Protein AF-0000000085002829 (afdb_homodimer)

pLDDT: mean 90.62, std 10.14, range [24.73, 98.88]

Solvent-accessible surface area (backbone atoms only — not comparable to full-atom values): 52573 Å² total; per-residue (Å²): 128,82,80,69,83,65,81,52,52,55,86,84,34,43,68,59,25,51,50,52,50,50,42,50,51,40,23,69,71,35,40,54,58,55,51,56,93,82,54,83,58,36,81,61,29,31,36,26,39,20,43,16,58,57,20,46,37,35,47,40,54,38,34,26,72,46,21,32,58,39,32,34,17,54,48,54,74,80,39,51,32,34,61,61,51,61,42,27,72,79,37,52,49,56,57,47,36,90,53,46,37,44,42,47,69,53,78,78,92,46,58,51,42,34,27,64,56,52,44,47,46,47,50,48,50,37,55,61,42,60,39,68,91,31,46,42,54,64,33,72,76,66,34,42,50,65,52,97,73,51,26,38,24,53,69,42,70,89,73,40,75,15,56,30,37,35,39,16,65,36,52,57,47,55,76,42,76,80,79,55,52,46,51,87,57,37,71,52,52,78,35,48,40,46,61,50,66,91,64,85,40,60,66,30,30,29,33,29,40,26,62,44,66,42,28,49,47,43,50,53,48,35,59,76,40,46,31,55,28,38,34,36,35,15,63,63,82,45,44,73,39,60,62,36,65,68,61,51,50,58,64,24,56,39,56,79,31,45,54,51,89,67,48,56,54,62,52,49,48,41,33,60,72,67,42,42,97,48,39,74,69,46,47,37,56,69,55,51,75,54,69,48,53,56,28,52,48,58,61,59,61,57,34,42,73,70,58,42,28,46,82,42,45,27,41,84,66,31,33,39,51,57,26,39,31,28,34,38,34,45,70,33,46,58,80,84,40,37,43,42,68,45,71,48,65,23,46,31,39,32,39,18,57,57,45,39,56,51,79,62,62,28,48,54,70,72,47,52,38,84,94,37,24,41,26,49,21,36,96,39,27,20,31,46,78,37,56,36,32,37,27,55,60,38,34,52,78,51,36,56,77,55,87,42,17,56,62,50,47,32,54,43,35,48,46,48,44,30,66,75,30,40,65,45,12,44,12,44,68,43,30,49,49,50,42,52,50,52,48,60,76,46,56,77,30,56,56,37,42,67,67,65,24,11,59,44,25,44,49,50,51,52,50,46,64,36,66,74,26,73,69,29,54,66,40,45,56,26,32,78,49,53,42,66,62,63,59,37,50,52,52,49,54,50,49,50,62,68,53,70,75,56,67,58,72,64,40,60,50,50,28,80,18,103,127,80,81,66,84,66,82,53,52,56,84,85,34,43,67,59,25,52,50,51,50,49,41,50,50,40,23,70,71,35,39,53,58,56,49,57,92,82,55,83,58,35,82,60,29,31,36,24,40,19,42,15,58,55,19,45,38,34,45,42,55,37,35,26,71,44,20,33,60,40,31,34,17,55,49,53,73,79,39,49,32,34,60,62,51,62,42,27,72,78,37,51,49,54,55,47,36,88,52,48,38,42,43,48,69,54,79,78,92,47,61,50,43,33,28,65,55,51,44,48,45,47,52,47,50,38,56,61,40,59,37,68,90,33,48,43,54,64,33,74,78,68,34,40,48,62,51,96,71,52,28,37,25,54,70,42,69,91,73,39,74,14,56,30,38,36,40,16,63,36,54,57,46,54,75,41,77,81,80,54,52,44,51,87,57,36,71,50,52,77,35,48,39,44,61,50,66,92,62,86,39,62,68,30,29,30,33,29,41,26,63,42,65,42,28,50,48,44,50,53,50,36,60,76,39,47,31,56,30,39,34,35,36,14,63,61,81,46,44,72,38,60,61,38,66,66,60,50,50,58,64,25,56,40,56,78,32,46,55,50,90,67,48,55,53,64,52,49,48,42,34,59,71,67,42,41,95,48,39,75,67,48,45,34,56,71,54,50,78,54,69,47,52,56,27,54,49,59,61,59,60,56,33,41,73,71,58,41,28,46,82,42,44,28,42,84,66,30,32,40,52,57,25,37,31,28,35,40,34,45,71,34,46,58,82,83,41,36,44,41,69,44,72,47,66,24,44,29,38,33,39,18,58,57,46,39,57,50,78,62,61,27,48,54,72,72,44,51,37,83,93,37,25,42,26,48,20,37,94,40,29,21,31,44,77,38,54,36,32,37,27,55,62,38,36,52,77,52,36,58,77,57,90,42,18,58,62,48,47,33,56,43,35,46,45,48,45,28,66,74,31,40,64,45,12,44,12,44,68,44,30,48,50,51,42,53,50,51,50,59,74,44,57,77,29,57,56,37,43,64,68,64,25,11,58,43,26,43,49,51,52,53,50,47,65,36,65,75,24,74,69,28,53,65,39,46,57,23,32,77,48,55,41,66,62,63,57,35,51,52,50,49,54,50,50,54,63,67,53,60,85,59,68,59,74,63,42,61,51,50,26,80,19,104

Radius of gyration: 32.5 Å; Cα contacts (8 Å, |Δi|>4): 2209; chains: 2; bounding box: 74×106×65 Å

Structure (mmCIF, N/CA/C/O backbone):
data_AF-0000000085002829-model_v1
#
loop_
_entity.id
_entity.type
_entity.pdbx_description
1 polymer Monooxygenase
#
loop_
_atom_site.group_PDB
_atom_site.id
_atom_site.type_symbol
_atom_site.label_atom_id
_atom_site.label_alt_id
_atom_site.label_comp_id
_atom_site.label_asym_id
_atom_site.label_entity_id
_atom_site.label_seq_id
_atom_site.pdbx_PDB_ins_code
_atom_site.Cartn_x
_atom_site.Cartn_y
_atom_site.Cartn_z
_atom_site.occupancy
_atom_site.B_iso_or_equiv
_atom_site.auth_seq_id
_atom_site.auth_comp_id
_atom_site.auth_asym_id
_atom_site.auth_atom_id
_atom_site.pdbx_PDB_model_num
ATOM 1 N N . MET A 1 1 ? -30.328 35.312 6.496 1 25.39 1 MET A N 1
ATOM 2 C CA . MET A 1 1 ? -30.781 35.188 7.883 1 25.39 1 MET A CA 1
ATOM 3 C C . MET A 1 1 ? -29.609 34.844 8.797 1 25.39 1 MET A C 1
ATOM 5 O O . MET A 1 1 ? -28.906 33.875 8.562 1 25.39 1 MET A O 1
ATOM 9 N N . ALA A 1 2 ? -29 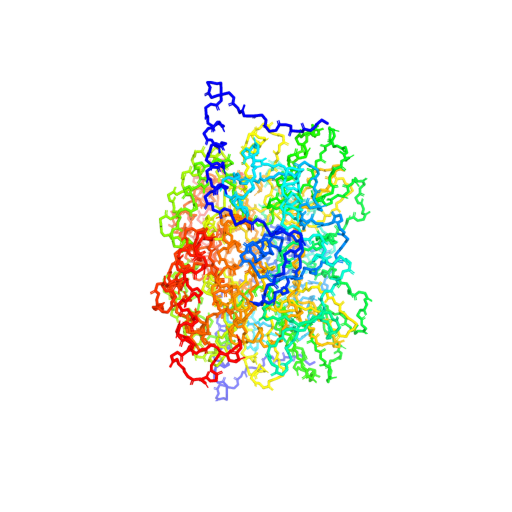35.812 9.32 1 33.31 2 ALA A N 1
ATOM 10 C CA . ALA A 1 2 ? -27.938 35.75 10.312 1 33.31 2 ALA A CA 1
ATOM 11 C C . ALA A 1 2 ? -28.156 34.625 11.297 1 33.31 2 ALA A C 1
ATOM 13 O O . ALA A 1 2 ? -29.203 34.531 11.953 1 33.31 2 ALA A O 1
ATOM 14 N N . SER A 1 3 ? -27.797 33.438 11.031 1 38.5 3 SER A N 1
ATOM 15 C CA . SER A 1 3 ? -27.844 32.25 11.875 1 38.5 3 SER A CA 1
ATOM 16 C C . SER A 1 3 ? -27.578 32.594 13.336 1 38.5 3 SER A C 1
ATOM 18 O O . SER A 1 3 ? -26.453 32.969 13.695 1 38.5 3 SER A O 1
ATOM 20 N N . ARG A 1 4 ? -28.406 33.312 13.914 1 41.19 4 ARG A N 1
ATOM 21 C CA . ARG A 1 4 ? -28.359 33.75 15.312 1 41.19 4 ARG A CA 1
ATOM 22 C C . ARG A 1 4 ? -28.172 32.531 16.234 1 41.19 4 ARG A C 1
ATOM 24 O O . ARG A 1 4 ? -29 31.625 16.266 1 41.19 4 ARG A O 1
ATOM 31 N N . SER A 1 5 ? -26.953 31.984 16.484 1 51.97 5 SER A N 1
ATOM 32 C CA . SER A 1 5 ? -26.547 31.078 17.547 1 51.97 5 SER A CA 1
ATOM 33 C C . SER A 1 5 ? -27.406 31.266 18.797 1 51.97 5 SER A C 1
ATOM 35 O O . SER A 1 5 ? -27.188 32.188 19.578 1 51.97 5 SER A O 1
ATOM 37 N N . GLN A 1 6 ? -28.656 30.984 18.719 1 60.88 6 GLN A N 1
ATOM 38 C CA . GLN A 1 6 ? -29.5 31.125 19.906 1 60.88 6 GLN A CA 1
ATOM 39 C C . GLN A 1 6 ? -29.094 30.109 20.984 1 60.88 6 GLN A C 1
ATOM 41 O O . GLN A 1 6 ? -28.703 28.984 20.656 1 60.88 6 GLN A O 1
ATOM 46 N N . LEU A 1 7 ? -28.875 30.656 22.141 1 69.81 7 LEU A N 1
ATOM 47 C CA . LEU A 1 7 ? -28.641 29.812 23.312 1 69.81 7 LEU A CA 1
ATOM 48 C C . LEU A 1 7 ? -29.719 28.734 23.438 1 69.81 7 LEU A C 1
ATOM 50 O O . LEU A 1 7 ? -30.906 29.016 23.328 1 69.81 7 LEU A O 1
ATOM 54 N N . ALA A 1 8 ? -29.297 27.453 23.406 1 72.06 8 ALA A N 1
ATOM 55 C CA . ALA A 1 8 ? -30.203 26.328 23.516 1 72.06 8 ALA A CA 1
ATOM 56 C C . ALA A 1 8 ? -30.953 26.375 24.844 1 72.06 8 ALA A C 1
ATOM 58 O O . ALA A 1 8 ? -30.422 26.828 25.859 1 72.06 8 ALA A O 1
ATOM 59 N N . ASN A 1 9 ? -32.188 26 24.734 1 69.75 9 ASN A N 1
ATOM 60 C CA . ASN A 1 9 ? -32.969 25.859 25.953 1 69.75 9 ASN A CA 1
ATOM 61 C C . ASN A 1 9 ? -32.438 24.781 26.875 1 69.75 9 ASN A C 1
ATOM 63 O O . ASN A 1 9 ? -32.344 23.609 26.484 1 69.75 9 ASN A O 1
ATOM 67 N N . PRO A 1 10 ? -31.953 25.125 28.047 1 75.94 10 PRO A N 1
ATOM 68 C CA . PRO A 1 10 ? -31.312 24.156 28.938 1 75.94 10 PRO A CA 1
ATOM 69 C C . PRO A 1 10 ? -32.219 22.984 29.281 1 75.94 10 PRO A C 1
ATOM 71 O O . PRO A 1 10 ? -31.75 21.891 29.594 1 75.94 10 PRO A O 1
ATOM 74 N N . LEU A 1 11 ? -33.438 23.188 29.281 1 76.56 11 LEU A N 1
ATOM 75 C CA . LEU A 1 11 ? -34.375 22.141 29.672 1 76.56 11 LEU A CA 1
ATOM 76 C C . LEU A 1 11 ? -34.656 21.203 28.5 1 76.56 11 LEU A C 1
ATOM 78 O O . LEU A 1 11 ? -34.812 20 28.688 1 76.56 11 LEU A O 1
ATOM 82 N N . LEU A 1 12 ? -34.625 21.734 27.328 1 74.88 12 LEU A N 1
ATOM 83 C CA . LEU A 1 12 ? -35 20.938 26.156 1 74.88 12 LEU A CA 1
ATOM 84 C C . LEU A 1 12 ? -33.781 20.266 25.547 1 74.88 12 LEU A C 1
ATOM 86 O O . LEU A 1 12 ? -33.875 19.156 25.031 1 74.88 12 LEU A O 1
ATOM 90 N N . ASN A 1 13 ? -32.688 21.016 25.688 1 82.62 13 ASN A N 1
ATOM 91 C CA . ASN A 1 13 ? -31.453 20.484 25.109 1 82.62 13 ASN A CA 1
ATOM 92 C C . ASN A 1 13 ? -30.281 20.672 26.062 1 82.62 13 ASN A C 1
ATOM 94 O O . ASN A 1 13 ? -29.344 21.406 25.75 1 82.62 13 ASN A O 1
ATOM 98 N N . PRO A 1 14 ? -30.266 19.953 27.125 1 82.38 14 PRO A N 1
ATOM 99 C CA . PRO A 1 14 ? -29.281 20.172 28.172 1 82.38 14 PRO A CA 1
ATOM 100 C C . PRO A 1 14 ? -27.844 19.938 27.688 1 82.38 14 PRO A C 1
ATOM 102 O O . PRO A 1 14 ? -26.938 20.688 28.047 1 82.38 14 PRO A O 1
ATOM 105 N N . LEU A 1 15 ? -27.625 18.984 26.906 1 82.38 15 LEU A N 1
ATOM 106 C CA . LEU A 1 15 ? -26.281 18.688 26.438 1 82.38 15 LEU A CA 1
ATOM 107 C C . LEU A 1 15 ? -25.75 19.797 25.531 1 82.38 15 LEU A C 1
ATOM 109 O O . LEU A 1 15 ? -24.594 20.188 25.641 1 82.38 15 LEU A O 1
ATOM 113 N N . LEU A 1 16 ? -26.609 20.219 24.734 1 83.38 16 LEU A N 1
ATOM 114 C CA . LEU A 1 16 ? -26.234 21.328 23.859 1 83.38 16 LEU A CA 1
ATOM 115 C C . LEU A 1 16 ? -25.969 22.594 24.656 1 83.38 16 LEU A C 1
ATOM 117 O O . LEU A 1 16 ? -25.031 23.344 24.344 1 83.38 16 LEU A O 1
ATOM 121 N N . PHE A 1 17 ? -26.766 22.781 25.625 1 86.5 17 PHE A N 1
ATOM 122 C CA . PHE A 1 17 ? -26.594 23.953 26.484 1 86.5 17 PHE A CA 1
ATOM 123 C C . PHE A 1 17 ? -25.266 23.906 27.219 1 86.5 17 PHE A C 1
ATOM 125 O O . PHE A 1 17 ? -24.516 24.891 27.234 1 86.5 17 PHE A O 1
ATOM 132 N N . VAL A 1 18 ? -24.969 22.844 27.781 1 89.12 18 VAL A N 1
ATOM 133 C CA . VAL A 1 18 ? -23.703 22.672 28.5 1 89.12 18 VAL A CA 1
ATOM 134 C C . VAL A 1 18 ? -22.547 22.875 27.531 1 89.12 18 VAL A C 1
ATOM 136 O O . VAL A 1 18 ? -21.547 23.516 27.875 1 89.12 18 VAL A O 1
ATOM 139 N N . TYR A 1 19 ? -22.734 22.391 26.391 1 89.31 19 TYR A N 1
ATOM 140 C CA . TYR A 1 19 ? -21.688 22.531 25.375 1 89.31 19 TYR A CA 1
ATOM 141 C C . TYR A 1 19 ? -21.469 24 25.031 1 89.31 19 TYR A C 1
ATOM 143 O O . TYR A 1 19 ? -20.328 24.453 24.891 1 89.31 19 TYR A O 1
ATOM 151 N N . GLN A 1 20 ? -22.516 24.75 24.969 1 90.31 20 GLN A N 1
ATOM 152 C CA . GLN A 1 20 ? -22.422 26.172 24.672 1 90.31 20 GLN A CA 1
ATOM 153 C C . GLN A 1 20 ? -21.734 26.938 25.812 1 90.31 20 GLN A C 1
ATOM 155 O O . GLN A 1 20 ? -20.938 27.828 25.562 1 90.31 20 GLN A O 1
ATOM 160 N N . ILE A 1 21 ? -22.016 26.5 26.984 1 91.5 21 ILE A N 1
ATOM 161 C CA . ILE A 1 21 ? -21.406 27.141 28.156 1 91.5 21 ILE A CA 1
ATOM 162 C C . ILE A 1 21 ? -19.906 26.859 28.188 1 91.5 21 ILE A C 1
ATOM 164 O O . ILE A 1 21 ? -19.109 27.75 28.453 1 91.5 21 ILE A O 1
ATOM 168 N N . ILE A 1 22 ? -19.641 25.672 27.906 1 92.69 22 ILE A N 1
ATOM 169 C CA . ILE A 1 22 ? -18.234 25.281 27.906 1 92.69 22 ILE A CA 1
ATOM 170 C C . ILE A 1 22 ? -17.484 26.078 26.844 1 92.69 22 ILE A C 1
ATOM 172 O O . ILE A 1 22 ? -16.375 26.547 27.094 1 92.69 22 ILE A O 1
ATOM 176 N N . GLN A 1 23 ? -18.078 26.219 25.734 1 93.62 23 GLN A N 1
ATOM 177 C CA . GLN A 1 23 ? -17.438 26.969 24.656 1 93.62 23 GLN A CA 1
ATOM 178 C C . GLN A 1 23 ? -17.25 28.438 25.047 1 93.62 23 GLN A C 1
ATOM 180 O O . GLN A 1 23 ? -16.219 29.031 24.75 1 93.62 23 GLN A O 1
ATOM 185 N N . TRP A 1 24 ? -18.25 28.938 25.703 1 93.19 24 TRP A N 1
ATOM 186 C CA . TRP A 1 24 ? -18.156 30.328 26.172 1 93.19 24 TRP A CA 1
ATOM 187 C C . TRP A 1 24 ? -17.031 30.484 27.188 1 93.19 24 TRP A C 1
ATOM 189 O O . TRP A 1 24 ? -16.281 31.453 27.141 1 93.19 24 TRP A O 1
ATOM 199 N N . LEU A 1 25 ? -16.922 29.562 28.094 1 94.44 25 LEU A N 1
ATOM 200 C CA . LEU A 1 25 ? -15.883 29.594 29.125 1 94.44 25 LEU A CA 1
ATOM 201 C C . LEU A 1 25 ? -14.5 29.484 28.5 1 94.44 25 LEU A C 1
ATOM 203 O O . LEU A 1 25 ? -13.57 30.188 28.922 1 94.44 25 LEU A O 1
ATOM 207 N N . ILE A 1 26 ? -14.367 28.641 27.547 1 94.44 26 ILE A N 1
ATOM 208 C CA . ILE A 1 26 ? -13.094 28.438 26.859 1 94.44 26 ILE A CA 1
ATOM 209 C C . ILE A 1 26 ? -12.695 29.734 26.141 1 94.44 26 ILE A C 1
ATOM 211 O O . ILE A 1 26 ? -11.555 30.188 26.234 1 94.44 26 ILE A O 1
ATOM 215 N N . ASN A 1 27 ? -13.641 30.297 25.453 1 94 27 ASN A N 1
ATOM 216 C CA . ASN A 1 27 ? -13.391 31.547 24.734 1 94 27 ASN A CA 1
ATOM 217 C C . ASN A 1 27 ? -12.984 32.656 25.703 1 94 27 ASN A C 1
ATOM 219 O O . ASN A 1 27 ? -12.008 33.375 25.469 1 94 27 ASN A O 1
ATOM 223 N N . TYR A 1 28 ? -13.68 32.75 26.766 1 93.56 28 TYR A N 1
ATOM 224 C CA . TYR A 1 28 ? -13.461 33.812 27.75 1 93.56 28 TYR A CA 1
ATOM 225 C C . TYR A 1 28 ? -12.109 33.656 28.422 1 93.56 28 TYR A C 1
ATOM 227 O O . TYR A 1 28 ? -11.383 34.625 28.625 1 93.56 28 TYR A O 1
ATOM 235 N N . ALA A 1 29 ? -11.758 32.469 28.672 1 93.69 29 ALA A N 1
ATOM 236 C CA . ALA A 1 29 ? -10.594 32.188 29.516 1 93.69 29 ALA A CA 1
ATOM 237 C C . ALA A 1 29 ? -9.328 32.094 28.688 1 93.69 29 ALA A C 1
ATOM 239 O O . ALA A 1 29 ? -8.234 32.438 29.141 1 93.69 29 ALA A O 1
ATOM 240 N N . LEU A 1 30 ? -9.492 31.656 27.438 1 94.31 30 LEU A N 1
ATOM 241 C CA . LEU A 1 30 ? -8.273 31.188 26.781 1 94.31 30 LEU A CA 1
ATOM 242 C C . LEU A 1 30 ? -8.023 31.953 25.5 1 94.31 30 LEU A C 1
ATOM 244 O O . LEU A 1 30 ? -6.914 31.922 24.953 1 94.31 30 LEU A O 1
ATOM 248 N N . SER A 1 31 ? -8.969 32.688 25 1 94.75 31 SER A N 1
ATOM 249 C CA . SER A 1 31 ? -8.758 33.438 23.766 1 94.75 31 SER A CA 1
ATOM 250 C C . SER A 1 31 ? -7.906 34.656 23.984 1 94.75 31 SER A C 1
ATOM 252 O O . SER A 1 31 ? -8.203 35.469 24.875 1 94.75 31 SER A O 1
ATOM 254 N N . PRO A 1 32 ? -6.832 34.812 23.219 1 93.25 32 PRO A N 1
ATOM 255 C CA . PRO A 1 32 ? -6.125 36.094 23.297 1 93.25 32 PRO A CA 1
ATOM 256 C C . PRO A 1 32 ? -6.973 37.281 22.828 1 93.25 32 PRO A C 1
ATOM 258 O O . PRO A 1 32 ? -7.844 37.094 21.969 1 93.25 32 PRO A O 1
ATOM 261 N N . SER A 1 33 ? -6.707 38.406 23.344 1 90.75 33 SER A N 1
ATOM 262 C CA . SER A 1 33 ? -7.465 39.594 22.953 1 90.75 33 SER A CA 1
ATOM 263 C C . SER A 1 33 ? -7.074 40.062 21.562 1 90.75 33 SER A C 1
ATOM 265 O O . SER A 1 33 ? -5.891 40.219 21.266 1 90.75 33 SER A O 1
ATOM 267 N N . PRO A 1 34 ? -8.07 40.219 20.734 1 92 34 PRO A N 1
ATOM 268 C CA . PRO A 1 34 ? -7.754 40.75 19.406 1 92 34 PRO A CA 1
ATOM 269 C C . PRO A 1 34 ? -7.082 42.125 19.469 1 92 34 PRO A C 1
ATOM 271 O O . PRO A 1 34 ? -7.438 42.938 20.328 1 92 34 PRO A O 1
ATOM 274 N N . PRO A 1 35 ? -6.094 42.281 18.609 1 89.25 35 PRO A N 1
ATOM 275 C CA . PRO A 1 35 ? -5.453 43.594 18.609 1 89.25 35 PRO A CA 1
ATOM 276 C C . PRO A 1 35 ? -6.363 44.688 18.062 1 89.25 35 PRO A C 1
ATOM 278 O O . PRO A 1 35 ? -7.223 44.438 17.219 1 89.25 35 PRO A O 1
ATOM 281 N N . ARG A 1 36 ? -6.074 45.938 18.547 1 84.38 36 ARG A N 1
ATOM 282 C CA . ARG A 1 36 ? -6.777 47.094 17.969 1 84.38 36 ARG A CA 1
ATOM 283 C C . ARG A 1 36 ? -6.328 47.375 16.547 1 84.38 36 ARG A C 1
ATOM 285 O O . ARG A 1 36 ? -5.191 47.062 16.172 1 84.38 36 ARG A O 1
ATOM 292 N N . ALA A 1 37 ? -7.23 47.781 15.805 1 81.25 37 ALA A N 1
ATOM 293 C CA . ALA A 1 37 ? -6.945 48.031 14.398 1 81.25 37 ALA A CA 1
ATOM 294 C C . ALA A 1 37 ? -5.715 48.906 14.234 1 81.25 37 ALA A C 1
ATOM 296 O O . ALA A 1 37 ? -4.949 48.75 13.281 1 81.25 37 ALA A O 1
ATOM 297 N N . ASP A 1 38 ? -5.473 49.781 15.18 1 78.5 38 ASP A N 1
ATOM 298 C CA . ASP A 1 38 ? -4.379 50.719 15.078 1 78.5 38 ASP A CA 1
ATOM 299 C C . ASP A 1 38 ? -3.215 50.312 15.984 1 78.5 38 ASP A C 1
ATOM 301 O O . ASP A 1 38 ? -2.244 51.062 16.125 1 78.5 38 ASP A O 1
ATOM 305 N N . ALA A 1 39 ? -3.326 49.094 16.422 1 81.44 39 ALA A N 1
ATOM 306 C CA . ALA A 1 39 ? -2.279 48.688 17.344 1 81.44 39 ALA A CA 1
ATOM 307 C C . ALA A 1 39 ? -0.962 48.438 16.609 1 81.44 39 ALA A C 1
ATOM 309 O O . ALA A 1 39 ? -0.952 47.938 15.484 1 81.44 39 ALA A O 1
ATOM 310 N N . GLU A 1 40 ? 0.084 48.938 17.219 1 84.31 40 GLU A N 1
ATOM 311 C CA . GLU A 1 40 ? 1.411 48.656 16.672 1 84.31 40 GLU A CA 1
ATOM 312 C C . GLU A 1 40 ? 1.928 47.312 17.188 1 84.31 40 GLU A C 1
ATOM 314 O O . GLU A 1 40 ? 2.238 47.188 18.375 1 84.31 40 GLU A O 1
ATOM 319 N N . LEU A 1 41 ? 1.929 46.344 16.344 1 85.31 41 LEU A N 1
ATOM 320 C CA . LEU A 1 41 ? 2.42 45.031 16.688 1 85.31 41 LEU A CA 1
ATOM 321 C C . LEU A 1 41 ? 3.943 45 16.688 1 85.31 41 LEU A C 1
ATOM 323 O O . LEU A 1 41 ? 4.59 45.781 16 1 85.31 41 LEU A O 1
ATOM 327 N N . SER A 1 42 ? 4.434 44.156 17.516 1 86 42 SER A N 1
ATOM 328 C CA . SER A 1 42 ? 5.871 44.156 17.766 1 86 42 SER A CA 1
ATOM 329 C C . SER A 1 42 ? 6.543 42.906 17.156 1 86 42 SER A C 1
ATOM 331 O O . SER A 1 42 ? 5.867 42.062 16.594 1 86 42 SER A O 1
ATOM 333 N N . ARG A 1 43 ? 7.844 43 17.203 1 85.81 43 ARG A N 1
ATOM 334 C CA . ARG A 1 43 ? 8.656 41.844 16.844 1 85.81 43 ARG A CA 1
ATOM 335 C C . ARG A 1 43 ? 8.648 40.781 17.953 1 85.81 43 ARG A C 1
ATOM 337 O O . ARG A 1 43 ? 8.438 41.125 19.125 1 85.81 43 ARG A O 1
ATOM 344 N N . PRO A 1 44 ? 8.734 39.594 17.547 1 92.19 44 PRO A N 1
ATOM 345 C CA . PRO A 1 44 ? 9.086 39 16.25 1 92.19 44 PRO A CA 1
ATOM 346 C C . PRO A 1 44 ? 7.93 39.062 15.25 1 92.19 44 PRO A C 1
ATOM 348 O O . PRO A 1 44 ? 6.766 38.969 15.641 1 92.19 44 PRO A O 1
ATOM 351 N N . LYS A 1 45 ? 8.328 39.281 14.047 1 96.75 45 LYS A N 1
ATOM 352 C CA . LYS A 1 45 ? 7.395 39.219 12.922 1 96.75 45 LYS A CA 1
ATOM 353 C C . LYS A 1 45 ? 7.434 37.844 12.266 1 96.75 45 LYS A C 1
ATOM 355 O O . LYS A 1 45 ? 8.508 37.312 11.938 1 96.75 45 LYS A O 1
ATOM 360 N N . ILE A 1 46 ? 6.266 37.25 12.094 1 98.38 46 ILE A N 1
ATOM 361 C CA . ILE A 1 46 ? 6.203 35.875 11.633 1 98.38 46 ILE A CA 1
ATOM 362 C C . ILE A 1 46 ? 5.594 35.812 10.234 1 98.38 46 ILE A C 1
ATOM 364 O O . ILE A 1 46 ? 4.562 36.438 9.977 1 98.38 46 ILE A O 1
ATOM 368 N N . ALA A 1 47 ? 6.234 35.125 9.297 1 98.81 47 ALA A N 1
ATOM 369 C CA . ALA A 1 47 ? 5.633 34.781 8.008 1 98.81 47 ALA A CA 1
ATOM 370 C C . ALA A 1 47 ? 4.82 33.5 8.094 1 98.81 47 ALA A C 1
ATOM 372 O O . ALA A 1 47 ? 5.289 32.5 8.633 1 98.81 47 ALA A O 1
ATOM 373 N N . VAL A 1 48 ? 3.6 33.531 7.703 1 98.88 48 VAL A N 1
ATOM 374 C CA . VAL A 1 48 ? 2.729 32.344 7.672 1 98.88 48 VAL A CA 1
ATOM 375 C C . VAL A 1 48 ? 2.412 31.969 6.227 1 98.88 48 VAL A C 1
ATOM 377 O O . VAL A 1 48 ? 1.829 32.781 5.484 1 98.88 48 VAL A O 1
ATOM 380 N N . VAL A 1 49 ? 2.809 30.781 5.805 1 98.81 49 VAL A N 1
ATOM 381 C CA . VAL A 1 49 ? 2.572 30.344 4.434 1 98.81 49 VAL A CA 1
ATOM 382 C C . VAL A 1 49 ? 1.336 29.453 4.383 1 98.81 49 VAL A C 1
ATOM 384 O O . VAL A 1 49 ? 1.395 28.281 4.762 1 98.81 49 VAL A O 1
ATOM 387 N N . GLY A 1 50 ? 0.252 29.984 3.842 1 98.56 50 GLY A N 1
ATOM 388 C CA . GLY A 1 50 ? -1.023 29.281 3.777 1 98.56 50 GLY A CA 1
ATOM 389 C C . GLY A 1 50 ? -2.096 29.922 4.641 1 98.56 50 GLY A C 1
ATOM 390 O O . GLY A 1 50 ? -1.854 30.234 5.809 1 98.56 50 GLY A O 1
ATOM 391 N N . ALA A 1 51 ? -3.219 30.109 4.086 1 98.5 51 ALA A N 1
ATOM 392 C CA . ALA A 1 51 ? -4.336 30.719 4.805 1 98.5 51 ALA A CA 1
ATOM 393 C C . ALA A 1 51 ? -5.453 29.703 5.039 1 98.5 51 ALA A C 1
ATOM 395 O O . ALA A 1 51 ? -6.633 30.062 4.996 1 98.5 51 ALA A O 1
ATOM 396 N N . GLY A 1 52 ? -5.074 28.453 5.176 1 97.5 52 GLY A N 1
ATOM 397 C CA . GLY A 1 52 ? -6.023 27.484 5.691 1 97.5 52 GLY A CA 1
ATOM 398 C C . GLY A 1 52 ? -6.32 27.656 7.168 1 97.5 52 GLY A C 1
ATOM 399 O O . GLY A 1 52 ? -5.898 28.641 7.777 1 97.5 52 GLY A O 1
ATOM 400 N N . ILE A 1 53 ? -6.98 26.688 7.742 1 96.5 53 ILE A N 1
ATOM 401 C CA . ILE A 1 53 ? -7.355 26.766 9.148 1 96.5 53 ILE A CA 1
ATOM 402 C C . ILE A 1 53 ? -6.098 26.891 10.016 1 96.5 53 ILE A C 1
ATOM 404 O O . ILE A 1 53 ? -6.055 27.703 10.945 1 96.5 53 ILE A O 1
ATOM 408 N N . THR A 1 54 ? -5.105 26.141 9.672 1 97.88 54 THR A N 1
ATOM 409 C CA . THR A 1 54 ? -3.867 26.141 10.445 1 97.88 54 THR A CA 1
ATOM 410 C C . THR A 1 54 ? -3.189 27.516 10.383 1 97.88 54 THR A C 1
ATOM 412 O O . THR A 1 54 ? -2.771 28.062 11.406 1 97.88 54 THR A O 1
ATOM 415 N N . GLY A 1 55 ? -3.08 28.109 9.227 1 98.56 55 GLY A N 1
ATOM 416 C CA . GLY A 1 55 ? -2.41 29.391 9.047 1 98.56 55 GLY A CA 1
ATOM 417 C C . GLY A 1 55 ? -3.139 30.531 9.719 1 98.56 55 GLY A C 1
ATOM 418 O O . GLY A 1 55 ? -2.523 31.344 10.406 1 98.56 55 GLY A O 1
ATOM 419 N N . ILE A 1 56 ? -4.41 30.578 9.57 1 98.25 56 ILE A N 1
ATOM 420 C CA . ILE A 1 56 ? -5.219 31.641 10.148 1 98.25 56 ILE A CA 1
ATOM 421 C C . ILE A 1 56 ? -5.16 31.562 11.672 1 98.25 56 ILE A C 1
ATOM 423 O O . ILE A 1 56 ? -5.043 32.594 12.344 1 98.25 56 ILE A O 1
ATOM 427 N N . THR A 1 57 ? -5.25 30.359 12.133 1 98.06 57 THR A N 1
ATOM 428 C CA . THR A 1 57 ? -5.215 30.141 13.57 1 98.06 57 THR A CA 1
ATOM 429 C C . THR A 1 57 ? -3.854 30.531 14.141 1 98.06 57 THR A C 1
ATOM 431 O O . THR A 1 57 ? -3.775 31.219 15.164 1 98.06 57 THR A O 1
ATOM 434 N N . ALA A 1 58 ? -2.805 30.094 13.492 1 98.56 58 ALA A N 1
ATOM 435 C CA . ALA A 1 58 ? -1.46 30.469 13.93 1 98.56 58 ALA A CA 1
ATOM 436 C C . ALA A 1 58 ? -1.278 31.984 13.953 1 98.56 58 ALA A C 1
ATOM 438 O O . ALA A 1 58 ? -0.758 32.531 14.922 1 98.56 58 ALA A O 1
ATOM 439 N N . ALA A 1 59 ? -1.722 32.625 12.922 1 98.62 59 ALA A N 1
ATOM 440 C CA . ALA A 1 59 ? -1.623 34.094 12.82 1 98.62 59 ALA A CA 1
ATOM 441 C C . ALA A 1 59 ? -2.42 34.781 13.93 1 98.62 59 ALA A C 1
ATOM 443 O O . ALA A 1 59 ? -1.959 35.75 14.523 1 98.62 59 ALA A O 1
ATOM 444 N N . ALA A 1 60 ? -3.605 34.281 14.18 1 98 60 ALA A N 1
ATOM 445 C CA . ALA A 1 60 ? -4.445 34.844 15.234 1 98 60 ALA A CA 1
ATOM 446 C C . ALA A 1 60 ? -3.756 34.75 16.594 1 98 60 ALA A C 1
ATOM 448 O O . ALA A 1 60 ? -3.82 35.688 17.391 1 98 60 ALA A O 1
ATOM 449 N N . HIS A 1 61 ? -3.176 33.625 16.844 1 97.62 61 HIS A N 1
ATOM 450 C CA . HIS A 1 61 ? -2.432 33.469 18.094 1 97.62 61 HIS A CA 1
ATOM 451 C C . HIS A 1 61 ? -1.271 34.469 18.156 1 97.62 61 HIS A C 1
ATOM 453 O O . HIS A 1 61 ? -0.987 35.031 19.219 1 97.62 61 HIS A O 1
ATOM 459 N N . CYS A 1 62 ? -0.554 34.688 17.078 1 97.62 62 CYS A N 1
ATOM 460 C CA . CYS A 1 62 ? 0.575 35.625 17.062 1 97.62 62 CYS A CA 1
ATOM 461 C C . CYS A 1 62 ? 0.119 37.031 17.344 1 97.62 62 CYS A C 1
ATOM 463 O O . CYS A 1 62 ? 0.6 37.688 18.297 1 97.62 62 CYS A O 1
ATOM 465 N N . VAL A 1 63 ? -0.875 37.531 16.594 1 97.06 63 VAL A N 1
ATOM 466 C CA . VAL A 1 63 ? -1.286 38.938 16.734 1 97.06 63 VAL A CA 1
ATOM 467 C C . VAL A 1 63 ? -1.999 39.125 18.062 1 97.06 63 VAL A C 1
ATOM 469 O O . VAL A 1 63 ? -1.912 40.219 18.672 1 97.06 63 VAL A O 1
ATOM 472 N N . GLY A 1 64 ? -2.705 38.094 18.484 1 95.31 64 GLY A N 1
ATOM 473 C CA . GLY A 1 64 ? -3.367 38.156 19.781 1 95.31 64 GLY A CA 1
ATOM 474 C C . GLY A 1 64 ? -2.402 38.344 20.938 1 95.31 64 GLY A C 1
ATOM 475 O O . GLY A 1 64 ? -2.783 38.875 21.984 1 95.31 64 GLY A O 1
ATOM 476 N N . HIS A 1 65 ? -1.199 37.969 20.719 1 94.88 65 HIS A N 1
ATOM 477 C CA . HIS A 1 65 ? -0.201 38.094 21.781 1 94.88 65 HIS A CA 1
ATOM 478 C C . HIS A 1 65 ? 0.769 39.219 21.469 1 94.88 65 HIS A C 1
ATOM 480 O O . HIS A 1 65 ? 1.841 39.312 22.078 1 94.88 65 HIS A O 1
ATOM 486 N N . GLY A 1 66 ? 0.428 40 20.484 1 93.94 66 GLY A N 1
ATOM 487 C CA . GLY A 1 66 ? 1.108 41.281 20.266 1 93.94 66 GLY A CA 1
ATOM 488 C C . GLY A 1 66 ? 2.207 41.188 19.219 1 93.94 66 GLY A C 1
ATOM 489 O O . GLY A 1 66 ? 2.963 42.156 19.031 1 93.94 66 GLY A O 1
ATOM 490 N N . PHE A 1 67 ? 2.33 40.125 18.562 1 96.31 67 PHE A N 1
ATOM 491 C CA . PHE A 1 67 ? 3.377 39.969 17.562 1 96.31 67 PHE A CA 1
ATOM 492 C C . PHE A 1 67 ? 2.824 40.156 16.156 1 96.31 67 PHE A C 1
ATOM 494 O O . PHE A 1 67 ? 1.639 39.938 15.906 1 96.31 67 PHE A O 1
ATOM 501 N N . ASP A 1 68 ? 3.605 40.594 15.258 1 96.69 68 ASP A N 1
ATOM 502 C CA . ASP A 1 68 ? 3.186 40.875 13.891 1 96.69 68 ASP A CA 1
ATOM 503 C C . ASP A 1 68 ? 3.283 39.625 13.008 1 96.69 68 ASP A C 1
ATOM 505 O O . ASP A 1 68 ? 4.035 38.719 13.312 1 96.69 68 ASP A O 1
ATOM 509 N N . VAL A 1 69 ? 2.457 39.656 11.93 1 97.88 69 VAL A N 1
ATOM 510 C CA . VAL A 1 69 ? 2.445 38.531 11.031 1 97.88 69 VAL A CA 1
ATOM 511 C C . VAL A 1 69 ? 2.148 38.969 9.602 1 97.88 69 VAL A C 1
ATOM 513 O O . VAL A 1 69 ? 1.646 40.094 9.398 1 97.88 69 VAL A O 1
ATOM 516 N N . THR A 1 70 ? 2.547 38.25 8.664 1 98.62 70 THR A N 1
ATOM 517 C CA . THR A 1 70 ? 2.08 38.312 7.281 1 98.62 70 THR A CA 1
ATOM 518 C C . THR A 1 70 ? 1.714 36.938 6.762 1 98.62 70 THR A C 1
ATOM 520 O O . THR A 1 70 ? 2.525 36 6.824 1 98.62 70 THR A O 1
ATOM 523 N N . ILE A 1 71 ? 0.475 36.812 6.301 1 98.81 71 ILE A N 1
ATOM 524 C CA . ILE A 1 71 ? 0.012 35.562 5.734 1 98.81 71 ILE A CA 1
ATOM 525 C C . ILE A 1 71 ? 0.148 35.594 4.215 1 98.81 71 ILE A C 1
ATOM 527 O O . ILE A 1 71 ? -0.274 36.562 3.57 1 98.81 71 ILE A O 1
ATOM 531 N N . PHE A 1 72 ? 0.79 34.594 3.664 1 98.81 72 PHE A N 1
ATOM 532 C CA . PHE A 1 72 ? 0.89 34.438 2.219 1 98.81 72 PHE A CA 1
ATOM 533 C C . PHE A 1 72 ? 0.014 33.281 1.748 1 98.81 72 PHE A C 1
ATOM 535 O O . PHE A 1 72 ? 0.178 32.156 2.201 1 98.81 72 PHE A O 1
ATOM 542 N N . GLU A 1 73 ? -0.951 33.531 0.889 1 98.56 73 GLU A N 1
ATOM 543 C CA . GLU A 1 73 ? -1.855 32.5 0.355 1 98.56 73 GLU A CA 1
ATOM 544 C C . GLU A 1 73 ? -1.779 32.438 -1.168 1 98.56 73 GLU A C 1
ATOM 546 O O . GLU A 1 73 ? -1.848 33.469 -1.841 1 98.56 73 GLU A O 1
ATOM 551 N N . ALA A 1 74 ? -1.588 31.281 -1.667 1 97.75 74 ALA A N 1
ATOM 552 C CA . ALA A 1 74 ? -1.392 31.078 -3.102 1 97.75 74 ALA A CA 1
ATOM 553 C C . ALA A 1 74 ? -2.672 31.375 -3.877 1 97.75 74 ALA A C 1
ATOM 555 O O . ALA A 1 74 ? -2.623 31.844 -5.012 1 97.75 74 ALA A O 1
ATOM 556 N N . GLY A 1 75 ? -3.785 31.094 -3.328 1 97 75 GLY A N 1
ATOM 557 C CA . GLY A 1 75 ? -5.059 31.281 -4.008 1 97 75 GLY A CA 1
ATOM 558 C C . GLY A 1 75 ? -5.715 32.594 -3.689 1 97 75 GLY A C 1
ATOM 559 O O . GLY A 1 75 ? -5.156 33.438 -2.955 1 97 75 GLY A O 1
ATOM 560 N N . PRO A 1 76 ? -6.906 32.812 -4.227 1 97.81 76 PRO A N 1
ATOM 561 C CA . PRO A 1 76 ? -7.668 34.031 -3.965 1 97.81 76 PRO A CA 1
ATOM 562 C C . PRO A 1 76 ? -8.352 34.031 -2.6 1 97.81 76 PRO A C 1
ATOM 564 O O . PRO A 1 76 ? -8.305 33 -1.89 1 97.81 76 PRO A O 1
ATOM 567 N N . GLU A 1 77 ? -8.898 35.125 -2.211 1 97.62 77 GLU A N 1
ATOM 568 C CA . GLU A 1 77 ? -9.523 35.281 -0.902 1 97.62 77 GLU A CA 1
ATOM 569 C C . GLU A 1 77 ? -10.633 34.25 -0.689 1 97.62 77 GLU A C 1
ATOM 571 O O . GLU A 1 77 ? -10.859 33.781 0.434 1 97.62 77 GLU A O 1
ATOM 576 N N . GLU A 1 78 ? -11.281 33.812 -1.781 1 95.81 78 GLU A N 1
ATOM 577 C CA . GLU A 1 78 ? -12.367 32.844 -1.706 1 95.81 78 GLU A CA 1
ATOM 578 C C . GLU A 1 78 ? -11.859 31.484 -1.191 1 95.81 78 GLU A C 1
ATOM 580 O O . GLU A 1 78 ? -12.648 30.656 -0.736 1 95.81 78 GLU A O 1
ATOM 585 N N . GLN A 1 79 ? -10.562 31.344 -1.176 1 95.19 79 GLN A N 1
ATOM 586 C CA . GLN A 1 79 ? -9.992 30.062 -0.771 1 95.19 79 GLN A CA 1
ATOM 587 C C . GLN A 1 79 ? -9.539 30.109 0.684 1 95.19 79 GLN A C 1
ATOM 589 O O . GLN A 1 79 ? -8.922 29.156 1.172 1 95.19 79 GLN A O 1
ATOM 594 N N . LEU A 1 80 ? -9.859 31.219 1.339 1 97.5 80 LEU A N 1
ATOM 595 C CA . LEU A 1 80 ? -9.586 31.266 2.773 1 97.5 80 LEU A CA 1
ATOM 596 C C . LEU A 1 80 ? -10.234 30.094 3.488 1 97.5 80 LEU A C 1
ATOM 598 O O . LEU A 1 80 ? -11.383 29.75 3.217 1 97.5 80 LEU A O 1
ATOM 602 N N . GLY A 1 81 ? -9.508 29.438 4.246 1 95.94 81 GLY A N 1
ATOM 603 C CA . GLY A 1 81 ? -10.008 28.25 4.93 1 95.94 81 GLY A CA 1
ATOM 604 C C . GLY A 1 81 ? -9.414 26.969 4.406 1 95.94 81 GLY A C 1
ATOM 605 O O . GLY A 1 81 ? -9.586 25.906 5.012 1 95.94 81 GLY A O 1
ATOM 606 N N . GLY A 1 82 ? -8.664 27.047 3.301 1 95.31 82 GLY A N 1
ATOM 607 C CA . GLY A 1 82 ? -7.93 25.906 2.781 1 95.31 82 GLY A CA 1
ATOM 608 C C . GLY A 1 82 ? -8.82 24.859 2.137 1 95.31 82 GLY A C 1
ATOM 609 O O . GLY A 1 82 ? -9.641 25.188 1.274 1 95.31 82 GLY A O 1
ATOM 610 N N . ILE A 1 83 ? -8.711 23.625 2.557 1 93.62 83 ILE A N 1
ATOM 611 C CA . ILE A 1 83 ? -9.398 22.5 1.937 1 93.62 83 ILE A CA 1
ATOM 612 C C . ILE A 1 83 ? -10.906 22.672 2.092 1 93.62 83 ILE A C 1
ATOM 614 O O . ILE A 1 83 ? -11.672 22.281 1.211 1 93.62 83 ILE A O 1
ATOM 618 N N . TRP A 1 84 ? -11.352 23.312 3.137 1 95 84 TRP A N 1
ATOM 619 C CA . TRP A 1 84 ? -12.773 23.438 3.418 1 95 84 TRP A CA 1
ATOM 620 C C . TRP A 1 84 ? -13.453 24.344 2.393 1 95 84 TRP A C 1
ATOM 622 O O . TRP A 1 84 ? -14.672 24.281 2.209 1 95 84 TRP A O 1
ATOM 632 N N . SER A 1 85 ? -12.656 25.125 1.744 1 95.31 85 SER A N 1
ATOM 633 C CA . SER A 1 85 ? -13.219 25.984 0.71 1 95.31 85 SER A CA 1
ATOM 634 C C . SER A 1 85 ? -13.32 25.25 -0.624 1 95.31 85 SER A C 1
ATOM 636 O O . SER A 1 85 ? -13.922 25.75 -1.571 1 95.31 85 SER A O 1
ATOM 638 N N . ARG A 1 86 ? -12.797 24.047 -0.712 1 93.44 86 ARG A N 1
ATOM 639 C CA . ARG A 1 86 ? -12.68 23.359 -1.999 1 93.44 86 ARG A CA 1
ATOM 640 C C . ARG A 1 86 ? -13.383 22 -1.97 1 93.44 86 ARG A C 1
ATOM 642 O O . ARG A 1 86 ? -13.102 21.141 -2.805 1 93.44 86 ARG A O 1
ATOM 649 N N . VAL A 1 87 ? -14.188 21.766 -1.01 1 94.12 87 VAL A N 1
ATOM 650 C CA . VAL A 1 87 ? -14.938 20.516 -0.917 1 94.12 87 VAL A CA 1
ATOM 651 C C . VAL A 1 87 ? -16.422 20.797 -1.135 1 94.12 87 VAL A C 1
ATOM 653 O O . VAL A 1 87 ? -16.812 21.906 -1.497 1 94.12 87 VAL A O 1
ATOM 656 N N . ASN A 1 88 ? -17.25 19.766 -0.943 1 94.88 88 ASN A N 1
ATOM 657 C CA . ASN A 1 88 ? -18.672 19.875 -1.236 1 94.88 88 ASN A CA 1
ATOM 658 C C . ASN A 1 88 ? -19.391 20.75 -0.214 1 94.88 88 ASN A C 1
ATOM 660 O O . ASN A 1 88 ? -18.969 20.844 0.938 1 94.88 88 ASN A O 1
ATOM 664 N N . ASP A 1 89 ? -20.438 21.281 -0.569 1 91.5 89 ASP A N 1
ATOM 665 C CA . ASP A 1 89 ? -21.266 22.094 0.334 1 91.5 89 ASP A CA 1
ATOM 666 C C . ASP A 1 89 ? -21.766 21.25 1.506 1 91.5 89 ASP A C 1
ATOM 668 O O . ASP A 1 89 ? -21.953 21.766 2.609 1 91.5 89 ASP A O 1
ATOM 672 N N . THR A 1 90 ? -21.859 20 1.245 1 87.5 90 THR A N 1
ATOM 673 C CA . THR A 1 90 ? -22.453 19.125 2.244 1 87.5 90 THR A CA 1
ATOM 674 C C . THR A 1 90 ? -21.375 18.469 3.096 1 87.5 90 THR A C 1
ATOM 676 O O . THR A 1 90 ? -21.672 17.719 4.023 1 87.5 90 THR A O 1
ATOM 679 N N . SER A 1 91 ? -20.141 18.781 2.703 1 92 91 SER A N 1
ATOM 680 C CA . SER A 1 91 ? -19.062 18.203 3.496 1 92 91 SER A CA 1
ATOM 681 C C . SER A 1 91 ? -19.172 18.609 4.961 1 92 91 SER A C 1
ATOM 683 O O . SER A 1 91 ? -19.531 19.75 5.266 1 92 91 SER A O 1
ATOM 685 N N . ALA A 1 92 ? -18.906 17.641 5.848 1 89.44 92 ALA A N 1
ATOM 686 C CA . ALA A 1 92 ? -18.953 17.875 7.289 1 89.44 92 ALA A CA 1
ATOM 687 C C . ALA A 1 92 ? -17.844 17.125 8.016 1 89.44 92 ALA A C 1
ATOM 689 O O . ALA A 1 92 ? -17.266 16.203 7.469 1 89.44 92 ALA A O 1
ATOM 690 N N . LEU A 1 93 ? -17.656 17.578 9.172 1 88.94 93 LEU A N 1
ATOM 691 C CA . LEU A 1 93 ? -16.688 16.906 10.008 1 88.94 93 LEU A CA 1
ATOM 692 C C . LEU A 1 93 ? -17.109 15.461 10.281 1 88.94 93 LEU A C 1
ATOM 694 O O . LEU A 1 93 ? -18.297 15.195 10.508 1 88.94 93 LEU A O 1
ATOM 698 N N . GLN A 1 94 ? -16.125 14.656 10.242 1 82.75 94 GLN A N 1
ATOM 699 C CA . GLN A 1 94 ? -16.406 13.25 10.539 1 82.75 94 GLN A CA 1
ATOM 700 C C . GLN A 1 94 ? -16.172 12.945 12.016 1 82.75 94 GLN A C 1
ATOM 702 O O . GLN A 1 94 ? -16.766 12.008 12.555 1 82.75 94 GLN A O 1
ATOM 707 N N . ILE A 1 95 ? -15.391 13.742 12.617 1 84.12 95 ILE A N 1
ATOM 708 C CA . ILE A 1 95 ? -15.164 13.609 14.055 1 84.12 95 ILE A CA 1
ATOM 709 C C . ILE A 1 95 ? -15.891 14.742 14.789 1 84.12 95 ILE A C 1
ATOM 711 O O . ILE A 1 95 ? -16.188 15.781 14.203 1 84.12 95 ILE A O 1
ATOM 715 N N . HIS A 1 96 ? -16.172 14.477 16.031 1 86.88 96 HIS A N 1
ATOM 716 C CA . HIS A 1 96 ? -16.969 15.438 16.781 1 86.88 96 HIS A CA 1
ATOM 717 C C . HIS A 1 96 ? -16.219 16.766 16.953 1 86.88 96 HIS A C 1
ATOM 719 O O . HIS A 1 96 ? -15 16.781 17.109 1 86.88 96 HIS A O 1
ATOM 725 N N . SER A 1 97 ? -17 17.812 17.016 1 90.12 97 SER A N 1
ATOM 726 C CA . SER A 1 97 ? -16.484 19.188 17.031 1 90.12 97 SER A CA 1
ATOM 727 C C . SER A 1 97 ? -15.656 19.438 18.281 1 90.12 97 SER A C 1
ATOM 729 O O . SER A 1 97 ? -14.805 20.328 18.297 1 90.12 97 SER A O 1
ATOM 731 N N . VAL A 1 98 ? -15.836 18.641 19.312 1 85.44 98 VAL A N 1
ATOM 732 C CA . VAL A 1 98 ? -15.039 18.781 20.531 1 85.44 98 VAL A CA 1
ATOM 733 C C . VAL A 1 98 ? -13.562 18.547 20.219 1 85.44 98 VAL A C 1
ATOM 735 O O . VAL A 1 98 ? -12.688 19.125 20.859 1 85.44 98 VAL A O 1
ATOM 738 N N . MET A 1 99 ? -13.359 17.828 19.141 1 87.12 99 MET A N 1
ATOM 739 C CA . MET A 1 99 ? -11.992 17.5 18.75 1 87.12 99 MET A CA 1
ATOM 740 C C . MET A 1 99 ? -11.547 18.328 17.547 1 87.12 99 MET A C 1
ATOM 742 O O . MET A 1 99 ? -10.57 18 16.891 1 87.12 99 MET A O 1
ATOM 746 N N . TYR A 1 100 ? -12.336 19.297 17.297 1 90.81 100 TYR A N 1
ATOM 747 C CA . TYR A 1 100 ? -12.023 20.172 16.172 1 90.81 100 TYR A CA 1
ATOM 748 C C . TYR A 1 100 ? -12.195 21.641 16.531 1 90.81 100 TYR A C 1
ATOM 750 O O . TYR A 1 100 ? -13 22.344 15.93 1 90.81 100 TYR A O 1
ATOM 758 N N . ARG A 1 101 ? -11.461 22.047 17.438 1 93.56 101 ARG A N 1
ATOM 759 C CA . ARG A 1 101 ? -11.477 23.438 17.906 1 93.56 101 ARG A CA 1
ATOM 760 C C . ARG A 1 101 ? -10.133 24.109 17.672 1 93.56 101 ARG A C 1
ATOM 762 O O . ARG A 1 101 ? -9.281 24.156 18.578 1 93.56 101 ARG A O 1
ATOM 769 N N . PHE A 1 102 ? -10.047 24.672 16.516 1 95.44 102 PHE A N 1
ATOM 770 C CA . PHE A 1 102 ? -8.742 25.141 16.078 1 95.44 102 PHE A CA 1
ATOM 771 C C . PHE A 1 102 ? -8.375 26.438 16.766 1 95.44 102 PHE A C 1
ATOM 773 O O . PHE A 1 102 ? -7.215 26.859 16.734 1 95.44 102 PHE A O 1
ATOM 780 N N . HIS A 1 103 ? -9.219 27.109 17.453 1 97.06 103 HIS A N 1
ATOM 781 C CA . HIS A 1 103 ? -9 28.297 18.266 1 97.06 103 HIS A CA 1
ATOM 782 C C . HIS A 1 103 ? -10 28.375 19.406 1 97.06 103 HIS A C 1
ATOM 784 O O . HIS A 1 103 ? -11.164 27.984 19.25 1 97.06 103 HIS A O 1
ATOM 790 N N . PRO A 1 104 ? -9.656 28.891 20.484 1 95.88 104 PRO A N 1
ATOM 791 C CA . PRO A 1 104 ? -10.586 28.953 21.609 1 95.88 104 PRO A CA 1
ATOM 792 C C . PRO A 1 104 ? -11.844 29.75 21.297 1 95.88 104 PRO A C 1
ATOM 794 O O . PRO A 1 104 ? -12.898 29.516 21.891 1 95.88 104 PRO A O 1
ATOM 797 N N . SER A 1 105 ? -11.82 30.625 20.422 1 95.5 105 SER A N 1
ATOM 798 C CA . SER A 1 105 ? -12.945 31.516 20.141 1 95.5 105 SER A CA 1
ATOM 799 C C . SER A 1 105 ? -13.938 30.875 19.188 1 95.5 105 SER A C 1
ATOM 801 O O . SER A 1 105 ? -15.023 31.406 18.953 1 95.5 105 SER A O 1
ATOM 803 N N . VAL A 1 106 ? -13.578 29.734 18.641 1 95 106 VAL A N 1
ATOM 804 C CA . VAL A 1 106 ? -14.469 29.062 17.703 1 95 106 VAL A CA 1
ATOM 805 C C . VAL A 1 106 ? -15.734 28.609 18.422 1 95 106 VAL A C 1
ATOM 807 O O . VAL A 1 106 ? -15.672 28.125 19.547 1 95 106 VAL A O 1
ATOM 810 N N . LYS A 1 107 ? -16.859 28.812 17.781 1 93.62 107 LYS A N 1
ATOM 811 C CA . LYS A 1 107 ? -18.156 28.422 18.312 1 93.62 107 LYS A CA 1
ATOM 812 C C . LYS A 1 107 ? -18.875 27.469 17.375 1 93.62 107 LYS A C 1
ATOM 814 O O . LYS A 1 107 ? -19.328 27.891 16.297 1 93.62 107 LYS A O 1
ATOM 819 N N . TRP A 1 108 ? -19.016 26.281 17.844 1 93.25 108 TRP A N 1
ATOM 820 C CA . TRP A 1 108 ? -19.734 25.281 17.062 1 93.25 108 TRP A CA 1
ATOM 821 C C . TRP A 1 108 ? -21.203 25.234 17.453 1 93.25 108 TRP A C 1
ATOM 823 O O . TRP A 1 108 ? -21.531 25.312 18.641 1 93.25 108 TRP A O 1
ATOM 833 N N . GLU A 1 109 ? -22.031 25.078 16.484 1 89 109 GLU A N 1
ATOM 834 C CA . GLU A 1 109 ? -23.469 25.016 16.719 1 89 109 GLU A CA 1
ATOM 835 C C . GLU A 1 109 ? -23.953 23.562 16.75 1 89 109 GLU A C 1
ATOM 837 O O . GLU A 1 109 ? -25.062 23.297 17.234 1 89 109 GLU A O 1
ATOM 842 N N . ARG A 1 110 ? -23.141 22.734 16.172 1 86.5 110 ARG A N 1
ATOM 843 C CA . ARG A 1 110 ? -23.5 21.328 16.109 1 86.5 110 ARG A CA 1
ATOM 844 C C . ARG A 1 110 ? -22.297 20.438 16.391 1 86.5 110 ARG A C 1
ATOM 846 O O . ARG A 1 110 ? -21.156 20.891 16.375 1 86.5 110 ARG A O 1
ATOM 853 N N . GLY A 1 111 ? -22.641 19.25 16.75 1 85.31 111 GLY A N 1
ATOM 854 C CA . GLY A 1 111 ? -21.578 18.281 17.031 1 85.31 111 GLY A CA 1
ATOM 855 C C . GLY A 1 111 ? -20.672 18.016 15.852 1 85.31 111 GLY A C 1
ATOM 856 O O . GLY A 1 111 ? -19.469 17.828 16.016 1 85.31 111 GLY A O 1
ATOM 857 N N . TYR A 1 112 ? -21.297 18.062 14.695 1 89.12 112 TYR A N 1
ATOM 858 C CA . TYR A 1 112 ? -20.547 17.812 13.469 1 89.12 112 TYR A CA 1
ATOM 859 C C . TYR A 1 112 ? -20.781 18.922 12.445 1 89.12 112 TYR A C 1
ATOM 861 O O . TYR A 1 112 ? -21.547 18.734 11.492 1 89.12 112 TYR A O 1
ATOM 869 N N . PRO A 1 113 ? -20.047 19.969 12.648 1 92.25 113 PRO A N 1
ATOM 870 C CA . PRO A 1 113 ? -20.25 21.125 11.781 1 92.25 113 PRO A CA 1
ATOM 871 C C . PRO A 1 113 ? -19.953 20.828 10.312 1 92.25 113 PRO A C 1
ATOM 873 O O . PRO A 1 113 ? -19.125 19.969 10.008 1 92.25 113 PRO A O 1
ATOM 876 N N . ASP A 1 114 ? -20.641 21.5 9.469 1 93.25 114 ASP A N 1
ATOM 877 C CA . ASP A 1 114 ? -20.438 21.328 8.031 1 93.25 114 ASP A CA 1
ATOM 878 C C . ASP A 1 114 ? -19.5 22.406 7.48 1 93.25 114 ASP A C 1
ATOM 880 O O . ASP A 1 114 ? -19 23.25 8.227 1 93.25 114 ASP A O 1
ATOM 884 N N . ARG A 1 115 ? -19.219 22.266 6.242 1 94.31 115 ARG A N 1
ATOM 885 C CA . ARG A 1 115 ? -18.328 23.188 5.543 1 94.31 115 ARG A CA 1
ATOM 886 C C . ARG A 1 115 ? -18.719 24.641 5.793 1 94.31 115 ARG A C 1
ATOM 888 O O . ARG A 1 115 ? -17.859 25.469 6.082 1 94.31 115 ARG A O 1
ATOM 895 N N . LYS A 1 116 ? -19.984 24.891 5.656 1 94.88 116 LYS A N 1
ATOM 896 C CA . LYS A 1 116 ? -20.469 26.25 5.801 1 94.88 116 LYS A CA 1
ATOM 897 C C . LYS A 1 116 ? -20.094 26.828 7.168 1 94.88 116 LYS A C 1
ATOM 899 O O . LYS A 1 116 ? -19.594 27.953 7.262 1 94.88 116 LYS A O 1
ATOM 904 N N . GLN A 1 117 ? -20.328 26.062 8.211 1 95.56 117 GLN A N 1
ATOM 905 C CA . GLN A 1 117 ? -20.031 26.531 9.562 1 95.56 117 GLN A CA 1
ATOM 906 C C . GLN A 1 117 ? -18.531 26.656 9.781 1 95.56 117 GLN A C 1
ATOM 908 O O . GLN A 1 117 ? -18.062 27.594 10.445 1 95.56 117 GLN A O 1
ATOM 913 N N . ILE A 1 118 ? -17.781 25.766 9.281 1 95.88 118 ILE A N 1
ATOM 914 C CA . ILE A 1 118 ? -16.328 25.766 9.477 1 95.88 118 ILE A CA 1
ATOM 915 C C . ILE A 1 118 ? -15.719 27 8.789 1 95.88 118 ILE A C 1
ATOM 917 O O . ILE A 1 118 ? -14.914 27.719 9.391 1 95.88 118 ILE A O 1
ATOM 921 N N . ILE A 1 119 ? -16.141 27.234 7.57 1 96.88 119 ILE A N 1
ATOM 922 C CA . ILE A 1 119 ? -15.633 28.391 6.832 1 96.88 119 ILE A CA 1
ATOM 923 C C . ILE A 1 119 ? -16.078 29.688 7.523 1 96.88 119 ILE A C 1
ATOM 925 O O . ILE A 1 119 ? -15.312 30.641 7.602 1 96.88 119 ILE A O 1
ATOM 929 N N . HIS A 1 120 ? -17.266 29.625 7.988 1 96.81 120 HIS A N 1
ATOM 930 C CA . HIS A 1 120 ? -17.766 30.781 8.711 1 96.81 120 HIS A CA 1
ATOM 931 C C . HIS A 1 120 ? -16.891 31.094 9.922 1 96.81 120 HIS A C 1
ATOM 933 O O . HIS A 1 120 ? -16.484 32.25 10.125 1 96.81 120 HIS A O 1
ATOM 939 N N . GLU A 1 121 ? -16.609 30.125 10.727 1 96.5 121 GLU A N 1
ATOM 940 C CA . GLU A 1 121 ? -15.797 30.328 11.922 1 96.5 121 GLU A CA 1
ATOM 941 C C . GLU A 1 121 ? -14.383 30.75 11.547 1 96.5 121 GLU A C 1
ATOM 943 O O . GLU A 1 121 ? -13.766 31.562 12.25 1 96.5 121 GLU A O 1
ATOM 948 N N . ALA A 1 122 ? -13.836 30.219 10.5 1 96.88 122 ALA A N 1
ATOM 949 C CA . ALA A 1 122 ? -12.508 30.609 10.031 1 96.88 122 ALA A CA 1
ATOM 950 C C . ALA A 1 122 ? -12.484 32.062 9.609 1 96.88 122 ALA A C 1
ATOM 952 O O . ALA A 1 122 ? -11.562 32.812 9.953 1 96.88 122 ALA A O 1
ATOM 953 N N . LYS A 1 123 ? -13.461 32.469 8.883 1 97.69 123 LYS A N 1
ATOM 954 C CA . LYS A 1 123 ? -13.562 33.875 8.422 1 97.69 123 LYS A CA 1
ATOM 955 C C . LYS A 1 123 ? -13.773 34.812 9.594 1 97.69 123 LYS A C 1
ATOM 957 O O . LYS A 1 123 ? -13.219 35.906 9.609 1 97.69 123 LYS A O 1
ATOM 962 N N . GLN A 1 124 ? -14.57 34.375 10.508 1 97.12 124 GLN A N 1
ATOM 963 C CA . GLN A 1 124 ? -14.797 35.188 11.688 1 97.12 124 GLN A CA 1
ATOM 964 C C . GLN A 1 124 ? -13.508 35.375 12.477 1 97.12 124 GLN A C 1
ATOM 966 O O . GLN A 1 124 ? -13.234 36.5 12.961 1 97.12 124 GLN A O 1
ATOM 971 N N . LEU A 1 125 ? -12.812 34.344 12.633 1 97.12 125 LEU A N 1
ATOM 972 C CA . LEU A 1 125 ? -11.531 34.406 13.312 1 97.12 125 LEU A CA 1
ATOM 973 C C . LEU A 1 125 ? -10.594 35.375 12.586 1 97.12 125 LEU A C 1
ATOM 975 O O . LEU A 1 125 ? -9.961 36.219 13.211 1 97.12 125 LEU A O 1
ATOM 979 N N . TRP A 1 126 ? -10.508 35.25 11.289 1 97.94 126 TRP A N 1
ATOM 980 C CA . TRP A 1 126 ? -9.688 36.062 10.398 1 97.94 126 TRP A CA 1
ATOM 981 C C . TRP A 1 126 ? -10.047 37.562 10.539 1 97.94 126 TRP A C 1
ATOM 983 O O . TRP A 1 126 ? -9.164 38.406 10.617 1 97.94 126 TRP A O 1
ATOM 993 N N . ARG A 1 127 ? -11.281 37.906 10.641 1 96.94 127 ARG A N 1
ATOM 994 C CA . ARG A 1 127 ? -11.766 39.25 10.766 1 96.94 127 ARG A CA 1
ATOM 995 C C . ARG A 1 127 ? -11.57 39.781 12.18 1 96.94 127 ARG A C 1
ATOM 997 O O . ARG A 1 127 ? -11.117 40.906 12.375 1 96.94 127 ARG A O 1
ATOM 1004 N N . ARG A 1 128 ? -11.93 38.938 13.125 1 96 128 ARG A N 1
ATOM 1005 C CA . ARG A 1 128 ? -11.859 39.312 14.531 1 96 128 ARG A CA 1
ATOM 1006 C C . ARG A 1 128 ? -10.445 39.75 14.906 1 96 128 ARG A C 1
ATOM 1008 O O . ARG A 1 128 ? -10.266 40.688 15.68 1 96 128 ARG A O 1
ATOM 1015 N N . TYR A 1 129 ? -9.461 39.125 14.359 1 97.12 129 TYR A N 1
ATOM 1016 C CA . TYR A 1 129 ? -8.086 39.406 14.734 1 97.12 129 TYR A CA 1
ATOM 1017 C C . TYR A 1 129 ? -7.414 40.312 13.719 1 97.12 129 TYR A C 1
ATOM 1019 O O . TYR A 1 129 ? -6.188 40.406 13.68 1 97.12 129 TYR A O 1
ATOM 1027 N N . ASN A 1 130 ? -8.219 40.938 12.859 1 95.81 130 ASN A N 1
ATOM 1028 C CA . ASN A 1 130 ? -7.793 41.969 11.914 1 95.81 130 ASN A CA 1
ATOM 1029 C C . ASN A 1 130 ? -6.668 41.469 11.016 1 95.81 130 ASN A C 1
ATOM 1031 O O . ASN A 1 130 ? -5.637 42.125 10.875 1 95.81 130 ASN A O 1
ATOM 1035 N N . LEU A 1 131 ? -6.902 40.281 10.453 1 97.56 131 LEU A N 1
ATOM 1036 C CA . LEU A 1 131 ? -5.863 39.656 9.633 1 97.56 131 LEU A CA 1
ATOM 1037 C C . LEU A 1 131 ? -6.062 40 8.156 1 97.56 131 LEU A C 1
ATOM 1039 O O . LEU A 1 131 ? -5.242 39.625 7.316 1 97.56 131 LEU A O 1
ATOM 1043 N N . GLN A 1 132 ? -7.066 40.75 7.816 1 96.19 132 GLN A N 1
ATOM 1044 C CA . GLN A 1 132 ? -7.41 41.094 6.441 1 96.19 132 GLN A CA 1
ATOM 1045 C C . GLN A 1 132 ? -6.273 41.844 5.758 1 96.19 132 GLN A C 1
ATOM 1047 O O . GLN A 1 132 ? -5.883 41.5 4.637 1 96.19 132 GLN A O 1
ATOM 1052 N N . ASN A 1 133 ? -5.723 42.812 6.508 1 93.5 133 ASN A N 1
ATOM 1053 C CA . ASN A 1 133 ? -4.648 43.594 5.93 1 93.5 133 ASN A CA 1
ATOM 1054 C C . ASN A 1 133 ? -3.293 42.938 6.09 1 93.5 133 ASN A C 1
ATOM 1056 O O . ASN A 1 133 ? -2.271 43.469 5.652 1 93.5 133 ASN A O 1
ATOM 1060 N N . LYS A 1 134 ? -3.283 41.781 6.684 1 97.06 134 LYS A N 1
ATOM 1061 C CA . LYS A 1 134 ? -2.041 41.031 6.914 1 97.06 134 LYS A CA 1
ATOM 1062 C C . LYS A 1 134 ? -1.953 39.812 6.027 1 97.06 134 LYS A C 1
ATOM 1064 O O . LYS A 1 134 ? -1.048 39 6.188 1 97.06 134 LYS A O 1
ATOM 1069 N N . THR A 1 135 ? -2.936 39.688 5.164 1 98.5 135 THR A N 1
ATOM 1070 C CA . THR A 1 135 ? -2.969 38.531 4.277 1 98.5 135 THR A CA 1
ATOM 1071 C C . THR A 1 135 ? -2.758 38.938 2.826 1 98.5 135 THR A C 1
ATOM 1073 O O . THR A 1 135 ? -3.455 39.844 2.324 1 98.5 135 THR A O 1
ATOM 1076 N N . ARG A 1 136 ? -1.816 38.375 2.219 1 98.5 136 ARG A N 1
ATOM 1077 C CA . ARG A 1 136 ? -1.587 38.562 0.788 1 98.5 136 ARG A CA 1
ATOM 1078 C C . ARG A 1 136 ? -2.113 37.375 -0.004 1 98.5 136 ARG A C 1
ATOM 1080 O O . ARG A 1 136 ? -1.521 36.281 0.023 1 98.5 136 ARG A O 1
ATOM 1087 N N . PHE A 1 137 ? -3.162 37.562 -0.739 1 98.31 137 PHE A N 1
ATOM 1088 C CA . PHE A 1 137 ? -3.756 36.531 -1.573 1 98.31 137 PHE A CA 1
ATOM 1089 C C . PHE A 1 137 ? -3.092 36.469 -2.945 1 98.31 137 PHE A C 1
ATOM 1091 O O . PHE A 1 137 ? -2.338 37.375 -3.301 1 98.31 137 PHE A O 1
ATOM 1098 N N . ASP A 1 138 ? -3.344 35.344 -3.691 1 98.25 138 ASP A N 1
ATOM 1099 C CA . ASP A 1 138 ? -2.768 35.156 -5.02 1 98.25 138 ASP A CA 1
ATOM 1100 C C . ASP A 1 138 ? -1.251 35.344 -4.988 1 98.25 138 ASP A C 1
ATOM 1102 O O . ASP A 1 138 ? -0.679 36 -5.867 1 98.25 138 ASP A O 1
ATOM 1106 N N . PHE A 1 139 ? -0.664 34.844 -3.9 1 98.38 139 PHE A N 1
ATOM 1107 C CA . PHE A 1 139 ? 0.773 34.938 -3.674 1 98.38 139 PHE A CA 1
ATOM 1108 C C . PHE A 1 139 ? 1.36 33.562 -3.361 1 98.38 139 PHE A C 1
ATOM 1110 O O . PHE A 1 139 ? 1.344 33.125 -2.209 1 98.38 139 PHE A O 1
ATOM 1117 N N . ARG A 1 140 ? 1.98 33 -4.324 1 97.75 140 ARG A N 1
ATOM 1118 C CA . ARG A 1 140 ? 2.6 31.672 -4.141 1 97.75 140 ARG A CA 1
ATOM 1119 C C . ARG A 1 140 ? 4.016 31.812 -3.588 1 97.75 140 ARG A C 1
ATOM 1121 O O . ARG A 1 140 ? 4.816 32.594 -4.105 1 97.75 140 ARG A O 1
ATOM 1128 N N . VAL A 1 141 ? 4.312 31.156 -2.525 1 98.5 141 VAL A N 1
ATOM 1129 C CA . VAL A 1 141 ? 5.66 31.125 -1.964 1 98.5 141 VAL A CA 1
ATOM 1130 C C . VAL A 1 141 ? 6.488 30.047 -2.656 1 98.5 141 VAL A C 1
ATOM 1132 O O . VAL A 1 141 ? 6.227 28.859 -2.498 1 98.5 141 VAL A O 1
ATOM 1135 N N . ASP A 1 142 ? 7.512 30.438 -3.326 1 97.06 142 ASP A N 1
ATOM 1136 C CA . ASP A 1 142 ? 8.352 29.516 -4.078 1 97.06 142 ASP A CA 1
ATOM 1137 C C . ASP A 1 142 ? 9.625 29.172 -3.305 1 97.06 142 ASP A C 1
ATOM 1139 O O . ASP A 1 142 ? 10.203 28.109 -3.488 1 97.06 142 ASP A O 1
ATOM 1143 N N . LYS A 1 143 ? 9.961 30.188 -2.549 1 97.56 143 LYS A N 1
ATOM 1144 C CA . LYS A 1 143 ? 11.227 30 -1.846 1 97.56 143 LYS A CA 1
ATOM 1145 C C . LYS A 1 143 ? 11.266 30.828 -0.563 1 97.56 143 LYS A C 1
ATOM 1147 O O . LYS A 1 143 ? 10.844 31.984 -0.552 1 97.56 143 LYS A O 1
ATOM 1152 N N . ALA A 1 144 ? 11.703 30.203 0.469 1 98.25 144 ALA A N 1
ATOM 1153 C CA . ALA A 1 144 ? 12.016 30.875 1.731 1 98.25 144 ALA A CA 1
ATOM 1154 C C . ALA A 1 144 ? 13.484 30.688 2.096 1 98.25 144 ALA A C 1
ATOM 1156 O O . ALA A 1 144 ? 14.008 29.578 2.051 1 98.25 144 ALA A O 1
ATOM 1157 N N . TYR A 1 145 ? 14.188 31.766 2.355 1 97.19 145 TYR A N 1
ATOM 1158 C CA . TYR A 1 145 ? 15.602 31.719 2.725 1 97.19 145 TYR A CA 1
ATOM 1159 C C . TYR A 1 145 ? 15.938 32.781 3.738 1 97.19 145 TYR A C 1
ATOM 1161 O O . TYR A 1 145 ? 15.125 33.688 4.008 1 97.19 145 TYR A O 1
ATOM 1169 N N . GLN A 1 146 ? 17.062 32.688 4.344 1 96.25 146 GLN A N 1
ATOM 1170 C CA . GLN A 1 146 ? 17.422 33.625 5.41 1 96.25 146 GLN A CA 1
ATOM 1171 C C . GLN A 1 146 ? 18.453 34.625 4.93 1 96.25 146 GLN A C 1
ATOM 1173 O O . GLN A 1 146 ? 19.297 34.312 4.078 1 96.25 146 GLN A O 1
ATOM 1178 N N . ASP A 1 147 ? 18.375 35.844 5.453 1 94.12 147 ASP A N 1
ATOM 1179 C CA . ASP A 1 147 ? 19.406 36.844 5.195 1 94.12 147 ASP A CA 1
ATOM 1180 C C . ASP A 1 147 ? 20.562 36.719 6.184 1 94.12 147 ASP A C 1
ATOM 1182 O O . ASP A 1 147 ? 20.672 35.719 6.895 1 94.12 147 ASP A O 1
ATOM 1186 N N . ASP A 1 148 ? 21.453 37.656 6.223 1 89.75 148 ASP A N 1
ATOM 1187 C CA . ASP A 1 148 ? 22.672 37.625 7.027 1 89.75 148 ASP A CA 1
ATOM 1188 C C . ASP A 1 148 ? 22.344 37.688 8.516 1 89.75 148 ASP A C 1
ATOM 1190 O O . ASP A 1 148 ? 23.141 37.281 9.359 1 89.75 148 ASP A O 1
ATOM 1194 N N . LYS A 1 149 ? 21.156 38.25 8.836 1 88.69 149 LYS A N 1
ATOM 1195 C CA . LYS A 1 149 ? 20.734 38.375 10.234 1 88.69 149 LYS A CA 1
ATOM 1196 C C . LYS A 1 149 ? 19.797 37.219 10.625 1 88.69 149 LYS A C 1
ATOM 1198 O O . LYS A 1 149 ? 19.078 37.312 11.617 1 88.69 149 LYS A O 1
ATOM 1203 N N . ALA A 1 150 ? 19.656 36.219 9.781 1 90.06 150 ALA A N 1
ATOM 1204 C CA . ALA A 1 150 ? 18.891 35 10.008 1 90.06 150 ALA A CA 1
ATOM 1205 C C . ALA A 1 150 ? 17.391 35.281 9.969 1 90.06 150 ALA A C 1
ATOM 1207 O O . ALA A 1 150 ? 16.594 34.594 10.602 1 90.06 150 ALA A O 1
ATOM 1208 N N . ARG A 1 151 ? 17.031 36.406 9.32 1 94.94 151 ARG A N 1
ATOM 1209 C CA . ARG A 1 151 ? 15.625 36.688 9.094 1 94.94 151 ARG A CA 1
ATOM 1210 C C . ARG A 1 151 ? 15.141 36.031 7.809 1 94.94 151 ARG A C 1
ATOM 1212 O O . ARG A 1 151 ? 15.883 35.938 6.824 1 94.94 151 ARG A O 1
ATOM 1219 N N . TRP A 1 152 ? 13.969 35.594 7.812 1 97.31 152 TRP A N 1
ATOM 1220 C CA . TRP A 1 152 ? 13.406 34.875 6.684 1 97.31 152 TRP A CA 1
ATOM 1221 C C . TRP A 1 152 ? 12.922 35.812 5.598 1 97.31 152 TRP A C 1
ATOM 1223 O O . TRP A 1 152 ? 12.281 36.844 5.898 1 97.31 152 TRP A O 1
ATOM 1233 N N . ILE A 1 153 ? 13.281 35.562 4.418 1 98.12 153 ILE A N 1
ATOM 1234 C CA . ILE A 1 153 ? 12.836 36.281 3.219 1 98.12 153 ILE A CA 1
ATOM 1235 C C . ILE A 1 153 ? 11.938 35.344 2.389 1 98.12 153 ILE A C 1
ATOM 1237 O O . ILE A 1 153 ? 12.281 34.219 2.125 1 98.12 153 ILE A O 1
ATOM 1241 N N . ILE A 1 154 ? 10.773 35.844 1.979 1 98.5 154 ILE A N 1
ATOM 1242 C CA . ILE A 1 154 ? 9.82 35.062 1.176 1 98.5 154 ILE A CA 1
ATOM 1243 C C . ILE A 1 154 ? 9.922 35.5 -0.285 1 98.5 154 ILE A C 1
ATOM 1245 O O . ILE A 1 154 ? 9.578 36.656 -0.628 1 98.5 154 ILE A O 1
ATOM 1249 N N . ASN A 1 155 ? 10.359 34.656 -1.141 1 98.12 155 ASN A N 1
ATOM 1250 C CA . ASN A 1 155 ? 10.555 34.844 -2.574 1 98.12 155 ASN A CA 1
ATOM 1251 C C . ASN A 1 155 ? 11.602 35.906 -2.857 1 98.12 155 ASN A C 1
ATOM 1253 O O . ASN A 1 155 ? 12.57 35.656 -3.576 1 98.12 155 ASN A O 1
ATOM 1257 N N . ASN A 1 156 ? 11.43 37.125 -2.281 1 97.06 156 ASN A N 1
ATOM 1258 C CA . ASN A 1 156 ? 12.367 38.219 -2.438 1 97.06 156 ASN A CA 1
ATOM 1259 C C . ASN A 1 156 ? 12.281 39.219 -1.271 1 97.06 156 ASN A C 1
ATOM 1261 O O . ASN A 1 156 ? 11.281 39.25 -0.556 1 97.06 156 ASN A O 1
ATOM 1265 N N . PRO A 1 157 ? 13.32 40.062 -1.042 1 96 157 PRO A N 1
ATOM 1266 C CA . PRO A 1 157 ? 13.398 40.938 0.123 1 96 157 PRO A CA 1
ATOM 1267 C C . PRO A 1 157 ? 12.289 42 0.141 1 96 157 PRO A C 1
ATOM 1269 O O . PRO A 1 157 ? 11.977 42.531 1.198 1 96 157 PRO A O 1
ATOM 1272 N N . SER A 1 158 ? 11.688 42.25 -0.975 1 96.88 158 SER A N 1
ATOM 1273 C CA . SER A 1 158 ? 10.633 43.25 -1.036 1 96.88 158 SER A CA 1
ATOM 1274 C C . SER A 1 158 ? 9.391 42.812 -0.281 1 96.88 158 SER A C 1
ATOM 1276 O O . SER A 1 158 ? 8.539 43.625 0.074 1 96.88 158 SER A O 1
ATOM 1278 N N . ASN A 1 159 ? 9.312 41.531 0.018 1 97.12 159 ASN A N 1
ATOM 1279 C CA . ASN A 1 159 ? 8.117 41 0.667 1 97.12 159 ASN A CA 1
ATOM 1280 C C . ASN A 1 159 ? 8.234 41.062 2.188 1 97.12 159 ASN A C 1
ATOM 1282 O O . ASN A 1 159 ? 7.336 40.594 2.898 1 97.12 159 ASN A O 1
ATOM 1286 N N . GLY A 1 160 ? 9.328 41.594 2.641 1 95.19 160 GLY A N 1
ATOM 1287 C CA . GLY A 1 160 ? 9.516 41.719 4.074 1 95.19 160 GLY A CA 1
ATOM 1288 C C . GLY A 1 160 ? 10.578 40.812 4.637 1 95.19 160 GLY A C 1
ATOM 1289 O O . GLY A 1 160 ? 11.164 40 3.904 1 95.19 160 GLY A O 1
ATOM 1290 N N . ARG A 1 161 ? 10.883 41.031 5.906 1 96.5 161 ARG A N 1
ATOM 1291 C CA . ARG A 1 161 ? 11.812 40.219 6.684 1 96.5 161 ARG A CA 1
ATOM 1292 C C . ARG A 1 161 ? 11.156 39.719 7.961 1 96.5 161 ARG A C 1
ATOM 1294 O O . ARG A 1 161 ? 10.523 40.469 8.688 1 96.5 161 ARG A O 1
ATOM 1301 N N . PHE A 1 162 ? 11.312 38.438 8.148 1 97.75 162 PHE A N 1
ATOM 1302 C CA . PHE A 1 162 ? 10.562 37.812 9.227 1 97.75 162 PHE A CA 1
ATOM 1303 C C . PHE A 1 162 ? 11.492 37.094 10.172 1 97.75 162 PHE A C 1
ATOM 1305 O O . PHE A 1 162 ? 12.508 36.531 9.75 1 97.75 162 PHE A O 1
ATOM 1312 N N . ASP A 1 163 ? 11.148 37.062 11.422 1 96.44 163 ASP A N 1
ATOM 1313 C CA . ASP A 1 163 ? 11.953 36.406 12.438 1 96.44 163 ASP A CA 1
ATOM 1314 C C . ASP A 1 163 ? 11.602 34.938 12.547 1 96.44 163 ASP A C 1
ATOM 1316 O O . ASP A 1 163 ? 12.414 34.125 13.008 1 96.44 163 ASP A O 1
ATOM 1320 N N . GLY A 1 164 ? 10.422 34.594 12.203 1 97.56 164 GLY A N 1
ATOM 1321 C CA . GLY A 1 164 ? 9.93 33.219 12.211 1 97.56 164 GLY A CA 1
ATOM 1322 C C . GLY A 1 164 ? 9.109 32.875 10.984 1 97.56 164 GLY A C 1
ATOM 1323 O O . GLY A 1 164 ? 8.68 33.75 10.25 1 97.56 164 GLY A O 1
ATOM 1324 N N . LEU A 1 165 ? 8.953 31.578 10.773 1 98.56 165 LEU A N 1
ATOM 1325 C CA . LEU A 1 165 ? 8.219 31.062 9.617 1 98.56 165 LEU A CA 1
ATOM 1326 C C . LEU A 1 165 ? 7.301 29.922 10.016 1 98.56 165 LEU A C 1
ATOM 1328 O O . LEU A 1 165 ? 7.738 28.953 10.648 1 98.56 165 LEU A O 1
ATOM 1332 N N . VAL A 1 166 ? 6.023 30.062 9.758 1 98.81 166 VAL A N 1
ATOM 1333 C CA . VAL A 1 166 ? 5.062 28.969 9.922 1 98.81 166 VAL A CA 1
ATOM 1334 C C . VAL A 1 166 ? 4.656 28.422 8.555 1 98.81 166 VAL A C 1
ATOM 1336 O O . VAL A 1 166 ? 4.055 29.141 7.75 1 98.81 166 VAL A O 1
ATOM 1339 N N . ALA A 1 167 ? 5.066 27.219 8.273 1 98.56 167 ALA A N 1
ATOM 1340 C CA . ALA A 1 167 ? 4.566 26.531 7.086 1 98.56 167 ALA A CA 1
ATOM 1341 C C . ALA A 1 167 ? 3.213 25.875 7.367 1 98.56 167 ALA A C 1
ATOM 1343 O O . ALA A 1 167 ? 3.115 24.969 8.195 1 98.56 167 ALA A O 1
ATOM 1344 N N . ALA A 1 168 ? 2.188 26.312 6.762 1 98.25 168 ALA A N 1
ATOM 1345 C CA . ALA A 1 168 ? 0.821 25.844 6.969 1 98.25 168 ALA A CA 1
ATOM 1346 C C . ALA A 1 168 ? 0.13 25.562 5.637 1 98.25 168 ALA A C 1
ATOM 1348 O O . ALA A 1 168 ? -1.004 25.984 5.418 1 98.25 168 ALA A O 1
ATOM 1349 N N . VAL A 1 169 ? 0.812 24.797 4.777 1 97 169 VAL A N 1
ATOM 1350 C CA . VAL A 1 169 ? 0.298 24.547 3.434 1 97 169 VAL A CA 1
ATOM 1351 C C . VAL A 1 169 ? -0.624 23.328 3.443 1 97 169 VAL A C 1
ATOM 1353 O O . VAL A 1 169 ? -1.232 23 2.424 1 97 169 VAL A O 1
ATOM 1356 N N . GLY A 1 170 ? -0.732 22.703 4.574 1 94 170 GLY A N 1
ATOM 1357 C CA . GLY A 1 170 ? -1.673 21.609 4.727 1 94 170 GLY A CA 1
ATOM 1358 C C . GLY A 1 170 ? -1.204 20.328 4.07 1 94 170 GLY A C 1
ATOM 1359 O O . GLY A 1 170 ? -0.028 20.188 3.727 1 94 170 GLY A O 1
ATOM 1360 N N . THR A 1 171 ? -2.137 19.297 4.004 1 93.44 171 THR A N 1
ATOM 1361 C CA . THR A 1 171 ? -1.819 18 3.447 1 93.44 171 THR A CA 1
ATOM 1362 C C . THR A 1 171 ? -2.65 17.719 2.197 1 93.44 171 THR A C 1
ATOM 1364 O O . THR A 1 171 ? -2.377 16.781 1.458 1 93.44 171 THR A O 1
ATOM 1367 N N . CYS A 1 172 ? -3.656 18.516 1.97 1 93.94 172 CYS A N 1
ATOM 1368 C CA . CYS A 1 172 ? -4.566 18.297 0.851 1 93.94 172 CYS A CA 1
ATOM 1369 C C . CYS A 1 172 ? -4.43 19.406 -0.187 1 93.94 172 CYS A C 1
ATOM 1371 O O . CYS A 1 172 ? -5.062 20.453 -0.068 1 93.94 172 CYS A O 1
ATOM 1373 N N . GLY A 1 173 ? -3.703 19.141 -1.193 1 93.75 173 GLY A N 1
ATOM 1374 C CA . GLY A 1 173 ? -3.535 20.062 -2.299 1 93.75 173 GLY A CA 1
ATOM 1375 C C . GLY A 1 173 ? -4.473 19.797 -3.459 1 93.75 173 GLY A C 1
ATOM 1376 O O . GLY A 1 173 ? -5.688 19.703 -3.275 1 93.75 173 GLY A O 1
ATOM 1377 N N . ASP A 1 174 ? -3.959 19.531 -4.578 1 92.62 174 ASP A N 1
ATOM 1378 C CA . ASP A 1 174 ? -4.762 19.281 -5.766 1 92.62 174 ASP A CA 1
ATOM 1379 C C . ASP A 1 174 ? -5.434 17.906 -5.684 1 92.62 174 ASP A C 1
ATOM 1381 O O . ASP A 1 174 ? -4.906 16.984 -5.051 1 92.62 174 ASP A O 1
ATOM 1385 N N . ILE A 1 175 ? -6.594 17.797 -6.344 1 94.62 175 ILE A N 1
ATOM 1386 C CA . ILE A 1 175 ? -7.32 16.531 -6.344 1 94.62 175 ILE A CA 1
ATOM 1387 C C . ILE A 1 175 ? -6.539 15.492 -7.141 1 94.62 175 ILE A C 1
ATOM 1389 O O . ILE A 1 175 ? -5.883 15.82 -8.133 1 94.62 175 ILE A O 1
ATOM 1393 N N . LYS A 1 176 ? -6.598 14.289 -6.77 1 92.38 176 LYS A N 1
ATOM 1394 C CA . LYS A 1 176 ? -6.031 13.172 -7.523 1 92.38 176 LYS A CA 1
ATOM 1395 C C . LYS A 1 176 ? -7.086 12.516 -8.406 1 92.38 176 LYS A C 1
ATOM 1397 O O . LYS A 1 176 ? -8.094 12.008 -7.902 1 92.38 176 LYS A O 1
ATOM 1402 N N . MET A 1 177 ? -6.867 12.578 -9.688 1 91.75 177 MET A N 1
ATOM 1403 C CA . MET A 1 177 ? -7.742 11.906 -10.641 1 91.75 177 MET A CA 1
ATOM 1404 C C . MET A 1 177 ? -6.957 10.914 -11.5 1 91.75 177 MET A C 1
ATOM 1406 O O . MET A 1 177 ? -6.504 11.258 -12.594 1 91.75 177 MET A O 1
ATOM 1410 N N . PRO A 1 178 ? -6.777 9.742 -10.977 1 87.25 178 PRO A N 1
ATOM 1411 C CA . PRO A 1 178 ? -6.012 8.781 -11.766 1 87.25 178 PRO A CA 1
ATOM 1412 C C . PRO A 1 178 ? -6.672 8.453 -13.102 1 87.25 178 PRO A C 1
ATOM 1414 O O . PRO A 1 178 ? -7.902 8.422 -13.195 1 87.25 178 PRO A O 1
ATOM 1417 N N . ASN A 1 179 ? -5.844 8.273 -14.055 1 87.5 179 ASN A N 1
ATOM 1418 C CA . ASN A 1 179 ? -6.336 7.805 -15.344 1 87.5 179 ASN A CA 1
ATOM 1419 C C . ASN A 1 179 ? -6.492 6.289 -15.375 1 87.5 179 ASN A C 1
ATOM 1421 O O . ASN A 1 179 ? -5.562 5.57 -15.75 1 87.5 179 ASN A O 1
ATOM 1425 N N . LEU A 1 180 ? -7.621 5.824 -15.102 1 91.38 180 LEU A N 1
ATOM 1426 C CA . LEU A 1 180 ? -7.895 4.391 -15.062 1 91.38 180 LEU A CA 1
ATOM 1427 C C . LEU A 1 180 ? -8.031 3.826 -16.469 1 91.38 180 LEU A C 1
ATOM 1429 O O . LEU A 1 180 ? -8.586 4.484 -17.359 1 91.38 180 LEU A O 1
ATOM 1433 N N . PRO A 1 181 ? -7.562 2.641 -16.672 1 90.81 181 PRO A N 1
ATOM 1434 C CA . PRO A 1 181 ? -7.77 2.025 -17.984 1 90.81 181 PRO A CA 1
ATOM 1435 C C . PRO A 1 181 ? -9.242 1.954 -18.375 1 90.81 181 PRO A C 1
ATOM 1437 O O . PRO A 1 181 ? -10.078 1.539 -17.578 1 90.81 181 PRO A O 1
ATOM 1440 N N . GLY A 1 182 ? -9.594 2.426 -19.547 1 93.75 182 GLY A N 1
ATOM 1441 C CA . GLY A 1 182 ? -10.945 2.33 -20.078 1 93.75 182 GLY A CA 1
ATOM 1442 C C . GLY A 1 182 ? -11.836 3.475 -19.641 1 93.75 182 GLY A C 1
ATOM 1443 O O . GLY A 1 182 ? -13.031 3.5 -19.953 1 93.75 182 GLY A O 1
ATOM 1444 N N . LEU A 1 183 ? -11.312 4.418 -18.922 1 93.81 183 LEU A N 1
ATOM 1445 C CA . LEU A 1 183 ? -12.102 5.504 -18.375 1 93.81 183 LEU A CA 1
ATOM 1446 C C . LEU A 1 183 ? -12.828 6.273 -19.469 1 93.81 183 LEU A C 1
ATOM 1448 O O . LEU A 1 183 ? -13.969 6.691 -19.297 1 93.81 183 LEU A O 1
ATOM 1452 N N . ASP A 1 184 ? -12.25 6.402 -20.609 1 92.5 184 ASP A N 1
ATOM 1453 C CA . ASP A 1 184 ? -12.797 7.168 -21.719 1 92.5 184 ASP A CA 1
ATOM 1454 C C . ASP A 1 184 ? -14.008 6.465 -22.328 1 92.5 184 ASP A C 1
ATOM 1456 O O . ASP A 1 184 ? -14.82 7.094 -23.016 1 92.5 184 ASP A O 1
ATOM 1460 N N . SER A 1 185 ? -14.141 5.195 -22.094 1 94.94 185 SER A N 1
ATOM 1461 C CA . SER A 1 185 ? -15.227 4.422 -22.688 1 94.94 185 SER A CA 1
ATOM 1462 C C . SER A 1 185 ? -16.453 4.418 -21.781 1 94.94 185 SER A C 1
ATOM 1464 O O . SER A 1 185 ? -17.516 3.947 -22.172 1 94.94 185 SER A O 1
ATOM 1466 N N . PHE A 1 186 ? -16.359 5.016 -20.625 1 97.31 186 PHE A N 1
ATOM 1467 C CA . PHE A 1 186 ? -17.469 5.027 -19.672 1 97.31 186 PHE A CA 1
ATOM 1468 C C . PHE A 1 186 ? -18.594 5.938 -20.156 1 97.31 186 PHE A C 1
ATOM 1470 O O . PHE A 1 186 ? -18.344 7.078 -20.547 1 97.31 186 PHE A O 1
ATOM 1477 N N . LYS A 1 187 ? -19.781 5.445 -20.109 1 97.38 187 LYS A N 1
ATOM 1478 C CA . LYS A 1 187 ? -20.906 6.195 -20.641 1 97.38 187 LYS A CA 1
ATOM 1479 C C . LYS A 1 187 ? -21.531 7.082 -19.578 1 97.38 187 LYS A C 1
ATOM 1481 O O . LYS A 1 187 ? -22.281 8.008 -19.891 1 97.38 187 LYS A O 1
ATOM 1486 N N . GLY A 1 188 ? -21.25 6.82 -18.312 1 97.31 188 GLY A N 1
ATOM 1487 C CA . GLY A 1 188 ? -21.812 7.609 -17.219 1 97.31 188 GLY A CA 1
ATOM 1488 C C . GLY A 1 188 ? -20.953 8.805 -16.844 1 97.31 188 GLY A C 1
ATOM 1489 O O . GLY A 1 188 ? -20.109 9.242 -17.641 1 97.31 188 GLY A O 1
ATOM 1490 N N . ASP A 1 189 ? -21.234 9.43 -15.672 1 97.38 189 ASP A N 1
ATOM 1491 C CA . ASP A 1 189 ? -20.5 10.594 -15.18 1 97.38 189 ASP A CA 1
ATOM 1492 C C . ASP A 1 189 ? -19.375 10.18 -14.234 1 97.38 189 ASP A C 1
ATOM 1494 O O . ASP A 1 189 ? -19.5 9.188 -13.508 1 97.38 189 ASP A O 1
ATOM 1498 N N . VAL A 1 190 ? -18.328 10.891 -14.328 1 97.75 190 VAL A N 1
ATOM 1499 C CA . VAL A 1 190 ? -17.188 10.695 -13.422 1 97.75 190 VAL A CA 1
ATOM 1500 C C . VAL A 1 190 ? -16.938 11.977 -12.633 1 97.75 190 VAL A C 1
ATOM 1502 O O . VAL A 1 190 ? -16.734 13.047 -13.227 1 97.75 190 VAL A O 1
ATOM 1505 N N . TYR A 1 191 ? -17 11.875 -11.297 1 97.44 191 TYR A N 1
ATOM 1506 C CA . TYR A 1 191 ? -16.75 13.031 -10.438 1 97.44 191 TYR A CA 1
ATOM 1507 C C . TYR A 1 191 ? -15.695 12.711 -9.383 1 97.44 191 TYR A C 1
ATOM 1509 O O . TYR A 1 191 ? -15.562 11.562 -8.953 1 97.44 191 TYR A O 1
ATOM 1517 N N . HIS A 1 192 ? -14.93 13.719 -9.07 1 97.25 192 HIS A N 1
ATOM 1518 C CA . HIS A 1 192 ? -14.156 13.602 -7.832 1 97.25 192 HIS A CA 1
ATOM 1519 C C . HIS A 1 192 ? -15.055 13.766 -6.609 1 97.25 192 HIS A C 1
ATOM 1521 O O . HIS A 1 192 ? -16.031 14.516 -6.645 1 97.25 192 HIS A O 1
ATOM 1527 N N . SER A 1 193 ? -14.711 13.141 -5.543 1 96.44 193 SER A N 1
ATOM 1528 C CA . SER A 1 193 ? -15.539 13.109 -4.34 1 96.44 193 SER A CA 1
ATOM 1529 C C . SER A 1 193 ? -15.734 14.508 -3.766 1 96.44 193 SER A C 1
ATOM 1531 O O . SER A 1 193 ? -16.672 14.742 -3.002 1 96.44 193 SER A O 1
ATOM 1533 N N . SER A 1 194 ? -14.867 15.461 -4.082 1 95.5 194 SER A N 1
ATOM 1534 C CA . SER A 1 194 ? -14.977 16.828 -3.58 1 95.5 194 SER A CA 1
ATOM 1535 C C . SER A 1 194 ? -15.812 17.688 -4.516 1 95.5 194 SER A C 1
ATOM 1537 O O . SER A 1 194 ? -16.016 18.875 -4.254 1 95.5 194 SER A O 1
ATOM 1539 N N . GLN A 1 195 ? -16.359 17.141 -5.598 1 96.19 195 GLN A N 1
ATOM 1540 C CA . GLN A 1 195 ? -17.078 17.906 -6.613 1 96.19 195 GLN A CA 1
ATOM 1541 C C . GLN A 1 195 ? -18.453 17.328 -6.883 1 96.19 195 GLN A C 1
ATOM 1543 O O . GLN A 1 195 ? -18.844 17.125 -8.039 1 96.19 195 GLN A O 1
ATOM 1548 N N . LEU A 1 196 ? -19.156 17.094 -5.852 1 96.94 196 LEU A N 1
ATOM 1549 C CA . LEU A 1 196 ? -20.453 16.438 -5.965 1 96.94 196 LEU A CA 1
ATOM 1550 C C . LEU A 1 196 ? -21.594 17.453 -5.805 1 96.94 196 LEU A C 1
ATOM 1552 O O . LEU A 1 196 ? -22.75 17.141 -6.082 1 96.94 196 LEU A O 1
ATOM 1556 N N . THR A 1 197 ? -21.297 18.641 -5.379 1 95.25 197 THR A N 1
ATOM 1557 C CA . THR A 1 197 ? -22.312 19.672 -5.176 1 95.25 197 THR A CA 1
ATOM 1558 C C . THR A 1 197 ? -23.109 19.906 -6.457 1 95.25 197 THR A C 1
ATO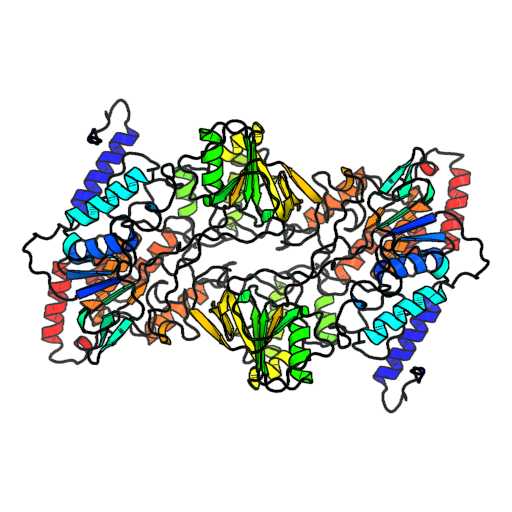M 1560 O O . THR A 1 197 ? -22.531 20.078 -7.531 1 95.25 197 THR A O 1
ATOM 1563 N N . GLY A 1 198 ? -24.375 19.828 -6.395 1 94.75 198 GLY A N 1
ATOM 1564 C CA . GLY A 1 198 ? -25.25 20.141 -7.508 1 94.75 198 GLY A CA 1
ATOM 1565 C C . GLY A 1 198 ? -25.453 18.984 -8.453 1 94.75 198 GLY A C 1
ATOM 1566 O O . GLY A 1 198 ? -26.219 19.078 -9.414 1 94.75 198 GLY A O 1
ATOM 1567 N N . LYS A 1 199 ? -24.828 17.828 -8.227 1 96.75 199 LYS A N 1
ATOM 1568 C CA . LYS A 1 199 ? -24.953 16.672 -9.109 1 96.75 199 LYS A CA 1
ATOM 1569 C C . LYS A 1 199 ? -26.172 15.828 -8.742 1 96.75 199 LYS A C 1
ATOM 1571 O O . LYS A 1 199 ? -26.594 15.812 -7.582 1 96.75 199 LYS A O 1
ATOM 1576 N N . ASN A 1 200 ? -26.719 15.211 -9.695 1 96.38 200 ASN A N 1
ATOM 1577 C CA . ASN A 1 200 ? -27.906 14.375 -9.508 1 96.38 200 ASN A CA 1
ATOM 1578 C C . ASN A 1 200 ? -27.547 12.891 -9.555 1 96.38 200 ASN A C 1
ATOM 1580 O O . ASN A 1 200 ? -26.969 12.422 -10.539 1 96.38 200 ASN A O 1
ATOM 1584 N N . ALA A 1 201 ? -27.953 12.164 -8.484 1 97.31 201 ALA A N 1
ATOM 1585 C CA . ALA A 1 201 ? -27.672 10.734 -8.43 1 97.31 201 ALA A CA 1
ATOM 1586 C C . ALA A 1 201 ? -28.938 9.945 -8.078 1 97.31 201 ALA A C 1
ATOM 1588 O O . ALA A 1 201 ? -28.859 8.773 -7.703 1 97.31 201 ALA A O 1
ATOM 1589 N N . LYS A 1 202 ? -30.094 10.57 -8.211 1 97.81 202 LYS A N 1
ATOM 1590 C CA . LYS A 1 202 ? -31.344 9.906 -7.855 1 97.81 202 LYS A CA 1
ATOM 1591 C C . LYS A 1 202 ? -31.562 8.664 -8.711 1 97.81 202 LYS A C 1
ATOM 1593 O O . LYS A 1 202 ? -31.547 8.734 -9.945 1 97.81 202 LYS A O 1
ATOM 1598 N N . GLY A 1 203 ? -31.766 7.543 -8.047 1 97.94 203 GLY A N 1
ATOM 1599 C CA . GLY A 1 203 ? -32.062 6.293 -8.727 1 97.94 203 GLY A CA 1
ATOM 1600 C C . GLY A 1 203 ? -30.891 5.711 -9.469 1 97.94 203 GLY A C 1
ATOM 1601 O O . GLY A 1 203 ? -31.031 4.734 -10.211 1 97.94 203 GLY A O 1
ATOM 1602 N N . LYS A 1 204 ? -29.766 6.262 -9.32 1 98.06 204 LYS A N 1
ATOM 1603 C CA . LYS A 1 204 ? -28.594 5.824 -10.07 1 98.06 204 LYS A CA 1
ATOM 1604 C C . LYS A 1 204 ? -27.703 4.926 -9.219 1 98.06 204 LYS A C 1
ATOM 1606 O O . LYS A 1 204 ? -27.781 4.945 -7.992 1 98.06 204 LYS A O 1
ATOM 1611 N N . LYS A 1 205 ? -26.938 4.102 -9.906 1 98.44 205 LYS A N 1
ATOM 1612 C CA . LYS A 1 205 ? -25.906 3.287 -9.258 1 98.44 205 LYS A CA 1
ATOM 1613 C C . LYS A 1 205 ? -24.562 3.988 -9.266 1 98.44 205 LYS A C 1
ATOM 1615 O O . LYS A 1 205 ? -24.109 4.473 -10.312 1 98.44 205 LYS A O 1
ATOM 1620 N N . LEU A 1 206 ? -23.969 4.07 -8.102 1 98.38 206 LEU A N 1
ATOM 1621 C CA . LEU A 1 206 ? -22.672 4.734 -7.98 1 98.38 206 LEU A CA 1
ATOM 1622 C C . LEU A 1 206 ? -21.578 3.729 -7.648 1 98.38 206 LEU A C 1
ATOM 1624 O O . LEU A 1 206 ? -21.781 2.842 -6.816 1 98.38 206 LEU A O 1
ATOM 1628 N N . ALA A 1 207 ? -20.422 3.791 -8.297 1 98.44 207 ALA A N 1
ATOM 1629 C CA . ALA A 1 207 ? -19.188 3.141 -7.895 1 98.44 207 ALA A CA 1
ATOM 1630 C C . ALA A 1 207 ? -18.203 4.148 -7.312 1 98.44 207 ALA A C 1
ATOM 1632 O O . ALA A 1 207 ? -17.797 5.094 -7.992 1 98.44 207 ALA A O 1
ATOM 1633 N N . VAL A 1 208 ? -17.859 3.984 -6.062 1 97.94 208 VAL A N 1
ATOM 1634 C CA . VAL A 1 208 ? -16.922 4.863 -5.375 1 97.94 208 VAL A CA 1
ATOM 1635 C C . VAL A 1 208 ? -15.539 4.211 -5.328 1 97.94 208 VAL A C 1
ATOM 1637 O O . VAL A 1 208 ? -15.375 3.139 -4.742 1 97.94 208 VAL A O 1
ATOM 1640 N N . ILE A 1 209 ? -14.547 4.84 -5.91 1 97.38 209 ILE A N 1
ATOM 1641 C CA . ILE A 1 209 ? -13.195 4.305 -5.957 1 97.38 209 ILE A CA 1
ATOM 1642 C C . ILE A 1 209 ? -12.359 4.898 -4.824 1 97.38 209 ILE A C 1
ATOM 1644 O O . ILE A 1 209 ? -12 6.078 -4.863 1 97.38 209 ILE A O 1
ATOM 1648 N N . GLY A 1 210 ? -12.016 4.082 -3.902 1 94.81 210 GLY A N 1
ATOM 1649 C CA . GLY A 1 210 ? -11.297 4.52 -2.719 1 94.81 210 GLY A CA 1
ATOM 1650 C C . GLY A 1 210 ? -12.039 4.238 -1.426 1 94.81 210 GLY A C 1
ATOM 1651 O O . GLY A 1 210 ? -13.266 4.18 -1.411 1 94.81 210 GLY A O 1
ATOM 1652 N N . GLY A 1 211 ? -11.242 4.078 -0.329 1 90.25 211 GLY A N 1
ATOM 1653 C CA . GLY A 1 211 ? -11.836 3.742 0.956 1 90.25 211 GLY A CA 1
ATOM 1654 C C . GLY A 1 211 ? -11.344 4.629 2.088 1 90.25 211 GLY A C 1
ATOM 1655 O O . GLY A 1 211 ? -10.914 4.133 3.129 1 90.25 211 GLY A O 1
ATOM 1656 N N . GLY A 1 212 ? -11.453 5.84 2.078 1 89.19 212 GLY A N 1
ATOM 1657 C CA . GLY A 1 212 ? -11.102 6.777 3.133 1 89.19 212 GLY A CA 1
ATOM 1658 C C . GLY A 1 212 ? -12.219 7.738 3.473 1 89.19 212 GLY A C 1
ATOM 1659 O O . GLY A 1 212 ? -13.398 7.398 3.35 1 89.19 212 GLY A O 1
ATOM 1660 N N . ALA A 1 213 ? -11.875 8.836 3.982 1 87.06 213 ALA A N 1
ATOM 1661 C CA . ALA A 1 213 ? -12.844 9.859 4.359 1 87.06 213 ALA A CA 1
ATOM 1662 C C . ALA A 1 213 ? -13.625 10.344 3.143 1 87.06 213 ALA A C 1
ATOM 1664 O O . ALA A 1 213 ? -14.82 10.648 3.246 1 87.06 213 ALA A O 1
ATOM 1665 N N . SER A 1 214 ? -12.992 10.359 2.041 1 90.25 214 SER A N 1
ATOM 1666 C CA . SER A 1 214 ? -13.641 10.805 0.812 1 90.25 214 SER A CA 1
ATOM 1667 C C . SER A 1 214 ? -14.734 9.836 0.375 1 90.25 214 SER A C 1
ATOM 1669 O O . SER A 1 214 ? -15.727 10.25 -0.224 1 90.25 214 SER A O 1
ATOM 1671 N N . ALA A 1 215 ? -14.492 8.578 0.61 1 91.25 215 ALA A N 1
ATOM 1672 C CA . ALA A 1 215 ? -15.508 7.586 0.271 1 91.25 215 ALA A CA 1
ATOM 1673 C C . ALA A 1 215 ? -16.781 7.793 1.09 1 91.25 215 ALA A C 1
ATOM 1675 O O . ALA A 1 215 ? -17.891 7.578 0.592 1 91.25 215 ALA A O 1
ATOM 1676 N N . ILE A 1 216 ? -16.578 8.188 2.303 1 86.06 216 ILE A N 1
ATOM 1677 C CA . ILE A 1 216 ? -17.719 8.484 3.166 1 86.06 216 ILE A CA 1
ATOM 1678 C C . ILE A 1 216 ? -18.5 9.672 2.607 1 86.06 216 ILE A C 1
ATOM 1680 O O . ILE A 1 216 ? -19.734 9.688 2.625 1 86.06 216 ILE A O 1
ATOM 1684 N N . GLU A 1 217 ? -17.766 10.633 2.111 1 86.88 217 GLU A N 1
ATOM 1685 C CA . GLU A 1 217 ? -18.391 11.773 1.453 1 86.88 217 GLU A CA 1
ATOM 1686 C C . GLU A 1 217 ? -19.297 11.32 0.308 1 86.88 217 GLU A C 1
ATOM 1688 O O . GLU A 1 217 ? -20.422 11.805 0.169 1 86.88 217 GLU A O 1
ATOM 1693 N N . ALA A 1 218 ? -18.812 10.445 -0.463 1 92.75 218 ALA A N 1
ATOM 1694 C CA . ALA A 1 218 ? -19.562 9.922 -1.601 1 92.75 218 ALA A CA 1
ATOM 1695 C C . ALA A 1 218 ? -20.781 9.133 -1.136 1 92.75 218 ALA A C 1
ATOM 1697 O O . ALA A 1 218 ? -21.859 9.219 -1.74 1 92.75 218 ALA A O 1
ATOM 1698 N N . LEU A 1 219 ? -20.625 8.383 -0.118 1 92.56 219 LEU A N 1
ATOM 1699 C CA . LEU A 1 219 ? -21.703 7.594 0.449 1 92.56 219 LEU A CA 1
ATOM 1700 C C . LEU A 1 219 ? -22.828 8.5 0.943 1 92.56 219 LEU A C 1
ATOM 1702 O O . LEU A 1 219 ? -24.016 8.227 0.694 1 92.56 219 LEU A O 1
ATOM 1706 N N . GLU A 1 220 ? -22.422 9.492 1.657 1 90.25 220 GLU A N 1
ATOM 1707 C CA . GLU A 1 220 ? -23.406 10.438 2.176 1 90.25 220 GLU A CA 1
ATOM 1708 C C . GLU A 1 220 ? -24.125 11.18 1.044 1 90.25 220 GLU A C 1
ATOM 1710 O O . GLU A 1 220 ? -25.328 11.422 1.114 1 90.25 220 GLU A O 1
ATOM 1715 N N . PHE A 1 221 ? -23.422 11.516 0.019 1 93.38 221 PHE A N 1
ATOM 1716 C CA . PHE A 1 221 ? -24 12.117 -1.175 1 93.38 221 PHE A CA 1
ATOM 1717 C C . PHE A 1 221 ? -25.031 11.195 -1.8 1 93.38 221 PHE A C 1
ATOM 1719 O O . PHE A 1 221 ? -26.141 11.625 -2.111 1 93.38 221 PHE A O 1
ATOM 1726 N N . ALA A 1 222 ? -24.656 9.992 -1.989 1 95.19 222 ALA A N 1
ATOM 1727 C CA . ALA A 1 222 ? -25.547 9.008 -2.594 1 95.19 222 ALA A CA 1
ATOM 1728 C C . ALA A 1 222 ? -26.828 8.867 -1.775 1 95.19 222 ALA A C 1
ATOM 1730 O O . ALA A 1 222 ? -27.938 8.797 -2.334 1 95.19 222 ALA A O 1
ATOM 1731 N N . ALA A 1 223 ? -26.672 8.805 -0.509 1 92.38 223 ALA A N 1
ATOM 1732 C CA . ALA A 1 223 ? -27.812 8.656 0.38 1 92.38 223 ALA A CA 1
ATOM 1733 C C . ALA A 1 223 ? -28.75 9.859 0.282 1 92.38 223 ALA A C 1
ATOM 1735 O O . ALA A 1 223 ? -29.969 9.711 0.175 1 92.38 223 ALA A O 1
ATOM 1736 N N . ARG A 1 224 ? -28.203 11.039 0.341 1 91.75 224 ARG A N 1
ATOM 1737 C CA . ARG A 1 224 ? -28.984 12.266 0.277 1 91.75 224 ARG A CA 1
ATOM 1738 C C . ARG A 1 224 ? -29.703 12.391 -1.061 1 91.75 224 ARG A C 1
ATOM 1740 O O . ARG A 1 224 ? -30.828 12.906 -1.124 1 91.75 224 ARG A O 1
ATOM 1747 N N . ALA A 1 225 ? -29.047 11.906 -2.078 1 95.31 225 ALA A N 1
ATOM 1748 C CA . ALA A 1 225 ? -29.594 12.031 -3.426 1 95.31 225 ALA A CA 1
ATOM 1749 C C . ALA A 1 225 ? -30.562 10.898 -3.732 1 95.31 225 ALA A C 1
ATOM 1751 O O . ALA A 1 225 ? -31.156 10.852 -4.816 1 95.31 225 ALA A O 1
ATOM 1752 N N . ASP A 1 226 ? -30.688 9.984 -2.834 1 95.81 226 ASP A N 1
ATOM 1753 C CA . ASP A 1 226 ? -31.547 8.82 -3.01 1 95.81 226 ASP A CA 1
ATOM 1754 C C . ASP A 1 226 ? -31.094 7.969 -4.191 1 95.81 226 ASP A C 1
ATOM 1756 O O . ASP A 1 226 ? -31.891 7.668 -5.09 1 95.81 226 ASP A O 1
ATOM 1760 N N . ALA A 1 227 ? -29.844 7.707 -4.195 1 97.31 227 ALA A N 1
ATOM 1761 C CA . ALA A 1 227 ? -29.281 6.816 -5.207 1 97.31 227 ALA A CA 1
ATOM 1762 C C . ALA A 1 227 ? -29.828 5.398 -5.047 1 97.31 227 ALA A C 1
ATOM 1764 O O . ALA A 1 227 ? -30.297 5.023 -3.969 1 97.31 227 ALA A O 1
ATOM 1765 N N . ALA A 1 228 ? -29.828 4.605 -6.137 1 97.69 228 ALA A N 1
ATOM 1766 C CA . ALA A 1 228 ? -30.328 3.229 -6.086 1 97.69 228 ALA A CA 1
ATOM 1767 C C . ALA A 1 228 ? -29.375 2.342 -5.285 1 97.69 228 ALA A C 1
ATOM 1769 O O . ALA A 1 228 ? -29.812 1.484 -4.516 1 97.69 228 ALA A O 1
ATOM 1770 N N . LYS A 1 229 ? -28.078 2.521 -5.512 1 97.38 229 LYS A N 1
ATOM 1771 C CA . LYS A 1 229 ? -27.062 1.711 -4.84 1 97.38 229 LYS A CA 1
ATOM 1772 C C . LYS A 1 229 ? -25.688 2.375 -4.91 1 97.38 229 LYS A C 1
ATOM 1774 O O . LYS A 1 229 ? -25.359 3.027 -5.902 1 97.38 229 LYS A O 1
ATOM 1779 N N . VAL A 1 230 ? -25 2.289 -3.879 1 97.38 230 VAL A N 1
ATOM 1780 C CA . VAL A 1 230 ? -23.625 2.783 -3.861 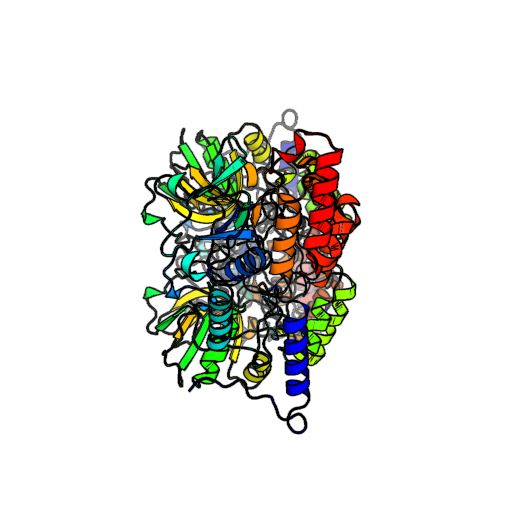1 97.38 230 VAL A CA 1
ATOM 1781 C C . VAL A 1 230 ? -22.672 1.639 -3.533 1 97.38 230 VAL A C 1
ATOM 1783 O O . VAL A 1 230 ? -22.844 0.934 -2.537 1 97.38 230 VAL A O 1
ATOM 1786 N N . THR A 1 231 ? -21.672 1.366 -4.363 1 97.75 231 THR A N 1
ATOM 1787 C CA . THR A 1 231 ? -20.641 0.349 -4.125 1 97.75 231 THR A CA 1
ATOM 1788 C C . THR A 1 231 ? -19.281 0.993 -3.883 1 97.75 231 THR A C 1
ATOM 1790 O O . THR A 1 231 ? -18.75 1.672 -4.762 1 97.75 231 THR A O 1
ATOM 1793 N N . ILE A 1 232 ? -18.781 0.8 -2.705 1 96.69 232 ILE A N 1
ATOM 1794 C CA . ILE A 1 232 ? -17.453 1.305 -2.365 1 96.69 232 ILE A CA 1
ATOM 1795 C C . ILE A 1 232 ? -16.406 0.259 -2.717 1 96.69 232 ILE A C 1
ATOM 1797 O O . ILE A 1 232 ? -16.453 -0.869 -2.221 1 96.69 232 ILE A O 1
ATOM 1801 N N . ILE A 1 233 ? -15.516 0.613 -3.602 1 97.12 233 ILE A N 1
ATOM 1802 C CA . ILE A 1 233 ? -14.406 -0.248 -3.992 1 97.12 233 ILE A CA 1
ATOM 1803 C C . ILE A 1 233 ? -13.117 0.233 -3.324 1 97.12 233 ILE A C 1
ATOM 1805 O O . ILE A 1 233 ? -12.562 1.264 -3.707 1 97.12 233 ILE A O 1
ATOM 1809 N N . SER A 1 234 ? -12.633 -0.506 -2.361 1 95.19 234 SER A N 1
ATOM 1810 C CA . SER A 1 234 ? -11.453 -0.117 -1.593 1 95.19 234 SER A CA 1
ATOM 1811 C C . SER A 1 234 ? -10.281 -1.048 -1.873 1 95.19 234 SER A C 1
ATOM 1813 O O . SER A 1 234 ? -10.391 -2.266 -1.713 1 95.19 234 SER A O 1
ATOM 1815 N N . ARG A 1 235 ? -9.125 -0.517 -2.227 1 92.88 235 ARG A N 1
ATOM 1816 C CA . ARG A 1 235 ? -7.93 -1.316 -2.467 1 92.88 235 ARG A CA 1
ATOM 1817 C C . ARG A 1 235 ? -7.227 -1.66 -1.156 1 92.88 235 ARG A C 1
ATOM 1819 O O . ARG A 1 235 ? -6.582 -2.705 -1.047 1 92.88 235 ARG A O 1
ATOM 1826 N N . SER A 1 236 ? -7.34 -0.701 -0.219 1 89.38 236 SER A N 1
ATOM 1827 C CA . SER A 1 236 ? -6.68 -0.902 1.066 1 89.38 236 SER A CA 1
ATOM 1828 C C . SER A 1 236 ? -7.688 -1.253 2.156 1 89.38 236 SER A C 1
ATOM 1830 O O . SER A 1 236 ? -8.867 -0.916 2.049 1 89.38 236 SER A O 1
ATOM 1832 N N . GLU A 1 237 ? -7.125 -1.953 3.176 1 85.12 237 GLU A N 1
ATOM 1833 C CA . GLU A 1 237 ? -7.922 -2.26 4.359 1 85.12 237 GLU A CA 1
ATOM 1834 C C . GLU A 1 237 ? -8.008 -1.056 5.293 1 85.12 237 GLU A C 1
ATOM 1836 O O . GLU A 1 237 ? -6.988 -0.445 5.625 1 85.12 237 GLU A O 1
ATOM 1841 N N . LYS A 1 238 ? -9.234 -0.673 5.605 1 89.31 238 LYS A N 1
ATOM 1842 C CA . LYS A 1 238 ? -9.406 0.449 6.523 1 89.31 238 LYS A CA 1
ATOM 1843 C C . LYS A 1 238 ? -10.461 0.133 7.582 1 89.31 238 LYS A C 1
ATOM 1845 O O . LYS A 1 238 ? -11.477 -0.496 7.289 1 89.31 238 LYS A O 1
ATOM 1850 N N . TRP A 1 239 ? -10.172 0.516 8.789 1 93.62 239 TRP A N 1
ATOM 1851 C CA . TRP A 1 239 ? -11.164 0.411 9.852 1 93.62 239 TRP A CA 1
ATOM 1852 C C . TRP A 1 239 ? -12.242 1.478 9.695 1 93.62 239 TRP A C 1
ATOM 1854 O O . TRP A 1 239 ? -11.945 2.619 9.336 1 93.62 239 TRP A O 1
ATOM 1864 N N . ILE A 1 240 ? -13.43 1.106 9.922 1 93.19 240 ILE A N 1
ATOM 1865 C CA . ILE A 1 240 ? -14.547 2.035 10.062 1 93.19 240 ILE A CA 1
ATOM 1866 C C . ILE A 1 240 ? -14.969 2.125 11.523 1 93.19 240 ILE A C 1
ATOM 1868 O O . ILE A 1 240 ? -15.234 1.104 12.164 1 93.19 240 ILE A O 1
ATOM 1872 N N . ILE A 1 241 ? -14.969 3.24 12.086 1 93.19 241 ILE A N 1
ATOM 1873 C CA . ILE A 1 241 ? -15.383 3.418 13.469 1 93.19 241 ILE A CA 1
ATOM 1874 C C . ILE A 1 241 ? -16.656 4.266 13.531 1 93.19 241 ILE A C 1
ATOM 1876 O O . ILE A 1 241 ? -16.938 5.023 12.602 1 93.19 241 ILE A O 1
ATOM 1880 N N . PRO A 1 242 ? -17.406 4.121 14.578 1 92.88 242 PRO A N 1
ATOM 1881 C CA . PRO A 1 242 ? -18.656 4.879 14.656 1 92.88 242 PRO A CA 1
ATOM 1882 C C . PRO A 1 242 ? -18.422 6.367 14.914 1 92.88 242 PRO A C 1
ATOM 1884 O O . PRO A 1 242 ? -17.469 6.734 15.609 1 92.88 242 PRO A O 1
ATOM 1887 N N . ARG A 1 243 ? -19.297 7.109 14.273 1 89.38 243 ARG A N 1
ATOM 1888 C CA . ARG A 1 243 ? -19.344 8.531 14.594 1 89.38 243 ARG A CA 1
ATOM 1889 C C . ARG A 1 243 ? -19.953 8.766 15.961 1 89.38 243 ARG A C 1
ATOM 1891 O O . ARG A 1 243 ? -21.094 9.234 16.062 1 89.38 243 ARG A O 1
ATOM 1898 N N . ASN A 1 244 ? -19.188 8.469 16.984 1 90.5 244 ASN A N 1
ATOM 1899 C CA . ASN A 1 244 ? -19.594 8.531 18.391 1 90.5 244 ASN A CA 1
ATOM 1900 C C . ASN A 1 244 ? -18.531 9.18 19.266 1 90.5 244 ASN A C 1
ATOM 1902 O O . ASN A 1 244 ? -17.406 8.68 19.344 1 90.5 244 ASN A O 1
ATOM 1906 N N . ILE A 1 245 ? -18.938 10.219 19.922 1 86.25 245 ILE A N 1
ATOM 1907 C CA . ILE A 1 245 ? -17.984 11.031 20.672 1 86.25 245 ILE A CA 1
ATOM 1908 C C . ILE A 1 245 ? -17.312 10.18 21.75 1 86.25 245 ILE A C 1
ATOM 1910 O O . ILE A 1 245 ? -16.109 10.359 22.016 1 86.25 245 ILE A O 1
ATOM 1914 N N . VAL A 1 246 ? -18.016 9.328 22.344 1 88 246 VAL A N 1
ATOM 1915 C CA . VAL A 1 246 ? -17.469 8.508 23.422 1 88 246 VAL A CA 1
ATOM 1916 C C . VAL A 1 246 ? -16.438 7.539 22.859 1 88 246 VAL A C 1
ATOM 1918 O O . VAL A 1 246 ? -15.32 7.449 23.375 1 88 246 VAL A O 1
ATOM 1921 N N . VAL A 1 247 ? -16.797 6.852 21.797 1 88.88 247 VAL A N 1
ATOM 1922 C CA . VAL A 1 247 ? -15.914 5.871 21.188 1 88.88 247 VAL A CA 1
ATOM 1923 C C . VAL A 1 247 ? -14.664 6.566 20.656 1 88.88 247 VAL A C 1
ATOM 1925 O O . VAL A 1 247 ? -13.539 6.117 20.906 1 88.88 247 VAL A O 1
ATOM 1928 N N . ASP A 1 248 ? -14.852 7.648 20.047 1 86.31 248 ASP A N 1
ATOM 1929 C CA . ASP A 1 248 ? -13.734 8.352 19.406 1 86.31 248 ASP A CA 1
ATOM 1930 C C . ASP A 1 248 ? -12.789 8.93 20.453 1 86.31 248 ASP A C 1
ATOM 1932 O O . ASP A 1 248 ? -11.57 8.914 20.266 1 86.31 248 ASP A O 1
ATOM 1936 N N . THR A 1 249 ? -13.359 9.398 21.516 1 84 249 THR A N 1
ATOM 1937 C CA . THR A 1 249 ? -12.531 9.93 22.594 1 84 249 THR A CA 1
ATOM 1938 C C . THR A 1 249 ? -11.734 8.812 23.25 1 84 249 THR A C 1
ATOM 1940 O O . THR A 1 249 ? -10.547 8.977 23.547 1 84 249 THR A O 1
ATOM 1943 N N . LEU A 1 250 ? -12.398 7.719 23.453 1 84.19 250 LEU A N 1
ATOM 1944 C CA . LEU A 1 250 ? -11.734 6.586 24.078 1 84.19 250 LEU A CA 1
ATOM 1945 C C . LEU A 1 250 ? -10.57 6.09 23.234 1 84.19 250 LEU A C 1
ATOM 1947 O O . LEU A 1 250 ? -9.508 5.766 23.75 1 84.19 250 LEU A O 1
ATOM 1951 N N . LEU A 1 251 ? -10.781 6.082 21.984 1 85.44 251 LEU A N 1
ATOM 1952 C CA . LEU A 1 251 ? -9.727 5.633 21.078 1 85.44 251 LEU A CA 1
ATOM 1953 C C . LEU A 1 251 ? -8.57 6.621 21.062 1 85.44 251 LEU A C 1
ATOM 1955 O O . LEU A 1 251 ? -7.41 6.223 20.891 1 85.44 251 LEU A O 1
ATOM 1959 N N . SER A 1 252 ? -8.852 7.898 21.281 1 82.12 252 SER A N 1
ATOM 1960 C CA . SER A 1 252 ? -7.84 8.945 21.25 1 82.12 252 SER A CA 1
ATOM 1961 C C . SER A 1 252 ? -7.008 8.961 22.516 1 82.12 252 SER A C 1
ATOM 1963 O O . SER A 1 252 ? -5.984 9.648 22.594 1 82.12 252 SER A O 1
ATOM 1965 N N . PHE A 1 253 ? -7.367 8.133 23.5 1 81.19 253 PHE A N 1
ATOM 1966 C CA . PHE A 1 253 ? -6.695 8.125 24.797 1 81.19 253 PHE A CA 1
ATOM 1967 C C . PHE A 1 253 ? -5.551 7.117 24.797 1 81.19 253 PHE A C 1
ATOM 1969 O O . PHE A 1 253 ? -4.879 6.941 25.812 1 81.19 253 PHE A O 1
ATOM 1976 N N . ASN A 1 254 ? -5.289 6.504 23.734 1 83.44 254 ASN A N 1
ATOM 1977 C CA . ASN A 1 254 ? -4.102 5.66 23.656 1 83.44 254 ASN A CA 1
ATOM 1978 C C . ASN A 1 254 ? -2.82 6.477 23.812 1 83.44 254 ASN A C 1
ATOM 1980 O O . ASN A 1 254 ? -2.344 7.074 22.844 1 83.44 254 ASN A O 1
ATOM 1984 N N . ILE A 1 255 ? -2.232 6.473 24.891 1 77.19 255 ILE A N 1
ATOM 1985 C CA . ILE A 1 255 ? -1.125 7.344 25.281 1 77.19 255 ILE A CA 1
ATOM 1986 C C . ILE A 1 255 ? 0.118 6.984 24.469 1 77.19 255 ILE A C 1
ATOM 1988 O O . ILE A 1 255 ? 0.987 7.828 24.234 1 77.19 255 ILE A O 1
ATOM 1992 N N . LEU A 1 256 ? 0.201 5.789 24.031 1 81 256 LEU A N 1
ATOM 1993 C CA . LEU A 1 256 ? 1.388 5.367 23.297 1 81 256 LEU A CA 1
ATOM 1994 C C . LEU A 1 256 ? 1.254 5.695 21.812 1 81 256 LEU A C 1
ATOM 1996 O O . LEU A 1 256 ? 2.252 5.742 21.094 1 81 256 LEU A O 1
ATOM 2000 N N . GLY A 1 257 ? -0.014 5.945 21.391 1 81.75 257 GLY A N 1
ATOM 2001 C CA . GLY A 1 257 ? -0.261 6.367 20.031 1 81.75 257 GLY A CA 1
ATOM 2002 C C . GLY A 1 257 ? 0.166 5.336 19 1 81.75 257 GLY A C 1
ATOM 2003 O O . GLY A 1 257 ? 0.698 5.688 17.938 1 81.75 257 GLY A O 1
ATOM 2004 N N . GLN A 1 258 ? 0.17 4.145 19.344 1 82.44 258 GLN A N 1
ATOM 2005 C CA . GLN A 1 258 ? 0.562 3.066 18.453 1 82.44 258 GLN A CA 1
ATOM 2006 C C . GLN A 1 258 ? -0.2 1.782 18.766 1 82.44 258 GLN A C 1
ATOM 2008 O O . GLN A 1 258 ? -0.862 1.684 19.797 1 82.44 258 GLN A O 1
ATOM 2013 N N . GLU A 1 259 ? -0.12 0.858 17.766 1 85.5 259 GLU A N 1
ATOM 2014 C CA . GLU A 1 259 ? -0.682 -0.47 17.984 1 85.5 259 GLU A CA 1
ATOM 2015 C C . GLU A 1 259 ? 0.063 -1.204 19.109 1 85.5 259 GLU A C 1
ATOM 2017 O O . GLU A 1 259 ? 1.295 -1.226 19.125 1 85.5 259 GLU A O 1
ATOM 2022 N N . THR A 1 260 ? -0.604 -1.646 20.078 1 83.75 260 THR A N 1
ATOM 2023 C CA . THR A 1 260 ? -0.028 -2.389 21.188 1 83.75 260 THR A CA 1
ATOM 2024 C C . THR A 1 260 ? -0.727 -3.734 21.359 1 83.75 260 THR A C 1
ATOM 2026 O O . THR A 1 260 ? -1.658 -4.055 20.625 1 83.75 260 THR A O 1
ATOM 2029 N N . VAL A 1 261 ? -0.296 -4.477 22.297 1 82.19 261 VAL A N 1
ATOM 2030 C CA . VAL A 1 261 ? -0.896 -5.773 22.594 1 82.19 261 VAL A CA 1
ATOM 2031 C C . VAL A 1 261 ? -2.322 -5.582 23.094 1 82.19 261 VAL A C 1
ATOM 2033 O O . VAL A 1 261 ? -3.164 -6.473 22.953 1 82.19 261 VAL A O 1
ATOM 2036 N N . LEU A 1 262 ? -2.604 -4.395 23.625 1 86.19 262 LEU A N 1
ATOM 2037 C CA . LEU A 1 262 ? -3.922 -4.121 24.188 1 86.19 262 LEU A CA 1
ATOM 2038 C C . LEU A 1 262 ? -4.891 -3.654 23.109 1 86.19 262 LEU A C 1
ATOM 2040 O O . LEU A 1 262 ? -6.094 -3.545 23.344 1 86.19 262 LEU A O 1
ATOM 2044 N N . SER A 1 263 ? -4.379 -3.451 21.922 1 90.44 263 SER A N 1
ATOM 2045 C CA . SER A 1 263 ? -5.203 -2.93 20.844 1 90.44 263 SER A CA 1
ATOM 2046 C C . SER A 1 263 ? -6.27 -3.938 20.422 1 90.44 263 SER A C 1
ATOM 2048 O O . SER A 1 263 ? -7.25 -3.576 19.766 1 90.44 263 SER A O 1
ATOM 2050 N N . PHE A 1 264 ? -6.074 -5.184 20.891 1 89.88 264 PHE A N 1
ATOM 2051 C CA . PHE A 1 264 ? -7.059 -6.195 20.531 1 89.88 264 PHE A CA 1
ATOM 2052 C C . PHE A 1 264 ? -8.398 -5.914 21.203 1 89.88 264 PHE A C 1
ATOM 2054 O O . PHE A 1 264 ? -9.445 -6.344 20.719 1 89.88 264 PHE A O 1
ATOM 2061 N N . ILE A 1 265 ? -8.453 -5.164 22.297 1 92.75 265 ILE A N 1
ATOM 2062 C CA . ILE A 1 265 ? -9.672 -4.898 23.062 1 92.75 265 ILE A CA 1
ATOM 2063 C C . ILE A 1 265 ? -10.594 -3.988 22.25 1 92.75 265 ILE A C 1
ATOM 2065 O O . ILE A 1 265 ? -11.711 -4.375 21.922 1 92.75 265 ILE A O 1
ATOM 2069 N N . PRO A 1 266 ? -10.109 -2.754 21.906 1 93.25 266 PRO A N 1
ATOM 2070 C CA . PRO A 1 266 ? -11.008 -1.933 21.094 1 93.25 266 PRO A CA 1
ATOM 2071 C C . PRO A 1 266 ? -11.344 -2.576 19.75 1 93.25 266 PRO A C 1
ATOM 2073 O O . PRO A 1 266 ? -12.453 -2.408 19.234 1 93.25 266 PRO A O 1
ATOM 2076 N N . GLU A 1 267 ? -10.469 -3.264 19.156 1 94.25 267 GLU A N 1
ATOM 2077 C CA . GLU A 1 267 ? -10.719 -3.934 17.875 1 94.25 267 GLU A CA 1
ATOM 2078 C C . GLU A 1 267 ? -11.812 -4.992 18.031 1 94.25 267 GLU A C 1
ATOM 2080 O O . GLU A 1 267 ? -12.695 -5.102 17.172 1 94.25 267 GLU A O 1
ATOM 2085 N N . PHE A 1 268 ? -11.695 -5.773 19.094 1 94.81 268 PHE A N 1
ATOM 2086 C CA . PHE A 1 268 ? -12.703 -6.785 19.375 1 94.81 268 PHE A CA 1
ATOM 2087 C C . PHE A 1 268 ? -14.07 -6.141 19.609 1 94.81 268 PHE A C 1
ATOM 2089 O O . PHE A 1 268 ? -15.078 -6.609 19.094 1 94.81 268 PHE A O 1
ATOM 2096 N N . LEU A 1 269 ? -14.062 -5.094 20.391 1 95.25 269 LEU A N 1
ATOM 2097 C CA . LEU A 1 269 ? -15.305 -4.402 20.688 1 95.25 269 LEU A CA 1
ATOM 2098 C C . LEU A 1 269 ? -15.93 -3.816 19.438 1 95.25 269 LEU A C 1
ATOM 2100 O O . LEU A 1 269 ? -17.141 -3.871 19.25 1 95.25 269 LEU A O 1
ATOM 2104 N N . LEU A 1 270 ? -15.156 -3.256 18.547 1 95.62 270 LEU A N 1
ATOM 2105 C CA . LEU A 1 270 ? -15.656 -2.717 17.297 1 95.62 270 LEU A CA 1
ATOM 2106 C C . LEU A 1 270 ? -16.25 -3.824 16.422 1 95.62 270 LEU A C 1
ATOM 2108 O O . LEU A 1 270 ? -17.328 -3.662 15.859 1 95.62 270 LEU A O 1
ATOM 2112 N N . ARG A 1 271 ? -15.594 -4.957 16.375 1 95.31 271 ARG A N 1
ATOM 2113 C CA . ARG A 1 271 ? -16.062 -6.07 15.547 1 95.31 271 ARG A CA 1
ATOM 2114 C C . ARG A 1 271 ? -17.391 -6.605 16.047 1 95.31 271 ARG A C 1
ATOM 2116 O O . ARG A 1 271 ? -18.297 -6.891 15.258 1 95.31 271 ARG A O 1
ATOM 2123 N N . LYS A 1 272 ? -17.531 -6.684 17.328 1 95.88 272 LYS A N 1
ATOM 2124 C CA . LYS A 1 272 ? -18.703 -7.344 17.906 1 95.88 272 LYS A CA 1
ATOM 2125 C C . LYS A 1 272 ? -19.875 -6.371 18.062 1 95.88 272 LYS A C 1
ATOM 2127 O O . LYS A 1 272 ? -21.031 -6.754 17.891 1 95.88 272 LYS A O 1
ATOM 2132 N N . LEU A 1 273 ? -19.547 -5.102 18.375 1 95.12 273 LEU A N 1
ATOM 2133 C CA . LEU A 1 273 ? -20.625 -4.176 18.719 1 95.12 273 LEU A CA 1
ATOM 2134 C C . LEU A 1 273 ? -20.969 -3.268 17.547 1 95.12 273 LEU A C 1
ATOM 2136 O O . LEU A 1 273 ? -22.109 -2.805 17.438 1 95.12 273 LEU A O 1
ATOM 2140 N N . PHE A 1 274 ? -20.047 -2.953 16.766 1 95.44 274 PHE A N 1
ATOM 2141 C CA . PHE A 1 274 ? -20.266 -2.016 15.672 1 95.44 274 PHE A CA 1
ATOM 2142 C C . PHE A 1 274 ? -20.438 -2.758 14.344 1 95.44 274 PHE A C 1
ATOM 2144 O O . PHE A 1 274 ? -21.453 -2.586 13.656 1 95.44 274 PHE A O 1
ATOM 2151 N N . TYR A 1 275 ? -19.438 -3.6 13.977 1 95.31 275 TYR A N 1
ATOM 2152 C CA . TYR A 1 275 ? -19.516 -4.355 12.727 1 95.31 275 TYR A CA 1
ATOM 2153 C C . TYR A 1 275 ? -20.594 -5.43 12.82 1 95.31 275 TYR A C 1
ATOM 2155 O O . TYR A 1 275 ? -21.438 -5.547 11.93 1 95.31 275 TYR A O 1
ATOM 2163 N N . ARG A 1 276 ? -20.562 -6.273 13.953 1 95.81 276 ARG A N 1
ATOM 2164 C CA . ARG A 1 276 ? -21.531 -7.328 14.234 1 95.81 276 ARG A CA 1
ATOM 2165 C C . ARG A 1 276 ? -21.547 -8.359 13.117 1 95.81 276 ARG A C 1
ATOM 2167 O O . ARG A 1 276 ? -20.531 -8.984 12.82 1 95.81 276 ARG A O 1
ATOM 2174 N N . ASP A 1 277 ? -22.641 -8.445 12.32 1 93.69 277 ASP A N 1
ATOM 2175 C CA . ASP A 1 277 ? -22.797 -9.438 11.258 1 93.69 277 ASP A CA 1
ATOM 2176 C C . ASP A 1 277 ? -21.891 -9.117 10.07 1 93.69 277 ASP A C 1
ATOM 2178 O O . ASP A 1 277 ? -21.672 -9.961 9.203 1 93.69 277 ASP A O 1
ATOM 2182 N N . LEU A 1 278 ? -21.297 -7.926 10.039 1 94.25 278 LEU A N 1
ATOM 2183 C CA . LEU A 1 278 ? -20.453 -7.484 8.938 1 94.25 278 LEU A CA 1
ATOM 2184 C C . LEU A 1 278 ? -18.984 -7.488 9.359 1 94.25 278 LEU A C 1
ATOM 2186 O O . LEU A 1 278 ? -18.188 -6.695 8.852 1 94.25 278 LEU A O 1
ATOM 2190 N N . GLU A 1 279 ? -18.578 -8.281 10.281 1 92.5 279 GLU A N 1
ATOM 2191 C CA . GLU A 1 279 ? -17.234 -8.328 10.852 1 92.5 279 GLU A CA 1
ATOM 2192 C C . GLU A 1 279 ? -16.188 -8.625 9.773 1 92.5 279 GLU A C 1
ATOM 2194 O O . GLU A 1 279 ? -15.016 -8.258 9.914 1 92.5 279 GLU A O 1
ATOM 2199 N N . ASP A 1 280 ? -16.578 -9.195 8.68 1 88.12 280 ASP A N 1
ATOM 2200 C CA . ASP A 1 280 ? -15.641 -9.555 7.617 1 88.12 280 ASP A CA 1
ATOM 2201 C C . ASP A 1 280 ? -15.133 -8.312 6.887 1 88.12 280 ASP A C 1
ATOM 2203 O O . ASP A 1 280 ? -14.125 -8.367 6.176 1 88.12 280 ASP A O 1
ATOM 2207 N N . ILE A 1 281 ? -15.82 -7.262 7.043 1 91.31 281 ILE A N 1
ATOM 2208 C CA . ILE A 1 281 ? -15.422 -6.012 6.406 1 91.31 281 ILE A CA 1
ATOM 2209 C C . ILE A 1 281 ? -14.242 -5.402 7.168 1 91.31 281 ILE A C 1
ATOM 2211 O O . ILE A 1 281 ? -13.445 -4.66 6.594 1 91.31 281 ILE A O 1
ATOM 2215 N N . ALA A 1 282 ? -14.125 -5.738 8.445 1 93.06 282 ALA A N 1
ATOM 2216 C CA . ALA A 1 282 ? -13.016 -5.227 9.25 1 93.06 282 ALA A CA 1
ATOM 2217 C C . ALA A 1 282 ? -11.68 -5.742 8.734 1 93.06 282 ALA A C 1
ATOM 2219 O O . ALA A 1 282 ? -11.602 -6.852 8.203 1 93.06 282 ALA A O 1
ATOM 2220 N N . PRO A 1 283 ? -10.633 -4.926 8.898 1 91.12 283 PRO A N 1
ATOM 2221 C CA . PRO A 1 283 ? -9.312 -5.336 8.422 1 91.12 283 PRO A CA 1
ATOM 2222 C C . PRO A 1 283 ? -8.828 -6.641 9.055 1 91.12 283 PRO A C 1
ATOM 2224 O O . PRO A 1 283 ? -9.25 -6.98 10.164 1 91.12 283 PRO A O 1
ATOM 2227 N N . ALA A 1 284 ? -8 -7.336 8.195 1 86.88 284 ALA A N 1
ATOM 2228 C CA . ALA A 1 284 ? -7.383 -8.562 8.695 1 86.88 284 ALA A CA 1
ATOM 2229 C C . ALA A 1 284 ? -6.359 -8.25 9.789 1 86.88 284 ALA A C 1
ATOM 2231 O O . ALA A 1 284 ? -6.074 -7.082 10.062 1 86.88 284 ALA A O 1
ATOM 2232 N N . ARG A 1 285 ? -5.84 -9.312 10.352 1 77.44 285 ARG A N 1
ATOM 2233 C CA . ARG A 1 285 ? -4.793 -9.164 11.359 1 77.44 285 ARG A CA 1
ATOM 2234 C C . ARG A 1 285 ? -3.531 -8.562 10.742 1 77.44 285 ARG A C 1
ATOM 2236 O O . ARG A 1 285 ? -3.217 -8.82 9.578 1 77.44 285 ARG A O 1
ATOM 2243 N N . GLY A 1 286 ? -2.945 -7.668 11.359 1 77 286 GLY A N 1
ATOM 2244 C CA . GLY A 1 286 ? -1.773 -6.969 10.859 1 77 286 GLY A CA 1
ATOM 2245 C C . GLY A 1 286 ? -2.043 -5.512 10.531 1 77 286 GLY A C 1
ATOM 2246 O O . GLY A 1 286 ? -1.109 -4.719 10.398 1 77 286 GLY A O 1
ATOM 2247 N N . ASN A 1 287 ? -3.293 -5.395 10.211 1 86.94 287 ASN A N 1
ATOM 2248 C CA . ASN A 1 287 ? -3.713 -4.016 9.977 1 86.94 287 ASN A CA 1
ATOM 2249 C C . ASN A 1 287 ? -4.52 -3.467 11.148 1 86.94 287 ASN A C 1
ATOM 2251 O O . ASN A 1 287 ? -5.742 -3.357 11.07 1 86.94 287 ASN A O 1
ATOM 2255 N N . GLY A 1 288 ? -3.844 -3.094 12.07 1 88.62 288 GLY A N 1
ATOM 2256 C CA . GLY A 1 288 ? -4.461 -2.697 13.32 1 88.62 288 GLY A CA 1
ATOM 2257 C C . GLY A 1 288 ? -5.121 -1.332 13.258 1 88.62 288 GLY A C 1
ATOM 2258 O O . GLY A 1 288 ? -4.887 -0.568 12.32 1 88.62 288 GLY A O 1
ATOM 2259 N N . LEU A 1 289 ? -5.914 -1.066 14.289 1 91 289 LEU A N 1
ATOM 2260 C CA . LEU A 1 289 ? -6.715 0.148 14.391 1 91 289 LEU A CA 1
ATOM 2261 C C . LEU A 1 289 ? -5.82 1.383 14.469 1 91 289 LEU A C 1
ATOM 2263 O O . LEU A 1 289 ? -6.156 2.432 13.914 1 91 289 LEU A O 1
ATOM 2267 N N . PHE A 1 290 ? -4.699 1.294 15.109 1 89.69 290 PHE A N 1
ATOM 2268 C CA . PHE A 1 290 ? -3.836 2.443 15.359 1 89.69 290 PHE A CA 1
ATOM 2269 C C . PHE A 1 290 ? -2.666 2.463 14.383 1 89.69 290 PHE A C 1
ATOM 2271 O O . PHE A 1 290 ? -1.573 2.918 14.727 1 89.69 290 PHE A O 1
ATOM 2278 N N . MET A 1 291 ? -2.855 1.883 13.234 1 87.94 291 MET A N 1
ATOM 2279 C CA . MET A 1 291 ? -1.786 1.843 12.242 1 87.94 291 MET A CA 1
ATOM 2280 C C . MET A 1 291 ? -2.09 2.779 11.078 1 87.94 291 MET A C 1
ATOM 2282 O O . MET A 1 291 ? -1.2 3.109 10.289 1 87.94 291 MET A O 1
ATOM 2286 N N . ASP A 1 292 ? -3.32 3.18 11 1 88.19 292 ASP A N 1
ATOM 2287 C CA . ASP A 1 292 ? -3.752 4.098 9.945 1 88.19 292 ASP A CA 1
ATOM 2288 C C . ASP A 1 292 ? -4.988 4.883 10.383 1 88.19 292 ASP A C 1
ATOM 2290 O O . ASP A 1 292 ? -5.637 4.535 11.375 1 88.19 292 ASP A O 1
ATOM 2294 N N . THR A 1 293 ? -5.273 5.941 9.664 1 87.81 293 THR A N 1
ATOM 2295 C CA . THR A 1 293 ? -6.449 6.742 9.977 1 87.81 293 THR A CA 1
ATOM 2296 C C . THR A 1 293 ? -7.73 5.992 9.617 1 87.81 293 THR A C 1
ATOM 2298 O O . THR A 1 293 ? -7.93 5.621 8.453 1 87.81 293 THR A O 1
ATOM 2301 N N . PRO A 1 294 ? -8.617 5.762 10.547 1 89.56 294 PRO A N 1
ATOM 2302 C CA . PRO A 1 294 ? -9.859 5.059 10.242 1 89.56 294 PRO A CA 1
ATOM 2303 C C . PRO A 1 294 ? -10.898 5.953 9.57 1 89.56 294 PRO A C 1
ATOM 2305 O O . PRO A 1 294 ? -10.781 7.18 9.609 1 89.56 294 PRO A O 1
ATOM 2308 N N . MET A 1 295 ? -11.859 5.332 8.961 1 89.56 295 MET A N 1
ATOM 2309 C CA . MET A 1 295 ? -13.062 6.02 8.5 1 89.56 295 MET A CA 1
ATOM 2310 C C . MET A 1 295 ? -14.062 6.199 9.648 1 89.56 295 MET A C 1
ATOM 2312 O O . MET A 1 295 ? -14.203 5.316 10.492 1 89.56 295 MET A O 1
ATOM 2316 N N . VAL A 1 296 ? -14.727 7.305 9.625 1 88.62 296 VAL A N 1
ATOM 2317 C CA . VAL A 1 296 ? -15.68 7.547 10.695 1 88.62 296 VAL A CA 1
ATOM 2318 C C . VAL A 1 296 ? -17.078 7.738 10.109 1 88.62 296 VAL A C 1
ATOM 2320 O O . VAL A 1 296 ? -17.344 8.734 9.43 1 88.62 296 VAL A O 1
ATOM 2323 N N . ASN A 1 297 ? -17.891 6.781 10.352 1 89.5 297 ASN A N 1
ATOM 2324 C CA . ASN A 1 297 ? -19.266 6.855 9.883 1 89.5 297 ASN A CA 1
ATOM 2325 C C . ASN A 1 297 ? -20.156 5.824 10.578 1 89.5 297 ASN A C 1
ATOM 2327 O O . ASN A 1 297 ? -19.781 4.652 10.68 1 89.5 297 ASN A O 1
ATOM 2331 N N . SER A 1 298 ? -21.297 6.223 10.992 1 88 298 SER A N 1
ATOM 2332 C CA . SER A 1 298 ? -22.188 5.289 11.68 1 88 298 SER A CA 1
ATOM 2333 C C . SER A 1 298 ? -23.203 4.703 10.719 1 88 298 SER A C 1
ATOM 2335 O O . SER A 1 298 ? -23.672 3.574 10.914 1 88 298 SER A O 1
ATOM 2337 N N . ASP A 1 299 ? -23.516 5.395 9.719 1 88.19 299 ASP A N 1
ATOM 2338 C CA . ASP A 1 299 ? -24.641 5.02 8.859 1 88.19 299 ASP A CA 1
ATOM 2339 C C . ASP A 1 299 ? -24.234 3.949 7.855 1 88.19 299 ASP A C 1
ATOM 2341 O O . ASP A 1 299 ? -25.094 3.266 7.289 1 88.19 299 ASP A O 1
ATOM 2345 N N . ILE A 1 300 ? -23.016 3.822 7.633 1 89.62 300 ILE A N 1
ATOM 2346 C CA . ILE A 1 300 ? -22.547 2.945 6.57 1 89.62 300 ILE A CA 1
ATOM 2347 C C . ILE A 1 300 ? -22.969 1.508 6.852 1 89.62 300 ILE A C 1
ATOM 2349 O O . ILE A 1 300 ? -23.359 0.779 5.938 1 89.62 300 ILE A O 1
ATOM 2353 N N . MET A 1 301 ? -22.953 1.066 8.102 1 92 301 MET A N 1
ATOM 2354 C CA . MET A 1 301 ? -23.297 -0.312 8.445 1 92 301 MET A CA 1
ATOM 2355 C C . MET A 1 301 ? -24.766 -0.598 8.164 1 92 301 MET A C 1
ATOM 2357 O O . MET A 1 301 ? -25.109 -1.666 7.656 1 92 301 MET A O 1
ATOM 2361 N N . ALA A 1 302 ? -25.562 0.363 8.477 1 92.81 302 ALA A N 1
ATOM 2362 C CA . ALA A 1 302 ? -27 0.203 8.211 1 92.81 302 ALA A CA 1
ATOM 2363 C C . ALA A 1 302 ? -27.266 0.135 6.711 1 92.81 302 ALA A C 1
ATOM 2365 O O . ALA A 1 302 ? -28.094 -0.669 6.262 1 92.81 302 ALA A O 1
ATOM 2366 N N . LYS A 1 303 ? -26.625 0.94 6.008 1 93.56 303 LYS A N 1
ATOM 2367 C CA . LYS A 1 303 ? -26.812 0.973 4.559 1 93.56 303 LYS A CA 1
ATOM 2368 C C . LYS A 1 303 ? -26.312 -0.32 3.91 1 93.56 303 LYS A C 1
ATOM 2370 O O . LYS A 1 303 ? -26.891 -0.783 2.926 1 93.56 303 LYS A O 1
ATOM 2375 N N . LEU A 1 304 ? -25.281 -0.881 4.434 1 93.25 304 LEU A N 1
ATOM 2376 C CA . LEU A 1 304 ? -24.766 -2.16 3.953 1 93.25 304 LEU A CA 1
ATOM 2377 C C . LEU A 1 304 ? -25.766 -3.281 4.227 1 93.25 304 LEU A C 1
ATOM 2379 O O . LEU A 1 304 ? -26 -4.125 3.361 1 93.25 304 LEU A O 1
ATOM 2383 N N . ARG A 1 305 ? -26.375 -3.232 5.375 1 94.38 305 ARG A N 1
ATOM 2384 C CA . ARG A 1 305 ? -27.344 -4.254 5.773 1 94.38 305 ARG A CA 1
ATOM 2385 C C . ARG A 1 305 ? -28.625 -4.16 4.938 1 94.38 305 ARG A C 1
ATOM 2387 O O . ARG A 1 305 ? -29.219 -5.18 4.602 1 94.38 305 ARG A O 1
ATOM 2394 N N . ASP A 1 306 ? -28.969 -2.938 4.574 1 93.38 306 ASP A N 1
ATOM 2395 C CA . ASP A 1 306 ? -30.203 -2.717 3.838 1 93.38 306 ASP A CA 1
ATOM 2396 C C . ASP A 1 306 ? -30 -2.938 2.34 1 93.38 306 ASP A C 1
ATOM 2398 O O . ASP A 1 306 ? -30.953 -2.855 1.56 1 93.38 306 ASP A O 1
ATOM 2402 N N . GLY A 1 307 ? -28.797 -3.1 1.96 1 93.06 307 GLY A N 1
ATOM 2403 C CA . GLY A 1 307 ? -28.516 -3.385 0.561 1 93.06 307 GLY A CA 1
ATOM 2404 C C . GLY A 1 307 ? -28.359 -2.135 -0.284 1 93.06 307 GLY A C 1
ATOM 2405 O O . GLY A 1 307 ? -28.156 -2.221 -1.498 1 93.06 307 GLY A O 1
ATOM 2406 N N . LYS A 1 308 ? -28.453 -0.999 0.344 1 94.94 308 LYS A N 1
ATOM 2407 C CA . LYS A 1 308 ? -28.297 0.27 -0.363 1 94.94 308 LYS A CA 1
ATOM 2408 C C . LYS A 1 308 ? -26.828 0.574 -0.64 1 94.94 308 LYS A C 1
ATOM 2410 O O . LYS A 1 308 ? -26.516 1.405 -1.492 1 94.94 308 LYS A O 1
ATOM 2415 N N . ALA A 1 309 ? -25.984 -0.047 0.054 1 95.56 309 ALA A N 1
ATOM 2416 C CA . ALA A 1 309 ? -24.547 0.082 -0.149 1 95.56 309 ALA A CA 1
ATOM 2417 C C . ALA A 1 309 ? -23.875 -1.288 -0.23 1 95.56 309 ALA A C 1
ATOM 2419 O O . ALA A 1 309 ? -24.438 -2.289 0.213 1 95.56 309 ALA A O 1
ATOM 2420 N N . ALA A 1 310 ? -22.781 -1.356 -0.882 1 95.5 310 ALA A N 1
ATOM 2421 C CA . ALA A 1 310 ? -21.938 -2.549 -0.942 1 95.5 310 ALA A CA 1
ATOM 2422 C C . ALA A 1 310 ? -20.469 -2.189 -0.778 1 95.5 310 ALA A C 1
ATOM 2424 O O . ALA A 1 310 ? -20.047 -1.094 -1.153 1 95.5 310 ALA A O 1
ATOM 2425 N N . TRP A 1 311 ? -19.75 -3.074 -0.134 1 94.62 311 TRP A N 1
ATOM 2426 C CA . TRP A 1 311 ? -18.312 -2.914 0.068 1 94.62 311 TRP A CA 1
ATOM 2427 C C . TRP A 1 311 ? -17.531 -3.963 -0.717 1 94.62 311 TRP A C 1
ATOM 2429 O O . TRP A 1 311 ? -17.734 -5.164 -0.528 1 94.62 311 TRP A O 1
ATOM 2439 N N . VAL A 1 312 ? -16.703 -3.557 -1.619 1 95.25 312 VAL A N 1
ATOM 2440 C CA . VAL A 1 312 ? -15.875 -4.461 -2.418 1 95.25 312 VAL A CA 1
ATOM 2441 C C . VAL A 1 312 ? -14.398 -4.219 -2.111 1 95.25 312 VAL A C 1
ATOM 2443 O O . VAL A 1 312 ? -13.867 -3.139 -2.381 1 95.25 312 VAL A O 1
ATOM 2446 N N . ARG A 1 313 ? -13.742 -5.203 -1.516 1 94.31 313 ARG A N 1
ATOM 2447 C CA . ARG A 1 313 ? -12.289 -5.195 -1.354 1 94.31 313 ARG A CA 1
ATOM 2448 C C . ARG A 1 313 ? -11.594 -5.668 -2.625 1 94.31 313 ARG A C 1
ATOM 2450 O O . ARG A 1 313 ? -11.75 -6.824 -3.025 1 94.31 313 ARG A O 1
ATOM 2457 N N . GLY A 1 314 ? -10.82 -4.742 -3.23 1 94.5 314 GLY A N 1
ATOM 2458 C CA . GLY A 1 314 ? -10.195 -5.27 -4.434 1 94.5 314 GLY A CA 1
ATOM 2459 C C . GLY A 1 314 ? -9.492 -4.211 -5.254 1 94.5 314 GLY A C 1
ATOM 2460 O O . GLY A 1 314 ? -9.352 -3.066 -4.816 1 94.5 314 GLY A O 1
ATOM 2461 N N . ASP A 1 315 ? -8.953 -4.629 -6.367 1 95.38 315 ASP A N 1
ATOM 2462 C CA . ASP A 1 315 ? -8.211 -3.789 -7.301 1 95.38 315 ASP A CA 1
ATOM 2463 C C . ASP A 1 315 ? -9.086 -3.361 -8.477 1 95.38 315 ASP A C 1
ATOM 2465 O O . ASP A 1 315 ? -9.93 -4.137 -8.945 1 95.38 315 ASP A O 1
ATOM 2469 N N . ILE A 1 316 ? -8.875 -2.123 -8.938 1 95.44 316 ILE A N 1
ATOM 2470 C CA . ILE A 1 316 ? -9.547 -1.658 -10.148 1 95.44 316 ILE A CA 1
ATOM 2471 C C . ILE A 1 316 ? -8.789 -2.148 -11.383 1 95.44 316 ILE A C 1
ATOM 2473 O O . ILE A 1 316 ? -7.617 -1.809 -11.57 1 95.44 316 ILE A O 1
ATOM 2477 N N . GLU A 1 317 ? -9.43 -2.9 -12.148 1 94.5 317 GLU A N 1
ATOM 2478 C CA . GLU A 1 317 ? -8.781 -3.438 -13.336 1 94.5 317 GLU A CA 1
ATOM 2479 C C . GLU A 1 317 ? -8.992 -2.527 -14.539 1 94.5 317 GLU A C 1
ATOM 2481 O O . GLU A 1 317 ? -8.055 -2.244 -15.289 1 94.5 317 GLU A O 1
ATOM 2486 N N . ALA A 1 318 ? -10.273 -2.146 -14.703 1 94.94 318 ALA A N 1
ATOM 2487 C CA . ALA A 1 318 ? -10.617 -1.271 -15.82 1 94.94 318 ALA A CA 1
ATOM 2488 C C . ALA A 1 318 ? -12.023 -0.697 -15.656 1 94.94 318 ALA A C 1
ATOM 2490 O O . ALA A 1 318 ? -12.844 -1.25 -14.914 1 94.94 318 ALA A O 1
ATOM 2491 N N . VAL A 1 319 ? -12.172 0.453 -16.281 1 97.12 319 VAL A N 1
ATOM 2492 C CA . VAL A 1 319 ? -13.516 0.996 -16.406 1 97.12 319 VAL A CA 1
ATOM 2493 C C . VAL A 1 319 ? -14.156 0.509 -17.703 1 97.12 319 VAL A C 1
ATOM 2495 O O . VAL A 1 319 ? -13.5 0.477 -18.75 1 97.12 319 VAL A O 1
ATOM 2498 N N . VAL A 1 320 ? -15.391 0.012 -17.594 1 97.44 320 VAL A N 1
ATOM 2499 C CA . VAL A 1 320 ? -16.125 -0.441 -18.781 1 97.44 320 VAL A CA 1
ATOM 2500 C C . VAL A 1 320 ? -17.297 0.495 -19.047 1 97.44 320 VAL A C 1
ATOM 2502 O O . VAL A 1 320 ? -17.516 1.455 -18.312 1 97.44 320 VAL A O 1
ATOM 2505 N N . GLU A 1 321 ? -18.062 0.291 -20.078 1 97.38 321 GLU A N 1
ATOM 2506 C CA . GLU A 1 321 ? -19.078 1.199 -20.578 1 97.38 321 GLU A CA 1
ATOM 2507 C C . GLU A 1 321 ? -20.109 1.509 -19.5 1 97.38 321 GLU A C 1
ATOM 2509 O O . GLU A 1 321 ? -20.594 2.639 -19.391 1 97.38 321 GLU A O 1
ATOM 2514 N N . ARG A 1 322 ? -20.438 0.438 -18.688 1 97.12 322 ARG A N 1
ATOM 2515 C CA . ARG A 1 322 ? -21.484 0.64 -17.703 1 97.12 322 ARG A CA 1
ATOM 2516 C C . ARG A 1 322 ? -21.047 0.157 -16.328 1 97.12 322 ARG A C 1
ATOM 2518 O O . ARG A 1 322 ? -21.828 -0.468 -15.602 1 97.12 322 ARG A O 1
ATOM 2525 N N . GLY A 1 323 ? -19.75 0.423 -16 1 98 323 GLY A N 1
ATOM 2526 C CA . GLY A 1 323 ? -19.312 0.02 -14.68 1 98 323 GLY A CA 1
ATOM 2527 C C . GLY A 1 323 ? -17.812 -0.052 -14.539 1 98 323 GLY A C 1
ATOM 2528 O O . GLY A 1 323 ? -17.078 0.531 -15.344 1 98 323 GLY A O 1
ATOM 2529 N N . VAL A 1 324 ? -17.375 -0.655 -13.445 1 98.06 324 VAL A N 1
ATOM 2530 C CA . VAL A 1 324 ? -15.969 -0.811 -13.125 1 98.06 324 VAL A CA 1
ATOM 2531 C C . VAL A 1 324 ? -15.641 -2.291 -12.945 1 98.06 324 VAL A C 1
ATOM 2533 O O . VAL A 1 324 ? -16.266 -2.979 -12.133 1 98.06 324 VAL A O 1
ATOM 2536 N N . ARG A 1 325 ? -14.742 -2.797 -13.766 1 97.44 325 ARG A N 1
ATOM 2537 C CA . ARG A 1 325 ? -14.25 -4.16 -13.594 1 97.44 325 ARG A CA 1
ATOM 2538 C C . ARG A 1 325 ? -13.227 -4.234 -12.461 1 97.44 325 ARG A C 1
ATOM 2540 O O . ARG A 1 325 ? -12.25 -3.475 -12.445 1 97.44 325 ARG A O 1
ATOM 2547 N N . VAL A 1 326 ? -13.461 -5.152 -11.523 1 97.06 326 VAL A N 1
ATOM 2548 C CA . VAL A 1 326 ? -12.625 -5.199 -10.328 1 97.06 326 VAL A CA 1
ATOM 2549 C C . VAL A 1 326 ? -12.141 -6.629 -10.094 1 97.06 326 VAL A C 1
ATOM 2551 O O . VAL A 1 326 ? -12.766 -7.586 -10.562 1 97.06 326 VAL A O 1
ATOM 2554 N N . ASN A 1 327 ? -10.953 -6.762 -9.531 1 96.44 327 ASN A N 1
ATOM 2555 C CA . ASN A 1 327 ? -10.492 -8 -8.914 1 96.44 327 ASN A CA 1
ATOM 2556 C C . ASN A 1 327 ? -10.836 -8.047 -7.426 1 96.44 327 ASN A C 1
ATOM 2558 O O . ASN A 1 327 ? -10.109 -7.504 -6.598 1 96.44 327 ASN A O 1
ATOM 2562 N N . ARG A 1 328 ? -11.969 -8.688 -7.102 1 96.19 328 ARG A N 1
ATOM 2563 C CA . ARG A 1 328 ? -12.398 -8.781 -5.711 1 96.19 328 ARG A CA 1
ATOM 2564 C C . ARG A 1 328 ? -11.492 -9.734 -4.93 1 96.19 328 ARG A C 1
ATOM 2566 O O . ARG A 1 328 ? -11.328 -10.891 -5.309 1 96.19 328 ARG A O 1
ATOM 2573 N N . ARG A 1 329 ? -10.953 -9.266 -3.885 1 94.94 329 ARG A N 1
ATOM 2574 C CA . ARG A 1 329 ? -10 -10.039 -3.09 1 94.94 329 ARG A CA 1
ATOM 2575 C C . ARG A 1 329 ? -10.602 -10.406 -1.736 1 94.94 329 ARG A C 1
ATOM 2577 O O . ARG A 1 329 ? -11.453 -9.695 -1.209 1 94.94 329 ARG A O 1
ATOM 2584 N N . ALA A 1 330 ? -10.133 -11.492 -1.179 1 92.56 330 ALA A N 1
ATOM 2585 C CA . ALA A 1 330 ? -10.523 -11.883 0.174 1 92.56 330 ALA A CA 1
ATOM 2586 C C . ALA A 1 330 ? -9.844 -11.008 1.218 1 92.56 330 ALA A C 1
ATOM 2588 O O . ALA A 1 330 ? -8.867 -10.32 0.914 1 92.56 330 ALA A O 1
ATOM 2589 N N . ARG A 1 331 ? -10.375 -11.062 2.404 1 90.94 331 ARG A N 1
ATOM 2590 C CA . ARG A 1 331 ? -9.789 -10.328 3.525 1 90.94 331 ARG A CA 1
ATOM 2591 C C . ARG A 1 331 ? -8.336 -10.727 3.73 1 90.94 331 ARG A C 1
ATOM 2593 O O . ARG A 1 331 ? -8 -11.914 3.742 1 90.94 331 ARG A O 1
ATOM 2600 N N . GLY A 1 332 ? -7.512 -9.719 3.795 1 89.12 332 GLY A N 1
ATOM 2601 C CA . GLY A 1 332 ? -6.109 -9.977 4.094 1 89.12 332 GLY A CA 1
ATOM 2602 C C . GLY A 1 332 ? -5.258 -10.156 2.85 1 89.12 332 GLY A C 1
ATOM 2603 O O . GLY A 1 332 ? -4.031 -10.086 2.92 1 89.12 332 GLY A O 1
ATOM 2604 N N . VAL A 1 333 ? -5.852 -10.414 1.666 1 92.19 333 VAL A N 1
ATOM 2605 C CA . VAL A 1 333 ? -5.098 -10.586 0.427 1 92.19 333 VAL A CA 1
ATOM 2606 C C . VAL A 1 333 ? -4.535 -9.242 -0.031 1 92.19 333 VAL A C 1
ATOM 2608 O O . VAL A 1 333 ? -5.254 -8.242 -0.076 1 92.19 333 VAL A O 1
ATOM 2611 N N . PRO A 1 334 ? -3.254 -9.188 -0.284 1 91 334 PRO A N 1
ATOM 2612 C CA . PRO A 1 334 ? -2.633 -7.91 -0.661 1 91 334 PRO A CA 1
ATOM 2613 C C . PRO A 1 334 ? -3.078 -7.422 -2.037 1 91 334 PRO A C 1
ATOM 2615 O O . PRO A 1 334 ? -3.713 -8.172 -2.787 1 91 334 PRO A O 1
ATOM 2618 N N . LYS A 1 335 ? -2.764 -6.184 -2.332 1 91.25 335 LYS A N 1
ATOM 2619 C CA . LYS A 1 335 ? -3.041 -5.605 -3.643 1 91.25 335 LYS A CA 1
ATOM 2620 C C . LYS A 1 335 ? -2.393 -6.426 -4.754 1 91.25 335 LYS A C 1
ATOM 2622 O O . LYS A 1 335 ? -1.255 -6.879 -4.617 1 91.25 335 LYS A O 1
ATOM 2627 N N . GLY A 1 336 ? -3.148 -6.605 -5.801 1 91.06 336 GLY A N 1
ATOM 2628 C CA . GLY A 1 336 ? -2.645 -7.371 -6.93 1 91.06 336 GLY A CA 1
ATOM 2629 C C . GLY A 1 336 ? -2.699 -8.875 -6.707 1 91.06 336 GLY A C 1
ATOM 2630 O O . GLY A 1 336 ? -2.303 -9.648 -7.578 1 91.06 336 GLY A O 1
ATOM 2631 N N . GLY A 1 337 ? -3.18 -9.352 -5.562 1 92 337 GLY A N 1
ATOM 2632 C CA . GLY A 1 337 ? -3.291 -10.766 -5.258 1 92 337 GLY A CA 1
ATOM 2633 C C . GLY A 1 337 ? -4.422 -11.453 -6.004 1 92 337 GLY A C 1
ATOM 2634 O O . GLY A 1 337 ? -5.133 -10.82 -6.781 1 92 337 GLY A O 1
ATOM 2635 N N . PRO A 1 338 ? -4.543 -12.742 -5.758 1 93.56 338 PRO A N 1
ATOM 2636 C CA . PRO A 1 338 ? -5.613 -13.477 -6.434 1 93.56 338 PRO A CA 1
ATOM 2637 C C . PRO A 1 338 ? -7.004 -13.055 -5.969 1 93.56 338 PRO A C 1
ATOM 2639 O O . PRO A 1 338 ? -7.18 -12.672 -4.809 1 93.56 338 PRO A O 1
ATOM 2642 N N . GLY A 1 339 ? -7.906 -13.125 -6.875 1 94.31 339 GLY A N 1
ATOM 2643 C CA . GLY A 1 339 ? -9.273 -12.742 -6.562 1 94.31 339 GLY A CA 1
ATOM 2644 C C . GLY A 1 339 ? -10.266 -13.109 -7.656 1 94.31 339 GLY A C 1
ATOM 2645 O O . GLY A 1 339 ? -10.016 -14.023 -8.445 1 94.31 339 GLY A O 1
ATOM 2646 N N . HIS A 1 340 ? -11.391 -12.484 -7.574 1 94.69 340 HIS A N 1
ATOM 2647 C CA . HIS A 1 340 ? -12.469 -12.742 -8.523 1 94.69 340 HIS A CA 1
ATOM 2648 C C . HIS A 1 340 ? -12.711 -11.531 -9.422 1 94.69 340 HIS A C 1
ATOM 2650 O O . HIS A 1 340 ? -12.953 -10.43 -8.93 1 94.69 340 HIS A O 1
ATOM 2656 N N . ASP A 1 341 ? -12.625 -11.773 -10.688 1 94.12 341 ASP A N 1
ATOM 2657 C CA . ASP A 1 341 ? -12.906 -10.734 -11.672 1 94.12 341 ASP A CA 1
ATOM 2658 C C . ASP A 1 341 ? -14.406 -10.492 -11.805 1 94.12 341 ASP A C 1
ATOM 2660 O O . ASP A 1 341 ? -15.164 -11.414 -12.117 1 94.12 341 ASP A O 1
ATOM 2664 N N . GLU A 1 342 ? -14.82 -9.32 -11.531 1 94.19 342 GLU A N 1
ATOM 2665 C CA . GLU A 1 342 ? -16.234 -9 -11.617 1 94.19 342 GLU A CA 1
ATOM 2666 C C . GLU A 1 342 ? -16.453 -7.562 -12.07 1 94.19 342 GLU A C 1
ATOM 2668 O O . GLU A 1 342 ? -15.555 -6.73 -11.969 1 94.19 342 GLU A O 1
ATOM 2673 N N . VAL A 1 343 ? -17.641 -7.297 -12.578 1 96.56 343 VAL A N 1
ATOM 2674 C CA . VAL A 1 343 ? -18 -5.945 -12.984 1 96.56 343 VAL A CA 1
ATOM 2675 C C . VAL A 1 343 ? -19 -5.355 -11.992 1 96.56 343 VAL A C 1
ATOM 2677 O O . VAL A 1 343 ? -20.031 -5.973 -11.703 1 96.56 343 VAL A O 1
ATOM 2680 N N . VAL A 1 344 ? -18.703 -4.246 -11.406 1 97.75 344 VAL A N 1
ATOM 2681 C CA . VAL A 1 344 ? -19.625 -3.461 -10.586 1 97.75 344 VAL A CA 1
ATOM 2682 C C . VAL A 1 344 ? -20.375 -2.469 -11.469 1 97.75 344 VAL A C 1
ATOM 2684 O O . VAL A 1 344 ? -19.797 -1.501 -11.969 1 97.75 344 VAL A O 1
ATOM 2687 N N . ASP A 1 345 ? -21.641 -2.705 -11.617 1 97.69 345 ASP A N 1
ATOM 2688 C CA . ASP A 1 345 ? -22.453 -1.814 -12.445 1 97.69 345 ASP A CA 1
ATOM 2689 C C . ASP A 1 345 ? -22.547 -0.42 -11.828 1 97.69 345 ASP A C 1
ATOM 2691 O O . ASP A 1 345 ? -22.703 -0.281 -10.609 1 97.69 345 ASP A O 1
ATOM 2695 N N . ALA A 1 346 ? -22.422 0.583 -12.703 1 98.38 346 ALA A N 1
ATOM 2696 C CA . ALA A 1 346 ? -22.484 1.949 -12.188 1 98.38 346 ALA A CA 1
ATOM 2697 C C . ALA A 1 346 ? -22.922 2.926 -13.281 1 98.38 346 ALA A C 1
ATOM 2699 O O . ALA A 1 346 ? -22.531 2.775 -14.438 1 98.38 346 ALA A O 1
ATOM 2700 N N . ASP A 1 347 ? -23.688 3.877 -12.852 1 98.31 347 ASP A N 1
ATOM 2701 C CA . ASP A 1 347 ? -24.078 5.008 -13.695 1 98.31 347 ASP A CA 1
ATOM 2702 C C . ASP A 1 347 ? -23.156 6.203 -13.453 1 98.31 347 ASP A C 1
ATOM 2704 O O . ASP A 1 347 ? -23 7.062 -14.328 1 98.31 347 ASP A O 1
ATOM 2708 N N . ILE A 1 348 ? -22.656 6.273 -12.305 1 98.44 348 ILE A N 1
ATOM 2709 C CA . ILE A 1 348 ? -21.75 7.34 -11.891 1 98.44 348 ILE A CA 1
ATOM 2710 C C . ILE A 1 348 ? -20.531 6.734 -11.195 1 98.44 348 ILE A C 1
ATOM 2712 O O . ILE A 1 348 ? -20.656 5.809 -10.391 1 98.44 348 ILE A O 1
ATOM 2716 N N . ILE A 1 349 ? -19.375 7.172 -11.539 1 98.38 349 ILE A N 1
ATOM 2717 C CA . ILE A 1 349 ? -18.141 6.832 -10.82 1 98.38 349 ILE A CA 1
ATOM 2718 C C . ILE A 1 349 ? -17.688 8.023 -9.992 1 98.38 349 ILE A C 1
ATOM 2720 O O . ILE A 1 349 ? -17.547 9.133 -10.516 1 98.38 349 ILE A O 1
ATOM 2724 N N . VAL A 1 350 ? -17.531 7.863 -8.711 1 98.06 350 VAL A N 1
ATOM 2725 C CA . VAL A 1 350 ? -16.984 8.891 -7.836 1 98.06 350 VAL A CA 1
ATOM 2726 C C . VAL A 1 350 ? -15.547 8.523 -7.449 1 98.06 350 VAL A C 1
ATOM 2728 O O . VAL A 1 350 ? -15.32 7.492 -6.812 1 98.06 350 VAL A O 1
ATOM 2731 N N . MET A 1 351 ? -14.648 9.367 -7.844 1 97.5 351 MET A N 1
ATOM 2732 C CA . MET A 1 351 ? -13.242 9.18 -7.5 1 97.5 351 MET A CA 1
ATOM 2733 C C . MET A 1 351 ? -12.953 9.688 -6.094 1 97.5 351 MET A C 1
ATOM 2735 O O . MET A 1 351 ? -12.719 10.883 -5.895 1 97.5 351 MET A O 1
ATOM 2739 N N . ALA A 1 352 ? -12.93 8.758 -5.164 1 96.62 352 ALA A N 1
ATOM 2740 C CA . ALA A 1 352 ? -12.5 9.047 -3.799 1 96.62 352 ALA A CA 1
ATOM 2741 C C . ALA A 1 352 ? -11.016 8.734 -3.611 1 96.62 352 ALA A C 1
ATOM 2743 O O . ALA A 1 352 ? -10.641 7.996 -2.701 1 96.62 352 ALA A O 1
ATOM 2744 N N . THR A 1 353 ? -10.227 9.352 -4.395 1 94.62 353 THR A N 1
ATOM 2745 C CA . THR A 1 353 ? -8.812 9.016 -4.527 1 94.62 353 THR A CA 1
ATOM 2746 C C . THR A 1 353 ? -7.938 10.055 -3.832 1 94.62 353 THR A C 1
ATOM 2748 O O . THR A 1 353 ? -6.723 10.078 -4.02 1 94.62 353 THR A O 1
ATOM 2751 N N . GLY A 1 354 ? -8.508 10.945 -3.137 1 93.38 354 GLY A N 1
ATOM 2752 C CA . GLY A 1 354 ? -7.777 11.836 -2.254 1 93.38 354 GLY A CA 1
ATOM 2753 C C . GLY A 1 354 ? -7.184 13.031 -2.975 1 93.38 354 GLY A C 1
ATOM 2754 O O . GLY A 1 354 ? -7.707 13.469 -4 1 93.38 354 GLY A O 1
ATOM 2755 N N . PHE A 1 355 ? -6.148 13.664 -2.297 1 93.88 355 PHE A N 1
ATOM 2756 C CA . PHE A 1 355 ? -5.5 14.891 -2.744 1 93.88 355 PHE A CA 1
ATOM 2757 C C . PHE A 1 355 ? -3.988 14.719 -2.789 1 93.88 355 PHE A C 1
ATOM 2759 O O . PHE A 1 355 ? -3.424 13.938 -2.021 1 93.88 355 PHE A O 1
ATOM 2766 N N . LYS A 1 356 ? -3.441 15.406 -3.688 1 93.06 356 LYS A N 1
ATOM 2767 C CA . LYS A 1 356 ? -1.983 15.484 -3.691 1 93.06 356 LYS A CA 1
ATOM 2768 C C . LYS A 1 356 ? -1.475 16.328 -2.523 1 93.06 356 LYS A C 1
ATOM 2770 O O . LYS A 1 356 ? -2.025 17.391 -2.23 1 93.06 356 LYS A O 1
ATOM 2775 N N . ARG A 1 357 ? -0.455 15.875 -1.859 1 94.25 357 ARG A N 1
ATOM 2776 C CA . ARG A 1 357 ? 0.132 16.625 -0.757 1 94.25 357 ARG A CA 1
ATOM 2777 C C . ARG A 1 357 ? 0.934 17.828 -1.273 1 94.25 357 ARG A C 1
ATOM 2779 O O . ARG A 1 357 ? 1.761 17.672 -2.176 1 94.25 357 ARG A O 1
ATOM 2786 N N . PRO A 1 358 ? 0.696 18.984 -0.713 1 95 358 PRO A N 1
ATOM 2787 C CA . PRO A 1 358 ? 1.506 20.141 -1.115 1 95 358 PRO A CA 1
ATOM 2788 C C . PRO A 1 358 ? 2.984 19.969 -0.773 1 95 358 PRO A C 1
ATOM 2790 O O . PRO A 1 358 ? 3.318 19.391 0.27 1 95 358 PRO A O 1
ATOM 2793 N N . SER A 1 359 ? 3.791 20.5 -1.58 1 93.88 359 SER A N 1
ATOM 2794 C CA . SER A 1 359 ? 5.238 20.391 -1.425 1 93.88 359 SER A CA 1
ATOM 2795 C C . SER A 1 359 ? 5.762 21.359 -0.377 1 93.88 359 SER A C 1
ATOM 2797 O O . SER A 1 359 ? 5.246 22.469 -0.246 1 93.88 359 SER A O 1
ATOM 2799 N N . LEU A 1 360 ? 6.816 20.969 0.332 1 95.88 360 LEU A N 1
ATOM 2800 C CA . LEU A 1 360 ? 7.516 21.812 1.286 1 95.88 360 LEU A CA 1
ATOM 2801 C C . LEU A 1 360 ? 8.828 22.328 0.7 1 95.88 360 LEU A C 1
ATOM 2803 O O . LEU A 1 360 ? 9.672 22.859 1.424 1 95.88 360 LEU A O 1
ATOM 2807 N N . SER A 1 361 ? 8.93 22.203 -0.59 1 94 361 SER A N 1
ATOM 2808 C CA . SER A 1 361 ? 10.195 22.484 -1.261 1 94 361 SER A CA 1
ATOM 2809 C C . SER A 1 361 ? 10.555 23.953 -1.194 1 94 361 SER A C 1
ATOM 2811 O O . SER A 1 361 ? 11.68 24.344 -1.521 1 94 361 SER A O 1
ATOM 2813 N N . PHE A 1 362 ? 9.625 24.812 -0.774 1 96.88 362 PHE A N 1
ATOM 2814 C CA . PHE A 1 362 ? 9.953 26.234 -0.614 1 96.88 362 PHE A CA 1
ATOM 2815 C C . PHE A 1 362 ? 10.875 26.438 0.581 1 96.88 362 PHE A C 1
ATOM 2817 O O . PHE A 1 362 ? 11.484 27.5 0.717 1 96.88 362 PHE A O 1
ATOM 2824 N N . LEU A 1 363 ? 10.984 25.484 1.494 1 97.5 363 LEU A N 1
ATOM 2825 C CA . LEU A 1 363 ? 11.914 25.547 2.613 1 97.5 363 LEU A CA 1
ATOM 2826 C C . LEU A 1 363 ? 13.344 25.281 2.15 1 97.5 363 LEU A C 1
ATOM 2828 O O . LEU A 1 363 ? 13.555 24.688 1.093 1 97.5 363 LEU A O 1
ATOM 2832 N N . PRO A 1 364 ? 14.32 25.672 2.949 1 96.5 364 PRO A N 1
ATOM 2833 C CA . PRO A 1 364 ? 15.711 25.406 2.584 1 96.5 364 PRO A CA 1
ATOM 2834 C C . PRO A 1 364 ? 16 23.906 2.449 1 96.5 364 PRO A C 1
ATOM 2836 O O . PRO A 1 364 ? 15.477 23.109 3.223 1 96.5 364 PRO A O 1
ATOM 2839 N N . ASP A 1 365 ? 16.922 23.516 1.585 1 93.69 365 ASP A N 1
ATOM 2840 C CA . ASP A 1 365 ? 17.234 22.125 1.271 1 93.69 365 ASP A CA 1
ATOM 2841 C C . ASP A 1 365 ? 17.75 21.391 2.504 1 93.69 365 ASP A C 1
ATOM 2843 O O . ASP A 1 365 ? 17.547 20.188 2.65 1 93.69 365 ASP A O 1
ATOM 2847 N N . ASP A 1 366 ? 18.422 22.094 3.342 1 94.94 366 ASP A N 1
ATOM 2848 C CA . ASP A 1 366 ? 19.031 21.438 4.496 1 94.94 366 ASP A CA 1
ATOM 2849 C C . ASP A 1 366 ? 17.969 20.953 5.48 1 94.94 366 ASP A C 1
ATOM 2851 O O . ASP A 1 366 ? 18.25 20.156 6.375 1 94.94 366 ASP A O 1
ATOM 2855 N N . CYS A 1 367 ? 16.672 21.453 5.305 1 95.56 367 CYS A N 1
ATOM 2856 C CA . CYS A 1 367 ? 15.562 20.938 6.109 1 95.56 367 CYS A CA 1
ATOM 2857 C C . CYS A 1 367 ? 15.305 19.469 5.793 1 95.56 367 CYS A C 1
ATOM 2859 O O . CYS A 1 367 ? 14.68 18.766 6.586 1 95.56 367 CYS A O 1
ATOM 2861 N N . PHE A 1 368 ? 15.812 19.016 4.672 1 95.12 368 PHE A N 1
ATOM 2862 C CA . PHE A 1 368 ? 15.43 17.688 4.188 1 95.12 368 PHE A CA 1
ATOM 2863 C C . PHE A 1 368 ? 16.625 16.75 4.207 1 95.12 368 PHE A C 1
ATOM 2865 O O . PHE A 1 368 ? 16.547 15.625 3.705 1 95.12 368 PHE A O 1
ATOM 2872 N N . ALA A 1 369 ? 17.656 17.172 4.828 1 92.88 369 ALA A N 1
ATOM 2873 C CA . ALA A 1 369 ? 18.891 16.391 4.824 1 92.88 369 ALA A CA 1
ATOM 2874 C C . ALA A 1 369 ? 18.766 15.148 5.707 1 92.88 369 ALA A C 1
ATOM 2876 O O . ALA A 1 369 ? 18.156 15.203 6.781 1 92.88 369 ALA A O 1
ATOM 2877 N N . ASP A 1 370 ? 19.312 14.008 5.297 1 89.31 370 ASP A N 1
ATOM 2878 C CA . ASP A 1 370 ? 19.406 12.797 6.098 1 89.31 370 ASP A CA 1
ATOM 2879 C C . ASP A 1 370 ? 20.328 13 7.301 1 89.31 370 ASP A C 1
ATOM 2881 O O . ASP A 1 370 ? 21.312 13.734 7.219 1 89.31 370 ASP A O 1
ATOM 2885 N N . PRO A 1 371 ? 19.922 12.422 8.305 1 91.12 371 PRO A N 1
ATOM 2886 C CA . PRO A 1 371 ? 18.859 11.453 8.547 1 91.12 371 PRO A CA 1
ATOM 2887 C C . PRO A 1 371 ? 17.609 12.086 9.164 1 91.12 371 PRO A C 1
ATOM 2889 O O . PRO A 1 371 ? 16.828 11.391 9.82 1 91.12 371 PRO A O 1
ATOM 2892 N N . TYR A 1 372 ? 17.453 13.43 8.977 1 94.5 372 TYR A N 1
ATOM 2893 C CA . TYR A 1 372 ? 16.328 14.062 9.664 1 94.5 372 TYR A CA 1
ATOM 2894 C C . TYR A 1 372 ? 15.391 14.742 8.672 1 94.5 372 TYR A C 1
ATOM 2896 O O . TYR A 1 372 ? 15.023 15.906 8.852 1 94.5 372 TYR A O 1
ATOM 2904 N N . PRO A 1 373 ? 15.008 14.078 7.594 1 94.25 373 PRO A N 1
ATOM 2905 C CA . PRO A 1 373 ? 13.945 14.633 6.754 1 94.25 373 PRO A CA 1
ATOM 2906 C C . PRO A 1 373 ? 12.57 14.531 7.406 1 94.25 373 PRO A C 1
ATOM 2908 O O . PRO A 1 373 ? 12.406 13.828 8.406 1 94.25 373 PRO A O 1
ATOM 2911 N N . PRO A 1 374 ? 11.617 15.289 6.891 1 94.56 374 PRO A N 1
ATOM 2912 C CA . PRO A 1 374 ? 10.281 15.141 7.465 1 94.56 374 PRO A CA 1
ATOM 2913 C C . PRO A 1 374 ? 9.719 13.727 7.32 1 94.56 374 PRO A C 1
ATOM 2915 O O . PRO A 1 374 ? 9.977 13.062 6.316 1 94.56 374 PRO A O 1
ATOM 2918 N N . PRO A 1 375 ? 9.039 13.273 8.312 1 94.31 375 PRO A N 1
ATOM 2919 C CA . PRO A 1 375 ? 8.531 13.938 9.516 1 94.31 375 PRO A CA 1
ATOM 2920 C C . PRO A 1 375 ? 9.492 13.828 10.703 1 94.31 375 PRO A C 1
ATOM 2922 O O . PRO A 1 375 ? 9.086 14.047 11.844 1 94.31 375 PRO A O 1
ATOM 2925 N N . ASN A 1 376 ? 10.719 13.461 10.414 1 95.25 376 ASN A N 1
ATOM 2926 C CA . ASN A 1 376 ? 11.719 13.328 11.469 1 95.25 376 ASN A CA 1
ATOM 2927 C C . ASN A 1 376 ? 12.258 14.688 11.906 1 95.25 376 ASN A C 1
ATOM 2929 O O . ASN A 1 376 ? 13.453 14.961 11.781 1 95.25 376 ASN A O 1
ATOM 2933 N N . TRP A 1 377 ? 11.406 15.492 12.375 1 97 377 TRP A N 1
ATOM 2934 C CA . TRP A 1 377 ? 11.727 16.828 12.875 1 97 377 TRP A CA 1
ATOM 2935 C C . TRP A 1 377 ? 11.398 16.938 14.359 1 97 377 TRP A C 1
ATOM 2937 O O . TRP A 1 377 ? 10.695 16.094 14.914 1 97 377 TRP A O 1
ATOM 2947 N N . TYR A 1 378 ? 12.023 17.969 15.078 1 96.06 378 TYR A N 1
ATOM 2948 C CA . TYR A 1 378 ? 11.734 18.203 16.484 1 96.06 378 TYR A CA 1
ATOM 2949 C C . TYR A 1 378 ? 10.25 18.484 16.703 1 96.06 378 TYR A C 1
ATOM 2951 O O . TYR A 1 378 ? 9.672 19.344 16.031 1 96.06 378 TYR A O 1
ATOM 2959 N N . LEU A 1 379 ? 9.547 17.688 17.531 1 95.31 379 LEU A N 1
ATOM 2960 C CA . LEU A 1 379 ? 8.102 17.703 17.75 1 95.31 379 LEU A CA 1
ATOM 2961 C C . LEU A 1 379 ? 7.348 17.547 16.438 1 95.31 379 LEU A C 1
ATOM 2963 O O . LEU A 1 379 ? 6.234 18.047 16.297 1 95.31 379 LEU A O 1
ATOM 2967 N N . GLN A 1 380 ? 8.008 16.953 15.422 1 94.44 380 GLN A N 1
ATOM 2968 C CA . GLN A 1 380 ? 7.465 16.562 14.125 1 94.44 380 GLN A CA 1
ATOM 2969 C C . GLN A 1 380 ? 7.293 17.766 13.211 1 94.44 380 GLN A C 1
ATOM 2971 O O . GLN A 1 380 ? 6.992 17.625 12.023 1 94.44 380 GLN A O 1
ATOM 2976 N N . THR A 1 381 ? 7.551 19.062 13.766 1 96.56 381 THR A N 1
ATOM 2977 C CA . THR A 1 381 ? 7.211 20.203 12.938 1 96.56 381 THR A CA 1
ATOM 2978 C C . THR A 1 381 ? 8.398 21.156 12.805 1 96.56 381 THR A C 1
ATOM 2980 O O . THR A 1 381 ? 8.406 22.047 11.953 1 96.56 381 THR A O 1
ATOM 2983 N N . PHE A 1 382 ? 9.453 21.031 13.656 1 97.38 382 PHE A N 1
ATOM 2984 C CA . PHE A 1 382 ? 10.594 21.953 13.664 1 97.38 382 PHE A CA 1
ATOM 2985 C C . PHE A 1 382 ? 11.812 21.297 13.031 1 97.38 382 PHE A C 1
ATOM 2987 O O . PHE A 1 382 ? 12.461 20.438 13.641 1 97.38 382 PHE A O 1
ATOM 2994 N N . PRO A 1 383 ? 12.164 21.703 11.82 1 96.94 383 PRO A N 1
ATOM 2995 C CA . PRO A 1 383 ? 13.391 21.141 11.25 1 96.94 383 PRO A CA 1
ATOM 2996 C C . PRO A 1 383 ? 14.641 21.5 12.055 1 96.94 383 PRO A C 1
ATOM 2998 O O . PRO A 1 383 ? 14.828 22.672 12.406 1 96.94 383 PRO A O 1
ATOM 3001 N N . PRO A 1 384 ? 15.469 20.594 12.297 1 95.62 384 PRO A N 1
ATOM 3002 C CA . PRO A 1 384 ? 16.594 20.812 13.188 1 95.62 384 PRO A CA 1
ATOM 3003 C C . PRO A 1 384 ? 17.484 21.969 12.742 1 95.62 384 PRO A C 1
ATOM 3005 O O . PRO A 1 384 ? 17.922 22.766 13.57 1 95.62 384 PRO A O 1
ATOM 3008 N N . PRO A 1 385 ? 17.766 22.188 11.508 1 94.5 385 PRO A N 1
ATOM 3009 C CA . PRO A 1 385 ? 18.656 23.297 11.133 1 94.5 385 PRO A CA 1
ATOM 3010 C C . PRO A 1 385 ? 18.031 24.672 11.383 1 94.5 385 PRO A C 1
ATOM 3012 O O . PRO A 1 385 ? 18.75 25.672 11.469 1 94.5 385 PRO A O 1
ATOM 3015 N N . HIS A 1 386 ? 16.703 24.734 11.477 1 95.19 386 HIS A N 1
ATOM 3016 C CA . HIS A 1 386 ? 16.031 26.031 11.586 1 95.19 386 HIS A CA 1
ATOM 3017 C C . HIS A 1 386 ? 14.938 26 12.648 1 95.19 386 HIS A C 1
ATOM 3019 O O . HIS A 1 386 ? 13.75 25.953 12.336 1 95.19 386 HIS A O 1
ATOM 3025 N N . PRO A 1 387 ? 15.266 26.219 13.883 1 94.62 387 PRO A N 1
ATOM 3026 C CA . PRO A 1 387 ? 14.289 26.172 14.969 1 94.62 387 PRO A CA 1
ATOM 3027 C C . PRO A 1 387 ? 13.266 27.312 14.883 1 94.62 387 PRO A C 1
ATOM 3029 O O . PRO A 1 387 ? 12.258 27.281 15.602 1 94.62 387 PRO A O 1
ATOM 3032 N N . SER A 1 388 ? 13.508 28.297 14 1 96.25 388 SER A N 1
ATOM 3033 C CA . SER A 1 388 ? 12.586 29.422 13.828 1 96.25 388 SER A CA 1
ATOM 3034 C C . SER A 1 388 ? 11.484 29.078 12.82 1 96.25 388 SER A C 1
ATOM 3036 O O . SER A 1 388 ? 10.648 29.922 12.5 1 96.25 388 SER A O 1
ATOM 3038 N N . VAL A 1 389 ? 11.508 27.797 12.328 1 97.56 389 VAL A N 1
ATOM 3039 C CA . VAL A 1 389 ? 10.492 27.312 11.406 1 97.56 389 VAL A CA 1
ATOM 3040 C C . VAL A 1 389 ? 9.594 26.297 12.102 1 97.56 389 VAL A C 1
ATOM 3042 O O . VAL A 1 389 ? 10.086 25.438 12.844 1 97.56 389 VAL A O 1
ATOM 3045 N N . SER A 1 390 ? 8.32 26.391 11.922 1 98.06 390 SER A N 1
ATOM 3046 C CA . SER A 1 390 ? 7.379 25.375 12.367 1 98.06 390 SER A CA 1
ATOM 3047 C C . SER A 1 390 ? 6.414 24.984 11.25 1 98.06 390 SER A C 1
ATOM 3049 O O . SER A 1 390 ? 5.637 25.828 10.781 1 98.06 390 SER A O 1
ATOM 3051 N N . ALA A 1 391 ? 6.477 23.734 10.805 1 97.75 391 ALA A N 1
ATOM 3052 C CA . ALA A 1 391 ? 5.598 23.234 9.75 1 97.75 391 ALA A CA 1
ATOM 3053 C C . ALA A 1 391 ? 4.371 22.547 10.336 1 97.75 391 ALA A C 1
ATOM 3055 O O . ALA A 1 391 ? 4.191 21.344 10.164 1 97.75 391 ALA A O 1
ATOM 3056 N N . ILE A 1 392 ? 3.477 23.328 10.812 1 97.44 392 ILE A N 1
ATOM 3057 C CA . ILE A 1 392 ? 2.342 22.828 11.578 1 97.44 392 ILE A CA 1
ATOM 3058 C C . ILE A 1 392 ? 1.383 22.078 10.656 1 97.44 392 ILE A C 1
ATOM 3060 O O . ILE A 1 392 ? 0.852 22.656 9.703 1 97.44 392 ILE A O 1
ATOM 3064 N N . ASN A 1 393 ? 1.142 20.797 10.914 1 94.62 393 ASN A N 1
ATOM 3065 C CA . ASN A 1 393 ? 0.209 19.906 10.234 1 94.62 393 ASN A CA 1
ATOM 3066 C C . ASN A 1 393 ? 0.731 19.484 8.867 1 94.62 393 ASN A C 1
AT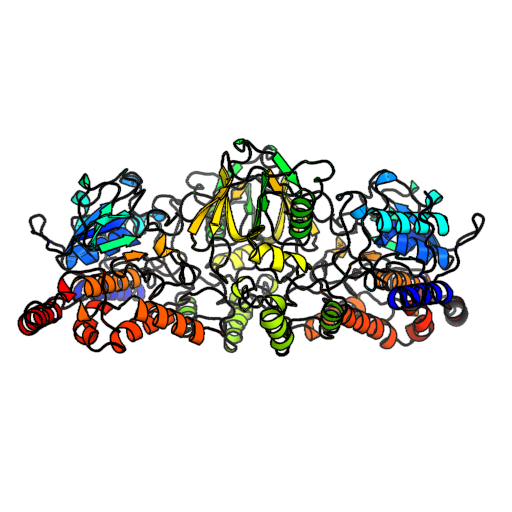OM 3068 O O . ASN A 1 393 ? 0.186 18.562 8.242 1 94.62 393 ASN A O 1
ATOM 3072 N N . CYS A 1 394 ? 1.821 20.078 8.383 1 94.62 394 CYS A N 1
ATOM 3073 C CA . CYS A 1 394 ? 2.328 19.766 7.055 1 94.62 394 CYS A CA 1
ATOM 3074 C C . CYS A 1 394 ? 3.033 18.406 7.051 1 94.62 394 CYS A C 1
ATOM 3076 O O . CYS A 1 394 ? 3.125 17.75 6.008 1 94.62 394 CYS A O 1
ATOM 3078 N N . THR A 1 395 ? 3.521 18.016 8.18 1 93.56 395 THR A N 1
ATOM 3079 C CA . THR A 1 395 ? 4.293 16.781 8.281 1 93.56 395 THR A CA 1
ATOM 3080 C C . THR A 1 395 ? 3.459 15.664 8.906 1 93.56 395 THR A C 1
ATOM 3082 O O . THR A 1 395 ? 4 14.648 9.352 1 93.56 395 THR A O 1
ATOM 3085 N N . TYR A 1 396 ? 2.225 15.93 8.836 1 90.31 396 TYR A N 1
ATOM 3086 C CA . TYR A 1 396 ? 1.271 14.953 9.352 1 90.31 396 TYR A CA 1
ATOM 3087 C C . TYR A 1 396 ? 1.355 13.648 8.57 1 90.31 396 TYR A C 1
ATOM 3089 O O . TYR A 1 396 ? 1.496 13.648 7.348 1 90.31 396 TYR A O 1
ATOM 3097 N N . VAL A 1 397 ? 1.223 12.461 9.305 1 90.5 397 VAL A N 1
ATOM 3098 C CA . VAL A 1 397 ? 1.266 11.156 8.648 1 90.5 397 VAL A CA 1
ATOM 3099 C C . VAL A 1 397 ? -0.088 10.469 8.789 1 90.5 397 VAL A C 1
ATOM 3101 O O . VAL A 1 397 ? -0.827 10.336 7.809 1 90.5 397 VAL A O 1
ATOM 3104 N N . SER A 1 398 ? -0.447 10.109 9.945 1 86.38 398 SER A N 1
ATOM 3105 C CA . SER A 1 398 ? -1.723 9.477 10.258 1 86.38 398 SER A CA 1
ATOM 3106 C C . SER A 1 398 ? -2.127 9.734 11.703 1 86.38 398 SER A C 1
ATOM 3108 O O . SER A 1 398 ? -1.284 10.07 12.539 1 86.38 398 SER A O 1
ATOM 3110 N N . ALA A 1 399 ? -3.383 9.641 11.953 1 81.88 399 ALA A N 1
ATOM 3111 C CA . ALA A 1 399 ? -3.824 9.883 13.32 1 81.88 399 ALA A CA 1
ATOM 3112 C C . ALA A 1 399 ? -5.289 9.492 13.5 1 81.88 399 ALA A C 1
ATOM 3114 O O . ALA A 1 399 ? -6.012 9.297 12.523 1 81.88 399 ALA A O 1
ATOM 3115 N N . ILE A 1 400 ? -5.539 9.172 14.734 1 72.56 400 ILE A N 1
ATOM 3116 C CA . ILE A 1 400 ? -6.918 9.281 15.195 1 72.56 400 ILE A CA 1
ATOM 3117 C C . ILE A 1 400 ? -7.141 10.641 15.844 1 72.56 400 ILE A C 1
ATOM 3119 O O . ILE A 1 400 ? -6.676 10.891 16.969 1 72.56 400 ILE A O 1
ATOM 3123 N N . GLY A 1 401 ? -7.562 11.57 15.039 1 66.81 401 GLY A N 1
ATOM 3124 C CA . GLY A 1 401 ? -7.742 12.961 15.445 1 66.81 401 GLY A CA 1
ATOM 3125 C C . GLY A 1 401 ? -7.883 13.906 14.266 1 66.81 401 GLY A C 1
ATOM 3126 O O . GLY A 1 401 ? -8.328 13.508 13.195 1 66.81 401 GLY A O 1
ATOM 3127 N N . SER A 1 402 ? -7.777 15.164 14.711 1 70.5 402 SER A N 1
ATOM 3128 C CA . SER A 1 402 ? -8.008 16.172 13.68 1 70.5 402 SER A CA 1
ATOM 3129 C C . SER A 1 402 ? -6.812 17.094 13.531 1 70.5 402 SER A C 1
ATOM 3131 O O . SER A 1 402 ? -6.035 17.281 14.469 1 70.5 402 SER A O 1
ATOM 3133 N N . VAL A 1 403 ? -6.711 17.547 12.398 1 72.94 403 VAL A N 1
ATOM 3134 C CA . VAL A 1 403 ? -5.66 18.516 12.086 1 72.94 403 VAL A CA 1
ATOM 3135 C C . VAL A 1 403 ? -6.102 19.922 12.508 1 72.94 403 VAL A C 1
ATOM 3137 O O . VAL A 1 403 ? -5.297 20.859 12.523 1 72.94 403 VAL A O 1
ATOM 3140 N N . GLY A 1 404 ? -7.312 20.031 12.945 1 86.19 404 GLY A N 1
ATOM 3141 C CA . GLY A 1 404 ? -7.812 21.344 13.312 1 86.19 404 GLY A CA 1
ATOM 3142 C C . GLY A 1 404 ? -8.195 21.453 14.773 1 86.19 404 GLY A C 1
ATOM 3143 O O . GLY A 1 404 ? -9.344 21.781 15.102 1 86.19 404 GLY A O 1
ATOM 3144 N N . ASN A 1 405 ? -7.188 21.266 15.57 1 89.56 405 ASN A N 1
ATOM 3145 C CA . ASN A 1 405 ? -7.457 21.297 17 1 89.56 405 ASN A CA 1
ATOM 3146 C C . ASN A 1 405 ? -6.477 22.203 17.734 1 89.56 405 ASN A C 1
ATOM 3148 O O . ASN A 1 405 ? -5.773 23 17.109 1 89.56 405 ASN A O 1
ATOM 3152 N N . TRP A 1 406 ? -6.535 22.203 19.031 1 91.75 406 TRP A N 1
ATOM 3153 C CA . TRP A 1 406 ? -5.84 23.109 19.938 1 91.75 406 TRP A CA 1
ATOM 3154 C C . TRP A 1 406 ? -4.332 23.016 19.766 1 91.75 406 TRP A C 1
ATOM 3156 O O . TRP A 1 406 ? -3.596 23.938 20.094 1 91.75 406 TRP A O 1
ATOM 3166 N N . HIS A 1 407 ? -3.855 21.938 19.156 1 94.69 407 HIS A N 1
ATOM 3167 C CA . HIS A 1 407 ? -2.414 21.766 19 1 94.69 407 HIS A CA 1
ATOM 3168 C C . HIS A 1 407 ? -1.827 22.844 18.094 1 94.69 407 HIS A C 1
ATOM 3170 O O . HIS A 1 407 ? -0.643 23.172 18.188 1 94.69 407 HIS A O 1
ATOM 3176 N N . ILE A 1 408 ? -2.605 23.438 17.203 1 96.94 408 ILE A N 1
ATOM 3177 C CA . ILE A 1 408 ? -2.129 24.5 16.344 1 96.94 408 ILE A CA 1
ATOM 3178 C C . ILE A 1 408 ? -1.636 25.672 17.188 1 96.94 408 ILE A C 1
ATOM 3180 O O . ILE A 1 408 ? -0.549 26.203 16.953 1 96.94 408 ILE A O 1
ATOM 3184 N N . GLY A 1 409 ? -2.453 26.031 18.172 1 97.44 409 GLY A N 1
ATOM 3185 C CA . GLY A 1 409 ? -2.068 27.094 19.078 1 97.44 409 GLY A CA 1
ATOM 3186 C C . GLY A 1 409 ? -0.825 26.781 19.891 1 97.44 409 GLY A C 1
ATOM 3187 O O . GLY A 1 409 ? 0.049 27.625 20.062 1 97.44 409 GLY A O 1
ATOM 3188 N N . ILE A 1 410 ? -0.738 25.562 20.328 1 97.31 410 ILE A N 1
ATOM 3189 C CA . ILE A 1 410 ? 0.39 25.156 21.156 1 97.31 410 ILE A CA 1
ATOM 3190 C C . ILE A 1 410 ? 1.677 25.188 20.344 1 97.31 410 ILE A C 1
ATOM 3192 O O . ILE A 1 410 ? 2.686 25.75 20.781 1 97.31 410 ILE A O 1
ATOM 3196 N N . TYR A 1 411 ? 1.661 24.641 19.156 1 97.88 411 TYR A N 1
ATOM 3197 C CA . TYR A 1 411 ? 2.826 24.688 18.281 1 97.88 411 TYR A CA 1
ATOM 3198 C C . TYR A 1 411 ? 3.242 26.125 18 1 97.88 411 TYR A C 1
ATOM 3200 O O . TYR A 1 411 ? 4.434 26.453 18 1 97.88 411 TYR A O 1
ATOM 3208 N N . THR A 1 412 ? 2.281 26.984 17.75 1 98.38 412 THR A N 1
ATOM 3209 C CA . THR A 1 412 ? 2.555 28.391 17.469 1 98.38 412 THR A CA 1
ATOM 3210 C C . THR A 1 412 ? 3.225 29.062 18.656 1 98.38 412 THR A C 1
ATOM 3212 O O . THR A 1 412 ? 4.199 29.797 18.484 1 98.38 412 THR A O 1
ATOM 3215 N N . ARG A 1 413 ? 2.748 28.797 19.812 1 97.94 413 ARG A N 1
ATOM 3216 C CA . ARG A 1 413 ? 3.279 29.438 21.016 1 97.94 413 ARG A CA 1
ATOM 3217 C C . ARG A 1 413 ? 4.645 28.859 21.375 1 97.94 413 ARG A C 1
ATOM 3219 O O . ARG A 1 413 ? 5.484 29.562 21.953 1 97.94 413 ARG A O 1
ATOM 3226 N N . ILE A 1 414 ? 4.855 27.594 21.031 1 97.62 414 ILE A N 1
ATOM 3227 C CA . ILE A 1 414 ? 6.203 27.047 21.188 1 97.62 414 ILE A CA 1
ATOM 3228 C C . ILE A 1 414 ? 7.164 27.797 20.266 1 97.62 414 ILE A C 1
ATOM 3230 O O . ILE A 1 414 ? 8.273 28.156 20.656 1 97.62 414 ILE A O 1
ATOM 3234 N N . LEU A 1 415 ? 6.738 28.031 19.047 1 97.62 415 LEU A N 1
ATOM 3235 C CA . LEU A 1 415 ? 7.562 28.812 18.125 1 97.62 415 LEU A CA 1
ATOM 3236 C C . LEU A 1 415 ? 7.852 30.188 18.688 1 97.62 415 LEU A C 1
ATOM 3238 O O . LEU A 1 415 ? 8.992 30.656 18.656 1 97.62 415 LEU A O 1
ATOM 3242 N N . LEU A 1 416 ? 6.859 30.859 19.203 1 96.69 416 LEU A N 1
ATOM 3243 C CA . LEU A 1 416 ? 7.027 32.188 19.781 1 96.69 416 LEU A CA 1
ATOM 3244 C C . LEU A 1 416 ? 7.996 32.156 20.953 1 96.69 416 LEU A C 1
ATOM 3246 O O . LEU A 1 416 ? 8.844 33.062 21.094 1 96.69 416 LEU A O 1
ATOM 3250 N N . MET A 1 417 ? 7.82 31.109 21.797 1 95.75 417 MET A N 1
ATOM 3251 C CA . MET A 1 417 ? 8.758 30.938 22.906 1 95.75 417 MET A CA 1
ATOM 3252 C C . MET A 1 417 ? 10.195 30.859 22.391 1 95.75 417 MET A C 1
ATOM 3254 O O . MET A 1 417 ? 11.086 31.516 22.922 1 95.75 417 MET A O 1
ATOM 3258 N N . PHE A 1 418 ? 10.43 30.094 21.328 1 95 418 PHE A N 1
ATOM 3259 C CA . PHE A 1 418 ? 11.758 29.922 20.766 1 95 418 PHE A CA 1
ATOM 3260 C C . PHE A 1 418 ? 12.281 31.234 20.188 1 95 418 PHE A C 1
ATOM 3262 O O . PHE A 1 418 ? 13.484 31.5 20.219 1 95 418 PHE A O 1
ATOM 3269 N N . LEU A 1 419 ? 11.406 32.062 19.641 1 93.81 419 LEU A N 1
ATOM 3270 C CA . LEU A 1 419 ? 11.805 33.312 18.984 1 93.81 419 LEU A CA 1
ATOM 3271 C C . LEU A 1 419 ? 12.086 34.406 20 1 93.81 419 LEU A C 1
ATOM 3273 O O . LEU A 1 419 ? 12.977 35.219 19.797 1 93.81 419 LEU A O 1
ATOM 3277 N N . VAL A 1 420 ? 11.336 34.406 21.047 1 91.88 420 VAL A N 1
ATOM 3278 C CA . VAL A 1 420 ? 11.398 35.5 22.031 1 91.88 420 VAL A CA 1
ATOM 3279 C C . VAL A 1 420 ? 12.508 35.219 23.031 1 91.88 420 VAL A C 1
ATOM 3281 O O . VAL A 1 420 ? 13.164 36.156 23.516 1 91.88 420 VAL A O 1
ATOM 3284 N N . ASP A 1 421 ? 12.711 33.906 23.375 1 90.94 421 ASP A N 1
ATOM 3285 C CA . ASP A 1 421 ? 13.625 33.531 24.453 1 90.94 421 ASP A CA 1
ATOM 3286 C C . ASP A 1 421 ? 14.742 32.625 23.922 1 90.94 421 ASP A C 1
ATOM 3288 O O . ASP A 1 421 ? 14.57 31.422 23.812 1 90.94 421 ASP A O 1
ATOM 3292 N N . PRO A 1 422 ? 15.875 33.156 23.719 1 86.12 422 PRO A N 1
ATOM 3293 C CA . PRO A 1 422 ? 16.984 32.375 23.188 1 86.12 422 PRO A CA 1
ATOM 3294 C C . PRO A 1 422 ? 17.391 31.219 24.109 1 86.12 422 PRO A C 1
ATOM 3296 O O . PRO A 1 422 ? 17.891 30.188 23.656 1 86.12 422 PRO A O 1
ATOM 3299 N N . LEU A 1 423 ? 17.125 31.359 25.344 1 87.25 423 LEU A N 1
ATOM 3300 C CA . LEU A 1 423 ? 17.5 30.312 26.297 1 87.25 423 LEU A CA 1
ATOM 3301 C C . LEU A 1 423 ? 16.547 29.125 26.203 1 87.25 423 LEU A C 1
ATOM 3303 O O . LEU A 1 423 ? 16.891 28.016 26.594 1 87.25 423 LEU A O 1
ATOM 3307 N N . ALA A 1 424 ? 15.398 29.406 25.688 1 92.19 424 ALA A N 1
ATOM 3308 C CA . ALA A 1 424 ? 14.406 28.344 25.562 1 92.19 424 ALA A CA 1
ATOM 3309 C C . ALA A 1 424 ? 14.523 27.641 24.203 1 92.19 424 ALA A C 1
ATOM 3311 O O . ALA A 1 424 ? 13.961 26.562 24.016 1 92.19 424 ALA A O 1
ATOM 3312 N N . ARG A 1 425 ? 15.266 28.203 23.312 1 92.44 425 ARG A N 1
ATOM 3313 C CA . ARG A 1 425 ? 15.406 27.656 21.969 1 92.44 425 ARG A CA 1
ATOM 3314 C C . ARG A 1 425 ? 16.422 26.516 21.953 1 92.44 425 ARG A C 1
ATOM 3316 O O . ARG A 1 425 ? 17.562 26.688 22.359 1 92.44 425 ARG A O 1
ATOM 3323 N N . PRO A 1 426 ? 15.961 25.406 21.438 1 92.38 426 PRO A N 1
ATOM 3324 C CA . PRO A 1 426 ? 16.906 24.297 21.406 1 92.38 426 PRO A CA 1
ATOM 3325 C C . PRO A 1 426 ? 17.953 24.422 20.297 1 92.38 426 PRO A C 1
ATOM 3327 O O . PRO A 1 426 ? 17.656 24.984 19.234 1 92.38 426 PRO A O 1
ATOM 3330 N N . SER A 1 427 ? 19.141 23.906 20.578 1 91.06 427 SER A N 1
ATOM 3331 C CA . SER A 1 427 ? 20.156 23.797 19.531 1 91.06 427 SER A CA 1
ATOM 3332 C C . SER A 1 427 ? 19.844 22.656 18.562 1 91.06 427 SER A C 1
ATOM 3334 O O . SER A 1 427 ? 19.156 21.703 18.922 1 91.06 427 SER A O 1
ATOM 3336 N N . PRO A 1 428 ? 20.359 22.781 17.391 1 92.44 428 PRO A N 1
ATOM 3337 C CA . PRO A 1 428 ? 20.188 21.688 16.438 1 92.44 428 PRO A CA 1
ATOM 3338 C C . PRO A 1 428 ? 20.688 20.344 16.984 1 92.44 428 PRO A C 1
ATOM 3340 O O . PRO A 1 428 ? 20.078 19.312 16.734 1 92.44 428 PRO A O 1
ATOM 3343 N N . PHE A 1 429 ? 21.719 20.422 17.734 1 92.38 429 PHE A N 1
ATOM 3344 C CA . PHE A 1 429 ? 22.281 19.219 18.328 1 92.38 429 PHE A CA 1
ATOM 3345 C C . PHE A 1 429 ? 21.266 18.531 19.234 1 92.38 429 PHE A C 1
ATOM 3347 O O . PHE A 1 429 ? 21.031 17.328 19.109 1 92.38 429 PHE A O 1
ATOM 3354 N N . TRP A 1 430 ? 20.656 19.312 20.031 1 92.19 430 TRP A N 1
ATOM 3355 C CA . TRP A 1 430 ? 19.734 18.734 21 1 92.19 430 TRP A CA 1
ATOM 3356 C C . TRP A 1 430 ? 18.422 18.344 20.312 1 92.19 430 TRP A C 1
ATOM 3358 O O . TRP A 1 430 ? 17.781 17.359 20.719 1 92.19 430 TRP A O 1
ATOM 3368 N N . MET A 1 431 ? 18.062 19.078 19.312 1 95 431 MET A N 1
ATOM 3369 C CA . MET A 1 431 ? 16.891 18.688 18.547 1 95 431 MET A CA 1
ATOM 3370 C C . MET A 1 431 ? 17.078 17.312 17.922 1 95 431 MET A C 1
ATOM 3372 O O . MET A 1 431 ? 16.188 16.453 17.984 1 95 431 MET A O 1
ATOM 3376 N N . ARG A 1 432 ? 18.234 17.094 17.359 1 95.44 432 ARG A N 1
ATOM 3377 C CA . ARG A 1 432 ? 18.531 15.812 16.734 1 95.44 432 ARG A CA 1
ATOM 3378 C C . ARG A 1 432 ? 18.531 14.688 17.766 1 95.44 432 ARG A C 1
ATOM 3380 O O . ARG A 1 432 ? 18.016 13.602 17.5 1 95.44 432 ARG A O 1
ATOM 3387 N N . ARG A 1 433 ? 19.078 14.969 18.906 1 94.44 433 ARG A N 1
ATOM 3388 C CA . ARG A 1 433 ? 19.109 13.961 19.969 1 94.44 433 ARG A CA 1
ATOM 3389 C C . ARG A 1 433 ? 17.703 13.641 20.453 1 94.44 433 ARG A C 1
ATOM 3391 O O . ARG A 1 433 ? 17.391 12.484 20.75 1 94.44 433 ARG A O 1
ATOM 3398 N N . TRP A 1 434 ? 16.922 14.695 20.562 1 93.75 434 TRP A N 1
ATOM 3399 C CA . TRP A 1 434 ? 15.531 14.5 20.938 1 93.75 434 TRP A CA 1
ATOM 3400 C C . TRP A 1 434 ? 14.805 13.602 19.938 1 93.75 434 TRP A C 1
ATOM 3402 O O . TRP A 1 434 ? 14.039 12.719 20.328 1 93.75 434 TRP A O 1
ATOM 3412 N N . ILE A 1 435 ? 15.008 13.828 18.719 1 94.94 435 ILE A N 1
ATOM 3413 C CA . ILE A 1 435 ? 14.391 13.039 17.656 1 94.94 435 ILE A CA 1
ATOM 3414 C C . ILE A 1 435 ? 14.852 11.586 17.766 1 94.94 435 ILE A C 1
ATOM 3416 O O . ILE A 1 435 ? 14.031 10.664 17.719 1 94.94 435 ILE A O 1
ATOM 3420 N N . ASP A 1 436 ? 16.125 11.414 17.969 1 94.25 436 ASP A N 1
ATOM 3421 C CA . ASP A 1 436 ? 16.688 10.07 18.078 1 94.25 436 ASP A CA 1
ATOM 3422 C C . ASP A 1 436 ? 16.109 9.336 19.281 1 94.25 436 ASP A C 1
ATOM 3424 O O . ASP A 1 436 ? 15.781 8.148 19.203 1 94.25 436 ASP A O 1
ATOM 3428 N N . MET A 1 437 ? 16.031 10.039 20.344 1 92.81 437 MET A N 1
ATOM 3429 C CA . MET A 1 437 ? 15.469 9.461 21.562 1 92.81 437 MET A CA 1
ATOM 3430 C C . MET A 1 437 ? 14.016 9.055 21.344 1 92.81 437 MET A C 1
ATOM 3432 O O . MET A 1 437 ? 13.602 7.965 21.75 1 92.81 437 MET A O 1
ATOM 3436 N N . THR A 1 438 ? 13.266 9.922 20.75 1 90.62 438 THR A N 1
ATOM 3437 C CA . THR A 1 438 ? 11.859 9.633 20.5 1 90.62 438 THR A CA 1
ATOM 3438 C C . THR A 1 438 ? 11.719 8.422 19.578 1 90.62 438 THR A C 1
ATOM 3440 O O . THR A 1 438 ? 10.859 7.566 19.797 1 90.62 438 THR A O 1
ATOM 3443 N N . ARG A 1 439 ? 12.531 8.344 18.594 1 88.69 439 ARG A N 1
ATOM 3444 C CA . ARG A 1 439 ? 12.539 7.207 17.688 1 88.69 439 ARG A CA 1
ATOM 3445 C C . ARG A 1 439 ? 12.852 5.91 18.438 1 88.69 439 ARG A C 1
ATOM 3447 O O . ARG A 1 439 ? 12.258 4.867 18.141 1 88.69 439 ARG A O 1
ATOM 3454 N N . LEU A 1 440 ? 13.758 6.02 19.297 1 87.31 440 LEU A N 1
ATOM 3455 C CA . LEU A 1 440 ? 14.133 4.855 20.094 1 87.31 440 LEU A CA 1
ATOM 3456 C C . LEU A 1 440 ? 12.969 4.402 20.969 1 87.31 440 LEU A C 1
ATOM 3458 O O . LEU A 1 440 ? 12.703 3.205 21.094 1 87.31 440 LEU A O 1
ATOM 3462 N N . LEU A 1 441 ? 12.297 5.332 21.562 1 86.12 441 LEU A N 1
ATOM 3463 C CA . LEU A 1 441 ? 11.18 5.023 22.453 1 86.12 441 LEU A CA 1
ATOM 3464 C C . LEU A 1 441 ? 10.023 4.418 21.656 1 86.12 441 LEU A C 1
ATOM 3466 O O . LEU A 1 441 ? 9.266 3.598 22.188 1 86.12 441 LEU A O 1
ATOM 3470 N N . LYS A 1 442 ? 9.984 4.77 20.406 1 86 442 LYS A N 1
ATOM 3471 C CA . LYS A 1 442 ? 8.883 4.285 19.578 1 86 442 LYS A CA 1
ATOM 3472 C C . LYS A 1 442 ? 9.336 3.143 18.688 1 86 442 LYS A C 1
ATOM 3474 O O . LYS A 1 442 ? 8.68 2.834 17.688 1 86 442 LYS A O 1
ATOM 3479 N N . ARG A 1 443 ? 10.297 2.553 18.969 1 79.69 443 ARG A N 1
ATOM 3480 C CA . ARG A 1 443 ? 10.898 1.51 18.141 1 79.69 443 ARG A CA 1
ATOM 3481 C C . ARG A 1 443 ? 9.961 0.317 18 1 79.69 443 ARG A C 1
ATOM 3483 O O . ARG A 1 443 ? 9.977 -0.38 16.984 1 79.69 443 ARG A O 1
ATOM 3490 N N . SER A 1 444 ? 9.148 0.121 18.938 1 75.56 444 SER A N 1
ATOM 3491 C CA . SER A 1 444 ? 8.258 -1.034 18.906 1 75.56 444 SER A CA 1
ATOM 3492 C C . SER A 1 444 ? 6.988 -0.738 18.125 1 75.56 444 SER A C 1
ATOM 3494 O O . SER A 1 444 ? 6.145 -1.618 17.938 1 75.56 444 SER A O 1
ATOM 3496 N N . SER A 1 445 ? 6.906 0.488 17.703 1 78.12 445 SER A N 1
ATOM 3497 C CA . SER A 1 445 ? 5.742 0.835 16.891 1 78.12 445 SER A CA 1
ATOM 3498 C C . SER A 1 445 ? 5.734 0.058 15.57 1 78.12 445 SER A C 1
ATOM 3500 O O . SER A 1 445 ? 6.766 -0.063 14.906 1 78.12 445 SER A O 1
ATOM 3502 N N . PRO A 1 446 ? 4.609 -0.479 15.289 1 74.94 446 PRO A N 1
ATOM 3503 C CA . PRO A 1 446 ? 4.543 -1.231 14.031 1 74.94 446 PRO A CA 1
ATOM 3504 C C . PRO A 1 446 ? 4.574 -0.328 12.805 1 74.94 446 PRO A C 1
ATOM 3506 O O . PRO A 1 446 ? 4.762 -0.811 11.68 1 74.94 446 PRO A O 1
ATOM 3509 N N . THR A 1 447 ? 4.359 0.955 13.156 1 78.75 447 THR A N 1
ATOM 3510 C CA . THR A 1 447 ? 4.441 1.885 12.031 1 78.75 447 THR A CA 1
ATOM 3511 C C . THR A 1 447 ? 5.852 2.445 11.898 1 78.75 447 THR A C 1
ATOM 3513 O O . THR A 1 447 ? 6.57 2.578 12.891 1 78.75 447 THR A O 1
ATOM 3516 N N . GLY A 1 448 ? 6.52 2.51 10.859 1 75.44 448 GLY A N 1
ATOM 3517 C CA . GLY A 1 448 ? 7.898 2.902 10.617 1 75.44 448 GLY A CA 1
ATOM 3518 C C . GLY A 1 448 ? 8.109 4.402 10.656 1 75.44 448 GLY A C 1
ATOM 3519 O O . GLY A 1 448 ? 9.195 4.875 10.992 1 75.44 448 GLY A O 1
ATOM 3520 N N . ALA A 1 449 ? 7.105 5.203 10.602 1 79 449 ALA A N 1
ATOM 3521 C CA . ALA A 1 449 ? 7.258 6.648 10.484 1 79 449 ALA A CA 1
ATOM 3522 C C . ALA A 1 449 ? 7.258 7.316 11.859 1 79 449 ALA A C 1
ATOM 3524 O O . ALA A 1 449 ? 6.602 6.836 12.789 1 79 449 ALA A O 1
ATOM 3525 N N . PHE A 1 450 ? 8.031 8.375 11.953 1 84.19 450 PHE A N 1
ATOM 3526 C CA . PHE A 1 450 ? 7.984 9.242 13.125 1 84.19 450 PHE A CA 1
ATOM 3527 C C . PHE A 1 450 ? 6.688 10.039 13.156 1 84.19 450 PHE A C 1
ATOM 3529 O O . PHE A 1 450 ? 6.473 10.93 12.328 1 84.19 450 PHE A O 1
ATOM 3536 N N . ASP A 1 451 ? 5.723 9.547 13.992 1 85.38 451 ASP A N 1
ATOM 3537 C CA . ASP A 1 451 ? 4.457 10.273 14.055 1 85.38 451 ASP A CA 1
ATOM 3538 C C . ASP A 1 451 ? 3.852 10.211 15.453 1 85.38 451 ASP A C 1
ATOM 3540 O O . ASP A 1 451 ? 4.223 9.352 16.25 1 85.38 451 ASP A O 1
ATOM 3544 N N . PHE A 1 452 ? 3.113 11.227 15.742 1 87.62 452 PHE A N 1
ATOM 3545 C CA . PHE A 1 452 ? 2.27 11.242 16.938 1 87.62 452 PHE A CA 1
ATOM 3546 C C . PHE A 1 452 ? 0.82 10.93 16.578 1 87.62 452 PHE A C 1
ATOM 3548 O O . PHE A 1 452 ? 0.083 11.82 16.141 1 87.62 452 PHE A O 1
ATOM 3555 N N . PHE A 1 453 ? 0.409 9.789 16.906 1 86.25 453 PHE A N 1
ATOM 3556 C CA . PHE A 1 453 ? -0.801 9.219 16.328 1 86.25 453 PHE A CA 1
ATOM 3557 C C . PHE A 1 453 ? -2.041 9.703 17.062 1 86.25 453 PHE A C 1
ATOM 3559 O O . PHE A 1 453 ? -3.1 9.891 16.469 1 86.25 453 PHE A O 1
ATOM 3566 N N . THR A 1 454 ? -1.92 9.891 18.344 1 86.31 454 THR A N 1
ATOM 3567 C CA . THR A 1 454 ? -3.074 10.328 19.125 1 86.31 454 THR A CA 1
ATOM 3568 C C . THR A 1 454 ? -2.801 11.68 19.781 1 86.31 454 THR A C 1
ATOM 3570 O O . THR A 1 454 ? -1.644 12.078 19.938 1 86.31 454 THR A O 1
ATOM 3573 N N . TYR A 1 455 ? -3.799 12.359 20.188 1 84.75 455 TYR A N 1
ATOM 3574 C CA . TYR A 1 455 ? -3.654 13.656 20.844 1 84.75 455 TYR A CA 1
ATOM 3575 C C . TYR A 1 455 ? -3 13.508 22.219 1 84.75 455 TYR A C 1
ATOM 3577 O O . TYR A 1 455 ? -2.232 14.375 22.641 1 84.75 455 TYR A O 1
ATOM 3585 N N . LEU A 1 456 ? -3.395 12.43 22.844 1 86.75 456 LEU A N 1
ATOM 3586 C CA . LEU A 1 456 ? -2.783 12.25 24.156 1 86.75 456 LEU A CA 1
ATOM 3587 C C . LEU A 1 456 ? -1.275 12.055 24.031 1 86.75 456 LEU A C 1
ATOM 3589 O O . LEU A 1 456 ? -0.51 12.57 24.844 1 86.75 456 LEU A O 1
ATOM 3593 N N . GLU A 1 457 ? -0.875 11.352 23.062 1 89.06 457 GLU A N 1
ATOM 3594 C CA . GLU A 1 457 ? 0.559 11.227 22.812 1 89.06 457 GLU A CA 1
ATOM 3595 C C . GLU A 1 457 ? 1.191 12.586 22.516 1 89.06 457 GLU A C 1
ATOM 3597 O O . GLU A 1 457 ? 2.264 12.898 23.047 1 89.06 457 GLU A O 1
ATOM 3602 N N . LEU A 1 458 ? 0.551 13.32 21.75 1 89.81 458 LEU A N 1
ATOM 3603 C CA . LEU A 1 458 ? 1.051 14.648 21.391 1 89.81 458 LEU A CA 1
ATOM 3604 C C . LEU A 1 458 ? 1.203 15.523 22.625 1 89.81 458 LEU A C 1
ATOM 3606 O O . LEU A 1 458 ? 2.211 16.219 22.781 1 89.81 458 LEU A O 1
ATOM 3610 N N . VAL A 1 459 ? 0.262 15.453 23.484 1 89 459 VAL A N 1
ATOM 3611 C CA . VAL A 1 459 ? 0.279 16.25 24.703 1 89 459 VAL A CA 1
ATOM 3612 C C . VAL A 1 459 ? 1.466 15.852 25.562 1 89 459 VAL A C 1
ATOM 3614 O O . VAL A 1 459 ? 2.145 16.703 26.141 1 89 459 VAL A O 1
ATOM 3617 N N . TRP A 1 460 ? 1.599 14.617 25.609 1 90.75 460 TRP A N 1
ATOM 3618 C CA . TRP A 1 460 ? 2.715 14.125 26.406 1 90.75 460 TRP A CA 1
ATOM 3619 C C . TRP A 1 460 ? 4.039 14.664 25.891 1 90.75 460 TRP A C 1
ATOM 3621 O O . TRP A 1 460 ? 4.91 15.055 26.672 1 90.75 460 TRP A O 1
ATOM 3631 N N . TRP A 1 461 ? 4.227 14.75 24.641 1 91.88 461 TRP A N 1
ATOM 3632 C CA . TRP A 1 461 ? 5.477 15.242 24.062 1 91.88 461 TRP A CA 1
ATOM 3633 C C . TRP A 1 461 ? 5.605 16.75 24.234 1 91.88 461 TRP A C 1
ATOM 3635 O O . TRP A 1 461 ? 6.711 17.266 24.406 1 91.88 461 TRP A O 1
ATOM 3645 N N . PHE A 1 462 ? 4.488 17.453 24.234 1 94.5 462 PHE A N 1
ATOM 3646 C CA . PHE A 1 462 ? 4.496 18.891 24.531 1 94.5 462 PHE A CA 1
ATOM 3647 C C . PHE A 1 462 ? 4.973 19.125 25.953 1 94.5 462 PHE A C 1
ATOM 3649 O O . PHE A 1 462 ? 5.816 20 26.203 1 94.5 462 PHE A O 1
ATOM 3656 N N . VAL A 1 463 ? 4.41 18.328 26.828 1 95 463 VAL A N 1
ATOM 3657 C CA . VAL A 1 463 ? 4.758 18.469 28.25 1 95 463 VAL A CA 1
ATOM 3658 C C . VAL A 1 463 ? 6.242 18.188 28.438 1 95 463 VAL A C 1
ATOM 3660 O O . VAL A 1 463 ? 6.934 18.906 29.156 1 95 463 VAL A O 1
ATOM 3663 N N . PHE A 1 464 ? 6.629 17.188 27.781 1 92.69 464 PHE A N 1
ATOM 3664 C CA . PHE A 1 464 ? 8.039 16.812 27.891 1 92.69 464 PHE A CA 1
ATOM 3665 C C . PHE A 1 464 ? 8.93 17.922 27.344 1 92.69 464 PHE A C 1
ATOM 3667 O O . PHE A 1 464 ? 9.984 18.219 27.906 1 92.69 464 PHE A O 1
ATOM 3674 N N . CYS A 1 465 ? 8.57 18.516 26.25 1 92.88 465 CYS A N 1
ATOM 3675 C CA . CYS A 1 465 ? 9.32 19.609 25.641 1 92.88 465 CYS A CA 1
ATOM 3676 C C . CYS A 1 465 ? 9.531 20.75 26.625 1 92.88 465 CYS A C 1
ATOM 3678 O O . CYS A 1 465 ? 10.625 21.297 26.719 1 92.88 465 CYS A O 1
ATOM 3680 N N . VAL A 1 466 ? 8.57 21.078 27.422 1 94.56 466 VAL A N 1
ATOM 3681 C CA . VAL A 1 466 ? 8.625 22.188 28.359 1 94.56 466 VAL A CA 1
ATOM 3682 C C . VAL A 1 466 ? 9.289 21.75 29.656 1 94.56 466 VAL A C 1
ATOM 3684 O O . VAL A 1 466 ? 10.133 22.453 30.203 1 94.56 466 VAL A O 1
ATOM 3687 N N . ALA A 1 467 ? 9.031 20.5 30.062 1 93.5 467 ALA A N 1
ATOM 3688 C CA . ALA A 1 467 ? 9.445 20.031 31.375 1 93.5 467 ALA A CA 1
ATOM 3689 C C . ALA A 1 467 ? 10.945 19.75 31.422 1 93.5 467 ALA A C 1
ATOM 3691 O O . ALA A 1 467 ? 11.586 19.922 32.469 1 93.5 467 ALA A O 1
ATOM 3692 N N . ILE A 1 468 ? 11.453 19.344 30.391 1 90.69 468 ILE A N 1
ATOM 3693 C CA . ILE A 1 468 ? 12.82 18.844 30.406 1 90.69 468 ILE A CA 1
ATOM 3694 C C . ILE A 1 468 ? 13.797 20 30.5 1 90.69 468 ILE A C 1
ATOM 3696 O O . ILE A 1 468 ? 14.922 19.844 30.984 1 90.69 468 ILE A O 1
ATOM 3700 N N . ASN A 1 469 ? 13.461 21.203 30.031 1 91.94 469 ASN A N 1
ATOM 3701 C CA . ASN A 1 469 ? 14.32 22.375 30.062 1 91.94 469 ASN A CA 1
ATOM 3702 C C . ASN A 1 469 ? 13.797 23.438 31.031 1 91.94 469 ASN A C 1
ATOM 3704 O O . ASN A 1 469 ? 12.797 24.094 30.766 1 91.94 469 ASN A O 1
ATOM 3708 N N . PRO A 1 470 ? 14.547 23.672 32.094 1 91.69 470 PRO A N 1
ATOM 3709 C CA . PRO A 1 470 ? 14.07 24.609 33.125 1 91.69 470 PRO A CA 1
ATOM 3710 C C . PRO A 1 470 ? 13.859 26.016 32.594 1 91.69 470 PRO A C 1
ATOM 3712 O O . PRO A 1 470 ? 13.023 26.766 33.094 1 91.69 470 PRO A O 1
ATOM 3715 N N . PHE A 1 471 ? 14.539 26.406 31.562 1 90.06 471 PHE A N 1
ATOM 3716 C CA . PHE A 1 471 ? 14.375 27.734 30.984 1 90.06 471 PHE A CA 1
ATOM 3717 C C . PHE A 1 471 ? 13.008 27.875 30.328 1 90.06 471 PHE A C 1
ATOM 3719 O O . PHE A 1 471 ? 12.578 28.984 30.016 1 90.06 471 PHE A O 1
ATOM 3726 N N . ARG A 1 472 ? 12.289 26.781 30.156 1 95 472 ARG A N 1
ATOM 3727 C CA . ARG A 1 472 ? 10.984 26.828 29.5 1 95 472 ARG A CA 1
ATOM 3728 C C . ARG A 1 472 ? 9.852 26.812 30.516 1 95 472 ARG A C 1
ATOM 3730 O O . ARG A 1 472 ? 8.688 27 30.172 1 95 472 ARG A O 1
ATOM 3737 N N . TRP A 1 473 ? 10.164 26.641 31.797 1 95.44 473 TRP A N 1
ATOM 3738 C CA . TRP A 1 473 ? 9.133 26.531 32.812 1 95.44 473 TRP A CA 1
ATOM 3739 C C . TRP A 1 473 ? 8.32 27.812 32.938 1 95.44 473 TRP A C 1
ATOM 3741 O O . TRP A 1 473 ? 7.109 27.766 33.125 1 95.44 473 TRP A O 1
ATOM 3751 N N . LYS A 1 474 ? 8.992 28.938 32.781 1 95 474 LYS A N 1
ATOM 3752 C CA . LYS A 1 474 ? 8.312 30.234 32.906 1 95 474 LYS A CA 1
ATOM 3753 C C . LYS A 1 474 ? 7.305 30.422 31.766 1 95 474 LYS A C 1
ATOM 3755 O O . LYS A 1 474 ? 6.434 31.281 31.844 1 95 474 LYS A O 1
ATOM 3760 N N . TRP A 1 475 ? 7.453 29.594 30.688 1 96.31 475 TRP A N 1
ATOM 3761 C CA . TRP A 1 475 ? 6.602 29.719 29.516 1 96.31 475 TRP A CA 1
ATOM 3762 C C . TRP A 1 475 ? 5.453 28.719 29.562 1 96.31 475 TRP A C 1
ATOM 3764 O O . TRP A 1 475 ? 4.57 28.734 28.703 1 96.31 475 TRP A O 1
ATOM 3774 N N . ALA A 1 476 ? 5.34 27.844 30.562 1 96.81 476 ALA A N 1
ATOM 3775 C CA . ALA A 1 476 ? 4.422 26.703 30.578 1 96.81 476 ALA A CA 1
ATOM 3776 C C . ALA A 1 476 ? 2.977 27.172 30.422 1 96.81 476 ALA A C 1
ATOM 3778 O O . ALA A 1 476 ? 2.25 26.656 29.562 1 96.81 476 ALA A O 1
ATOM 3779 N N . VAL A 1 477 ? 2.58 28.109 31.188 1 95.88 477 VAL A N 1
ATOM 3780 C CA . VAL A 1 477 ? 1.194 28.578 31.156 1 95.88 477 VAL A CA 1
ATOM 3781 C C . VAL A 1 477 ? 0.877 29.203 29.812 1 95.88 477 VAL A C 1
ATOM 3783 O O . VAL A 1 477 ? -0.184 28.953 29.234 1 95.88 477 VAL A O 1
ATOM 3786 N N . PHE A 1 478 ? 1.82 29.984 29.328 1 96 478 PHE A N 1
ATOM 3787 C CA . PHE A 1 478 ? 1.639 30.625 28.031 1 96 478 PHE A CA 1
ATOM 3788 C C . PHE A 1 478 ? 1.547 29.578 26.922 1 96 478 PHE A C 1
ATOM 3790 O O . PHE A 1 478 ? 0.649 29.641 26.078 1 96 478 PHE A O 1
ATOM 3797 N N . VAL A 1 479 ? 2.439 28.625 26.906 1 97.12 479 VAL A N 1
ATOM 3798 C CA . VAL A 1 479 ? 2.527 27.625 25.844 1 97.12 479 VAL A CA 1
ATOM 3799 C C . VAL A 1 479 ? 1.277 26.75 25.844 1 97.12 479 VAL A C 1
ATOM 3801 O O . VAL A 1 479 ? 0.67 26.531 24.781 1 97.12 479 VAL A O 1
ATOM 3804 N N . PHE A 1 480 ? 0.752 26.344 26.922 1 96.12 480 PHE A N 1
ATOM 3805 C CA . PHE A 1 480 ? -0.315 25.344 26.984 1 96.12 480 PHE A CA 1
ATOM 3806 C C . PHE A 1 480 ? -1.682 26.016 26.969 1 96.12 480 PHE A C 1
ATOM 3808 O O . PHE A 1 480 ? -2.648 25.469 26.438 1 96.12 480 PHE A O 1
ATOM 3815 N N . LEU A 1 481 ? -1.745 27.312 27.469 1 94.38 481 LEU A N 1
ATOM 3816 C CA . LEU A 1 481 ? -3.068 27.906 27.656 1 94.38 481 LEU A CA 1
ATOM 3817 C C . LEU A 1 481 ? -3.201 29.203 26.875 1 94.38 481 LEU A C 1
ATOM 3819 O O . LEU A 1 481 ? -4.312 29.703 26.688 1 94.38 481 LEU A O 1
ATOM 3823 N N . GLY A 1 482 ? -2.113 29.734 26.438 1 94.19 482 GLY A N 1
ATOM 3824 C CA . GLY A 1 482 ? -2.146 30.984 25.672 1 94.19 482 GLY A CA 1
ATOM 3825 C C . GLY A 1 482 ? -2.424 32.188 26.516 1 94.19 482 GLY A C 1
ATOM 3826 O O . GLY A 1 482 ? -2.963 33.188 26.031 1 94.19 482 GLY A O 1
ATOM 3827 N N . VAL A 1 483 ? -2.084 32.031 27.812 1 91.75 483 VAL A N 1
ATOM 3828 C CA . VAL A 1 483 ? -2.318 33.156 28.719 1 91.75 483 VAL A CA 1
ATOM 3829 C C . VAL A 1 483 ? -1.03 33.5 29.469 1 91.75 483 VAL A C 1
ATOM 3831 O O . VAL A 1 483 ? -0.157 32.625 29.625 1 91.75 483 VAL A O 1
ATOM 3834 N N . GLY A 1 484 ? -0.871 34.781 29.812 1 87.69 484 GLY A N 1
ATOM 3835 C CA . GLY A 1 484 ? 0.194 35.219 30.719 1 87.69 484 GLY A CA 1
ATOM 3836 C C . GLY A 1 484 ? 1.529 35.375 30.016 1 87.69 484 GLY A C 1
ATOM 3837 O O . GLY A 1 484 ? 2.566 34.969 30.531 1 87.69 484 GLY A O 1
ATOM 3838 N N . ILE A 1 485 ? 1.488 35.938 28.812 1 88.25 485 ILE A N 1
ATOM 3839 C CA . ILE A 1 485 ? 2.732 36.094 28.078 1 88.25 485 ILE A CA 1
ATOM 3840 C C . ILE A 1 485 ? 3.596 37.156 28.734 1 88.25 485 ILE A C 1
ATOM 3842 O O . ILE A 1 485 ? 4.82 37.156 28.578 1 88.25 485 ILE A O 1
ATOM 3846 N N . ASP A 1 486 ? 3.055 38.031 29.516 1 89 486 ASP A N 1
ATOM 3847 C CA . ASP A 1 486 ? 3.77 39.188 30.094 1 89 486 ASP A CA 1
ATOM 3848 C C . ASP A 1 486 ? 4.809 38.719 31.109 1 89 486 ASP A C 1
ATOM 3850 O O . ASP A 1 486 ? 5.902 39.281 31.188 1 89 486 ASP A O 1
ATOM 3854 N N . LEU A 1 487 ? 4.422 37.719 31.828 1 86.44 487 LEU A N 1
ATOM 3855 C CA . LEU A 1 487 ? 5.32 37.25 32.875 1 86.44 487 LEU A CA 1
ATOM 3856 C C . LEU A 1 487 ? 6.602 36.688 32.281 1 86.44 487 LEU A C 1
ATOM 3858 O O . LEU A 1 487 ? 7.703 37.125 32.625 1 86.44 487 LEU A O 1
ATOM 3862 N N . PRO A 1 488 ? 6.48 35.75 31.453 1 86.38 488 PRO A N 1
ATOM 3863 C CA . PRO A 1 488 ? 7.723 35.219 30.875 1 86.38 488 PRO A CA 1
ATOM 3864 C C . PRO A 1 488 ? 8.484 36.281 30.078 1 86.38 488 PRO A C 1
ATOM 3866 O O . PRO A 1 488 ? 9.719 36.312 30.078 1 86.38 488 PRO A O 1
ATOM 3869 N N . LYS A 1 489 ? 7.883 37.156 29.453 1 88.12 489 LYS A N 1
ATOM 3870 C CA . LYS A 1 489 ? 8.562 38.219 28.734 1 88.12 489 LYS A CA 1
ATOM 3871 C C . LYS A 1 489 ? 9.367 39.094 29.688 1 88.12 489 LYS A C 1
ATOM 3873 O O . LYS A 1 489 ? 10.484 39.5 29.375 1 88.12 489 LYS A O 1
ATOM 3878 N N . ALA A 1 490 ? 8.781 39.406 30.797 1 87.38 490 ALA A N 1
ATOM 3879 C CA . ALA A 1 490 ? 9.469 40.188 31.797 1 87.38 490 ALA A CA 1
ATOM 3880 C C . ALA A 1 490 ? 10.703 39.469 32.312 1 87.38 490 ALA A C 1
ATOM 3882 O O . ALA A 1 490 ? 11.75 40.094 32.531 1 87.38 490 ALA A O 1
ATOM 3883 N N . PHE A 1 491 ? 10.5 38.25 32.5 1 86.06 491 PHE A N 1
ATOM 3884 C CA . PHE A 1 491 ? 11.641 37.438 32.969 1 86.06 491 PHE A CA 1
ATOM 3885 C C . PHE A 1 491 ? 12.75 37.469 31.922 1 86.06 491 PHE A C 1
ATOM 3887 O O . PHE A 1 491 ? 13.93 37.562 32.281 1 86.06 491 PHE A O 1
ATOM 3894 N N . VAL A 1 492 ? 12.406 37.312 30.703 1 86 492 VAL A N 1
ATOM 3895 C CA . VAL A 1 492 ? 13.383 37.281 29.625 1 86 492 VAL A CA 1
ATOM 3896 C C . VAL A 1 492 ? 14.133 38.625 29.562 1 86 492 VAL A C 1
ATOM 3898 O O . VAL A 1 492 ? 15.344 38.656 29.359 1 86 492 VAL A O 1
ATOM 3901 N N . GLU A 1 493 ? 13.453 39.719 29.75 1 84.81 493 GLU A N 1
ATOM 3902 C CA . GLU A 1 493 ? 14.078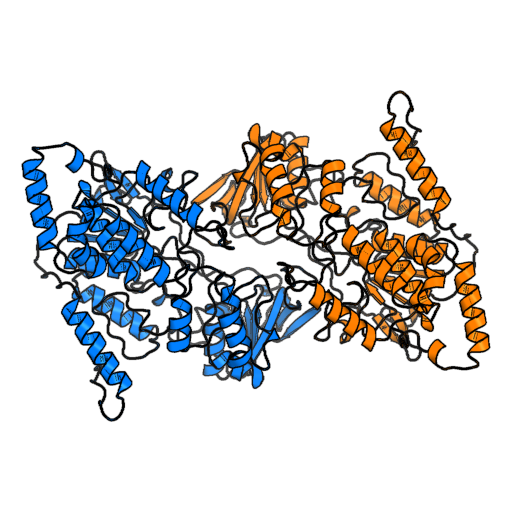 41.031 29.75 1 84.81 493 GLU A CA 1
ATOM 3903 C C . GLU A 1 493 ? 15.086 41.156 30.891 1 84.81 493 GLU A C 1
ATOM 3905 O O . GLU A 1 493 ? 16.156 41.75 30.719 1 84.81 493 GLU A O 1
ATOM 3910 N N . ARG A 1 494 ? 14.766 40.656 31.969 1 83.62 494 ARG A N 1
ATOM 3911 C CA . ARG A 1 494 ? 15.664 40.656 33.125 1 83.62 494 ARG A CA 1
ATOM 3912 C C . ARG A 1 494 ? 16.891 39.781 32.875 1 83.62 494 ARG A C 1
ATOM 3914 O O . ARG A 1 494 ? 18.016 40.156 33.219 1 83.62 494 ARG A O 1
ATOM 3921 N N . GLU A 1 495 ? 16.562 38.688 32.375 1 81.81 495 GLU A N 1
ATOM 3922 C CA . GLU A 1 495 ? 17.656 37.781 32.031 1 81.81 495 GLU A CA 1
ATOM 3923 C C . GLU A 1 495 ? 18.594 38.406 31.031 1 81.81 495 GLU A C 1
ATOM 3925 O O . GLU A 1 495 ? 19.812 38.25 31.125 1 81.81 495 GLU A O 1
ATOM 3930 N N . ARG A 1 496 ? 18.078 39.062 30.062 1 79.44 496 ARG A N 1
ATOM 3931 C CA . ARG A 1 496 ? 18.875 39.719 29.031 1 79.44 496 ARG A CA 1
ATOM 3932 C C . ARG A 1 496 ? 19.766 40.812 29.656 1 79.44 496 ARG A C 1
ATOM 3934 O O . ARG A 1 496 ? 20.906 40.969 29.25 1 79.44 496 ARG A O 1
ATOM 3941 N N . ARG A 1 497 ? 19.281 41.531 30.547 1 78.81 497 ARG A N 1
ATOM 3942 C CA . ARG A 1 497 ? 20.031 42.594 31.234 1 78.81 497 ARG A CA 1
ATOM 3943 C C . ARG A 1 497 ? 21.172 42 32.031 1 78.81 497 ARG A C 1
ATOM 3945 O O . ARG A 1 497 ? 22.266 42.562 32.094 1 78.81 497 ARG A O 1
ATOM 3952 N N . LEU A 1 498 ? 20.828 40.906 32.625 1 77.62 498 LEU A N 1
ATOM 3953 C CA . LEU A 1 498 ? 21.828 40.25 33.469 1 77.62 498 LEU A CA 1
ATOM 3954 C C . LEU A 1 498 ? 22.938 39.625 32.625 1 77.62 498 LEU A C 1
ATOM 3956 O O . LEU A 1 498 ? 24.094 39.625 33.031 1 77.62 498 LEU A O 1
ATOM 3960 N N . LEU A 1 499 ? 22.516 39.031 31.594 1 72.44 499 LEU A N 1
ATOM 3961 C CA . LEU A 1 499 ? 23.484 38.312 30.766 1 72.44 499 LEU A CA 1
ATOM 3962 C C . LEU A 1 499 ? 24.234 39.281 29.844 1 72.44 499 LEU A C 1
ATOM 3964 O O . LEU A 1 499 ? 25.156 38.875 29.141 1 72.44 499 LEU A O 1
ATOM 3968 N N . ASN A 1 500 ? 24.484 40.562 30.234 1 58.06 500 ASN A N 1
ATOM 3969 C CA . ASN A 1 500 ? 25.281 41.688 29.75 1 58.06 500 ASN A CA 1
ATOM 3970 C C . ASN A 1 500 ? 25.609 41.562 28.266 1 58.06 500 ASN A C 1
ATOM 3972 O O . ASN A 1 500 ? 26.781 41.562 27.875 1 58.06 500 ASN A O 1
ATOM 3976 N N . GLY A 1 501 ? 24.719 41.406 27.172 1 53.94 501 GLY A N 1
ATOM 3977 C CA . GLY A 1 501 ? 25.062 41.5 25.766 1 53.94 501 GLY A CA 1
ATOM 3978 C C . GLY A 1 501 ? 25.438 40.156 25.156 1 53.94 501 GLY A C 1
ATOM 3979 O O . GLY A 1 501 ? 26.172 40.094 24.172 1 53.94 501 GLY A O 1
ATOM 3980 N N . VAL A 1 502 ? 25.281 39.156 25.75 1 51.66 502 VAL A N 1
ATOM 3981 C CA . VAL A 1 502 ? 25.734 37.844 25.219 1 51.66 502 VAL A CA 1
ATOM 3982 C C . VAL A 1 502 ? 25.078 37.594 23.875 1 51.66 502 VAL A C 1
ATOM 3984 O O . VAL A 1 502 ? 23.891 37.875 23.688 1 51.66 502 VAL A O 1
ATOM 3987 N N . GLU A 1 503 ? 25.859 37.375 22.844 1 51.81 503 GLU A N 1
ATOM 3988 C CA . GLU A 1 503 ? 25.688 37.125 21.422 1 51.81 503 GLU A CA 1
ATOM 3989 C C . GLU A 1 503 ? 24.531 36.156 21.172 1 51.81 503 GLU A C 1
ATOM 3991 O O . GLU A 1 503 ? 23.922 36.188 20.094 1 51.81 503 GLU A O 1
ATOM 3996 N N . GLY A 1 504 ? 24.156 35.406 22.141 1 52.5 504 GLY A N 1
ATOM 3997 C CA . GLY A 1 504 ? 23.172 34.375 21.891 1 52.5 504 GLY A CA 1
ATOM 3998 C C . GLY A 1 504 ? 21.812 34.906 21.516 1 52.5 504 GLY A C 1
ATOM 3999 O O . GLY A 1 504 ? 21.016 34.25 20.859 1 52.5 504 GLY A O 1
ATOM 4000 N N . TYR A 1 505 ? 21.531 36.125 22 1 54.91 505 TYR A N 1
ATOM 4001 C CA . TYR A 1 505 ? 20.234 36.719 21.719 1 54.91 505 TYR A CA 1
ATOM 4002 C C . TYR A 1 505 ? 20.219 37.375 20.328 1 54.91 505 TYR A C 1
ATOM 4004 O O . TYR A 1 505 ? 19.156 37.781 19.844 1 54.91 505 TYR A O 1
ATOM 4012 N N . GLU A 1 506 ? 21.312 37.375 19.656 1 52.56 506 GLU A N 1
ATOM 4013 C CA . GLU A 1 506 ? 21.359 38 18.344 1 52.56 506 GLU A CA 1
ATOM 4014 C C . GLU A 1 506 ? 20.938 37.031 17.25 1 52.56 506 GLU A C 1
ATOM 4016 O O . GLU A 1 506 ? 20.281 37.406 16.281 1 52.56 506 GLU A O 1
ATOM 4021 N N . ASN A 1 507 ? 21.438 35.719 17.391 1 52.66 507 ASN A N 1
ATOM 4022 C CA . ASN A 1 507 ? 21.156 34.812 16.266 1 52.66 507 ASN A CA 1
ATOM 4023 C C . ASN A 1 507 ? 19.953 33.906 16.578 1 52.66 507 ASN A C 1
ATOM 4025 O O . ASN A 1 507 ? 20.078 32.938 17.328 1 52.66 507 ASN A O 1
ATOM 4029 N N . ARG A 1 508 ? 18.797 34.25 15.984 1 55.81 508 ARG A N 1
ATOM 4030 C CA . ARG A 1 508 ? 17.5 33.656 16.281 1 55.81 508 ARG A CA 1
ATOM 4031 C C . ARG A 1 508 ? 17.422 32.219 15.742 1 55.81 508 ARG A C 1
ATOM 4033 O O . ARG A 1 508 ? 16.469 31.5 16.047 1 55.81 508 ARG A O 1
ATOM 4040 N N . ASP A 1 509 ? 18.391 31.828 14.891 1 60.91 509 ASP A N 1
ATOM 4041 C CA . ASP A 1 509 ? 18.359 30.438 14.422 1 60.91 509 ASP A CA 1
ATOM 4042 C C . ASP A 1 509 ? 19.438 29.609 15.125 1 60.91 509 ASP A C 1
ATOM 4044 O O . ASP A 1 509 ? 19.641 28.438 14.789 1 60.91 509 ASP A O 1
ATOM 4048 N N . ALA A 1 510 ? 20.047 30.281 16.062 1 60.84 510 ALA A N 1
ATOM 4049 C CA . ALA A 1 510 ? 21.062 29.531 16.812 1 60.84 510 ALA A CA 1
ATOM 4050 C C . ALA A 1 510 ? 20.578 29.219 18.219 1 60.84 510 ALA A C 1
ATOM 4052 O O . ALA A 1 510 ? 20.266 30.125 19 1 60.84 510 ALA A O 1
ATOM 4053 N N . GLY A 1 511 ? 20.031 28.047 18.328 1 58.62 511 GLY A N 1
ATOM 4054 C CA . GLY A 1 511 ? 19.625 27.625 19.656 1 58.62 511 GLY A CA 1
ATOM 4055 C C . GLY A 1 511 ? 20.766 27.078 20.484 1 58.62 511 GLY A C 1
ATOM 4056 O O . GLY A 1 511 ? 21.688 26.453 19.969 1 58.62 511 GLY A O 1
ATOM 4057 N N . ARG A 1 512 ? 20.891 27.516 21.625 1 55.78 512 ARG A N 1
ATOM 4058 C CA . ARG A 1 512 ? 21.984 27.062 22.484 1 55.78 512 ARG A CA 1
ATOM 4059 C C . ARG A 1 512 ? 21.469 26.234 23.641 1 55.78 512 ARG A C 1
ATOM 4061 O O . ARG A 1 512 ? 22.25 25.688 24.438 1 55.78 512 ARG A O 1
ATOM 4068 N N . SER A 1 513 ? 20.156 25.984 23.641 1 54.22 513 SER A N 1
ATOM 4069 C CA . SER A 1 513 ? 19.625 25.359 24.844 1 54.22 513 SER A CA 1
ATOM 4070 C C . SER A 1 513 ? 19.25 23.891 24.578 1 54.22 513 SER A C 1
ATOM 4072 O O . SER A 1 513 ? 19.156 23.469 23.422 1 54.22 513 SER A O 1
ATOM 4074 N N . PHE A 1 514 ? 19.078 23.031 25.672 1 60.44 514 PHE A N 1
ATOM 4075 C CA . PHE A 1 514 ? 18.672 21.625 25.641 1 60.44 514 PHE A CA 1
ATOM 4076 C C . PHE A 1 514 ? 17.172 21.5 25.344 1 60.44 514 PHE A C 1
ATOM 4078 O O . PHE A 1 514 ? 16.391 22.344 25.781 1 60.44 514 PHE A O 1
ATOM 4085 N N . MET B 1 1 ? 25.734 -23.75 -32.531 1 24.73 1 MET B N 1
ATOM 4086 C CA . MET B 1 1 ? 26.641 -24.594 -31.75 1 24.73 1 MET B CA 1
ATOM 4087 C C . MET B 1 1 ? 25.891 -25.297 -30.625 1 24.73 1 MET B C 1
ATOM 4089 O O . MET B 1 1 ? 25.219 -24.656 -29.828 1 24.73 1 MET B O 1
ATOM 4093 N N . ALA B 1 2 ? 25.484 -26.453 -30.859 1 31.55 2 ALA B N 1
ATOM 4094 C CA . ALA B 1 2 ? 24.828 -27.359 -29.922 1 31.55 2 ALA B CA 1
ATOM 4095 C C . ALA B 1 2 ? 25.438 -27.25 -28.531 1 31.55 2 ALA B C 1
ATOM 4097 O O . ALA B 1 2 ? 26.656 -27.406 -28.375 1 31.55 2 ALA B O 1
ATOM 4098 N N . SER B 1 3 ? 25.031 -26.344 -27.734 1 37.72 3 SER B N 1
ATOM 4099 C CA . SER B 1 3 ? 25.406 -26.219 -26.328 1 37.72 3 SER B CA 1
ATOM 4100 C C . SER B 1 3 ? 25.656 -27.578 -25.688 1 37.72 3 SER B C 1
ATOM 4102 O O . SER B 1 3 ? 24.703 -28.328 -25.453 1 37.72 3 SER B O 1
ATOM 4104 N N . ARG B 1 4 ? 26.562 -28.281 -26.203 1 41.09 4 ARG B N 1
ATOM 4105 C CA . ARG B 1 4 ? 26.969 -29.578 -25.672 1 41.09 4 ARG B CA 1
ATOM 4106 C C . ARG B 1 4 ? 27.266 -29.5 -24.188 1 41.09 4 ARG B C 1
ATOM 4108 O O . ARG B 1 4 ? 28.156 -28.75 -23.766 1 41.09 4 ARG B O 1
ATOM 4115 N N . SER B 1 5 ? 26.266 -29.562 -23.25 1 51.59 5 SER B N 1
ATOM 4116 C CA . SER B 1 5 ? 26.375 -29.812 -21.828 1 51.59 5 SER B CA 1
ATOM 4117 C C . SER B 1 5 ? 27.562 -30.719 -21.5 1 51.59 5 SER B C 1
ATOM 4119 O O . SER B 1 5 ? 27.5 -31.938 -21.672 1 51.59 5 SER B O 1
ATOM 4121 N N . GLN B 1 6 ? 28.75 -30.281 -21.781 1 60.56 6 GLN B N 1
ATOM 4122 C CA . GLN B 1 6 ? 29.906 -31.109 -21.453 1 60.56 6 GLN B CA 1
ATOM 4123 C C . GLN B 1 6 ? 30.047 -31.297 -19.953 1 60.56 6 GLN B C 1
ATOM 4125 O O . GLN B 1 6 ? 29.75 -30.375 -19.172 1 60.56 6 GLN B O 1
ATOM 4130 N N . LEU B 1 7 ? 30.109 -32.531 -19.594 1 69.75 7 LEU B N 1
ATOM 4131 C CA . LEU B 1 7 ? 30.406 -32.875 -18.219 1 69.75 7 LEU B CA 1
ATOM 4132 C C . LEU B 1 7 ? 31.609 -32.094 -17.703 1 69.75 7 LEU B C 1
ATOM 4134 O O . LEU B 1 7 ? 32.656 -32.031 -18.375 1 69.75 7 LEU B O 1
ATOM 4138 N N . ALA B 1 8 ? 31.391 -31.297 -16.641 1 71.44 8 ALA B N 1
ATOM 4139 C CA . ALA B 1 8 ? 32.469 -30.5 -16.062 1 71.44 8 ALA B CA 1
ATOM 4140 C C . ALA B 1 8 ? 33.594 -31.391 -15.555 1 71.44 8 ALA B C 1
ATOM 4142 O O . ALA B 1 8 ? 33.375 -32.5 -15.109 1 71.44 8 ALA B O 1
ATOM 4143 N N . ASN B 1 9 ? 34.781 -30.875 -15.773 1 70 9 ASN B N 1
ATOM 4144 C CA . ASN B 1 9 ? 35.938 -31.547 -15.227 1 70 9 ASN B CA 1
ATOM 4145 C C . ASN B 1 9 ? 35.906 -31.594 -13.703 1 70 9 ASN B C 1
ATOM 4147 O O . ASN B 1 9 ? 35.875 -30.562 -13.047 1 70 9 ASN B O 1
ATOM 4151 N N . PRO B 1 10 ? 35.812 -32.781 -13.102 1 75.56 10 PRO B N 1
ATOM 4152 C CA . PRO B 1 10 ? 35.656 -32.875 -11.648 1 75.56 10 PRO B CA 1
ATOM 4153 C C . PRO B 1 10 ? 36.812 -32.219 -10.891 1 75.56 10 PRO B C 1
ATOM 4155 O O . PRO B 1 10 ? 36.625 -31.797 -9.742 1 75.56 10 PRO B O 1
ATOM 4158 N N . LEU B 1 11 ? 37.875 -32.156 -11.445 1 76.56 11 LEU B N 1
ATOM 4159 C CA . LEU B 1 11 ? 39.062 -31.594 -10.773 1 76.56 11 LEU B CA 1
ATOM 4160 C C . LEU B 1 11 ? 39.062 -30.078 -10.859 1 76.56 11 LEU B C 1
ATOM 4162 O O . LEU B 1 11 ? 39.438 -29.391 -9.906 1 76.56 11 LEU B O 1
ATOM 4166 N N . LEU B 1 12 ? 38.562 -29.562 -11.938 1 74.56 12 LEU B N 1
ATOM 4167 C CA . LEU B 1 12 ? 38.656 -28.125 -12.164 1 74.56 12 LEU B CA 1
ATOM 4168 C C . LEU B 1 12 ? 37.406 -27.422 -11.625 1 74.56 12 LEU B C 1
ATOM 4170 O O . LEU B 1 12 ? 37.469 -26.297 -11.141 1 74.56 12 LEU B O 1
ATOM 4174 N N . ASN B 1 13 ? 36.312 -28.203 -11.727 1 82.44 13 ASN B N 1
ATOM 4175 C CA . ASN B 1 13 ? 35.062 -27.641 -11.266 1 82.44 13 ASN B CA 1
ATOM 4176 C C . ASN B 1 13 ? 34.25 -28.641 -10.445 1 82.44 13 ASN B C 1
ATOM 4178 O O . ASN B 1 13 ? 33.156 -29.062 -10.852 1 82.44 13 ASN B O 1
ATOM 4182 N N . PRO B 1 14 ? 34.719 -28.938 -9.281 1 82.06 14 PRO B N 1
ATOM 4183 C CA . PRO B 1 14 ? 34.125 -30.016 -8.492 1 82.06 14 PRO B CA 1
ATOM 4184 C C . PRO B 1 14 ? 32.656 -29.719 -8.125 1 82.06 14 PRO B C 1
ATOM 4186 O O . PRO B 1 14 ? 31.828 -30.625 -8.156 1 82.06 14 PRO B O 1
ATOM 4189 N N . LEU B 1 15 ? 32.344 -28.547 -7.824 1 82.12 15 LEU B N 1
ATOM 4190 C CA . LEU B 1 15 ? 30.984 -28.219 -7.414 1 82.12 15 LEU B CA 1
ATOM 4191 C C . LEU B 1 15 ? 30.016 -28.375 -8.586 1 82.12 15 LEU B C 1
ATOM 4193 O O . LEU B 1 15 ? 28.922 -28.891 -8.414 1 82.12 15 LEU B O 1
ATOM 4197 N N . LEU B 1 16 ? 30.484 -27.938 -9.656 1 82.94 16 LEU B N 1
ATOM 4198 C CA . LEU B 1 16 ? 29.656 -28.078 -10.852 1 82.94 16 LEU B CA 1
ATOM 4199 C C . LEU B 1 16 ? 29.484 -29.547 -11.227 1 82.94 16 LEU B C 1
ATOM 4201 O O . LEU B 1 16 ? 28.406 -29.969 -11.648 1 82.94 16 LEU B O 1
ATOM 4205 N N . PHE B 1 17 ? 30.531 -30.25 -11.062 1 86 17 PHE B N 1
ATOM 4206 C CA . PHE B 1 17 ? 30.484 -31.688 -11.359 1 86 17 PHE B CA 1
ATOM 4207 C C . PHE B 1 17 ? 29.5 -32.406 -10.445 1 86 17 PHE B C 1
ATOM 4209 O O . PHE B 1 17 ? 28.672 -33.188 -10.906 1 86 17 PHE B O 1
ATOM 4216 N N . VAL B 1 18 ? 29.578 -32.188 -9.234 1 88.62 18 VAL B N 1
ATOM 4217 C CA . VAL B 1 18 ? 28.672 -32.781 -8.266 1 88.62 18 VAL B CA 1
ATOM 4218 C C . VAL B 1 18 ? 27.234 -32.375 -8.586 1 88.62 18 VAL B C 1
ATOM 4220 O O . VAL B 1 18 ? 26.328 -33.219 -8.516 1 88.62 18 VAL B O 1
ATOM 4223 N N . TYR B 1 19 ? 27.109 -31.188 -8.961 1 88.88 19 TYR B N 1
ATOM 4224 C CA . TYR B 1 19 ? 25.781 -30.703 -9.32 1 88.88 19 TYR B CA 1
ATOM 4225 C C . TYR B 1 19 ? 25.234 -31.469 -10.531 1 88.88 19 TYR B C 1
ATOM 4227 O O . TYR B 1 19 ? 24.062 -31.844 -10.555 1 88.88 19 TYR B O 1
ATOM 4235 N N . GLN B 1 20 ? 26.062 -31.75 -11.453 1 89.88 20 GLN B N 1
ATOM 4236 C CA . GLN B 1 20 ? 25.656 -32.469 -12.648 1 89.88 20 GLN B CA 1
ATOM 4237 C C . GLN B 1 20 ? 25.297 -33.906 -12.312 1 89.88 20 GLN B C 1
ATOM 4239 O O . GLN B 1 20 ? 24.328 -34.469 -12.844 1 89.88 20 GLN B O 1
ATOM 4244 N N . ILE B 1 21 ? 26 -34.469 -11.391 1 91.25 21 ILE B N 1
ATOM 4245 C CA . ILE B 1 21 ? 25.75 -35.844 -10.977 1 91.25 21 ILE B CA 1
ATOM 4246 C C . ILE B 1 21 ? 24.406 -35.906 -10.242 1 91.25 21 ILE B C 1
ATOM 4248 O O . ILE B 1 21 ? 23.609 -36.812 -10.477 1 91.25 21 ILE B O 1
ATOM 4252 N N . ILE B 1 22 ? 24.234 -34.969 -9.453 1 92.38 22 ILE B N 1
ATOM 4253 C CA . ILE B 1 22 ? 23 -34.938 -8.688 1 92.38 22 ILE B CA 1
ATOM 4254 C C . ILE B 1 22 ? 21.812 -34.781 -9.641 1 92.38 22 ILE B C 1
ATOM 4256 O O . ILE B 1 22 ? 20.797 -35.469 -9.477 1 92.38 22 ILE B O 1
ATOM 4260 N N . GLN B 1 23 ? 21.969 -34 -10.602 1 93.44 23 GLN B N 1
ATOM 4261 C CA . GLN B 1 23 ? 20.906 -33.781 -11.578 1 93.44 23 GLN B CA 1
ATOM 4262 C C . GLN B 1 23 ? 20.625 -35.062 -12.359 1 93.44 23 GLN B C 1
ATOM 4264 O O . GLN B 1 23 ? 19.469 -35.406 -12.625 1 93.44 23 GLN B O 1
ATOM 4269 N N . TRP B 1 24 ? 21.703 -35.719 -12.688 1 93.12 24 TRP B N 1
ATOM 4270 C CA . TRP B 1 24 ? 21.562 -37 -13.398 1 93.12 24 TRP B CA 1
ATOM 4271 C C . TRP B 1 24 ? 20.844 -38.031 -12.539 1 93.12 24 TRP B C 1
ATOM 4273 O O . TRP B 1 24 ? 19.969 -38.75 -13.023 1 93.12 24 TRP B O 1
ATOM 4283 N N . LEU B 1 25 ? 21.188 -38.094 -11.289 1 94.31 25 LEU B N 1
ATOM 4284 C CA . LEU B 1 25 ? 20.562 -39.031 -10.359 1 94.31 25 LEU B CA 1
ATOM 4285 C C . LEU B 1 25 ? 19.078 -38.75 -10.188 1 94.31 25 LEU B C 1
ATOM 4287 O O . LEU B 1 25 ? 18.25 -39.656 -10.141 1 94.31 25 LEU B O 1
ATOM 4291 N N . ILE B 1 26 ? 18.766 -37.5 -10.062 1 94.31 26 ILE B N 1
ATOM 4292 C CA . ILE B 1 26 ? 17.391 -37.062 -9.898 1 94.31 26 ILE B CA 1
ATOM 4293 C C . ILE B 1 26 ? 16.578 -37.438 -11.141 1 94.31 26 ILE B C 1
ATOM 4295 O O . ILE B 1 26 ? 15.477 -38 -11.031 1 94.31 26 ILE B O 1
ATOM 4299 N N . ASN B 1 27 ? 17.141 -37.156 -12.273 1 93.94 27 ASN B N 1
ATOM 4300 C CA . ASN B 1 27 ? 16.469 -37.5 -13.523 1 93.94 27 ASN B CA 1
ATOM 4301 C C . ASN B 1 27 ? 16.25 -39 -13.648 1 93.94 27 ASN B C 1
ATOM 4303 O O . ASN B 1 27 ? 15.141 -39.438 -13.977 1 93.94 27 ASN B O 1
ATOM 4307 N N . TYR B 1 28 ? 17.219 -39.719 -13.312 1 93.44 28 TYR B N 1
ATOM 4308 C CA . TYR B 1 28 ? 17.172 -41.188 -13.438 1 93.44 28 TYR B CA 1
ATOM 4309 C C . TYR B 1 28 ? 16.172 -41.781 -12.461 1 93.44 28 TYR B C 1
ATOM 4311 O O . TYR B 1 28 ? 15.414 -42.688 -12.82 1 93.44 28 TYR B O 1
ATOM 4319 N N . ALA B 1 29 ? 16.125 -41.25 -11.336 1 93.56 29 ALA B N 1
ATOM 4320 C CA . ALA B 1 29 ? 15.367 -41.875 -10.25 1 93.56 29 ALA B CA 1
ATOM 4321 C C . ALA B 1 29 ? 13.922 -41.375 -10.234 1 93.56 29 ALA B C 1
ATOM 4323 O O . ALA B 1 29 ? 13.008 -42.125 -9.852 1 93.56 29 ALA B O 1
ATOM 4324 N N . LEU B 1 30 ? 13.734 -40.156 -10.711 1 94.12 30 LEU B N 1
ATOM 4325 C CA . LEU B 1 30 ? 12.461 -39.562 -10.344 1 94.12 30 LEU B CA 1
ATOM 4326 C C . LEU B 1 30 ? 11.664 -39.156 -11.586 1 94.12 30 LEU B C 1
ATOM 4328 O O . LEU B 1 30 ? 10.461 -38.906 -11.5 1 94.12 30 LEU B O 1
ATOM 4332 N N . SER B 1 31 ? 12.266 -39.125 -12.719 1 94.62 31 SER B N 1
ATOM 4333 C CA . SER B 1 31 ? 11.539 -38.719 -13.922 1 94.62 31 SER B CA 1
ATOM 4334 C C . SER B 1 31 ? 10.633 -39.844 -14.414 1 94.62 31 SER B C 1
ATOM 4336 O O . SER B 1 31 ? 11.078 -41 -14.586 1 94.62 31 SER B O 1
ATOM 4338 N N . PRO B 1 32 ? 9.352 -39.531 -14.609 1 93.19 32 PRO B N 1
ATOM 4339 C CA . PRO B 1 32 ? 8.523 -40.562 -15.25 1 93.19 32 PRO B CA 1
ATOM 4340 C C . PRO B 1 32 ? 8.961 -40.844 -16.688 1 93.19 32 PRO B C 1
ATOM 4342 O O . PRO B 1 32 ? 9.508 -39.969 -17.359 1 93.19 32 PRO B O 1
ATOM 4345 N N . SER B 1 33 ? 8.711 -42.031 -17.109 1 90.62 33 SER B N 1
ATOM 4346 C CA . SER B 1 33 ? 9.094 -42.406 -18.469 1 90.62 33 SER B CA 1
ATOM 4347 C C . SER B 1 33 ? 8.188 -41.75 -19.516 1 90.62 33 SER B C 1
ATOM 4349 O O . SER B 1 33 ? 6.961 -41.844 -19.406 1 90.62 33 SER B O 1
ATOM 4351 N N . PRO B 1 34 ? 8.812 -41.094 -20.438 1 91.88 34 PRO B N 1
ATOM 4352 C CA . PRO B 1 34 ? 7.984 -40.531 -21.516 1 91.88 34 PRO B CA 1
ATOM 4353 C C . PRO B 1 34 ? 7.168 -41.594 -22.25 1 91.88 34 PRO B C 1
ATOM 4355 O O . PRO B 1 34 ? 7.652 -42.688 -22.469 1 91.88 34 PRO B O 1
ATOM 4358 N N . PRO B 1 35 ? 5.938 -41.188 -22.562 1 89.38 35 PRO B N 1
ATOM 4359 C CA . PRO B 1 35 ? 5.133 -42.156 -23.312 1 89.38 35 PRO B CA 1
ATOM 4360 C C . PRO B 1 35 ? 5.629 -42.344 -24.734 1 89.38 35 PRO B C 1
ATOM 4362 O O . PRO B 1 35 ? 6.184 -41.438 -25.328 1 89.38 35 PRO B O 1
ATOM 4365 N N . ARG B 1 36 ? 5.309 -43.594 -25.266 1 85 36 ARG B N 1
ATOM 4366 C CA . ARG B 1 36 ? 5.59 -43.812 -26.672 1 85 36 ARG B CA 1
ATOM 4367 C C . ARG B 1 36 ? 4.648 -43 -27.562 1 85 36 ARG B C 1
ATOM 4369 O O . ARG B 1 36 ? 3.52 -42.719 -27.172 1 85 36 ARG B O 1
ATOM 4376 N N . ALA B 1 37 ? 5.168 -42.594 -28.609 1 81.31 37 ALA B N 1
ATOM 4377 C CA . ALA B 1 37 ? 4.387 -41.781 -29.531 1 81.31 37 ALA B CA 1
ATOM 4378 C C . ALA B 1 37 ? 3.049 -42.438 -29.859 1 81.31 37 ALA B C 1
ATOM 4380 O O . ALA B 1 37 ? 2.041 -41.75 -30.047 1 81.31 37 ALA B O 1
ATOM 4381 N N . ASP B 1 38 ? 3.016 -43.719 -29.859 1 78.75 38 ASP B N 1
ATOM 4382 C CA . ASP B 1 38 ? 1.813 -44.469 -30.25 1 78.75 38 ASP B CA 1
ATOM 4383 C C . ASP B 1 38 ? 1.103 -45.031 -29.031 1 78.75 38 ASP B C 1
ATOM 4385 O O . ASP B 1 38 ? 0.137 -45.781 -29.156 1 78.75 38 ASP B O 1
ATOM 4389 N N . ALA B 1 39 ? 1.549 -44.531 -27.906 1 81.62 39 ALA B N 1
ATOM 4390 C CA . ALA B 1 39 ? 0.958 -45.094 -26.703 1 81.62 39 ALA B CA 1
ATOM 4391 C C . ALA B 1 39 ? -0.476 -44.594 -26.516 1 81.62 39 ALA B C 1
ATOM 4393 O O . ALA B 1 39 ? -0.783 -43.438 -26.797 1 81.62 39 ALA B O 1
ATOM 4394 N N . GLU B 1 40 ? -1.325 -45.531 -26.188 1 84.56 40 GLU B N 1
ATOM 4395 C CA . GLU B 1 40 ? -2.691 -45.156 -25.828 1 84.56 40 GLU B CA 1
ATOM 4396 C C . GLU B 1 40 ? -2.789 -44.75 -24.375 1 84.56 40 GLU B C 1
ATOM 4398 O O . GLU B 1 40 ? -2.646 -45.562 -23.469 1 84.56 40 GLU B O 1
ATOM 4403 N N . LEU B 1 41 ? -2.926 -43.469 -24.156 1 85.44 41 LEU B N 1
ATOM 4404 C CA . LEU B 1 41 ? -3.055 -42.938 -22.797 1 85.44 41 LEU B CA 1
ATOM 4405 C C . LEU B 1 41 ? -4.461 -43.156 -22.266 1 85.44 41 LEU B C 1
ATOM 4407 O O . LEU B 1 41 ? -5.422 -43.25 -23.031 1 85.44 41 LEU B O 1
ATOM 4411 N N . SER B 1 42 ? -4.5 -43.281 -20.984 1 86 42 SER B N 1
ATOM 4412 C CA . SER B 1 42 ? -5.754 -43.688 -20.359 1 86 42 SER B CA 1
ATOM 4413 C C . SER B 1 42 ? -6.383 -42.531 -19.594 1 86 42 SER B C 1
ATOM 4415 O O . SER B 1 42 ? -5.812 -41.438 -19.516 1 86 42 SER B O 1
ATOM 4417 N N . ARG B 1 43 ? -7.598 -42.812 -19.172 1 85.88 43 ARG B N 1
ATOM 4418 C CA . ARG B 1 43 ? -8.289 -41.906 -18.266 1 85.88 43 ARG B CA 1
ATOM 4419 C C . ARG B 1 43 ? -7.742 -42.031 -16.844 1 85.88 43 ARG B C 1
ATOM 4421 O O . ARG B 1 43 ? -7.207 -43.094 -16.484 1 85.88 43 ARG B O 1
ATOM 4428 N N . PRO B 1 44 ? -7.773 -40.969 -16.156 1 92.12 44 PRO B N 1
ATOM 4429 C CA . PRO B 1 44 ? -8.445 -39.688 -16.375 1 92.12 44 PRO B CA 1
ATOM 4430 C C . PRO B 1 44 ? -7.719 -38.812 -17.391 1 92.12 44 PRO B C 1
ATOM 4432 O O . PRO B 1 44 ? -6.488 -38.844 -17.484 1 92.12 44 PRO B O 1
ATOM 4435 N N . LYS B 1 45 ? -8.516 -38.125 -18.125 1 96.81 45 LYS B N 1
ATOM 4436 C CA . LYS B 1 45 ? -8.016 -37.094 -19.062 1 96.81 45 LYS B CA 1
ATOM 4437 C C . LYS B 1 45 ? -8.062 -35.719 -18.422 1 96.81 45 LYS B C 1
ATOM 4439 O O . LYS B 1 45 ? -9.086 -35.312 -17.875 1 96.81 45 LYS B O 1
ATOM 4444 N N . ILE B 1 46 ? -6.945 -35.031 -18.484 1 98.38 46 ILE B N 1
ATOM 4445 C CA . ILE B 1 46 ? -6.824 -33.781 -17.766 1 98.38 46 ILE B CA 1
ATOM 4446 C C . ILE B 1 46 ? -6.723 -32.625 -18.75 1 98.38 46 ILE B C 1
ATOM 4448 O O . ILE B 1 46 ? -5.953 -32.688 -19.719 1 98.38 46 ILE B O 1
ATOM 4452 N N . ALA B 1 47 ? -7.52 -31.562 -18.578 1 98.81 47 ALA B N 1
ATOM 4453 C CA . ALA B 1 47 ? -7.344 -30.297 -19.297 1 98.81 47 ALA B CA 1
ATOM 4454 C C . ALA B 1 47 ? -6.355 -29.391 -18.578 1 98.81 47 ALA B C 1
ATOM 4456 O O . ALA B 1 47 ? -6.461 -29.188 -17.359 1 98.81 47 ALA B O 1
ATOM 4457 N N . VAL B 1 48 ? -5.371 -28.922 -19.234 1 98.88 48 VAL B N 1
ATOM 4458 C CA . VAL B 1 48 ? -4.391 -28 -18.688 1 98.88 48 VAL B CA 1
ATOM 4459 C C . VAL B 1 48 ? -4.527 -26.641 -19.375 1 98.88 48 VAL B C 1
ATOM 4461 O O . VAL B 1 48 ? -4.355 -26.531 -20.594 1 98.88 48 VAL B O 1
ATOM 4464 N N . VAL B 1 49 ? -4.852 -25.594 -18.609 1 98.81 49 VAL B N 1
ATOM 4465 C CA . VAL B 1 49 ? -5.031 -24.266 -19.188 1 98.81 49 VAL B CA 1
ATOM 4466 C C . VAL B 1 49 ? -3.758 -23.453 -18.969 1 98.81 49 VAL B C 1
ATOM 4468 O O . VAL B 1 49 ? -3.498 -22.953 -17.875 1 98.81 49 VAL B O 1
ATOM 4471 N N . GLY B 1 50 ? -3.021 -23.234 -20.062 1 98.62 50 GLY B N 1
ATOM 4472 C CA . GLY B 1 50 ? -1.751 -22.531 -20.016 1 98.62 50 GLY B CA 1
ATOM 4473 C C . GLY B 1 50 ? -0.565 -23.422 -20.344 1 98.62 50 GLY B C 1
ATOM 4474 O O . GLY B 1 50 ? -0.444 -24.516 -19.797 1 98.62 50 GLY B O 1
ATOM 4475 N N . ALA B 1 51 ? 0.264 -22.953 -21.172 1 98.56 51 ALA B N 1
ATOM 4476 C CA . ALA B 1 51 ? 1.448 -23.719 -21.578 1 98.56 51 ALA B CA 1
ATOM 4477 C C . ALA B 1 51 ? 2.723 -23.047 -21.078 1 98.56 51 ALA B C 1
ATOM 4479 O O . ALA B 1 51 ? 3.752 -23.062 -21.766 1 98.56 51 ALA B O 1
ATOM 4480 N N . GLY B 1 52 ? 2.611 -22.375 -19.953 1 97.56 52 GLY B N 1
ATOM 4481 C CA . GLY B 1 52 ? 3.82 -21.969 -19.25 1 97.56 52 GLY B CA 1
ATOM 4482 C C . GLY B 1 52 ? 4.566 -23.125 -18.609 1 97.56 52 GLY B C 1
ATOM 4483 O O . GLY B 1 52 ? 4.23 -24.281 -18.844 1 97.56 52 GLY B O 1
ATOM 4484 N N . ILE B 1 53 ? 5.531 -22.797 -17.781 1 96.5 53 ILE B N 1
ATOM 4485 C CA . ILE B 1 53 ? 6.34 -23.828 -17.141 1 96.5 53 ILE B CA 1
ATOM 4486 C C . ILE B 1 53 ? 5.449 -24.734 -16.297 1 96.5 53 ILE B C 1
ATOM 4488 O O . ILE B 1 53 ? 5.594 -25.953 -16.328 1 96.5 53 ILE B O 1
ATOM 4492 N N . THR B 1 54 ? 4.523 -24.156 -15.609 1 97.94 54 THR B N 1
ATOM 4493 C CA . THR B 1 54 ? 3.633 -24.922 -14.742 1 97.94 54 THR B CA 1
ATOM 4494 C C . THR B 1 54 ? 2.77 -25.875 -15.555 1 97.94 54 THR B C 1
ATOM 4496 O O . THR B 1 54 ? 2.646 -27.047 -15.211 1 97.94 54 THR B O 1
ATOM 4499 N N . GLY B 1 55 ? 2.186 -25.422 -16.625 1 98.62 55 GLY B N 1
ATOM 4500 C CA . GLY B 1 55 ? 1.305 -26.25 -17.453 1 98.62 55 GLY B CA 1
ATOM 4501 C C . GLY B 1 55 ? 2.027 -27.375 -18.141 1 98.62 55 GLY B C 1
ATOM 4502 O O . GLY B 1 55 ? 1.562 -28.531 -18.125 1 98.62 55 GLY B O 1
ATOM 4503 N N . ILE B 1 56 ? 3.154 -27.109 -18.688 1 98.25 56 ILE B N 1
ATOM 4504 C CA . ILE B 1 56 ? 3.936 -28.109 -19.406 1 98.25 56 ILE B CA 1
ATOM 4505 C C . ILE B 1 56 ? 4.406 -29.188 -18.438 1 98.25 56 ILE B C 1
ATOM 4507 O O . ILE B 1 56 ? 4.363 -30.375 -18.75 1 98.25 56 ILE B O 1
ATOM 4511 N N . THR B 1 57 ? 4.836 -28.719 -17.312 1 98.12 57 THR B N 1
ATOM 4512 C CA . THR B 1 57 ? 5.324 -29.641 -16.297 1 98.12 57 THR B CA 1
ATOM 4513 C C . THR B 1 57 ? 4.191 -30.531 -15.789 1 98.12 57 THR B C 1
ATOM 4515 O O . THR B 1 57 ? 4.355 -31.75 -15.664 1 98.12 57 THR B O 1
ATOM 4518 N N . ALA B 1 58 ? 3.064 -29.922 -15.492 1 98.62 58 ALA B N 1
ATOM 4519 C CA . ALA B 1 58 ? 1.908 -30.703 -15.047 1 98.62 58 ALA B CA 1
ATOM 4520 C C . ALA B 1 58 ? 1.51 -31.75 -16.078 1 98.62 58 ALA B C 1
ATOM 4522 O O . ALA B 1 58 ? 1.27 -32.906 -15.75 1 98.62 58 ALA B O 1
ATOM 4523 N N . ALA B 1 59 ? 1.465 -31.344 -17.328 1 98.69 59 ALA B N 1
ATOM 4524 C CA . ALA B 1 59 ? 1.109 -32.25 -18.406 1 98.69 59 ALA B CA 1
ATOM 4525 C C . ALA B 1 59 ? 2.115 -33.375 -18.531 1 98.69 59 ALA B C 1
ATOM 4527 O O . ALA B 1 59 ? 1.733 -34.531 -18.75 1 98.69 59 ALA B O 1
ATOM 4528 N N . ALA B 1 60 ? 3.381 -33.062 -18.422 1 98 60 ALA B N 1
ATOM 4529 C CA . ALA B 1 60 ? 4.426 -34.094 -18.516 1 98 60 ALA B CA 1
ATOM 4530 C C . ALA B 1 60 ? 4.262 -35.125 -17.422 1 98 60 ALA B C 1
ATOM 4532 O O . ALA B 1 60 ? 4.438 -36.312 -17.656 1 98 60 ALA B O 1
ATOM 4533 N N . HIS B 1 61 ? 3.982 -34.656 -16.234 1 97.56 61 HIS B N 1
ATOM 4534 C CA . HIS B 1 61 ? 3.734 -35.594 -15.141 1 97.56 61 HIS B CA 1
ATOM 4535 C C . HIS B 1 61 ? 2.525 -36.469 -15.438 1 97.56 61 HIS B C 1
ATOM 4537 O O . HIS B 1 61 ? 2.533 -37.656 -15.133 1 97.56 61 HIS B O 1
ATOM 4543 N N . CYS B 1 62 ? 1.46 -35.938 -16 1 97.62 62 CYS B N 1
ATOM 4544 C CA . CYS B 1 62 ? 0.259 -36.719 -16.312 1 97.62 62 CYS B CA 1
ATOM 4545 C C . CYS B 1 62 ? 0.557 -37.812 -17.344 1 97.62 62 CYS B C 1
ATOM 4547 O O . CYS B 1 62 ? 0.33 -39 -17.094 1 97.62 62 CYS B O 1
ATOM 4549 N N . VAL B 1 63 ? 1.153 -37.406 -18.484 1 97.12 63 VAL B N 1
ATOM 4550 C CA . VAL B 1 63 ? 1.363 -38.375 -19.562 1 97.12 63 VAL B CA 1
ATOM 4551 C C . VAL B 1 63 ? 2.445 -39.375 -19.172 1 97.12 63 VAL B C 1
ATOM 4553 O O . VAL B 1 63 ? 2.391 -40.531 -19.562 1 97.12 63 VAL B O 1
ATOM 4556 N N . GLY B 1 64 ? 3.402 -38.875 -18.406 1 95.38 64 GLY B N 1
ATOM 4557 C CA . GLY B 1 64 ? 4.445 -39.781 -17.922 1 95.38 64 GLY B CA 1
ATOM 4558 C C . GLY B 1 64 ? 3.912 -40.906 -17.062 1 95.38 64 GLY B C 1
ATOM 4559 O O . GLY B 1 64 ? 4.539 -41.969 -16.938 1 95.38 64 GLY B O 1
ATOM 4560 N N . HIS B 1 65 ? 2.791 -40.656 -16.469 1 94.88 65 HIS B N 1
ATOM 4561 C CA . HIS B 1 65 ? 2.201 -41.688 -15.609 1 94.88 65 HIS B CA 1
ATOM 4562 C C . HIS B 1 65 ? 1.021 -42.375 -16.297 1 94.88 65 HIS B C 1
ATOM 4564 O O . HIS B 1 65 ? 0.222 -43.031 -15.641 1 94.88 65 HIS B O 1
ATOM 4570 N N . GLY B 1 66 ? 0.867 -42.094 -17.562 1 93.88 66 GLY B N 1
ATOM 4571 C CA . GLY B 1 66 ? -0.039 -42.875 -18.391 1 93.88 66 GLY B CA 1
ATOM 4572 C C . GLY B 1 66 ? -1.397 -42.219 -18.562 1 93.88 66 GLY B C 1
ATOM 4573 O O . GLY B 1 66 ? -2.316 -42.844 -19.125 1 93.88 66 GLY B O 1
ATOM 4574 N N . PHE B 1 67 ? -1.565 -41.062 -18.141 1 96.31 67 PHE B N 1
ATOM 4575 C CA . PHE B 1 67 ? -2.846 -40.375 -18.234 1 96.31 67 PHE B CA 1
ATOM 4576 C C . PHE B 1 67 ? -2.842 -39.406 -19.406 1 96.31 67 PHE B C 1
ATOM 4578 O O . PHE B 1 67 ? -1.794 -38.875 -19.766 1 96.31 67 PHE B O 1
ATOM 4585 N N . ASP B 1 68 ? -3.934 -39.156 -19.984 1 96.75 68 ASP B N 1
ATOM 4586 C CA . ASP B 1 68 ? -4.055 -38.281 -21.141 1 96.75 68 ASP B CA 1
ATOM 4587 C C . ASP B 1 68 ? -4.246 -36.812 -20.719 1 96.75 68 ASP B C 1
ATOM 4589 O O . ASP B 1 68 ? -4.699 -36.531 -19.609 1 96.75 68 ASP B O 1
ATOM 4593 N N . VAL B 1 69 ? -3.85 -35.906 -21.656 1 97.88 69 VAL B N 1
ATOM 4594 C CA . VAL B 1 69 ? -3.963 -34.5 -21.344 1 97.88 69 VAL B CA 1
ATOM 4595 C C . VAL B 1 69 ? -4.242 -33.719 -22.625 1 97.88 69 VAL B C 1
ATOM 4597 O O . VAL B 1 69 ? -4.02 -34.219 -23.719 1 97.88 69 VAL B O 1
ATOM 4600 N N . THR B 1 70 ? -4.809 -32.594 -22.516 1 98.62 70 THR B N 1
ATOM 4601 C CA . THR B 1 70 ? -4.852 -31.562 -23.531 1 98.62 70 THR B CA 1
ATOM 4602 C C . THR B 1 70 ? -4.469 -30.203 -22.938 1 98.62 70 THR B C 1
ATOM 4604 O O . THR B 1 70 ? -5.051 -29.766 -21.953 1 98.62 70 THR B O 1
ATOM 4607 N N . ILE B 1 71 ? -3.469 -29.594 -23.547 1 98.81 71 ILE B N 1
ATOM 4608 C CA . ILE B 1 71 ? -3.031 -28.266 -23.109 1 98.81 71 ILE B CA 1
ATOM 4609 C C . ILE B 1 71 ? -3.676 -27.203 -23.984 1 98.81 71 ILE B C 1
ATOM 4611 O O . ILE B 1 71 ? -3.654 -27.297 -25.219 1 98.81 71 ILE B O 1
ATOM 4615 N N . PHE B 1 72 ? -4.301 -26.234 -23.375 1 98.88 72 PHE B N 1
ATOM 4616 C CA . PHE B 1 72 ? -4.855 -25.078 -24.062 1 98.88 72 PHE B CA 1
ATOM 4617 C C . PHE B 1 72 ? -4.02 -23.828 -23.781 1 98.88 72 PHE B C 1
ATOM 4619 O O . PHE B 1 72 ? -3.842 -23.438 -22.625 1 98.88 72 PHE B O 1
ATOM 4626 N N . GLU B 1 73 ? -3.451 -23.219 -24.781 1 98.62 73 GLU B N 1
ATOM 4627 C CA . GLU B 1 73 ? -2.633 -22.016 -24.656 1 98.62 73 GLU B CA 1
ATOM 4628 C C . GLU B 1 73 ? -3.209 -20.859 -25.484 1 98.62 73 GLU B C 1
ATOM 4630 O O . GLU B 1 73 ? -3.533 -21.031 -26.656 1 98.62 73 GLU B O 1
ATOM 4635 N N . ALA B 1 74 ? -3.377 -19.766 -24.859 1 97.81 74 ALA B N 1
ATOM 4636 C CA . ALA B 1 74 ? -4.012 -18.609 -25.484 1 97.81 74 ALA B CA 1
ATOM 4637 C C . ALA B 1 74 ? -3.133 -18.031 -26.594 1 97.81 74 ALA B C 1
ATOM 4639 O O . ALA B 1 74 ? -3.641 -17.516 -27.594 1 97.81 74 ALA B O 1
ATOM 4640 N N . GLY B 1 75 ? -1.876 -18.078 -26.453 1 97.06 75 GLY B N 1
ATOM 4641 C CA . GLY B 1 75 ? -0.956 -17.5 -27.422 1 97.06 75 GLY B CA 1
ATOM 4642 C C . GLY B 1 75 ? -0.44 -18.516 -28.438 1 97.06 75 GLY B C 1
ATOM 4643 O O . GLY B 1 75 ? -0.831 -19.688 -28.406 1 97.06 75 GLY B O 1
ATOM 4644 N N . PRO B 1 76 ? 0.446 -18.062 -29.297 1 97.81 76 PRO B N 1
ATOM 4645 C CA . PRO B 1 76 ? 1.053 -18.953 -30.297 1 97.81 76 PRO B CA 1
ATOM 4646 C C . PRO B 1 76 ? 2.154 -19.828 -29.719 1 97.81 76 PRO B C 1
ATOM 4648 O O . PRO B 1 76 ? 2.502 -19.688 -28.531 1 97.81 76 PRO B O 1
ATOM 4651 N N . GLU B 1 77 ? 2.617 -20.75 -30.469 1 97.69 77 GLU B N 1
ATOM 4652 C CA . GLU B 1 77 ? 3.613 -21.719 -30.031 1 97.69 77 GLU B CA 1
ATOM 4653 C C . GLU B 1 77 ? 4.879 -21.031 -29.531 1 97.69 77 GLU B C 1
ATOM 4655 O O . GLU B 1 77 ? 5.535 -21.516 -28.609 1 97.69 77 GLU B O 1
ATOM 4660 N N . GLU B 1 78 ? 5.18 -19.828 -30.078 1 95.88 78 GLU B N 1
ATOM 4661 C CA . GLU B 1 78 ? 6.363 -19.078 -29.672 1 95.88 78 GLU B CA 1
ATOM 4662 C C . GLU B 1 78 ? 6.277 -18.641 -28.219 1 95.88 78 GLU B C 1
ATOM 4664 O O . GLU B 1 78 ? 7.293 -18.297 -27.609 1 95.88 78 GLU B O 1
ATOM 4669 N N . GLN B 1 79 ? 5.109 -18.766 -27.672 1 95.31 79 GLN B N 1
ATOM 4670 C CA . GLN B 1 79 ? 4.914 -18.312 -26.297 1 95.31 79 GLN B CA 1
ATOM 4671 C C . GLN B 1 79 ? 4.977 -19.469 -25.312 1 95.31 79 GLN B C 1
ATOM 4673 O O . GLN B 1 79 ? 4.73 -19.297 -24.109 1 95.31 79 GLN B O 1
ATOM 4678 N N . LEU B 1 80 ? 5.328 -20.641 -25.844 1 97.56 80 LEU B N 1
ATOM 4679 C CA . LEU B 1 80 ? 5.555 -21.766 -24.953 1 97.56 80 LEU B CA 1
ATOM 4680 C C . LEU B 1 80 ? 6.582 -21.406 -23.875 1 97.56 80 LEU B C 1
ATOM 4682 O O . LEU B 1 80 ? 7.613 -20.812 -24.172 1 97.56 80 LEU B O 1
ATOM 4686 N N . GLY B 1 81 ? 6.266 -21.641 -22.703 1 96 81 GLY B N 1
ATOM 4687 C CA . GLY B 1 81 ? 7.148 -21.281 -21.609 1 96 81 GLY B CA 1
ATOM 4688 C C . GLY B 1 81 ? 6.617 -20.141 -20.766 1 96 81 GLY B C 1
ATOM 4689 O O . GLY B 1 81 ? 7.148 -19.859 -19.688 1 96 81 GLY B O 1
ATOM 4690 N N . GLY B 1 82 ? 5.543 -19.516 -21.219 1 95.44 82 GLY B N 1
ATOM 4691 C CA . GLY B 1 82 ? 4.863 -18.484 -20.438 1 95.44 82 GLY B CA 1
ATOM 4692 C C . GLY B 1 82 ? 5.641 -17.188 -20.359 1 95.44 82 GLY B C 1
ATOM 4693 O O . GLY B 1 82 ? 6.059 -16.641 -21.375 1 95.44 82 GLY B O 1
ATOM 4694 N N . ILE B 1 83 ? 5.871 -16.703 -19.172 1 93.75 83 ILE B N 1
ATOM 4695 C CA . ILE B 1 83 ? 6.473 -15.398 -18.938 1 93.75 83 ILE B CA 1
ATOM 4696 C C . ILE B 1 83 ? 7.902 -15.383 -19.469 1 93.75 83 ILE B C 1
ATOM 4698 O O . ILE B 1 83 ? 8.383 -14.352 -19.969 1 93.75 83 ILE B O 1
ATOM 4702 N N . TRP B 1 84 ? 8.555 -16.516 -19.484 1 95.12 84 TRP B N 1
ATOM 4703 C CA . TRP B 1 84 ? 9.953 -16.578 -19.891 1 95.12 84 TRP B CA 1
ATOM 4704 C C . TRP B 1 84 ? 10.094 -16.328 -21.391 1 95.12 84 TRP B C 1
ATOM 4706 O O . TRP B 1 84 ? 11.172 -15.961 -21.859 1 95.12 84 TRP B O 1
ATOM 4716 N N . SER B 1 85 ? 9.016 -16.469 -22.078 1 95.38 85 SER B N 1
ATOM 4717 C CA . SER B 1 85 ? 9.055 -16.203 -23.5 1 95.38 85 SER B CA 1
ATOM 4718 C C . SER B 1 85 ? 8.812 -14.719 -23.797 1 95.38 85 SER B C 1
ATOM 4720 O O . SER B 1 85 ? 8.977 -14.266 -24.922 1 95.38 85 SER B O 1
ATOM 4722 N N . ARG B 1 86 ? 8.5 -13.938 -22.781 1 93.5 86 ARG B N 1
ATOM 4723 C CA . ARG B 1 86 ? 8.062 -12.562 -23 1 93.5 86 ARG B CA 1
ATOM 4724 C C . ARG B 1 86 ? 8.93 -11.578 -22.234 1 93.5 86 ARG B C 1
ATOM 4726 O O . ARG B 1 86 ? 8.531 -10.438 -22 1 93.5 86 ARG B O 1
ATOM 4733 N N . VAL B 1 87 ? 10.039 -12.008 -21.75 1 94.19 87 VAL B N 1
ATOM 4734 C CA . VAL B 1 87 ? 10.961 -11.133 -21.031 1 94.19 87 VAL B CA 1
ATOM 4735 C C . VAL B 1 87 ? 12.227 -10.922 -21.859 1 94.19 87 VAL B C 1
ATOM 4737 O O . VAL B 1 87 ? 12.289 -11.328 -23.031 1 94.19 87 VAL B O 1
ATOM 4740 N N . ASN B 1 88 ? 13.219 -10.242 -21.266 1 94.94 88 ASN B N 1
ATOM 4741 C CA . ASN B 1 88 ? 14.422 -9.883 -22.016 1 94.94 88 ASN B CA 1
ATOM 4742 C C . ASN B 1 88 ? 15.289 -11.102 -22.297 1 94.94 88 ASN B C 1
ATOM 4744 O O . ASN B 1 88 ? 15.273 -12.07 -21.547 1 94.94 88 ASN B O 1
ATOM 4748 N N . ASP B 1 89 ? 16.062 -11.031 -23.25 1 91.81 89 ASP B N 1
ATOM 4749 C CA . ASP B 1 89 ? 17 -12.102 -23.594 1 91.81 89 ASP B CA 1
ATOM 4750 C C . ASP B 1 89 ? 18 -12.328 -22.469 1 91.81 89 ASP B C 1
ATOM 4752 O O . ASP B 1 89 ? 18.469 -13.453 -22.266 1 91.81 89 ASP B O 1
ATOM 4756 N N . THR B 1 90 ? 18.188 -11.297 -21.719 1 87.75 90 THR B N 1
ATOM 4757 C CA . THR B 1 90 ? 19.219 -11.359 -20.688 1 87.75 90 THR B CA 1
ATOM 4758 C C . THR B 1 90 ? 18.594 -11.719 -19.344 1 87.75 90 THR B C 1
ATOM 4760 O O . THR B 1 90 ? 19.312 -11.859 -18.344 1 87.75 90 THR B O 1
ATOM 4763 N N . SER B 1 91 ? 17.281 -11.828 -19.375 1 91.94 91 SER B N 1
ATOM 4764 C CA . SER B 1 91 ? 16.641 -12.195 -18.125 1 91.94 91 SER B CA 1
ATOM 4765 C C . SER B 1 91 ? 17.172 -13.523 -17.609 1 91.94 91 SER B C 1
ATOM 4767 O O . SER B 1 91 ? 17.422 -14.445 -18.375 1 91.94 91 SER B O 1
ATOM 4769 N N . ALA B 1 92 ? 17.375 -13.57 -16.266 1 89.31 92 ALA B N 1
ATOM 4770 C CA . ALA B 1 92 ? 17.875 -14.781 -15.617 1 89.31 92 ALA B CA 1
ATOM 4771 C C . ALA B 1 92 ? 17.203 -14.992 -14.258 1 89.31 92 ALA B C 1
ATOM 4773 O O . ALA B 1 92 ? 16.609 -14.062 -13.703 1 89.31 92 ALA B O 1
ATOM 4774 N N . LEU B 1 93 ? 17.344 -16.172 -13.844 1 88.75 93 LEU B N 1
ATOM 4775 C CA . LEU B 1 93 ? 16.828 -16.484 -12.516 1 88.75 93 LEU B CA 1
ATOM 4776 C C . LEU B 1 93 ? 17.531 -15.664 -11.445 1 88.75 93 LEU B C 1
ATOM 4778 O O . LEU B 1 93 ? 18.75 -15.469 -11.508 1 88.75 93 LEU B O 1
ATOM 4782 N N . GLN B 1 94 ? 16.734 -15.258 -10.555 1 82.25 94 GLN B N 1
ATOM 4783 C CA . GLN B 1 94 ? 17.312 -14.5 -9.445 1 82.25 94 GLN B CA 1
ATOM 4784 C C . GLN B 1 94 ? 17.641 -15.414 -8.266 1 82.25 94 GLN B C 1
ATOM 4786 O O . GLN B 1 94 ? 18.516 -15.094 -7.453 1 82.25 94 GLN B O 1
ATOM 4791 N N . ILE B 1 95 ? 16.984 -16.5 -8.227 1 83.5 95 ILE B N 1
ATOM 4792 C CA . ILE B 1 95 ? 17.281 -17.516 -7.215 1 83.5 95 ILE B CA 1
ATOM 4793 C C . ILE B 1 95 ? 18.016 -18.688 -7.852 1 83.5 95 ILE B C 1
ATOM 4795 O O . ILE B 1 95 ? 17.938 -18.891 -9.062 1 83.5 95 ILE B O 1
ATOM 4799 N N . HIS B 1 96 ? 18.734 -19.375 -7.02 1 86.44 96 HIS B N 1
ATOM 4800 C CA . HIS B 1 96 ? 19.578 -20.453 -7.547 1 86.44 96 HIS B CA 1
ATOM 4801 C C . HIS B 1 96 ? 18.734 -21.562 -8.172 1 86.44 96 HIS B C 1
ATOM 4803 O O . HIS B 1 96 ? 17.656 -21.875 -7.68 1 86.44 96 HIS B O 1
ATOM 4809 N N . SER B 1 97 ? 19.312 -22.172 -9.18 1 89.69 97 SER B N 1
ATOM 4810 C CA . SER B 1 97 ? 18.625 -23.172 -9.992 1 89.69 97 SER B CA 1
ATOM 4811 C C . SER B 1 97 ? 18.25 -24.391 -9.156 1 89.69 97 SER B C 1
ATOM 4813 O O . SER B 1 97 ? 17.328 -25.125 -9.516 1 89.69 97 SER B O 1
ATOM 4815 N N . VAL B 1 98 ? 18.891 -24.578 -8.031 1 85 98 VAL B N 1
ATOM 4816 C CA . VAL B 1 98 ? 18.547 -25.688 -7.152 1 85 98 VAL B CA 1
ATOM 4817 C C . VAL B 1 98 ? 17.109 -25.547 -6.672 1 85 98 VAL B C 1
ATOM 4819 O O . VAL B 1 98 ? 16.422 -26.531 -6.422 1 85 98 VAL B O 1
ATOM 4822 N N . MET B 1 99 ? 16.656 -24.328 -6.715 1 86.94 99 MET B N 1
ATOM 4823 C CA . MET B 1 99 ? 15.305 -24.047 -6.238 1 86.94 99 MET B CA 1
ATOM 4824 C C . MET B 1 99 ? 14.359 -23.781 -7.41 1 86.94 99 MET B C 1
ATOM 4826 O O . MET B 1 99 ? 13.273 -23.234 -7.223 1 86.94 99 MET B O 1
ATOM 4830 N N . TYR B 1 100 ? 14.859 -24.109 -8.531 1 90.62 100 TYR B N 1
ATOM 4831 C CA . TYR B 1 100 ? 14.047 -23.891 -9.727 1 90.62 100 TYR B CA 1
ATOM 4832 C C . TYR B 1 100 ? 14.102 -25.109 -10.648 1 90.62 100 TYR B C 1
ATOM 4834 O O . TYR B 1 100 ? 14.539 -25 -11.805 1 90.62 100 TYR B O 1
ATOM 4842 N N . ARG B 1 101 ? 13.672 -26.156 -10.172 1 93.5 101 ARG B N 1
ATOM 4843 C CA . ARG B 1 101 ? 13.633 -27.422 -10.914 1 93.5 101 ARG B CA 1
ATOM 4844 C C . ARG B 1 101 ? 12.195 -27.891 -11.102 1 93.5 101 ARG B C 1
ATOM 4846 O O . ARG B 1 101 ? 11.703 -28.719 -10.32 1 93.5 101 ARG B O 1
ATOM 4853 N N . PHE B 1 102 ? 11.641 -27.422 -12.172 1 95.44 102 PHE B N 1
ATOM 4854 C CA . PHE B 1 102 ? 10.203 -27.609 -12.336 1 95.44 102 PHE B CA 1
ATOM 4855 C C . PHE B 1 102 ? 9.898 -29.047 -12.758 1 95.44 102 PHE B C 1
ATOM 4857 O O . PHE B 1 102 ? 8.742 -29.484 -12.703 1 95.44 102 PHE B O 1
ATOM 4864 N N . HIS B 1 103 ? 10.82 -29.844 -13.125 1 97 103 HIS B N 1
ATOM 4865 C CA . HIS B 1 103 ? 10.703 -31.266 -13.453 1 97 103 HIS B CA 1
ATOM 4866 C C . HIS B 1 103 ? 12.008 -32 -13.18 1 97 103 HIS B C 1
ATOM 4868 O O . HIS B 1 103 ? 13.094 -31.438 -13.367 1 97 103 HIS B O 1
ATOM 4874 N N . PRO B 1 104 ? 11.953 -33.188 -12.805 1 95.81 104 PRO B N 1
ATOM 4875 C CA . PRO B 1 104 ? 13.195 -33.906 -12.492 1 95.81 104 PRO B CA 1
ATOM 4876 C C . PRO B 1 104 ? 14.133 -34.031 -13.695 1 95.81 104 PRO B C 1
ATOM 4878 O O . PRO B 1 104 ? 15.352 -34.125 -13.523 1 95.81 104 PRO B O 1
ATOM 4881 N N . SER B 1 105 ? 13.68 -33.938 -14.859 1 95.44 105 SER B N 1
ATOM 4882 C CA . SER B 1 105 ? 14.492 -34.156 -16.047 1 95.44 105 SER B CA 1
ATOM 4883 C C . SER B 1 105 ? 15.195 -32.875 -16.469 1 95.44 105 SER B C 1
ATOM 4885 O O . SER B 1 105 ? 16.031 -32.875 -17.375 1 95.44 105 SER B O 1
ATOM 4887 N N . VAL B 1 106 ? 14.844 -31.781 -15.836 1 94.94 106 VAL B N 1
ATOM 4888 C CA . VAL B 1 106 ? 15.461 -30.5 -16.188 1 94.94 106 VAL B CA 1
ATOM 4889 C C . VAL B 1 106 ? 16.953 -30.547 -15.867 1 94.94 106 VAL B C 1
ATOM 4891 O O . VAL B 1 106 ? 17.359 -31.078 -14.828 1 94.94 106 VAL B O 1
ATOM 4894 N N . LYS B 1 107 ? 17.734 -30.031 -16.766 1 93.5 107 LYS B N 1
ATOM 4895 C CA . LYS B 1 107 ? 19.188 -29.969 -16.594 1 93.5 107 LYS B CA 1
ATOM 4896 C C . LYS B 1 107 ? 19.688 -28.531 -16.703 1 93.5 107 LYS B C 1
ATOM 4898 O O . LYS B 1 107 ? 19.688 -27.938 -17.781 1 93.5 107 LYS B O 1
ATOM 4903 N N . TRP B 1 108 ? 20.156 -28.062 -15.602 1 93.12 108 TRP B N 1
ATOM 4904 C CA . TRP B 1 108 ? 20.719 -26.719 -15.578 1 93.12 108 TRP B CA 1
ATOM 4905 C C . TRP B 1 108 ? 22.219 -26.75 -15.797 1 93.12 108 TRP B C 1
ATOM 4907 O O . TRP B 1 108 ? 22.922 -27.625 -15.273 1 93.12 108 TRP B O 1
ATOM 4917 N N . GLU B 1 109 ? 22.688 -25.797 -16.531 1 88.88 109 GLU B N 1
ATOM 4918 C CA . GLU B 1 109 ? 24.125 -25.703 -16.828 1 88.88 109 GLU B CA 1
ATOM 4919 C C . GLU B 1 109 ? 24.812 -24.703 -15.906 1 88.88 109 GLU B C 1
ATOM 4921 O O . GLU B 1 109 ? 26.031 -24.703 -15.789 1 88.88 109 GLU B O 1
ATOM 4926 N N . ARG B 1 110 ? 23.969 -23.844 -15.367 1 86.12 110 ARG B N 1
ATOM 4927 C CA . ARG B 1 110 ? 24.516 -22.812 -14.492 1 86.12 110 ARG B CA 1
ATOM 4928 C C . ARG B 1 110 ? 23.625 -22.625 -13.266 1 86.12 110 ARG B C 1
ATOM 4930 O O . ARG B 1 110 ? 22.484 -23.094 -13.234 1 86.12 110 ARG B O 1
ATOM 4937 N N . GLY B 1 111 ? 24.234 -22.047 -12.297 1 85 111 GLY B N 1
ATOM 4938 C CA . GLY B 1 111 ? 23.516 -21.797 -11.062 1 85 111 GLY B CA 1
ATOM 4939 C C . GLY B 1 111 ? 22.312 -20.891 -11.258 1 85 111 GLY B C 1
ATOM 4940 O O . GLY B 1 111 ? 21.281 -21.078 -10.617 1 85 111 GLY B O 1
ATOM 4941 N N . TYR B 1 112 ? 22.484 -19.969 -12.18 1 89 112 TYR B N 1
ATOM 4942 C CA . TYR B 1 112 ? 21.422 -19.016 -12.469 1 89 112 TYR B CA 1
ATOM 4943 C C . TYR B 1 112 ? 21.109 -18.953 -13.961 1 89 112 TYR B C 1
ATOM 4945 O O . TYR B 1 112 ? 21.516 -18.016 -14.648 1 89 112 TYR B O 1
ATOM 4953 N N . PRO B 1 113 ? 20.359 -19.922 -14.359 1 92.19 113 PRO B N 1
ATOM 4954 C CA . PRO B 1 113 ? 20.047 -20.031 -15.789 1 92.19 113 PRO B CA 1
ATOM 4955 C C . PRO B 1 113 ? 19.344 -18.797 -16.328 1 92.19 113 PRO B C 1
ATOM 4957 O O . PRO B 1 113 ? 18.609 -18.125 -15.602 1 92.19 113 PRO B O 1
ATOM 4960 N N . ASP B 1 114 ? 19.578 -18.516 -17.562 1 93.12 114 ASP B N 1
ATOM 4961 C CA . ASP B 1 114 ? 18.938 -17.375 -18.219 1 93.12 114 ASP B CA 1
ATOM 4962 C C . ASP B 1 114 ? 17.703 -17.828 -19 1 93.12 114 ASP B C 1
ATOM 4964 O O . ASP B 1 114 ? 17.375 -19.016 -19.031 1 93.12 114 ASP B O 1
ATOM 4968 N N . ARG B 1 115 ? 17.062 -16.875 -19.547 1 94.31 115 ARG B N 1
ATOM 4969 C CA . ARG B 1 115 ? 15.852 -17.109 -20.328 1 94.31 115 ARG B CA 1
ATOM 4970 C C . ARG B 1 115 ? 16.078 -18.188 -21.375 1 94.31 115 ARG B C 1
ATOM 4972 O O . ARG B 1 115 ? 15.25 -19.094 -21.531 1 94.31 115 ARG B O 1
ATOM 4979 N N . LYS B 1 116 ? 17.156 -18.062 -22.062 1 94.88 116 LYS B N 1
ATOM 4980 C CA . LYS B 1 116 ? 17.453 -19 -23.156 1 94.88 116 LYS B CA 1
ATOM 4981 C C . LYS B 1 116 ? 17.484 -20.438 -22.641 1 94.88 116 LYS B C 1
ATOM 4983 O O . LYS B 1 116 ? 16.875 -21.328 -23.25 1 94.88 116 LYS B O 1
ATOM 4988 N N . GLN B 1 117 ? 18.172 -20.656 -21.547 1 95.56 117 GLN B N 1
ATOM 4989 C CA . GLN B 1 117 ? 18.266 -22 -20.984 1 95.56 117 GLN B CA 1
ATOM 4990 C C . GLN B 1 117 ? 16.922 -22.484 -20.453 1 95.56 117 GLN B C 1
ATOM 4992 O O . GLN B 1 117 ? 16.578 -23.656 -20.594 1 95.56 117 GLN B O 1
ATOM 4997 N N . ILE B 1 118 ? 16.203 -21.656 -19.844 1 95.88 118 ILE B N 1
ATOM 4998 C CA . ILE B 1 118 ? 14.922 -22.016 -19.25 1 95.88 118 ILE B CA 1
ATOM 4999 C C . ILE B 1 118 ? 13.938 -22.422 -20.344 1 95.88 118 ILE B C 1
ATOM 5001 O O . ILE B 1 118 ? 13.281 -23.469 -20.234 1 95.88 118 ILE B O 1
ATOM 5005 N N . ILE B 1 119 ? 13.867 -21.625 -21.375 1 96.88 119 ILE B N 1
ATOM 5006 C CA . ILE B 1 119 ? 12.977 -21.922 -22.484 1 96.88 119 ILE B CA 1
ATOM 5007 C C . ILE B 1 119 ? 13.422 -23.203 -23.172 1 96.88 119 ILE B C 1
ATOM 5009 O O . ILE B 1 119 ? 12.586 -24.016 -23.578 1 96.88 119 ILE B O 1
ATOM 5013 N N . HIS B 1 120 ? 14.688 -23.312 -23.266 1 96.81 120 HIS B N 1
ATOM 5014 C CA . HIS B 1 120 ? 15.219 -24.547 -23.859 1 96.81 120 HIS B CA 1
ATOM 5015 C C . HIS B 1 120 ? 14.766 -25.766 -23.094 1 96.81 120 HIS B C 1
ATOM 5017 O O . HIS B 1 120 ? 14.281 -26.734 -23.672 1 96.81 120 HIS B O 1
ATOM 5023 N N . GLU B 1 121 ? 14.938 -25.766 -21.797 1 96.5 121 GLU B N 1
ATOM 5024 C CA . GLU B 1 121 ? 14.547 -26.891 -20.969 1 96.5 121 GLU B CA 1
ATOM 5025 C C . GLU B 1 121 ? 13.039 -27.125 -21.031 1 96.5 121 GLU B C 1
ATOM 5027 O O . GLU B 1 121 ? 12.578 -28.266 -21 1 96.5 121 GLU B O 1
ATOM 5032 N N . ALA B 1 122 ? 12.258 -26.094 -21.062 1 96.88 122 ALA B N 1
ATOM 5033 C CA . ALA B 1 122 ? 10.805 -26.219 -21.172 1 96.88 122 ALA B CA 1
ATOM 5034 C C . ALA B 1 122 ? 10.414 -26.875 -22.5 1 96.88 122 ALA B C 1
ATOM 5036 O O . ALA B 1 122 ? 9.562 -27.766 -22.516 1 96.88 122 ALA B O 1
ATOM 5037 N N . LYS B 1 123 ? 11.008 -26.453 -23.547 1 97.69 123 LYS B N 1
ATOM 5038 C CA . LYS B 1 123 ? 10.734 -27.016 -24.875 1 97.69 123 LYS B CA 1
ATOM 5039 C C . LYS B 1 123 ? 11.172 -28.469 -24.953 1 97.69 123 LYS B C 1
ATOM 5041 O O . LYS B 1 123 ? 10.492 -29.297 -25.562 1 97.69 123 LYS B O 1
ATOM 5046 N N . GLN B 1 124 ? 12.297 -28.719 -24.359 1 97.12 124 GLN B N 1
ATOM 5047 C CA . GLN B 1 124 ? 12.781 -30.094 -24.344 1 97.12 124 GLN B CA 1
ATOM 5048 C C . GLN B 1 124 ? 11.812 -31 -23.594 1 97.12 124 GLN B C 1
ATOM 5050 O O . GLN B 1 124 ? 11.547 -32.125 -24.031 1 97.12 124 GLN B O 1
ATOM 5055 N N . LEU B 1 125 ? 11.391 -30.531 -22.5 1 97.12 125 LEU B N 1
ATOM 5056 C CA . LEU B 1 125 ? 10.414 -31.297 -21.719 1 97.12 125 LEU B CA 1
ATOM 5057 C C . LEU B 1 125 ? 9.156 -31.531 -22.547 1 97.12 125 LEU B C 1
ATOM 5059 O O . LEU B 1 125 ? 8.648 -32.656 -22.594 1 97.12 125 LEU B O 1
ATOM 5063 N N . TRP B 1 126 ? 8.648 -30.5 -23.172 1 97.94 126 TRP B N 1
ATOM 5064 C CA . TRP B 1 126 ? 7.457 -30.531 -24.016 1 97.94 126 TRP B CA 1
ATOM 5065 C C . TRP B 1 126 ? 7.609 -31.547 -25.141 1 97.94 126 TRP B C 1
ATOM 5067 O O . TRP B 1 126 ? 6.684 -32.312 -25.438 1 97.94 126 TRP B O 1
ATOM 5077 N N . ARG B 1 127 ? 8.742 -31.641 -25.75 1 96.94 127 ARG B N 1
ATOM 5078 C CA . ARG B 1 127 ? 9.016 -32.562 -26.859 1 96.94 127 ARG B CA 1
ATOM 5079 C C . ARG B 1 127 ? 9.234 -33.969 -26.344 1 96.94 127 ARG B C 1
ATOM 5081 O O . ARG B 1 127 ? 8.703 -34.938 -26.906 1 96.94 127 ARG B O 1
ATOM 5088 N N . ARG B 1 128 ? 10.023 -34.062 -25.297 1 95.94 128 ARG B N 1
ATOM 5089 C CA . ARG B 1 128 ? 10.367 -35.375 -24.734 1 95.94 128 ARG B CA 1
ATOM 5090 C C . ARG B 1 128 ? 9.117 -36.156 -24.344 1 95.94 128 ARG B C 1
ATOM 5092 O O . ARG B 1 128 ? 9.062 -37.375 -24.516 1 95.94 128 ARG B O 1
ATOM 5099 N N . TYR B 1 129 ? 8.125 -35.469 -23.875 1 97.12 129 TYR B N 1
ATOM 5100 C CA . TYR B 1 129 ? 6.93 -36.156 -23.391 1 97.12 129 TYR B CA 1
ATOM 5101 C C . TYR B 1 129 ? 5.82 -36.125 -24.438 1 97.12 129 TYR B C 1
ATOM 5103 O O . TYR B 1 129 ? 4.648 -36.344 -24.109 1 97.12 129 TYR B O 1
ATOM 5111 N N . ASN B 1 130 ? 6.18 -35.75 -25.656 1 95.94 130 ASN B N 1
ATOM 5112 C CA . ASN B 1 130 ? 5.301 -35.812 -26.828 1 95.94 130 ASN B CA 1
ATOM 5113 C C . ASN B 1 130 ? 4.031 -35 -26.594 1 95.94 130 ASN B C 1
ATOM 5115 O O . ASN B 1 130 ? 2.924 -35.5 -26.812 1 95.94 130 ASN B O 1
ATOM 5119 N N . LEU B 1 131 ? 4.25 -33.781 -26.141 1 97.56 131 LEU B N 1
ATOM 5120 C CA . LEU B 1 131 ? 3.104 -32.938 -25.812 1 97.56 131 LEU B CA 1
ATOM 5121 C C . LEU B 1 131 ? 2.732 -32.031 -27 1 97.56 131 LEU B C 1
ATOM 5123 O O . LEU B 1 131 ? 1.743 -31.312 -26.953 1 97.56 131 LEU B O 1
ATOM 5127 N N . GLN B 1 132 ? 3.426 -32.125 -28.109 1 96.25 132 GLN B N 1
ATOM 5128 C CA . GLN B 1 132 ? 3.225 -31.281 -29.281 1 96.25 132 GLN B CA 1
ATOM 5129 C C . GLN B 1 132 ? 1.819 -31.453 -29.844 1 96.25 132 GLN B C 1
ATOM 5131 O O . GLN B 1 132 ? 1.13 -30.469 -30.125 1 96.25 132 GLN B O 1
ATOM 5136 N N . ASN B 1 133 ? 1.415 -32.719 -29.922 1 93.5 133 ASN B N 1
ATOM 5137 C CA . ASN B 1 133 ? 0.097 -33 -30.484 1 93.5 133 ASN B CA 1
ATOM 5138 C C . ASN B 1 133 ? -1 -32.875 -29.438 1 93.5 133 ASN B C 1
ATOM 5140 O O . ASN B 1 133 ? -2.18 -33.062 -29.734 1 93.5 133 ASN B O 1
ATOM 5144 N N . LYS B 1 134 ? -0.627 -32.562 -28.234 1 97.06 134 LYS B N 1
ATOM 5145 C CA . LYS B 1 134 ? -1.586 -32.438 -27.141 1 97.06 134 LYS B CA 1
ATOM 5146 C C . LYS B 1 134 ? -1.774 -30.984 -26.719 1 97.06 134 LYS B C 1
ATOM 5148 O O . LYS B 1 134 ? -2.43 -30.703 -25.719 1 97.06 134 LYS B O 1
ATOM 5153 N N . THR B 1 135 ? -1.136 -30.125 -27.469 1 98.5 135 THR B N 1
ATOM 5154 C CA . THR B 1 135 ? -1.221 -28.703 -27.141 1 98.5 135 THR B CA 1
ATOM 5155 C C . THR B 1 135 ? -1.972 -27.938 -28.234 1 98.5 135 THR B C 1
ATOM 5157 O O . THR B 1 135 ? -1.632 -28.047 -29.422 1 98.5 135 THR B O 1
ATOM 5160 N N . ARG B 1 136 ? -2.957 -27.266 -27.859 1 98.5 136 ARG B N 1
ATOM 5161 C CA . ARG B 1 136 ? -3.682 -26.359 -28.75 1 98.5 136 ARG B CA 1
ATOM 5162 C C . ARG B 1 136 ? -3.275 -24.906 -28.531 1 98.5 136 ARG B C 1
ATOM 5164 O O . ARG B 1 136 ? -3.637 -24.312 -27.516 1 98.5 136 ARG B O 1
ATOM 5171 N N . PHE B 1 137 ? -2.592 -24.328 -29.453 1 98.31 137 PHE B N 1
ATOM 5172 C CA . PHE B 1 137 ? -2.16 -22.938 -29.375 1 98.31 137 PHE B CA 1
ATOM 5173 C C . PHE B 1 137 ? -3.234 -22.016 -29.938 1 98.31 137 PHE B C 1
ATOM 5175 O O . PHE B 1 137 ? -4.199 -22.469 -30.547 1 98.31 137 PHE B O 1
ATOM 5182 N N . ASP B 1 138 ? -3.076 -20.688 -29.641 1 98.25 138 ASP B N 1
ATOM 5183 C CA . ASP B 1 138 ? -4.027 -19.672 -30.078 1 98.25 138 ASP B CA 1
ATOM 5184 C C . ASP B 1 138 ? -5.453 -20.047 -29.688 1 98.25 138 ASP B C 1
ATOM 5186 O O . ASP B 1 138 ? -6.379 -19.906 -30.484 1 98.25 138 ASP B O 1
ATOM 5190 N N . PHE B 1 139 ? -5.547 -20.625 -28.5 1 98.38 139 PHE B N 1
ATOM 5191 C CA . PHE B 1 139 ? -6.82 -21.078 -27.938 1 98.38 139 PHE B CA 1
ATOM 5192 C C . PHE B 1 139 ? -7.043 -20.484 -26.562 1 98.38 139 PHE B C 1
ATOM 5194 O O . PHE B 1 139 ? -6.566 -21.031 -25.562 1 98.38 139 PHE B O 1
ATOM 5201 N N . ARG B 1 140 ? -7.859 -19.5 -26.484 1 97.75 140 ARG B N 1
ATOM 5202 C CA . ARG B 1 140 ? -8.172 -18.859 -25.203 1 97.75 140 ARG B CA 1
ATOM 5203 C C . ARG B 1 140 ? -9.312 -19.578 -24.5 1 97.75 140 ARG B C 1
ATOM 5205 O O . ARG B 1 140 ? -10.359 -19.844 -25.109 1 97.75 140 ARG B O 1
ATOM 5212 N N . VAL B 1 141 ? -9.125 -19.969 -23.281 1 98.5 141 VAL B N 1
ATOM 5213 C CA . VAL B 1 141 ? -10.18 -20.578 -22.484 1 98.5 141 VAL B CA 1
ATOM 5214 C C . VAL B 1 141 ? -11.016 -19.484 -21.812 1 98.5 141 VAL B C 1
ATOM 5216 O O . VAL B 1 141 ? -10.531 -18.766 -20.938 1 98.5 141 VAL B O 1
ATOM 5219 N N . ASP B 1 142 ? -12.258 -19.422 -22.156 1 97.12 142 ASP B N 1
ATOM 5220 C CA . ASP B 1 142 ? -13.148 -18.375 -21.641 1 97.12 142 ASP B CA 1
ATOM 5221 C C . ASP B 1 142 ? -14.008 -18.922 -20.484 1 97.12 142 ASP B C 1
ATOM 5223 O O . ASP B 1 142 ? -14.43 -18.156 -19.625 1 97.12 142 ASP B O 1
ATOM 5227 N N . LYS B 1 143 ? -14.219 -20.203 -20.688 1 97.62 143 LYS B N 1
ATOM 5228 C CA . LYS B 1 143 ? -15.125 -20.797 -19.703 1 97.62 143 LYS B CA 1
ATOM 5229 C C . LYS B 1 143 ? -14.859 -22.281 -19.547 1 97.62 143 LYS B C 1
ATOM 5231 O O . LYS B 1 143 ? -14.656 -23 -20.531 1 97.62 143 LYS B O 1
ATOM 5236 N N . ALA B 1 144 ? -14.82 -22.703 -18.312 1 98.25 144 ALA B N 1
ATOM 5237 C CA . ALA B 1 144 ? -14.789 -24.125 -17.953 1 98.25 144 ALA B CA 1
ATOM 5238 C C . ALA B 1 144 ? -16 -24.5 -17.125 1 98.25 144 ALA B C 1
ATOM 5240 O O . ALA B 1 144 ? -16.328 -23.812 -16.141 1 98.25 144 ALA B O 1
ATOM 5241 N N . TYR B 1 145 ? -16.734 -25.5 -17.516 1 97.19 145 TYR B N 1
ATOM 5242 C CA . TYR B 1 145 ? -17.906 -25.953 -16.781 1 97.19 145 TYR B CA 1
ATOM 5243 C C . TYR B 1 145 ? -18.047 -27.469 -16.875 1 97.19 145 TYR B C 1
ATOM 5245 O O . TYR B 1 145 ? -17.344 -28.125 -17.641 1 97.19 145 TYR B O 1
ATOM 5253 N N . GLN B 1 146 ? -18.859 -28.031 -16.062 1 96.25 146 GLN B N 1
ATOM 5254 C CA . GLN B 1 146 ? -18.984 -29.484 -15.992 1 96.25 146 GLN B CA 1
ATOM 5255 C C . GLN B 1 146 ? -20.266 -29.953 -16.672 1 96.25 146 GLN B C 1
ATOM 5257 O O . GLN B 1 146 ? -21.281 -29.25 -16.656 1 96.25 146 GLN B O 1
ATOM 5262 N N . ASP B 1 147 ? -20.203 -31.125 -17.266 1 94.06 147 ASP B N 1
ATOM 5263 C CA . ASP B 1 147 ? -21.406 -31.766 -17.797 1 94.06 147 ASP B CA 1
ATOM 5264 C C . ASP B 1 147 ? -22.125 -32.562 -16.734 1 94.06 147 ASP B C 1
ATOM 5266 O O . ASP B 1 147 ? -21.828 -32.438 -15.539 1 94.06 147 ASP B O 1
ATOM 5270 N N . ASP B 1 148 ? -23.078 -33.375 -17.109 1 89.75 148 ASP B N 1
ATOM 5271 C CA . ASP B 1 148 ? -23.922 -34.125 -16.188 1 89.75 148 ASP B CA 1
ATOM 5272 C C . ASP B 1 148 ? -23.141 -35.219 -15.477 1 89.75 148 ASP B C 1
ATOM 5274 O O . ASP B 1 148 ? -23.531 -35.688 -14.406 1 89.75 148 ASP B O 1
ATOM 5278 N N . LYS B 1 149 ? -22 -35.625 -16.094 1 88.69 149 LYS B N 1
ATOM 5279 C CA . LYS B 1 149 ? -21.172 -36.656 -15.508 1 88.69 149 LYS B CA 1
ATOM 5280 C C . LYS B 1 149 ? -19.984 -36.062 -14.758 1 88.69 149 LYS B C 1
ATOM 5282 O O . LYS B 1 149 ? -18.984 -36.719 -14.5 1 88.69 149 LYS B O 1
ATOM 5287 N N . ALA B 1 150 ? -20 -34.75 -14.555 1 90 150 ALA B N 1
ATOM 5288 C CA . ALA B 1 150 ? -19 -34 -13.789 1 90 150 ALA B CA 1
ATOM 5289 C C . ALA B 1 150 ? -17.672 -33.906 -14.539 1 90 150 ALA B C 1
ATOM 5291 O O . ALA B 1 150 ? -16.609 -33.812 -13.914 1 90 150 ALA B O 1
ATOM 5292 N N . ARG B 1 151 ? -17.734 -34.125 -15.875 1 94.88 151 ARG B N 1
ATOM 5293 C CA . ARG B 1 151 ? -16.547 -33.906 -16.688 1 94.88 151 ARG B CA 1
ATOM 5294 C C . ARG B 1 151 ? -16.438 -32.469 -17.109 1 94.88 151 ARG B C 1
ATOM 5296 O O . ARG B 1 151 ? -17.438 -31.812 -17.391 1 94.88 151 ARG B O 1
ATOM 5303 N N . TRP B 1 152 ? -15.273 -32 -17.188 1 97.31 152 TRP B N 1
ATOM 5304 C CA . TRP B 1 152 ? -15.023 -30.594 -17.516 1 97.31 152 TRP B CA 1
ATOM 5305 C C . TRP B 1 152 ? -15.094 -30.359 -19.016 1 97.31 152 TRP B C 1
ATOM 5307 O O . TRP B 1 152 ? -14.555 -31.156 -19.797 1 97.31 152 TRP B O 1
ATOM 5317 N N . ILE B 1 153 ? -15.781 -29.375 -19.406 1 98.12 153 ILE B N 1
ATOM 5318 C CA . ILE B 1 153 ? -15.883 -28.891 -20.766 1 98.12 153 ILE B CA 1
ATOM 5319 C C . ILE B 1 153 ? -15.188 -27.547 -20.891 1 98.12 153 ILE B C 1
ATOM 5321 O O . ILE B 1 153 ? -15.422 -26.641 -20.094 1 98.12 153 ILE B O 1
ATOM 5325 N N . ILE B 1 154 ? -14.328 -27.375 -21.875 1 98.5 154 ILE B N 1
ATOM 5326 C CA . ILE B 1 154 ? -13.594 -26.141 -22.109 1 98.5 154 ILE B CA 1
ATOM 5327 C C . ILE B 1 154 ? -14.25 -25.359 -23.266 1 98.5 154 ILE B C 1
ATOM 5329 O O . ILE B 1 154 ? -14.219 -25.812 -24.406 1 98.5 154 ILE B O 1
ATOM 5333 N N . ASN B 1 155 ? -14.805 -24.234 -22.984 1 98.19 155 ASN B N 1
ATOM 5334 C CA . ASN B 1 155 ? -15.508 -23.344 -23.891 1 98.19 155 ASN B CA 1
ATOM 5335 C C . ASN B 1 155 ? -16.734 -24.016 -24.5 1 98.19 155 ASN B C 1
ATOM 5337 O O . ASN B 1 155 ? -17.844 -23.469 -24.422 1 98.19 155 ASN B O 1
ATOM 5341 N N . ASN B 1 156 ? -16.578 -25.203 -25.109 1 97.12 156 ASN B N 1
ATOM 5342 C CA . ASN B 1 156 ? -17.688 -25.969 -25.688 1 97.12 156 ASN B CA 1
ATOM 5343 C C . ASN B 1 156 ? -17.359 -27.453 -25.766 1 97.12 156 ASN B C 1
ATOM 5345 O O . ASN B 1 156 ? -16.188 -27.844 -25.703 1 97.12 156 ASN B O 1
ATOM 5349 N N . PRO B 1 157 ? -18.375 -28.359 -25.891 1 95.94 157 PRO B N 1
ATOM 5350 C CA . PRO B 1 157 ? -18.188 -29.812 -25.828 1 95.94 157 PRO B CA 1
ATOM 5351 C C . PRO B 1 157 ? -17.312 -30.344 -26.969 1 95.94 157 PRO B C 1
ATOM 5353 O O . PRO B 1 157 ? -16.75 -31.422 -26.859 1 95.94 157 PRO B O 1
ATOM 5356 N N . SER B 1 158 ? -17.172 -29.594 -28.016 1 96.94 158 SER B N 1
ATOM 5357 C CA . SER B 1 158 ? -16.375 -30.047 -29.156 1 96.94 158 SER B CA 1
ATOM 5358 C C . SER B 1 158 ? -14.891 -30.109 -28.812 1 96.94 158 SER B C 1
ATOM 5360 O O . SER B 1 158 ? -14.109 -30.781 -29.484 1 96.94 158 SER B O 1
ATOM 5362 N N . ASN B 1 159 ? -14.523 -29.469 -27.734 1 97.19 159 ASN B N 1
ATOM 5363 C CA . ASN B 1 159 ? -13.109 -29.406 -27.359 1 97.19 159 ASN B CA 1
ATOM 5364 C C . ASN B 1 159 ? -12.719 -30.578 -26.453 1 97.19 159 ASN B C 1
ATOM 5366 O O . ASN B 1 159 ? -11.57 -30.656 -26.016 1 97.19 159 ASN B O 1
ATOM 5370 N N . GLY B 1 160 ? -13.664 -31.422 -26.203 1 95.19 160 GLY B N 1
ATOM 5371 C CA . GLY B 1 160 ? -13.375 -32.594 -25.391 1 95.19 160 GLY B CA 1
ATOM 5372 C C . GLY B 1 160 ? -14.031 -32.562 -24.031 1 95.19 160 GLY B C 1
ATOM 5373 O O . GLY B 1 160 ? -14.703 -31.594 -23.672 1 95.19 160 GLY B O 1
ATOM 5374 N N . ARG B 1 161 ? -13.906 -33.719 -23.344 1 96.56 161 ARG B N 1
ATOM 5375 C CA . ARG B 1 161 ? -14.383 -33.875 -21.984 1 96.56 161 ARG B CA 1
ATOM 5376 C C . ARG B 1 161 ? -13.266 -34.375 -21.078 1 96.56 161 ARG B C 1
ATOM 5378 O O . ARG B 1 161 ? -12.555 -35.344 -21.406 1 96.56 161 ARG B O 1
ATOM 5385 N N . PHE B 1 162 ? -13.141 -33.719 -19.984 1 97.81 162 PHE B N 1
ATOM 5386 C CA . PHE B 1 162 ? -11.984 -33.969 -19.141 1 97.81 162 PHE B CA 1
ATOM 5387 C C . PHE B 1 162 ? -12.414 -34.312 -17.719 1 97.81 162 PHE B C 1
ATOM 5389 O O . PHE B 1 162 ? -13.414 -33.812 -17.219 1 97.81 162 PHE B O 1
ATOM 5396 N N . ASP B 1 163 ? -11.672 -35.188 -17.094 1 96.44 163 ASP B N 1
ATOM 5397 C CA . ASP B 1 163 ? -11.969 -35.625 -15.742 1 96.44 163 ASP B CA 1
ATOM 5398 C C . ASP B 1 163 ? -11.375 -34.656 -14.711 1 96.44 163 ASP B C 1
ATOM 5400 O O . ASP B 1 163 ? -11.844 -34.594 -13.57 1 96.44 163 ASP B O 1
ATOM 5404 N N . GLY B 1 164 ? -10.336 -34 -15.047 1 97.62 164 GLY B N 1
ATOM 5405 C CA . GLY B 1 164 ? -9.664 -33.031 -14.203 1 97.62 164 GLY B CA 1
ATOM 5406 C C . GLY B 1 164 ? -9.266 -31.781 -14.953 1 97.62 164 GLY B C 1
ATOM 5407 O O . GLY B 1 164 ? -9.258 -31.75 -16.188 1 97.62 164 GLY B O 1
ATOM 5408 N N . LEU B 1 165 ? -8.984 -30.734 -14.188 1 98.56 165 LEU B N 1
ATOM 5409 C CA . LEU B 1 165 ? -8.625 -29.438 -14.75 1 98.56 165 LEU B CA 1
ATOM 5410 C C . LEU B 1 165 ? -7.449 -28.828 -13.984 1 98.56 165 LEU B C 1
ATOM 5412 O O . LEU B 1 165 ? -7.496 -28.719 -12.758 1 98.56 165 LEU B O 1
ATOM 5416 N N . VAL B 1 166 ? -6.383 -28.531 -14.664 1 98.81 166 VAL B N 1
ATOM 5417 C CA . VAL B 1 166 ? -5.266 -27.781 -14.094 1 98.81 166 VAL B CA 1
ATOM 5418 C C . VAL B 1 166 ? -5.266 -26.359 -14.641 1 98.81 166 VAL B C 1
ATOM 5420 O O . VAL B 1 166 ? -5.094 -26.141 -15.844 1 98.81 166 VAL B O 1
ATOM 5423 N N . ALA B 1 167 ? -5.551 -25.422 -13.789 1 98.62 167 ALA B N 1
ATOM 5424 C CA . ALA B 1 167 ? -5.375 -24.016 -14.148 1 98.62 167 ALA B CA 1
ATOM 5425 C C . ALA B 1 167 ? -3.926 -23.578 -13.961 1 98.62 167 ALA B C 1
ATOM 5427 O O . ALA B 1 167 ? -3.41 -23.562 -12.844 1 98.62 167 ALA B O 1
ATOM 5428 N N . ALA B 1 168 ? -3.246 -23.25 -14.977 1 98.31 168 ALA B N 1
ATOM 5429 C CA . ALA B 1 168 ? -1.833 -22.875 -14.977 1 98.31 168 ALA B CA 1
ATOM 5430 C C . ALA B 1 168 ? -1.598 -21.609 -15.789 1 98.31 168 ALA B C 1
ATOM 5432 O O . ALA B 1 168 ? -0.694 -21.562 -16.625 1 98.31 168 ALA B O 1
ATOM 5433 N N . VAL B 1 169 ? -2.395 -20.578 -15.5 1 97.12 169 VAL B N 1
ATOM 5434 C CA . VAL B 1 169 ? -2.336 -19.359 -16.281 1 97.12 169 VAL B CA 1
ATOM 5435 C C . VAL B 1 169 ? -1.289 -18.406 -15.703 1 97.12 169 VAL B C 1
ATOM 5437 O O . VAL B 1 169 ? -1.026 -17.344 -16.266 1 97.12 169 VAL B O 1
ATOM 5440 N N . GLY B 1 170 ? -0.7 -18.812 -14.609 1 94.06 170 GLY B N 1
ATOM 5441 C CA . GLY B 1 170 ? 0.396 -18.047 -14.031 1 94.06 170 GLY B CA 1
ATOM 5442 C C . GLY B 1 170 ? -0.062 -16.797 -13.312 1 94.06 170 GLY B C 1
ATOM 5443 O O . GLY B 1 170 ? -1.247 -16.641 -13.016 1 94.06 170 GLY B O 1
ATOM 5444 N N . THR B 1 171 ? 0.934 -15.93 -12.922 1 93.56 171 THR B N 1
ATOM 5445 C CA . THR B 1 171 ? 0.651 -14.703 -12.188 1 93.56 171 THR B CA 1
ATOM 5446 C C . THR B 1 171 ? 1.041 -13.477 -13 1 93.56 171 THR B C 1
ATOM 5448 O O . THR B 1 171 ? 0.684 -12.352 -12.648 1 93.56 171 THR B O 1
ATOM 5451 N N . CYS B 1 172 ? 1.771 -13.68 -14.062 1 94.12 172 CYS B N 1
ATOM 5452 C CA . CYS B 1 172 ? 2.271 -12.57 -14.867 1 94.12 172 CYS B CA 1
ATOM 5453 C C . CYS B 1 172 ? 1.619 -12.562 -16.25 1 94.12 172 CYS B C 1
ATOM 5455 O O . CYS B 1 172 ? 2.088 -13.234 -17.172 1 94.12 172 CYS B O 1
ATOM 5457 N N . GLY B 1 173 ? 0.638 -11.758 -16.391 1 93.88 173 GLY B N 1
ATOM 5458 C CA . GLY B 1 173 ? -0.035 -11.586 -17.672 1 93.88 173 GLY B CA 1
ATOM 5459 C C . GLY B 1 173 ? 0.487 -10.398 -18.453 1 93.88 173 GLY B C 1
ATOM 5460 O O . GLY B 1 173 ? 1.693 -10.281 -18.688 1 93.88 173 GLY B O 1
ATOM 5461 N N . ASP B 1 174 ? -0.324 -9.5 -18.766 1 92.81 174 ASP B N 1
ATOM 5462 C CA . ASP B 1 174 ? 0.062 -8.328 -19.547 1 92.81 174 ASP B CA 1
ATOM 5463 C C . ASP B 1 174 ? 0.931 -7.383 -18.719 1 92.81 174 ASP B C 1
ATOM 5465 O O . ASP B 1 174 ? 0.803 -7.324 -17.5 1 92.81 174 ASP B O 1
ATOM 5469 N N . ILE B 1 175 ? 1.803 -6.656 -19.422 1 94.75 175 ILE B N 1
ATOM 5470 C CA . ILE B 1 175 ? 2.674 -5.707 -18.734 1 94.75 175 ILE B CA 1
ATOM 5471 C C . ILE B 1 175 ? 1.843 -4.555 -18.172 1 94.75 175 ILE B C 1
ATOM 5473 O O . ILE B 1 175 ? 0.849 -4.148 -18.781 1 94.75 175 ILE B O 1
ATOM 5477 N N . LYS B 1 176 ? 2.209 -4.031 -17.094 1 92.38 176 LYS B N 1
ATOM 5478 C CA . LYS B 1 176 ? 1.604 -2.83 -16.516 1 92.38 176 LYS B CA 1
ATOM 5479 C C . LYS B 1 176 ? 2.389 -1.582 -16.906 1 92.38 176 LYS B C 1
ATOM 5481 O O . LYS B 1 176 ? 3.57 -1.457 -16.578 1 92.38 176 LYS B O 1
ATOM 5486 N N . MET B 1 177 ? 1.742 -0.718 -17.641 1 91.75 177 MET B N 1
ATOM 5487 C CA . MET B 1 177 ? 2.334 0.565 -18.016 1 91.75 177 MET B CA 1
ATOM 5488 C C . MET B 1 177 ? 1.469 1.723 -17.516 1 91.75 177 MET B C 1
ATOM 5490 O O . MET B 1 177 ? 0.62 2.225 -18.266 1 91.75 177 MET B O 1
ATOM 5494 N N . PRO B 1 178 ? 1.653 2.088 -16.297 1 87.25 178 PRO B N 1
ATOM 5495 C CA . PRO B 1 178 ? 0.821 3.186 -15.789 1 87.25 178 PRO B CA 1
ATOM 5496 C C . PRO B 1 178 ? 1.034 4.484 -16.562 1 87.25 178 PRO B C 1
ATOM 5498 O O . PRO B 1 178 ? 2.148 4.766 -17 1 87.25 178 PRO B O 1
ATOM 5501 N N . ASN B 1 179 ? -0.028 5.164 -16.703 1 87.44 179 ASN B N 1
ATOM 5502 C CA . ASN B 1 179 ? 0.063 6.496 -17.297 1 87.44 179 ASN B CA 1
ATOM 5503 C C . ASN B 1 179 ? 0.434 7.543 -16.25 1 87.44 179 ASN B C 1
ATOM 5505 O O . ASN B 1 179 ? -0.444 8.148 -15.625 1 87.44 179 ASN B O 1
ATOM 5509 N N . LEU B 1 180 ? 1.645 7.824 -16.125 1 91.44 180 LEU B N 1
ATOM 5510 C CA . LEU B 1 180 ? 2.133 8.781 -15.148 1 91.44 180 LEU B CA 1
ATOM 5511 C C . LEU B 1 180 ? 1.876 10.219 -15.602 1 91.44 180 LEU B C 1
ATOM 5513 O O . LEU B 1 180 ? 1.991 10.523 -16.797 1 91.44 180 LEU B O 1
ATOM 5517 N N . PRO B 1 181 ? 1.567 11.086 -14.688 1 90.81 181 PRO B N 1
ATOM 5518 C CA . PRO B 1 181 ? 1.414 12.484 -15.078 1 90.81 181 PRO B CA 1
ATOM 5519 C C . PRO B 1 181 ? 2.662 13.055 -15.75 1 90.81 181 PRO B C 1
ATOM 5521 O O . PRO B 1 181 ? 3.775 12.867 -15.25 1 90.81 181 PRO B O 1
ATOM 5524 N N . GLY B 1 182 ? 2.525 13.648 -16.906 1 93.75 182 GLY B N 1
ATOM 5525 C CA . GLY B 1 182 ? 3.619 14.305 -17.594 1 93.75 182 GLY B CA 1
ATOM 5526 C C . GLY B 1 182 ? 4.418 13.359 -18.484 1 93.75 182 GLY B C 1
ATOM 5527 O O . GLY B 1 182 ? 5.41 13.766 -19.094 1 93.75 182 GLY B O 1
ATOM 5528 N N . LEU B 1 183 ? 4.016 12.133 -18.578 1 93.81 183 LEU B N 1
ATOM 5529 C CA . LEU B 1 183 ? 4.773 11.125 -19.328 1 93.81 183 LEU B CA 1
ATOM 5530 C C . LEU B 1 183 ? 4.941 11.547 -20.781 1 93.81 183 LEU B C 1
ATOM 5532 O O . LEU B 1 183 ? 5.996 11.32 -21.375 1 93.81 183 LEU B O 1
ATOM 5536 N N . ASP B 1 184 ? 4.008 12.195 -21.344 1 92.5 184 ASP B N 1
ATOM 5537 C CA . ASP B 1 184 ? 4.012 12.594 -22.75 1 92.5 184 ASP B CA 1
ATOM 5538 C C . ASP B 1 184 ? 5.039 13.695 -23.016 1 92.5 184 ASP B C 1
ATOM 5540 O O . ASP B 1 184 ? 5.469 13.898 -24.141 1 92.5 184 ASP B O 1
ATOM 5544 N N . SER B 1 185 ? 5.434 14.398 -22 1 94.88 185 SER B N 1
ATOM 5545 C CA . SER B 1 185 ? 6.367 15.508 -22.141 1 94.88 185 SER B CA 1
ATOM 5546 C C . SER B 1 185 ? 7.812 15.039 -22.016 1 94.88 185 SER B C 1
ATOM 5548 O O . SER B 1 185 ? 8.742 15.812 -22.266 1 94.88 185 SER B O 1
ATOM 5550 N N . PHE B 1 186 ? 8.023 13.781 -21.734 1 97.31 186 PHE B N 1
ATOM 5551 C CA . PHE B 1 186 ? 9.367 13.25 -21.547 1 97.31 186 PHE B CA 1
ATOM 5552 C C . PHE B 1 186 ? 10.109 13.172 -22.875 1 97.31 186 PHE B C 1
ATOM 5554 O O . PHE B 1 186 ? 9.57 12.68 -23.875 1 97.31 186 PHE B O 1
ATOM 5561 N N . LYS B 1 187 ? 11.305 13.664 -22.891 1 97.38 187 LYS B N 1
ATOM 5562 C CA . LYS B 1 187 ? 12.062 13.734 -24.141 1 97.38 187 LYS B CA 1
ATOM 5563 C C . LYS B 1 187 ? 12.867 12.461 -24.375 1 97.38 187 LYS B C 1
ATOM 5565 O O . LYS B 1 187 ? 13.32 12.203 -25.484 1 97.38 187 LYS B O 1
ATOM 5570 N N . GLY B 1 188 ? 13.07 11.648 -23.344 1 97.31 188 GLY B N 1
ATOM 5571 C CA . GLY B 1 188 ? 13.836 10.422 -23.469 1 97.31 188 GLY B CA 1
ATOM 5572 C C . GLY B 1 188 ? 12.984 9.219 -23.844 1 97.31 188 GLY B C 1
ATOM 5573 O O . GLY B 1 188 ? 11.867 9.375 -24.344 1 97.31 188 GLY B O 1
ATOM 5574 N N . ASP B 1 189 ? 13.539 8 -23.719 1 97.38 189 ASP B N 1
ATOM 5575 C CA . ASP B 1 189 ? 12.852 6.754 -24.031 1 97.38 189 ASP B CA 1
ATOM 5576 C C . ASP B 1 189 ? 12.195 6.16 -22.781 1 97.38 189 ASP B C 1
ATOM 5578 O O . ASP B 1 189 ? 12.711 6.301 -21.672 1 97.38 189 ASP B O 1
ATOM 5582 N N . VAL B 1 190 ? 11.07 5.598 -23 1 97.75 190 VAL B N 1
ATOM 5583 C CA . VAL B 1 190 ? 10.359 4.887 -21.953 1 97.75 190 VAL B CA 1
ATOM 5584 C C . VAL B 1 190 ? 10.188 3.418 -22.344 1 97.75 190 VAL B C 1
ATOM 5586 O O . VAL B 1 190 ? 9.641 3.113 -23.406 1 97.75 190 VAL B O 1
ATOM 5589 N N . TYR B 1 191 ? 10.711 2.518 -21.484 1 97.5 191 TYR B N 1
ATOM 5590 C CA . TYR B 1 191 ? 10.586 1.087 -21.75 1 97.5 191 TYR B CA 1
ATOM 5591 C C . TYR B 1 191 ? 10.016 0.358 -20.547 1 97.5 191 TYR B C 1
ATOM 5593 O O . TYR B 1 191 ? 10.219 0.781 -19.406 1 97.5 191 TYR B O 1
ATOM 5601 N N . HIS B 1 192 ? 9.258 -0.663 -20.844 1 97.31 192 HIS B N 1
ATOM 5602 C CA . HIS B 1 192 ? 8.977 -1.609 -19.766 1 97.31 192 HIS B CA 1
ATOM 5603 C C . HIS B 1 192 ? 10.195 -2.475 -19.453 1 97.31 192 HIS B C 1
ATOM 5605 O O . HIS B 1 192 ? 10.977 -2.795 -20.359 1 97.31 192 HIS B O 1
ATOM 5611 N N . SER B 1 193 ? 10.336 -2.9 -18.25 1 96.5 193 SER B N 1
ATOM 5612 C CA . SER B 1 193 ? 11.516 -3.631 -17.797 1 96.5 193 SER B CA 1
ATOM 5613 C C . SER B 1 193 ? 11.672 -4.949 -18.547 1 96.5 193 SER B C 1
ATOM 5615 O O . SER B 1 193 ? 12.766 -5.523 -18.578 1 96.5 193 SER B O 1
ATOM 5617 N N . SER B 1 194 ? 10.617 -5.477 -19.156 1 95.62 194 SER B N 1
ATOM 5618 C CA . SER B 1 194 ? 10.672 -6.727 -19.906 1 95.62 194 SER B CA 1
ATOM 5619 C C . SER B 1 194 ? 10.992 -6.48 -21.375 1 95.62 194 SER B C 1
ATOM 5621 O O . SER B 1 194 ? 11.078 -7.426 -22.156 1 95.62 194 SER B O 1
ATOM 5623 N N . GLN B 1 195 ? 11.227 -5.238 -21.781 1 96.25 195 GLN B N 1
ATOM 5624 C CA . GLN B 1 195 ? 11.422 -4.887 -23.188 1 96.25 195 GLN B CA 1
ATOM 5625 C C . GLN B 1 195 ? 12.711 -4.082 -23.375 1 96.25 195 GLN B C 1
ATOM 5627 O O . GLN B 1 195 ? 12.703 -3.045 -24.047 1 96.25 195 GLN B O 1
ATOM 5632 N N . LEU B 1 196 ? 13.742 -4.586 -22.859 1 96.94 196 LEU B N 1
ATOM 5633 C CA . LEU B 1 196 ? 15.008 -3.865 -22.875 1 96.94 196 LEU B CA 1
ATOM 5634 C C . LEU B 1 196 ? 15.961 -4.469 -23.906 1 96.94 196 LEU B C 1
ATOM 5636 O O . LEU B 1 196 ? 17 -3.877 -24.234 1 96.94 196 LEU B O 1
ATOM 5640 N N . THR B 1 197 ? 15.641 -5.613 -24.438 1 95.38 197 THR B N 1
ATOM 5641 C CA . THR B 1 197 ? 16.5 -6.277 -25.406 1 95.38 197 THR B CA 1
ATOM 5642 C C . THR B 1 197 ? 16.766 -5.363 -26.594 1 95.38 197 THR B C 1
ATOM 5644 O O . THR B 1 197 ? 15.844 -4.789 -27.172 1 95.38 197 THR B O 1
ATOM 5647 N N . GLY B 1 198 ? 17.969 -5.172 -26.938 1 94.88 198 GLY B N 1
ATOM 5648 C CA . GLY B 1 198 ? 18.359 -4.422 -28.109 1 94.88 198 GLY B CA 1
ATOM 5649 C C . GLY B 1 198 ? 18.406 -2.926 -27.875 1 94.88 198 GLY B C 1
ATOM 5650 O O . GLY B 1 198 ? 18.781 -2.164 -28.781 1 94.88 198 GLY B O 1
ATOM 5651 N N . LYS B 1 199 ? 18.094 -2.439 -26.703 1 96.75 199 LYS B N 1
ATOM 5652 C CA . LYS B 1 199 ? 18.078 -1.008 -26.422 1 96.75 199 LYS B CA 1
ATOM 5653 C C . LYS B 1 199 ? 19.469 -0.528 -25.984 1 96.75 199 LYS B C 1
ATOM 5655 O O . LYS B 1 199 ? 20.25 -1.296 -25.422 1 96.75 199 LYS B O 1
ATOM 5660 N N . ASN B 1 200 ? 19.75 0.667 -26.297 1 96.38 200 ASN B N 1
ATOM 5661 C CA . ASN B 1 200 ? 21.047 1.27 -25.969 1 96.38 200 ASN B CA 1
ATOM 5662 C C . ASN B 1 200 ? 20.922 2.229 -24.781 1 96.38 200 ASN B C 1
ATOM 5664 O O . ASN B 1 200 ? 20.125 3.156 -24.812 1 96.38 200 ASN B O 1
ATOM 5668 N N . ALA B 1 201 ? 21.781 1.988 -23.766 1 97.31 201 ALA B N 1
ATOM 5669 C CA . ALA B 1 201 ? 21.766 2.85 -22.578 1 97.31 201 ALA B CA 1
ATOM 5670 C C . ALA B 1 201 ? 23.172 3.311 -22.219 1 97.31 201 ALA B C 1
ATOM 5672 O O . ALA B 1 201 ? 23.406 3.787 -21.094 1 97.31 201 ALA B O 1
ATOM 5673 N N . LYS B 1 202 ? 24.109 3.174 -23.141 1 97.81 202 LYS B N 1
ATOM 5674 C CA . LYS B 1 202 ? 25.484 3.547 -22.875 1 97.81 202 LYS B CA 1
ATOM 5675 C C . LYS B 1 202 ? 25.594 5.031 -22.531 1 97.81 202 LYS B C 1
ATOM 5677 O O . LYS B 1 202 ? 25.156 5.883 -23.312 1 97.81 202 LYS B O 1
ATOM 5682 N N . GLY B 1 203 ? 26.172 5.309 -21.375 1 97.88 203 GLY B N 1
ATOM 5683 C CA . GLY B 1 203 ? 26.422 6.68 -20.953 1 97.88 203 GLY B CA 1
ATOM 5684 C C . GLY B 1 203 ? 25.156 7.43 -20.578 1 97.88 203 GLY B C 1
ATOM 5685 O O . GLY B 1 203 ? 25.203 8.641 -20.344 1 97.88 203 GLY B O 1
ATOM 5686 N N . LYS B 1 204 ? 24.094 6.773 -20.516 1 98.06 204 LYS B N 1
ATOM 5687 C CA . LYS B 1 204 ? 22.828 7.434 -20.234 1 98.06 204 LYS B CA 1
ATOM 5688 C C . LYS B 1 204 ? 22.422 7.262 -18.781 1 98.06 204 LYS B C 1
ATOM 5690 O O . LYS B 1 204 ? 22.906 6.355 -18.094 1 98.06 204 LYS B O 1
ATOM 5695 N N . LYS B 1 205 ? 21.594 8.195 -18.312 1 98.38 205 LYS B N 1
ATOM 5696 C CA . LYS B 1 205 ? 21 8.086 -16.984 1 98.38 205 LYS B CA 1
ATOM 5697 C C . LYS B 1 205 ? 19.625 7.426 -17.062 1 98.38 205 LYS B C 1
ATOM 5699 O O . LYS B 1 205 ? 18.781 7.805 -17.875 1 98.38 205 LYS B O 1
ATOM 5704 N N . LEU B 1 206 ? 19.469 6.422 -16.219 1 98.38 206 LEU B N 1
ATOM 5705 C CA . LEU B 1 206 ? 18.203 5.695 -16.203 1 98.38 206 LEU B CA 1
ATOM 5706 C C . LEU B 1 206 ? 17.453 5.945 -14.898 1 98.38 206 LEU B C 1
ATOM 5708 O O . LEU B 1 206 ? 18.047 5.949 -13.82 1 98.38 206 LEU B O 1
ATOM 5712 N N . ALA B 1 207 ? 16.156 6.199 -14.953 1 98.44 207 ALA B N 1
ATOM 5713 C CA . ALA B 1 207 ? 15.242 6.141 -13.812 1 98.44 207 ALA B CA 1
ATOM 5714 C C . ALA B 1 207 ? 14.367 4.891 -13.883 1 98.44 207 ALA B C 1
ATOM 5716 O O . ALA B 1 207 ? 13.609 4.707 -14.836 1 98.44 207 ALA B O 1
ATOM 5717 N N . VAL B 1 208 ? 14.5 4.035 -12.906 1 97.88 208 VAL B N 1
ATOM 5718 C CA . VAL B 1 208 ? 13.719 2.803 -12.828 1 97.88 208 VAL B CA 1
ATOM 5719 C C . VAL B 1 208 ? 12.562 2.986 -11.852 1 97.88 208 VAL B C 1
ATOM 5721 O O . VAL B 1 208 ? 12.773 3.242 -10.664 1 97.88 208 VAL B O 1
ATOM 5724 N N . ILE B 1 209 ? 11.352 2.834 -12.328 1 97.31 209 ILE B N 1
ATOM 5725 C CA . ILE B 1 209 ? 10.164 3.008 -11.5 1 97.31 209 ILE B CA 1
ATOM 5726 C C . ILE B 1 209 ? 9.68 1.65 -10.992 1 97.31 209 ILE B C 1
ATOM 5728 O O . ILE B 1 209 ? 9.156 0.844 -11.766 1 97.31 209 ILE B O 1
ATOM 5732 N N . GLY B 1 210 ? 9.805 1.453 -9.727 1 94.75 210 GLY B N 1
ATOM 5733 C CA . GLY B 1 210 ? 9.469 0.182 -9.102 1 94.75 210 GLY B CA 1
ATOM 5734 C C . GLY B 1 210 ? 10.641 -0.46 -8.383 1 94.75 210 GLY B C 1
ATOM 5735 O O . GLY B 1 210 ? 11.797 -0.22 -8.734 1 94.75 210 GLY B O 1
ATOM 5736 N N . GLY B 1 211 ? 10.305 -1.293 -7.363 1 90.19 211 GLY B N 1
ATOM 5737 C CA . GLY B 1 211 ? 11.344 -1.909 -6.555 1 90.19 211 GLY B CA 1
ATOM 5738 C C . GLY B 1 211 ? 11.156 -3.402 -6.375 1 90.19 211 GLY B C 1
ATOM 5739 O O . GLY B 1 211 ? 11.219 -3.912 -5.254 1 90.19 211 GLY B O 1
ATOM 5740 N N . GLY B 1 212 ? 10.992 -4.18 -7.324 1 89 212 GLY B N 1
ATOM 5741 C CA . GLY B 1 212 ? 10.883 -5.629 -7.273 1 89 212 GLY B CA 1
ATOM 5742 C C . GLY B 1 212 ? 11.883 -6.336 -8.164 1 89 212 GLY B C 1
ATOM 5743 O O . GLY B 1 212 ? 12.984 -5.828 -8.391 1 89 212 GLY B O 1
ATOM 5744 N N . ALA B 1 213 ? 11.562 -7.488 -8.547 1 86.81 213 ALA B N 1
ATOM 5745 C CA . ALA B 1 213 ? 12.43 -8.281 -9.406 1 86.81 213 ALA B CA 1
ATOM 5746 C C . ALA B 1 213 ? 12.672 -7.586 -10.742 1 86.81 213 ALA B C 1
ATOM 5748 O O . ALA B 1 213 ? 13.758 -7.68 -11.312 1 86.81 213 ALA B O 1
ATOM 5749 N N . SER B 1 214 ? 11.711 -6.887 -11.172 1 89.94 214 SER B N 1
ATOM 5750 C CA . SER B 1 214 ? 11.82 -6.18 -12.445 1 89.94 214 SER B CA 1
ATOM 5751 C C . SER B 1 214 ? 12.844 -5.051 -12.367 1 89.94 214 SER B C 1
ATOM 5753 O O . SER B 1 214 ? 13.492 -4.723 -13.359 1 89.94 214 SER B O 1
ATOM 5755 N N . ALA B 1 215 ? 12.898 -4.438 -11.219 1 90.81 215 ALA B N 1
ATOM 5756 C CA . ALA B 1 215 ? 13.883 -3.371 -11.031 1 90.81 215 ALA B CA 1
ATOM 5757 C C . ALA B 1 215 ? 15.305 -3.912 -11.141 1 90.81 215 ALA B C 1
ATOM 5759 O O . ALA B 1 215 ? 16.203 -3.229 -11.648 1 90.81 215 ALA B O 1
ATOM 5760 N N . ILE B 1 216 ? 15.477 -5.102 -10.68 1 85.62 216 ILE B N 1
ATOM 5761 C CA . ILE B 1 216 ? 16.781 -5.754 -10.781 1 85.62 216 ILE B CA 1
ATOM 5762 C C . ILE B 1 216 ? 17.125 -5.996 -12.242 1 85.62 216 ILE B C 1
ATOM 5764 O O . ILE B 1 216 ? 18.266 -5.828 -12.656 1 85.62 216 ILE B O 1
ATOM 5768 N N . GLU B 1 217 ? 16.125 -6.363 -12.992 1 86.75 217 GLU B N 1
ATOM 5769 C CA . GLU B 1 217 ? 16.312 -6.523 -14.43 1 86.75 217 GLU B CA 1
ATOM 5770 C C . GLU B 1 217 ? 16.844 -5.242 -15.07 1 86.75 217 GLU B C 1
ATOM 5772 O O . GLU B 1 217 ? 17.766 -5.285 -15.891 1 86.75 217 GLU B O 1
ATOM 5777 N N . ALA B 1 218 ? 16.266 -4.184 -14.695 1 92.56 218 ALA B N 1
ATOM 5778 C CA . ALA B 1 218 ? 16.672 -2.883 -15.227 1 92.56 218 ALA B CA 1
ATOM 5779 C C . ALA B 1 218 ? 18.078 -2.521 -14.781 1 92.56 218 ALA B C 1
ATOM 5781 O O . ALA B 1 218 ? 18.859 -1.964 -15.555 1 92.56 218 ALA B O 1
ATOM 5782 N N . LEU B 1 219 ? 18.391 -2.811 -13.57 1 92.19 219 LEU B N 1
ATOM 5783 C CA . LEU B 1 219 ? 19.719 -2.545 -13.023 1 92.19 219 LEU B CA 1
ATOM 5784 C C . LEU B 1 219 ? 20.781 -3.328 -13.781 1 92.19 219 LEU B C 1
ATOM 5786 O O . LEU B 1 219 ? 21.828 -2.781 -14.117 1 92.19 219 LEU B O 1
ATOM 5790 N N . GLU B 1 220 ? 20.484 -4.57 -13.961 1 89.94 220 GLU B N 1
ATOM 5791 C CA . GLU B 1 220 ? 21.422 -5.422 -14.688 1 89.94 220 GLU B CA 1
ATOM 5792 C C . GLU B 1 220 ? 21.578 -4.961 -16.141 1 89.94 220 GLU B C 1
ATOM 5794 O O . GLU B 1 220 ? 22.688 -4.988 -16.688 1 89.94 220 GLU B O 1
ATOM 5799 N N . PHE B 1 221 ? 20.531 -4.531 -16.75 1 93.31 221 PHE B N 1
ATOM 5800 C CA . PHE B 1 221 ? 20.562 -3.959 -18.078 1 93.31 221 PHE B CA 1
ATOM 5801 C C . PHE B 1 221 ? 21.469 -2.73 -18.125 1 93.31 221 PHE B C 1
ATOM 5803 O O . PHE B 1 221 ? 22.328 -2.611 -19 1 93.31 221 PHE B O 1
ATOM 5810 N N . ALA B 1 222 ? 21.25 -1.865 -17.219 1 95 222 ALA B N 1
ATOM 5811 C CA . ALA B 1 222 ? 22.031 -0.636 -17.156 1 95 222 ALA B CA 1
ATOM 5812 C C . ALA B 1 222 ? 23.516 -0.942 -17 1 95 222 ALA B C 1
ATOM 5814 O O . ALA B 1 222 ? 24.359 -0.312 -17.641 1 95 222 ALA B O 1
ATOM 5815 N N . ALA B 1 223 ? 23.797 -1.863 -16.156 1 91.94 223 ALA B N 1
ATOM 5816 C CA . ALA B 1 223 ? 25.188 -2.244 -15.914 1 91.94 223 ALA B CA 1
ATOM 5817 C C . ALA B 1 223 ? 25.828 -2.818 -17.172 1 91.94 223 ALA B C 1
ATOM 5819 O O . ALA B 1 223 ? 26.938 -2.451 -17.531 1 91.94 223 ALA B O 1
ATOM 5820 N N . ARG B 1 224 ? 25.156 -3.705 -17.828 1 91.56 224 ARG B N 1
ATOM 5821 C CA . ARG B 1 224 ? 25.672 -4.348 -19.031 1 91.56 224 ARG B CA 1
ATOM 5822 C C . ARG B 1 224 ? 25.875 -3.328 -20.141 1 91.56 224 ARG B C 1
ATOM 5824 O O . ARG B 1 224 ? 26.812 -3.445 -20.938 1 91.56 224 ARG B O 1
ATOM 5831 N N . ALA B 1 225 ? 25 -2.369 -20.172 1 95.19 225 ALA B N 1
ATOM 5832 C CA . ALA B 1 225 ? 25.031 -1.373 -21.234 1 95.19 225 ALA B CA 1
ATOM 5833 C C . ALA B 1 225 ? 26 -0.247 -20.906 1 95.19 225 ALA B C 1
ATOM 5835 O O . ALA B 1 225 ? 26.188 0.674 -21.703 1 95.19 225 ALA B O 1
ATOM 5836 N N . ASP B 1 226 ? 26.562 -0.29 -19.75 1 95.75 226 ASP B N 1
ATOM 5837 C CA . ASP B 1 226 ? 27.484 0.739 -19.281 1 95.75 226 ASP B CA 1
ATOM 5838 C C . ASP B 1 226 ? 26.797 2.1 -19.203 1 95.75 226 ASP B C 1
ATOM 5840 O O . ASP B 1 226 ? 27.281 3.08 -19.781 1 95.75 226 ASP B O 1
ATOM 5844 N N . ALA B 1 227 ? 25.672 2.072 -18.594 1 97.19 227 ALA B N 1
ATOM 5845 C CA . ALA B 1 227 ? 24.953 3.316 -18.344 1 97.19 227 ALA B CA 1
ATOM 5846 C C . ALA B 1 227 ? 25.719 4.219 -17.391 1 97.19 227 ALA B C 1
ATOM 5848 O O . ALA B 1 227 ? 26.594 3.748 -16.641 1 97.19 227 ALA B O 1
ATOM 5849 N N . ALA B 1 228 ? 25.484 5.547 -17.438 1 97.62 228 ALA B N 1
ATOM 5850 C CA . ALA B 1 228 ? 26.172 6.496 -16.562 1 97.62 228 ALA B CA 1
ATOM 5851 C C . ALA B 1 228 ? 25.703 6.348 -15.117 1 97.62 228 ALA B C 1
ATOM 5853 O O . ALA B 1 228 ? 26.5 6.41 -14.188 1 97.62 228 ALA B O 1
ATOM 5854 N N . LYS B 1 229 ? 24.391 6.188 -14.953 1 97.31 229 LYS B N 1
ATOM 5855 C CA . LYS B 1 229 ? 23.812 6.074 -13.625 1 97.31 229 LYS B CA 1
ATOM 5856 C C . LYS B 1 229 ? 22.406 5.469 -13.688 1 97.31 229 LYS B C 1
ATOM 5858 O O . LYS B 1 229 ? 21.656 5.719 -14.641 1 97.31 229 LYS B O 1
ATOM 5863 N N . VAL B 1 230 ? 22.125 4.656 -12.781 1 97.31 230 VAL B N 1
ATOM 5864 C CA . VAL B 1 230 ? 20.766 4.102 -12.664 1 97.31 230 VAL B CA 1
ATOM 5865 C C . VAL B 1 230 ? 20.172 4.469 -11.312 1 97.31 230 VAL B C 1
ATOM 5867 O O . VAL B 1 230 ? 20.797 4.234 -10.273 1 97.31 230 VAL B O 1
ATOM 5870 N N . THR B 1 231 ? 19.016 5.098 -11.258 1 97.69 231 THR B N 1
ATOM 5871 C CA . THR B 1 231 ? 18.312 5.438 -10.031 1 97.69 231 THR B CA 1
ATOM 5872 C C . THR B 1 231 ? 17.031 4.625 -9.898 1 97.69 231 THR B C 1
ATOM 5874 O O . THR B 1 231 ? 16.125 4.742 -10.734 1 97.69 231 THR B O 1
ATOM 5877 N N . ILE B 1 232 ? 16.984 3.809 -8.891 1 96.56 232 ILE B N 1
ATOM 5878 C CA . ILE B 1 232 ? 15.789 3.02 -8.617 1 96.56 232 ILE B CA 1
ATOM 5879 C C . ILE B 1 232 ? 14.852 3.807 -7.699 1 96.56 232 ILE B C 1
ATOM 5881 O O . ILE B 1 232 ? 15.234 4.191 -6.594 1 96.56 232 ILE B O 1
ATOM 5885 N N . ILE B 1 233 ? 13.68 4.082 -8.188 1 97.06 233 ILE B N 1
ATOM 5886 C CA . ILE B 1 233 ? 12.648 4.766 -7.414 1 97.06 233 ILE B CA 1
ATOM 5887 C C . ILE B 1 233 ? 11.609 3.758 -6.938 1 97.06 233 ILE B C 1
ATOM 5889 O O . ILE B 1 233 ? 10.797 3.273 -7.73 1 97.06 233 ILE B O 1
ATOM 5893 N N . SER B 1 234 ? 11.594 3.457 -5.66 1 95.12 234 SER B N 1
ATOM 5894 C CA . SER B 1 234 ? 10.695 2.453 -5.094 1 95.12 234 SER B CA 1
ATOM 5895 C C . SER B 1 234 ? 9.656 3.092 -4.18 1 95.12 234 SER B C 1
ATOM 5897 O O . SER B 1 234 ? 10.008 3.809 -3.238 1 95.12 234 SER B O 1
ATOM 5899 N N . ARG B 1 235 ? 8.391 2.814 -4.391 1 92.75 235 ARG B N 1
ATOM 5900 C CA . ARG B 1 235 ? 7.32 3.332 -3.543 1 92.75 235 ARG B CA 1
ATOM 5901 C C . ARG B 1 235 ? 7.164 2.494 -2.279 1 92.75 235 ARG B C 1
ATOM 5903 O O . ARG B 1 235 ? 6.758 3.006 -1.233 1 92.75 235 ARG B O 1
ATOM 5910 N N . SER B 1 236 ? 7.438 1.193 -2.457 1 89.12 236 SER B N 1
ATOM 5911 C CA . SER B 1 236 ? 7.297 0.282 -1.327 1 89.12 236 SER B CA 1
ATOM 5912 C C . SER B 1 236 ? 8.656 -0.121 -0.767 1 89.12 236 SER B C 1
ATOM 5914 O O . SER B 1 236 ? 9.664 -0.072 -1.475 1 89.12 236 SER B O 1
ATOM 5916 N N . GLU B 1 237 ? 8.586 -0.488 0.544 1 84.94 237 GLU B N 1
ATOM 5917 C CA . GLU B 1 237 ? 9.773 -1.026 1.201 1 84.94 237 GLU B CA 1
ATOM 5918 C C . GLU B 1 237 ? 9.984 -2.494 0.842 1 84.94 237 GLU B C 1
ATOM 5920 O O . GLU B 1 237 ? 9.062 -3.303 0.944 1 84.94 237 GLU B O 1
ATOM 5925 N N . LYS B 1 238 ? 11.156 -2.781 0.317 1 89.19 238 LYS B N 1
ATOM 5926 C CA . LYS B 1 238 ? 11.453 -4.168 -0.024 1 89.19 238 LYS B CA 1
ATOM 5927 C C . LYS B 1 238 ? 12.836 -4.574 0.472 1 89.19 238 LYS B C 1
ATOM 5929 O O . LYS B 1 238 ? 13.781 -3.783 0.408 1 89.19 238 LYS B O 1
ATOM 5934 N N . TRP B 1 239 ? 12.922 -5.77 0.99 1 93.31 239 TRP B N 1
ATOM 5935 C CA . TRP B 1 239 ? 14.219 -6.324 1.351 1 93.31 239 TRP B CA 1
ATOM 5936 C C . TRP B 1 239 ? 15 -6.738 0.107 1 93.31 239 TRP B C 1
ATOM 5938 O O . TRP B 1 239 ? 14.43 -7.273 -0.844 1 93.31 239 TRP B O 1
ATOM 5948 N N . ILE B 1 240 ? 16.234 -6.473 0.121 1 93 240 ILE B N 1
ATOM 5949 C CA . ILE B 1 240 ? 17.172 -7.008 -0.86 1 93 240 ILE B CA 1
ATOM 5950 C C . ILE B 1 240 ? 18.047 -8.086 -0.209 1 93 240 ILE B C 1
ATOM 5952 O O . ILE B 1 240 ? 18.672 -7.84 0.828 1 93 240 ILE B O 1
ATOM 5956 N N . ILE B 1 241 ? 18.047 -9.227 -0.709 1 92.94 241 ILE B N 1
ATOM 5957 C CA . ILE B 1 241 ? 18.875 -10.297 -0.165 1 92.94 241 ILE B CA 1
ATOM 5958 C C . ILE B 1 241 ? 19.938 -10.703 -1.186 1 92.94 241 ILE B C 1
ATOM 5960 O O . ILE B 1 241 ? 19.766 -10.477 -2.387 1 92.94 241 ILE B O 1
ATOM 5964 N N . PRO B 1 242 ? 21.016 -11.258 -0.712 1 92.69 242 PRO B N 1
ATOM 5965 C CA . PRO B 1 242 ? 22.094 -11.625 -1.646 1 92.69 242 PRO B CA 1
ATOM 5966 C C . PRO B 1 242 ? 21.734 -12.836 -2.508 1 92.69 242 PRO B C 1
ATOM 5968 O O . PRO B 1 242 ? 21.031 -13.734 -2.049 1 92.69 242 PRO B O 1
ATOM 5971 N N . ARG B 1 243 ? 22.203 -12.711 -3.73 1 89.06 243 ARG B N 1
ATOM 5972 C CA . ARG B 1 243 ? 22.125 -13.883 -4.602 1 89.06 243 ARG B CA 1
ATOM 5973 C C . ARG B 1 243 ? 23.125 -14.953 -4.18 1 89.06 243 ARG B C 1
ATOM 5975 O O . ARG B 1 243 ? 24.141 -15.164 -4.844 1 89.06 243 ARG B O 1
ATOM 5982 N N . ASN B 1 244 ? 22.797 -15.625 -3.094 1 90.12 244 ASN B N 1
ATOM 5983 C CA . ASN B 1 244 ? 23.641 -16.625 -2.453 1 90.12 244 ASN B CA 1
ATOM 5984 C C . ASN B 1 244 ? 22.844 -17.859 -2.057 1 90.12 244 ASN B C 1
ATOM 5986 O O . ASN B 1 244 ? 21.906 -17.766 -1.267 1 90.12 244 ASN B O 1
ATOM 5990 N N . ILE B 1 245 ? 23.281 -18.984 -2.566 1 85.94 245 ILE B N 1
ATOM 5991 C CA . ILE B 1 245 ? 22.531 -20.219 -2.404 1 85.94 245 ILE B CA 1
ATOM 5992 C C . ILE B 1 245 ? 22.391 -20.547 -0.92 1 85.94 245 ILE B C 1
ATOM 5994 O O . ILE B 1 245 ? 21.359 -21.062 -0.485 1 85.94 245 ILE B O 1
ATOM 5998 N N . VAL B 1 246 ? 23.391 -20.312 -0.182 1 87.56 246 VAL B N 1
ATOM 5999 C CA . VAL B 1 246 ? 23.375 -20.656 1.236 1 87.56 246 VAL B CA 1
ATOM 6000 C C . VAL B 1 246 ? 22.375 -19.766 1.97 1 87.56 246 VAL B C 1
ATOM 6002 O O . VAL B 1 246 ? 21.516 -20.25 2.713 1 87.56 246 VAL B O 1
ATOM 6005 N N . VAL B 1 247 ? 22.453 -18.469 1.718 1 88.38 247 VAL B N 1
ATOM 6006 C CA . VAL B 1 247 ? 21.578 -17.516 2.379 1 88.38 247 VAL B CA 1
ATOM 6007 C C . VAL B 1 247 ? 20.125 -17.781 1.979 1 88.38 247 VAL B C 1
ATOM 6009 O O . VAL B 1 247 ? 19.25 -17.844 2.836 1 88.38 247 VAL B O 1
ATOM 6012 N N . ASP B 1 248 ? 19.922 -18.016 0.757 1 85.81 248 ASP B N 1
ATOM 6013 C CA . ASP B 1 248 ? 18.562 -18.188 0.245 1 85.81 248 ASP B CA 1
ATOM 6014 C C . ASP B 1 248 ? 17.953 -19.484 0.752 1 85.81 248 ASP B C 1
ATOM 6016 O O . ASP B 1 248 ? 16.766 -19.531 1.06 1 85.81 248 ASP B O 1
ATOM 6020 N N . THR B 1 249 ? 18.781 -20.469 0.83 1 83.5 249 THR B N 1
ATOM 6021 C CA . THR B 1 249 ? 18.297 -21.75 1.355 1 83.5 249 THR B CA 1
ATOM 6022 C C . THR B 1 249 ? 17.953 -21.625 2.836 1 83.5 249 THR B C 1
ATOM 6024 O O . THR B 1 249 ? 16.906 -22.125 3.279 1 83.5 249 THR B O 1
ATOM 6027 N N . LEU B 1 250 ? 18.797 -20.938 3.535 1 83.81 250 LEU B N 1
ATOM 6028 C CA . LEU B 1 250 ? 18.562 -20.766 4.965 1 83.81 250 LEU B CA 1
ATOM 6029 C C . LEU B 1 250 ? 17.281 -20 5.219 1 83.81 250 LEU B C 1
ATOM 6031 O O . LEU B 1 250 ? 16.516 -20.328 6.121 1 83.81 250 LEU B O 1
ATOM 6035 N N . LEU B 1 251 ? 17.062 -19.047 4.418 1 85.25 251 LEU B N 1
ATOM 6036 C CA . LEU B 1 251 ? 15.852 -18.25 4.566 1 85.25 251 LEU B CA 1
ATOM 6037 C C . LEU B 1 251 ? 14.609 -19.062 4.219 1 85.25 251 LEU B C 1
ATOM 6039 O O . LEU B 1 251 ? 13.547 -18.875 4.809 1 85.25 251 LEU B O 1
ATOM 6043 N N . SER B 1 252 ? 14.758 -20.016 3.318 1 81.75 252 SER B N 1
ATOM 6044 C CA . SER B 1 252 ? 13.641 -20.844 2.857 1 81.75 252 SER B CA 1
ATOM 6045 C C . SER B 1 252 ? 13.289 -21.922 3.871 1 81.75 252 SER B C 1
ATOM 6047 O O . SER B 1 252 ? 12.258 -22.594 3.752 1 81.75 252 SER B O 1
ATOM 6049 N N . PHE B 1 253 ? 14.086 -22.047 4.938 1 80.94 253 PHE B N 1
ATOM 6050 C CA . PHE B 1 253 ? 13.891 -23.109 5.926 1 80.94 253 PHE B CA 1
ATOM 6051 C C . PHE B 1 253 ? 13.008 -22.625 7.066 1 80.94 253 PHE B C 1
ATOM 6053 O O . PHE B 1 253 ? 12.75 -23.359 8.016 1 80.94 253 PHE B O 1
ATOM 6060 N N . ASN B 1 254 ? 12.516 -21.469 6.996 1 82.94 254 ASN B N 1
ATOM 6061 C CA . ASN B 1 254 ? 11.539 -21.047 7.988 1 82.94 254 ASN B CA 1
ATOM 6062 C C . ASN B 1 254 ? 10.266 -21.891 7.922 1 82.94 254 ASN B C 1
ATOM 6064 O O . ASN B 1 254 ? 9.406 -21.641 7.074 1 82.94 254 ASN B O 1
ATOM 6068 N N . ILE B 1 255 ? 10.094 -22.766 8.766 1 76.62 255 ILE B N 1
ATOM 6069 C CA . ILE B 1 255 ? 9.055 -23.781 8.734 1 76.62 255 ILE B CA 1
ATOM 6070 C C . ILE B 1 255 ? 7.688 -23.125 8.953 1 76.62 255 ILE B C 1
ATOM 6072 O O . ILE B 1 255 ? 6.668 -23.656 8.492 1 76.62 255 ILE B O 1
ATOM 6076 N N . LEU B 1 256 ? 7.652 -22.047 9.602 1 80.75 256 LEU B N 1
ATOM 6077 C CA . LEU B 1 256 ? 6.375 -21.406 9.883 1 80.75 256 LEU B CA 1
ATOM 6078 C C . LEU B 1 256 ? 5.938 -20.516 8.719 1 80.75 256 LEU B C 1
ATOM 6080 O O . LEU B 1 256 ? 4.762 -20.172 8.609 1 80.75 256 LEU B O 1
ATOM 6084 N N . GLY B 1 257 ? 6.934 -20.188 7.859 1 80.56 257 GLY B N 1
ATOM 6085 C CA . GLY B 1 257 ? 6.625 -19.438 6.656 1 80.56 257 GLY B CA 1
ATOM 6086 C C . GLY B 1 257 ? 6.047 -18.062 6.949 1 80.56 257 GLY B C 1
ATOM 6087 O O . GLY B 1 257 ? 5.156 -17.594 6.242 1 80.56 257 GLY B O 1
ATOM 6088 N N . GLN B 1 258 ? 6.348 -17.547 8.055 1 81.62 258 GLN B N 1
ATOM 6089 C CA . GLN B 1 258 ? 5.844 -16.219 8.445 1 81.62 258 GLN B CA 1
ATOM 6090 C C . GLN B 1 258 ? 6.859 -15.492 9.312 1 81.62 258 GLN B C 1
ATOM 6092 O O . GLN B 1 258 ? 7.84 -16.078 9.773 1 81.62 258 GLN B O 1
ATOM 6097 N N . GLU B 1 259 ? 6.59 -14.164 9.43 1 84.88 259 GLU B N 1
ATOM 6098 C CA . GLU B 1 259 ? 7.395 -13.359 10.344 1 84.88 259 GLU B CA 1
ATOM 6099 C C . GLU B 1 259 ? 7.191 -13.805 11.789 1 84.88 259 GLU B C 1
ATOM 6101 O O . GLU B 1 259 ? 6.055 -13.992 12.234 1 84.88 259 GLU B O 1
ATOM 6106 N N . THR B 1 260 ? 8.203 -14.109 12.461 1 83.12 260 THR B N 1
ATOM 6107 C CA . THR B 1 260 ? 8.164 -14.523 13.859 1 83.12 260 THR B CA 1
ATOM 6108 C C . THR B 1 260 ? 9.086 -13.648 14.711 1 83.12 260 THR B C 1
ATOM 6110 O O . THR B 1 260 ? 9.75 -12.75 14.188 1 83.12 260 THR B O 1
ATOM 6113 N N . VAL B 1 261 ? 9.117 -13.914 15.961 1 81.5 261 VAL B N 1
ATOM 6114 C CA . VAL B 1 261 ? 9.984 -13.172 16.875 1 81.5 261 VAL B CA 1
ATOM 6115 C C . VAL B 1 261 ? 11.445 -13.453 16.547 1 81.5 261 VAL B C 1
ATOM 6117 O O . VAL B 1 261 ? 12.32 -12.625 16.812 1 81.5 261 VAL B O 1
ATOM 6120 N N . LEU B 1 262 ? 11.688 -14.586 15.883 1 85.56 262 LEU B N 1
ATOM 6121 C CA . LEU B 1 262 ? 13.062 -14.977 15.562 1 85.56 262 LEU B CA 1
ATOM 6122 C C . LEU B 1 262 ? 13.516 -14.352 14.25 1 85.56 262 LEU B C 1
ATOM 6124 O O . LEU B 1 262 ? 14.695 -14.414 13.906 1 85.56 262 LEU B O 1
ATOM 6128 N N . SER B 1 263 ? 12.617 -13.695 13.594 1 90.06 263 SER B N 1
ATOM 6129 C CA . SER B 1 263 ? 12.938 -13.125 12.289 1 90.06 263 SER B CA 1
ATOM 6130 C C . SER B 1 263 ? 13.945 -11.984 12.414 1 90.06 263 SER B C 1
ATOM 6132 O O . SER B 1 263 ? 14.578 -11.594 11.43 1 90.06 263 SER B O 1
ATOM 6134 N N . PHE B 1 264 ? 14.109 -11.531 13.672 1 89.56 264 PHE B N 1
ATOM 6135 C CA . PHE B 1 264 ? 15.062 -10.445 13.867 1 89.56 264 PHE B CA 1
ATOM 6136 C C . PHE B 1 264 ? 16.484 -10.922 13.609 1 89.56 264 PHE B C 1
ATOM 6138 O O . PHE B 1 264 ? 17.375 -10.117 13.281 1 89.56 264 PHE B O 1
ATOM 6145 N N . ILE B 1 265 ? 16.797 -12.211 13.68 1 92.44 265 ILE B N 1
ATOM 6146 C CA . ILE B 1 265 ? 18.125 -12.758 13.516 1 92.44 265 ILE B CA 1
ATOM 6147 C C . ILE B 1 265 ? 18.578 -12.625 12.062 1 92.44 265 ILE B C 1
ATOM 6149 O O . ILE B 1 265 ? 19.562 -11.945 11.766 1 92.44 265 ILE B O 1
ATOM 6153 N N . PRO B 1 266 ? 17.812 -13.242 11.109 1 92.94 266 PRO B N 1
ATOM 6154 C CA . PRO B 1 266 ? 18.234 -13.055 9.727 1 92.94 266 PRO B CA 1
ATOM 6155 C C . PRO B 1 266 ? 18.203 -11.586 9.289 1 92.94 266 PRO B C 1
ATOM 6157 O O . PRO B 1 266 ? 19.031 -11.148 8.492 1 92.94 266 PRO B O 1
ATOM 6160 N N . GLU B 1 267 ? 17.297 -10.836 9.758 1 94.19 267 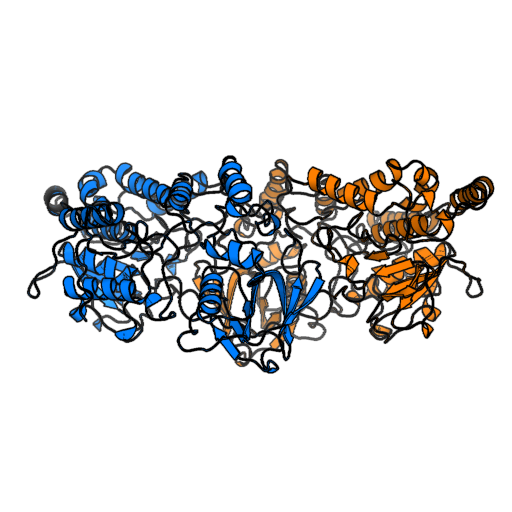GLU B N 1
ATOM 6161 C CA . GLU B 1 267 ? 17.203 -9.414 9.414 1 94.19 267 GLU B CA 1
ATOM 6162 C C . GLU B 1 267 ? 18.438 -8.656 9.914 1 94.19 267 GLU B C 1
ATOM 6164 O O . GLU B 1 267 ? 18.984 -7.816 9.195 1 94.19 267 GLU B O 1
ATOM 6169 N N . PHE B 1 268 ? 18.797 -8.953 11.156 1 94.62 268 PHE B N 1
ATOM 6170 C CA . PHE B 1 268 ? 20 -8.344 11.727 1 94.62 268 PHE B CA 1
ATOM 6171 C C . PHE B 1 268 ? 21.234 -8.727 10.93 1 94.62 268 PHE B C 1
ATOM 6173 O O . PHE B 1 268 ? 22.078 -7.875 10.625 1 94.62 268 PHE B O 1
ATOM 6180 N N . LEU B 1 269 ? 21.328 -9.984 10.609 1 95 269 LEU B N 1
ATOM 6181 C CA . LEU B 1 269 ? 22.484 -10.469 9.859 1 95 269 LEU B CA 1
ATOM 6182 C C . LEU B 1 269 ? 22.547 -9.828 8.477 1 95 269 LEU B C 1
ATOM 6184 O O . LEU B 1 269 ? 23.609 -9.469 7.996 1 95 269 LEU B O 1
ATOM 6188 N N . LEU B 1 270 ? 21.438 -9.68 7.812 1 95.44 270 LEU B N 1
ATOM 6189 C CA . LEU B 1 270 ? 21.391 -9.031 6.508 1 95.44 270 LEU B CA 1
ATOM 6190 C C . LEU B 1 270 ? 21.812 -7.566 6.609 1 95.44 270 LEU B C 1
ATOM 6192 O O . LEU B 1 270 ? 22.609 -7.09 5.793 1 95.44 270 LEU B O 1
ATOM 6196 N N . ARG B 1 271 ? 21.375 -6.879 7.633 1 95.12 271 ARG B N 1
ATOM 6197 C CA . ARG B 1 271 ? 21.703 -5.469 7.816 1 95.12 271 ARG B CA 1
ATOM 6198 C C . ARG B 1 271 ? 23.188 -5.281 8.047 1 95.12 271 ARG B C 1
ATOM 6200 O O . ARG B 1 271 ? 23.797 -4.367 7.488 1 95.12 271 ARG B O 1
ATOM 6207 N N . LYS B 1 272 ? 23.766 -6.156 8.812 1 95.75 272 LYS B N 1
ATOM 6208 C CA . LYS B 1 272 ? 25.156 -5.961 9.242 1 95.75 272 LYS B CA 1
ATOM 6209 C C . LYS B 1 272 ? 26.125 -6.531 8.219 1 95.75 272 LYS B C 1
ATOM 6211 O O . LYS B 1 272 ? 27.203 -5.973 8.008 1 95.75 272 LYS B O 1
ATOM 6216 N N . LEU B 1 273 ? 25.75 -7.645 7.57 1 94.94 273 LEU B N 1
ATOM 6217 C CA . LEU B 1 273 ? 26.719 -8.352 6.734 1 94.94 273 LEU B CA 1
ATOM 6218 C C . LEU B 1 273 ? 26.5 -8.031 5.262 1 94.94 273 LEU B C 1
ATOM 6220 O O . LEU B 1 273 ? 27.438 -8.07 4.465 1 94.94 273 LEU B O 1
ATOM 6224 N N . PHE B 1 274 ? 25.312 -7.797 4.883 1 95.25 274 PHE B N 1
ATOM 6225 C CA . PHE B 1 274 ? 25 -7.578 3.473 1 95.25 274 PHE B CA 1
ATOM 6226 C C . PHE B 1 274 ? 24.828 -6.09 3.184 1 95.25 274 PHE B C 1
ATOM 6228 O O . PHE B 1 274 ? 25.5 -5.539 2.307 1 95.25 274 PHE B O 1
ATOM 6235 N N . TYR B 1 275 ? 23.906 -5.43 3.93 1 95.19 275 TYR B N 1
ATOM 6236 C CA . TYR B 1 275 ? 23.688 -4.004 3.727 1 95.19 275 TYR B CA 1
ATOM 6237 C C . TYR B 1 275 ? 24.875 -3.191 4.203 1 95.19 275 TYR B C 1
ATOM 6239 O O . TYR B 1 275 ? 25.375 -2.324 3.482 1 95.19 275 TYR B O 1
ATOM 6247 N N . ARG B 1 276 ? 25.359 -3.479 5.504 1 95.69 276 ARG B N 1
ATOM 6248 C CA . ARG B 1 276 ? 26.516 -2.838 6.113 1 95.69 276 ARG B CA 1
ATOM 6249 C C . ARG B 1 276 ? 26.328 -1.328 6.211 1 95.69 276 ARG B C 1
ATOM 6251 O O . ARG B 1 276 ? 25.375 -0.86 6.84 1 95.69 276 ARG B O 1
ATOM 6258 N N . ASP B 1 277 ? 27.094 -0.508 5.418 1 93.56 277 ASP B N 1
ATOM 6259 C CA . ASP B 1 277 ? 27.016 0.949 5.477 1 93.56 277 ASP B CA 1
ATOM 6260 C C . ASP B 1 277 ? 25.734 1.469 4.844 1 93.56 277 ASP B C 1
ATOM 6262 O O . ASP B 1 277 ? 25.375 2.635 5.023 1 93.56 277 ASP B O 1
ATOM 6266 N N . LEU B 1 278 ? 24.984 0.619 4.156 1 94.12 278 LEU B N 1
ATOM 6267 C CA . LEU B 1 278 ? 23.75 1 3.479 1 94.12 278 LEU B CA 1
ATOM 6268 C C . LEU B 1 278 ? 22.531 0.469 4.227 1 94.12 278 LEU B C 1
ATOM 6270 O O . LEU B 1 278 ? 21.5 0.197 3.615 1 94.12 278 LEU B O 1
ATOM 6274 N N . GLU B 1 279 ? 22.594 0.253 5.504 1 92.38 279 GLU B N 1
ATOM 6275 C CA . GLU B 1 279 ? 21.547 -0.338 6.328 1 92.38 279 GLU B CA 1
ATOM 6276 C C . GLU B 1 279 ? 20.266 0.489 6.266 1 92.38 279 GLU B C 1
ATOM 6278 O O . GLU B 1 279 ? 19.172 -0.036 6.477 1 92.38 279 GLU B O 1
ATOM 6283 N N . ASP B 1 280 ? 20.344 1.717 5.898 1 88 280 ASP B N 1
ATOM 6284 C CA . ASP B 1 280 ? 19.172 2.592 5.852 1 88 280 ASP B CA 1
ATOM 6285 C C . ASP B 1 280 ? 18.266 2.232 4.68 1 88 280 ASP B C 1
ATOM 6287 O O . ASP B 1 280 ? 17.109 2.641 4.645 1 88 280 ASP B O 1
ATOM 6291 N N . ILE B 1 281 ? 18.797 1.534 3.775 1 91.19 281 ILE B N 1
ATOM 6292 C CA . ILE B 1 281 ? 18.016 1.11 2.619 1 91.19 281 ILE B CA 1
ATOM 6293 C C . ILE B 1 281 ? 17.078 -0.033 3.018 1 91.19 281 ILE B C 1
ATOM 6295 O O . ILE B 1 281 ? 16.031 -0.23 2.402 1 91.19 281 ILE B O 1
ATOM 6299 N N . ALA B 1 282 ? 17.453 -0.762 4.062 1 92.88 282 ALA B N 1
ATOM 6300 C CA . ALA B 1 282 ? 16.625 -1.864 4.531 1 92.88 282 ALA B CA 1
ATOM 6301 C C . ALA B 1 282 ? 15.281 -1.354 5.055 1 92.88 282 ALA B C 1
ATOM 6303 O O . ALA B 1 282 ? 15.195 -0.242 5.582 1 92.88 282 ALA B O 1
ATOM 6304 N N . PRO B 1 283 ? 14.234 -2.184 4.902 1 90.94 283 PRO B N 1
ATOM 6305 C CA . PRO B 1 283 ? 12.914 -1.767 5.367 1 90.94 283 PRO B CA 1
ATOM 6306 C C . PRO B 1 283 ? 12.883 -1.446 6.859 1 90.94 283 PRO B C 1
ATOM 6308 O O . PRO B 1 283 ? 13.695 -1.972 7.625 1 90.94 283 PRO B O 1
ATOM 6311 N N . ALA B 1 284 ? 11.93 -0.486 7.148 1 86.75 284 ALA B N 1
ATOM 6312 C CA . ALA B 1 284 ? 11.719 -0.145 8.555 1 86.75 284 ALA B CA 1
ATOM 6313 C C . ALA B 1 284 ? 11.086 -1.312 9.312 1 86.75 284 ALA B C 1
ATOM 6315 O O . ALA B 1 284 ? 10.742 -2.332 8.711 1 86.75 284 ALA B O 1
ATOM 6316 N N . ARG B 1 285 ? 10.977 -1.102 10.586 1 77.75 285 ARG B N 1
ATOM 6317 C CA . ARG B 1 285 ? 10.32 -2.105 11.422 1 77.75 285 ARG B CA 1
ATOM 6318 C C . ARG B 1 285 ? 8.852 -2.252 11.047 1 77.75 285 ARG B C 1
ATOM 6320 O O . ARG B 1 285 ? 8.211 -1.283 10.633 1 77.75 285 ARG B O 1
ATOM 6327 N N . GLY B 1 286 ? 8.367 -3.406 10.977 1 76.94 286 GLY B N 1
ATOM 6328 C CA . GLY B 1 286 ? 7 -3.684 10.562 1 76.94 286 GLY B CA 1
ATOM 6329 C C . GLY B 1 286 ? 6.91 -4.355 9.203 1 76.94 286 GLY B C 1
ATOM 6330 O O . GLY B 1 286 ? 5.879 -4.93 8.859 1 76.94 286 GLY B O 1
ATOM 6331 N N . ASN B 1 287 ? 7.949 -4.008 8.5 1 86.81 287 ASN B N 1
ATOM 6332 C CA . ASN B 1 287 ? 8.047 -4.676 7.207 1 86.81 287 ASN B CA 1
ATOM 6333 C C . ASN B 1 287 ? 9.109 -5.77 7.219 1 86.81 287 ASN B C 1
ATOM 6335 O O . ASN B 1 287 ? 10.211 -5.582 6.695 1 86.81 287 ASN B O 1
ATOM 6339 N N . GLY B 1 288 ? 8.734 -6.797 7.719 1 88.38 288 GLY B N 1
ATOM 6340 C CA . GLY B 1 288 ? 9.672 -7.883 7.953 1 88.38 288 GLY B CA 1
ATOM 6341 C C . GLY B 1 288 ? 10.047 -8.625 6.688 1 88.38 288 GLY B C 1
ATOM 6342 O O . GLY B 1 288 ? 9.391 -8.484 5.656 1 88.38 288 GLY B O 1
ATOM 6343 N N . LEU B 1 289 ? 11.094 -9.445 6.816 1 90.69 289 LEU B N 1
ATOM 6344 C CA . LEU B 1 289 ? 11.68 -10.195 5.711 1 90.69 289 LEU B CA 1
ATOM 6345 C C . LEU B 1 289 ? 10.68 -11.203 5.148 1 90.69 289 LEU B C 1
ATOM 6347 O O . LEU B 1 289 ? 10.641 -11.43 3.938 1 90.69 289 LEU B O 1
ATOM 6351 N N . PHE B 1 290 ? 9.867 -11.781 5.98 1 89.38 290 PHE B N 1
ATOM 6352 C CA . PHE B 1 290 ? 8.961 -12.852 5.57 1 89.38 290 PHE B CA 1
ATOM 6353 C C . PHE B 1 290 ? 7.547 -12.328 5.383 1 89.38 290 PHE B C 1
ATOM 6355 O O . PHE B 1 290 ? 6.574 -13.039 5.621 1 89.38 290 PHE B O 1
ATOM 6362 N N . MET B 1 291 ? 7.426 -11.07 5.066 1 87.75 291 MET B N 1
ATOM 6363 C CA . MET B 1 291 ? 6.105 -10.477 4.875 1 87.75 291 MET B CA 1
ATOM 6364 C C . MET B 1 291 ? 5.855 -10.18 3.4 1 87.75 291 MET B C 1
ATOM 6366 O O . MET B 1 291 ? 4.715 -9.945 2.996 1 87.75 291 MET B O 1
ATOM 6370 N N . ASP B 1 292 ? 6.906 -10.203 2.645 1 88 292 ASP B N 1
ATOM 6371 C CA . ASP B 1 292 ? 6.812 -9.969 1.207 1 88 292 ASP B CA 1
ATOM 6372 C C . ASP B 1 292 ? 7.984 -10.609 0.467 1 88 292 ASP B C 1
ATOM 6374 O O . ASP B 1 292 ? 8.977 -11 1.085 1 88 292 ASP B O 1
ATOM 6378 N N . THR B 1 293 ? 7.84 -10.727 -0.831 1 87.56 293 THR B N 1
ATOM 6379 C CA . THR B 1 293 ? 8.914 -11.305 -1.628 1 87.56 293 THR B CA 1
ATOM 6380 C C . THR B 1 293 ? 10.094 -10.344 -1.727 1 87.56 293 THR B C 1
ATOM 6382 O O . THR B 1 293 ? 9.945 -9.219 -2.213 1 87.56 293 THR B O 1
ATOM 6385 N N . PRO B 1 294 ? 11.258 -10.742 -1.306 1 89.31 294 PRO B N 1
ATOM 6386 C CA . PRO B 1 294 ? 12.43 -9.859 -1.39 1 89.31 294 PRO B CA 1
ATOM 6387 C C . PRO B 1 294 ? 13.016 -9.797 -2.797 1 89.31 294 PRO B C 1
ATOM 6389 O O . PRO B 1 294 ? 12.734 -10.664 -3.629 1 89.31 294 PRO B O 1
ATOM 6392 N N . MET B 1 295 ? 13.797 -8.789 -3.018 1 89.25 295 MET B N 1
ATOM 6393 C CA . MET B 1 295 ? 14.648 -8.711 -4.199 1 89.25 295 MET B CA 1
ATOM 6394 C C . MET B 1 295 ? 15.93 -9.516 -3.998 1 89.25 295 MET B C 1
ATOM 6396 O O . MET B 1 295 ? 16.5 -9.531 -2.902 1 89.25 295 MET B O 1
ATOM 6400 N N . VAL B 1 296 ? 16.359 -10.125 -5.043 1 88.19 296 VAL B N 1
ATOM 6401 C CA . VAL B 1 296 ? 17.578 -10.93 -4.918 1 88.19 296 VAL B CA 1
ATOM 6402 C C . VAL B 1 296 ? 18.641 -10.414 -5.879 1 88.19 296 VAL B C 1
ATOM 6404 O O . VAL B 1 296 ? 18.5 -10.531 -7.098 1 88.19 296 VAL B O 1
ATOM 6407 N N . ASN B 1 297 ? 19.625 -9.828 -5.312 1 89.06 297 ASN B N 1
ATOM 6408 C CA . ASN B 1 297 ? 20.734 -9.32 -6.109 1 89.06 297 ASN B CA 1
ATOM 6409 C C . ASN B 1 297 ? 21.953 -9.008 -5.242 1 89.06 297 ASN B C 1
ATOM 6411 O O . ASN B 1 297 ? 21.844 -8.352 -4.207 1 89.06 297 ASN B O 1
ATOM 6415 N N . SER B 1 298 ? 23.094 -9.414 -5.668 1 87.56 298 SER B N 1
ATOM 6416 C CA . SER B 1 298 ? 24.297 -9.164 -4.883 1 87.56 298 SER B CA 1
ATOM 6417 C C . SER B 1 298 ? 25.016 -7.914 -5.363 1 87.56 298 SER B C 1
ATOM 6419 O O . SER B 1 298 ? 25.688 -7.242 -4.582 1 87.56 298 SER B O 1
ATOM 6421 N N . ASP B 1 299 ? 24.844 -7.578 -6.57 1 87.75 299 ASP B N 1
ATOM 6422 C CA . ASP B 1 299 ? 25.656 -6.535 -7.18 1 87.75 299 ASP B CA 1
ATOM 6423 C C . ASP B 1 299 ? 25.109 -5.148 -6.852 1 87.75 299 ASP B C 1
ATOM 6425 O O . ASP B 1 299 ? 25.828 -4.148 -6.973 1 87.75 299 ASP B O 1
ATOM 6429 N N . ILE B 1 300 ? 23.938 -5.09 -6.477 1 89.25 300 ILE B N 1
ATOM 6430 C CA . ILE B 1 300 ? 23.266 -3.805 -6.293 1 89.25 300 ILE B CA 1
ATOM 6431 C C . ILE B 1 300 ? 23.984 -3.002 -5.215 1 89.25 300 ILE B C 1
ATOM 6433 O O . ILE B 1 300 ? 24.156 -1.786 -5.344 1 89.25 300 ILE B O 1
ATOM 6437 N N . MET B 1 301 ? 24.469 -3.637 -4.156 1 91.62 301 MET B N 1
ATOM 6438 C CA . MET B 1 301 ? 25.109 -2.932 -3.049 1 91.62 301 MET B CA 1
ATOM 6439 C C . MET B 1 301 ? 26.422 -2.307 -3.496 1 91.62 301 MET B C 1
ATOM 6441 O O . MET B 1 301 ? 26.734 -1.173 -3.125 1 91.62 301 MET B O 1
ATOM 6445 N N . ALA B 1 302 ? 27.125 -3.043 -4.293 1 92.38 302 ALA B N 1
ATOM 6446 C CA . ALA B 1 302 ? 28.391 -2.52 -4.809 1 92.38 302 ALA B CA 1
ATOM 6447 C C . ALA B 1 302 ? 28.141 -1.329 -5.73 1 92.38 302 ALA B C 1
ATOM 6449 O O . ALA B 1 302 ? 28.875 -0.34 -5.68 1 92.38 302 ALA B O 1
ATOM 6450 N N . LYS B 1 303 ? 27.188 -1.445 -6.52 1 93.25 303 LYS B N 1
ATOM 6451 C CA . LYS B 1 303 ? 26.859 -0.374 -7.461 1 93.25 303 LYS B CA 1
ATOM 6452 C C . LYS B 1 303 ? 26.391 0.88 -6.727 1 93.25 303 LYS B C 1
ATOM 6454 O O . LYS B 1 303 ? 26.672 2 -7.164 1 93.25 303 LYS B O 1
ATOM 6459 N N . LEU B 1 304 ? 25.688 0.702 -5.66 1 93 304 LEU B N 1
ATOM 6460 C CA . LEU B 1 304 ? 25.25 1.818 -4.828 1 93 304 LEU B CA 1
ATOM 6461 C C . LEU B 1 304 ? 26.438 2.512 -4.176 1 93 304 LEU B C 1
ATOM 6463 O O . LEU B 1 304 ? 26.516 3.742 -4.148 1 93 304 LEU B O 1
ATOM 6467 N N . ARG B 1 305 ? 27.391 1.735 -3.752 1 94.19 305 ARG B N 1
ATOM 6468 C CA . ARG B 1 305 ? 28.578 2.268 -3.092 1 94.19 305 ARG B CA 1
ATOM 6469 C C . ARG B 1 305 ? 29.469 3.016 -4.082 1 94.19 305 ARG B C 1
ATOM 6471 O O . ARG B 1 305 ? 30.078 4.027 -3.732 1 94.19 305 ARG B O 1
ATOM 6478 N N . ASP B 1 306 ? 29.469 2.529 -5.32 1 93.19 306 ASP B N 1
ATOM 6479 C CA . ASP B 1 306 ? 30.344 3.119 -6.34 1 93.19 306 ASP B CA 1
ATOM 6480 C C . ASP B 1 306 ? 29.688 4.332 -6.984 1 93.19 306 ASP B C 1
ATOM 6482 O O . ASP B 1 306 ? 30.297 5.004 -7.824 1 93.19 306 ASP B O 1
ATOM 6486 N N . GLY B 1 307 ? 28.453 4.535 -6.68 1 92.88 307 GLY B N 1
ATOM 6487 C CA . GLY B 1 307 ? 27.766 5.707 -7.199 1 92.88 307 GLY B CA 1
ATOM 6488 C C . GLY B 1 307 ? 27.141 5.477 -8.562 1 92.88 307 GLY B C 1
ATOM 6489 O O . GLY B 1 307 ? 26.562 6.395 -9.148 1 92.88 307 GLY B O 1
ATOM 6490 N N . LYS B 1 308 ? 27.266 4.277 -9.039 1 94.88 308 LYS B N 1
ATOM 6491 C CA . LYS B 1 308 ? 26.688 3.934 -10.336 1 94.88 308 LYS B CA 1
ATOM 6492 C C . LYS B 1 308 ? 25.188 3.703 -10.234 1 94.88 308 LYS B C 1
ATOM 6494 O O . LYS B 1 308 ? 24.469 3.721 -11.234 1 94.88 308 LYS B O 1
ATOM 6499 N N . ALA B 1 309 ? 24.734 3.471 -9.078 1 95.44 309 ALA B N 1
ATOM 6500 C CA . ALA B 1 309 ? 23.312 3.309 -8.805 1 95.44 309 ALA B CA 1
ATOM 6501 C C . ALA B 1 309 ? 22.875 4.168 -7.621 1 95.44 309 ALA B C 1
ATOM 6503 O O . ALA B 1 309 ? 23.703 4.59 -6.816 1 95.44 309 ALA B O 1
ATOM 6504 N N . ALA B 1 310 ? 21.656 4.523 -7.598 1 95.31 310 ALA B N 1
ATOM 6505 C CA . ALA B 1 310 ? 21.031 5.223 -6.473 1 95.31 310 ALA B CA 1
ATOM 6506 C C . ALA B 1 310 ? 19.672 4.633 -6.145 1 95.31 310 ALA B C 1
ATOM 6508 O O . ALA B 1 310 ? 18.969 4.117 -7.027 1 95.31 310 ALA B O 1
ATOM 6509 N N . TRP B 1 311 ? 19.344 4.629 -4.863 1 94.44 311 TRP B N 1
ATOM 6510 C CA . TRP B 1 311 ? 18.062 4.152 -4.379 1 94.44 311 TRP B CA 1
ATOM 6511 C C . TRP B 1 311 ? 17.234 5.297 -3.807 1 94.44 311 TRP B C 1
ATOM 6513 O O . TRP B 1 311 ? 17.672 5.98 -2.877 1 94.44 311 TRP B O 1
ATOM 6523 N N . VAL B 1 312 ? 16.094 5.562 -4.355 1 95.19 312 VAL B N 1
ATOM 6524 C CA . VAL B 1 312 ? 15.203 6.617 -3.887 1 95.19 312 VAL B CA 1
ATOM 6525 C C . VAL B 1 312 ? 13.898 6.008 -3.387 1 95.19 312 VAL B C 1
ATOM 6527 O O . VAL B 1 312 ? 13.141 5.414 -4.164 1 95.19 312 VAL B O 1
ATOM 6530 N N . ARG B 1 313 ? 13.641 6.105 -2.086 1 94.19 313 ARG B N 1
ATOM 6531 C CA . ARG B 1 313 ? 12.344 5.762 -1.51 1 94.19 313 ARG B CA 1
ATOM 6532 C C . ARG B 1 313 ? 11.352 6.906 -1.675 1 94.19 313 ARG B C 1
ATOM 6534 O O . ARG B 1 313 ? 11.539 7.988 -1.116 1 94.19 313 ARG B O 1
ATOM 6541 N N . GLY B 1 314 ? 10.281 6.625 -2.461 1 94.5 314 GLY B N 1
ATOM 6542 C CA . GLY B 1 314 ? 9.391 7.766 -2.576 1 94.5 314 GLY B CA 1
ATOM 6543 C C . GLY B 1 314 ? 8.281 7.555 -3.59 1 94.5 314 GLY B C 1
ATOM 6544 O O . GLY B 1 314 ? 8.125 6.457 -4.125 1 94.5 314 GLY B O 1
ATOM 6545 N N . ASP B 1 315 ? 7.473 8.562 -3.754 1 95.31 315 ASP B N 1
ATOM 6546 C CA . ASP B 1 315 ? 6.332 8.578 -4.664 1 95.31 315 ASP B CA 1
ATOM 6547 C C . ASP B 1 315 ? 6.684 9.289 -5.973 1 95.31 315 ASP B C 1
ATOM 6549 O O . ASP B 1 315 ? 7.418 10.273 -5.969 1 95.31 315 ASP B O 1
ATOM 6553 N N . ILE B 1 316 ? 6.145 8.773 -7.086 1 95.38 316 ILE B N 1
ATOM 6554 C CA . ILE B 1 316 ? 6.281 9.453 -8.367 1 95.38 316 ILE B CA 1
ATOM 6555 C C . ILE B 1 316 ? 5.238 10.562 -8.477 1 95.38 316 ILE B C 1
ATOM 6557 O O . ILE B 1 316 ? 4.035 10.297 -8.445 1 95.38 316 ILE B O 1
ATOM 6561 N N . GLU B 1 317 ? 5.703 11.711 -8.594 1 94.44 317 GLU B N 1
ATOM 6562 C CA . GLU B 1 317 ? 4.777 12.844 -8.672 1 94.44 317 GLU B CA 1
ATOM 6563 C C . GLU B 1 317 ? 4.426 13.164 -10.125 1 94.44 317 GLU B C 1
ATOM 6565 O O . GLU B 1 317 ? 3.258 13.391 -10.445 1 94.44 317 GLU B O 1
ATOM 6570 N N . ALA B 1 318 ? 5.5 13.227 -10.938 1 94.94 318 ALA B N 1
ATOM 6571 C CA . ALA B 1 318 ? 5.305 13.523 -12.352 1 94.94 318 ALA B CA 1
ATOM 6572 C C . ALA B 1 318 ? 6.578 13.234 -13.148 1 94.94 318 ALA B C 1
ATOM 6574 O O . ALA B 1 318 ? 7.672 13.195 -12.586 1 94.94 318 ALA B O 1
ATOM 6575 N N . VAL B 1 319 ? 6.316 12.953 -14.414 1 97.12 319 VAL B N 1
ATOM 6576 C CA . VAL B 1 319 ? 7.441 12.898 -15.344 1 97.12 319 VAL B CA 1
ATOM 6577 C C . VAL B 1 319 ? 7.672 14.273 -15.969 1 97.12 319 VAL B C 1
ATOM 6579 O O . VAL B 1 319 ? 6.715 14.953 -16.344 1 97.12 319 VAL B O 1
ATOM 6582 N N . VAL B 1 320 ? 8.93 14.719 -15.953 1 97.44 320 VAL B N 1
ATOM 6583 C CA . VAL B 1 320 ? 9.281 16 -16.562 1 97.44 320 VAL B CA 1
ATOM 6584 C C . VAL B 1 320 ? 10.133 15.766 -17.797 1 97.44 320 VAL B C 1
ATOM 6586 O O . VAL B 1 320 ? 10.445 14.617 -18.141 1 97.44 320 VAL B O 1
ATOM 6589 N N . GLU B 1 321 ? 10.531 16.766 -18.531 1 97.38 321 GLU B N 1
ATOM 6590 C CA . GLU B 1 321 ? 11.172 16.703 -19.828 1 97.38 321 GLU B CA 1
ATOM 6591 C C . GLU B 1 321 ? 12.445 15.859 -19.781 1 97.38 321 GLU B C 1
ATOM 6593 O O . GLU B 1 321 ? 12.75 15.109 -20.703 1 97.38 321 GLU B O 1
ATOM 6598 N N . ARG B 1 322 ? 13.18 16.016 -18.609 1 97.12 322 ARG B N 1
ATOM 6599 C CA . ARG B 1 322 ? 14.461 15.328 -18.531 1 97.12 322 ARG B CA 1
ATOM 6600 C C . ARG B 1 322 ? 14.594 14.57 -17.219 1 97.12 322 ARG B C 1
ATOM 6602 O O . ARG B 1 322 ? 15.656 14.586 -16.594 1 97.12 322 ARG B O 1
ATOM 6609 N N . GLY B 1 323 ? 13.461 13.961 -16.797 1 98 323 GLY B N 1
ATOM 6610 C CA . GLY B 1 323 ? 13.57 13.195 -15.562 1 98 323 GLY B CA 1
ATOM 6611 C C . GLY B 1 323 ? 12.227 12.906 -14.922 1 98 323 GLY B C 1
ATOM 6612 O O . GLY B 1 323 ? 11.188 12.992 -15.578 1 98 323 GLY B O 1
ATOM 6613 N N . VAL B 1 324 ? 12.289 12.43 -13.688 1 98.06 324 VAL B N 1
ATOM 6614 C CA . VAL B 1 324 ? 11.109 12.078 -12.906 1 98.06 324 VAL B CA 1
ATOM 6615 C C . VAL B 1 324 ? 11.094 12.875 -11.602 1 98.06 324 VAL B C 1
ATOM 6617 O O . VAL B 1 324 ? 12.055 12.828 -10.836 1 98.06 324 VAL B O 1
ATOM 6620 N N . ARG B 1 325 ? 10.07 13.672 -11.414 1 97.44 325 ARG B N 1
ATOM 6621 C CA . ARG B 1 325 ? 9.883 14.367 -10.141 1 97.44 325 ARG B CA 1
ATOM 6622 C C . ARG B 1 325 ? 9.328 13.43 -9.078 1 97.44 325 ARG B C 1
ATOM 6624 O O . ARG B 1 325 ? 8.312 12.766 -9.297 1 97.44 325 ARG B O 1
ATOM 6631 N N . VAL B 1 326 ? 10 13.383 -7.922 1 97 326 VAL B N 1
ATOM 6632 C CA . VAL B 1 326 ? 9.641 12.406 -6.898 1 97 326 VAL B CA 1
ATOM 6633 C C . VAL B 1 326 ? 9.492 13.102 -5.547 1 97 326 VAL B C 1
ATOM 6635 O O . VAL B 1 326 ? 10.07 14.172 -5.332 1 97 326 VAL B O 1
ATOM 6638 N N . ASN B 1 327 ? 8.594 12.594 -4.727 1 96.38 327 ASN B N 1
ATOM 6639 C CA . ASN B 1 327 ? 8.57 12.891 -3.295 1 96.38 327 ASN B CA 1
ATOM 6640 C C . ASN B 1 327 ? 9.406 11.883 -2.506 1 96.38 327 ASN B C 1
ATOM 6642 O O . ASN B 1 327 ? 8.922 10.797 -2.164 1 96.38 327 ASN B O 1
ATOM 6646 N N . ARG B 1 328 ? 10.656 12.242 -2.229 1 96.19 328 ARG B N 1
ATOM 6647 C CA . ARG B 1 328 ? 11.539 11.352 -1.481 1 96.19 328 ARG B CA 1
ATOM 6648 C C . ARG B 1 328 ? 11.117 11.266 -0.018 1 96.19 328 ARG B C 1
ATOM 6650 O O . ARG B 1 328 ? 11.008 12.289 0.663 1 96.19 328 ARG B O 1
ATOM 6657 N N . ARG B 1 329 ? 10.898 10.109 0.44 1 94.88 329 ARG B N 1
ATOM 6658 C CA . ARG B 1 329 ? 10.406 9.891 1.797 1 94.88 329 ARG B CA 1
ATOM 6659 C C . ARG B 1 329 ? 11.477 9.234 2.666 1 94.88 329 ARG B C 1
ATOM 6661 O O . ARG B 1 329 ? 12.336 8.508 2.162 1 94.88 329 ARG B O 1
ATOM 6668 N N . ALA B 1 330 ? 11.398 9.469 3.951 1 92.44 330 ALA B N 1
ATOM 6669 C CA . ALA B 1 330 ? 12.281 8.797 4.902 1 92.44 330 ALA B CA 1
ATOM 6670 C C . ALA B 1 330 ? 11.852 7.348 5.109 1 92.44 330 ALA B C 1
ATOM 6672 O O . ALA B 1 330 ? 10.734 6.965 4.754 1 92.44 330 ALA B O 1
ATOM 6673 N N . ARG B 1 331 ? 12.758 6.582 5.66 1 90.88 331 ARG B N 1
ATOM 6674 C CA . ARG B 1 331 ? 12.477 5.188 5.988 1 90.88 331 ARG B CA 1
ATOM 6675 C C . ARG B 1 331 ? 11.25 5.074 6.891 1 90.88 331 ARG B C 1
ATOM 6677 O O . ARG B 1 331 ? 11.133 5.805 7.879 1 90.88 331 ARG B O 1
ATOM 6684 N N . GLY B 1 332 ? 10.352 4.238 6.473 1 89 332 GLY B N 1
ATOM 6685 C CA . GLY B 1 332 ? 9.188 3.98 7.312 1 89 332 GLY B CA 1
ATOM 6686 C C . GLY B 1 332 ? 8.008 4.879 6.996 1 89 332 GLY B C 1
ATOM 6687 O O . GLY B 1 332 ? 6.883 4.598 7.402 1 89 332 GLY B O 1
ATOM 6688 N N . VAL B 1 333 ? 8.211 6.012 6.285 1 92.06 333 VAL B N 1
ATOM 6689 C CA . VAL B 1 333 ? 7.129 6.922 5.934 1 92.06 333 VAL B CA 1
ATOM 6690 C C . VAL B 1 333 ? 6.242 6.281 4.871 1 92.06 333 VAL B C 1
ATOM 6692 O O . VAL B 1 333 ? 6.738 5.766 3.867 1 92.06 333 VAL B O 1
ATOM 6695 N N . PRO B 1 334 ? 4.945 6.227 5.113 1 90.88 334 PRO B N 1
ATOM 6696 C CA . PRO B 1 334 ? 4.043 5.566 4.168 1 90.88 334 PRO B CA 1
ATOM 6697 C C . PRO B 1 334 ? 3.916 6.32 2.848 1 90.88 334 PRO B C 1
ATOM 6699 O O . PRO B 1 334 ? 4.379 7.461 2.738 1 90.88 334 PRO B O 1
ATOM 6702 N N . LYS B 1 335 ? 3.334 5.668 1.866 1 91.19 335 LYS B N 1
ATOM 6703 C CA . LYS B 1 335 ? 3.059 6.289 0.575 1 91.19 335 LYS B CA 1
ATOM 6704 C C . LYS B 1 335 ? 2.209 7.547 0.74 1 91.19 335 LYS B C 1
ATOM 6706 O O . LYS B 1 335 ? 1.271 7.566 1.539 1 91.19 335 LYS B O 1
ATOM 6711 N N . GLY B 1 336 ? 2.592 8.562 0.009 1 91 336 GLY B N 1
ATOM 6712 C CA . GLY B 1 336 ? 1.862 9.82 0.079 1 91 336 GLY B CA 1
ATOM 6713 C C . GLY B 1 336 ? 2.223 10.656 1.293 1 91 336 GLY B C 1
ATOM 6714 O O . GLY B 1 336 ? 1.682 11.742 1.488 1 91 336 GLY B O 1
ATOM 6715 N N . GLY B 1 337 ? 3.135 10.195 2.158 1 91.94 337 GLY B N 1
ATOM 6716 C CA . GLY B 1 337 ? 3.564 10.93 3.34 1 91.94 337 GLY B CA 1
ATOM 6717 C C . GLY B 1 337 ? 4.469 12.102 3.018 1 91.94 337 GLY B C 1
ATOM 6718 O O . GLY B 1 337 ? 4.773 12.359 1.851 1 91.94 337 GLY B O 1
ATOM 6719 N N . PRO B 1 338 ? 4.859 12.805 4.062 1 93.44 338 PRO B N 1
ATOM 6720 C CA . PRO B 1 338 ? 5.742 13.953 3.832 1 93.44 338 PRO B CA 1
ATOM 6721 C C . PRO B 1 338 ? 7.125 13.547 3.334 1 93.44 338 PRO B C 1
ATOM 6723 O O . PRO B 1 338 ? 7.621 12.469 3.684 1 93.44 338 PRO B O 1
ATOM 6726 N N . GLY B 1 339 ? 7.668 14.391 2.537 1 94.19 339 GLY B N 1
ATOM 6727 C CA . GLY B 1 339 ? 8.984 14.117 1.981 1 94.19 339 GLY B CA 1
ATOM 6728 C C . GLY B 1 339 ? 9.594 15.305 1.267 1 94.19 339 GLY B C 1
ATOM 6729 O O . GLY B 1 339 ? 9.25 16.453 1.558 1 94.19 339 GLY B O 1
ATOM 6730 N N . HIS B 1 340 ? 10.562 15 0.479 1 94.62 340 HIS B N 1
ATOM 6731 C CA . HIS B 1 340 ? 11.289 16.031 -0.257 1 94.62 340 HIS B CA 1
ATOM 6732 C C . HIS B 1 340 ? 11.016 15.93 -1.754 1 94.62 340 HIS B C 1
ATOM 6734 O O . HIS B 1 340 ? 11.227 14.883 -2.361 1 94.62 340 HIS B O 1
ATOM 6740 N N . ASP B 1 341 ? 10.562 17.016 -2.295 1 94.06 341 ASP B N 1
ATOM 6741 C CA . ASP B 1 341 ? 10.32 17.094 -3.732 1 94.06 341 ASP B CA 1
ATOM 6742 C C . ASP B 1 341 ? 11.633 17.25 -4.496 1 94.06 341 ASP B C 1
ATOM 6744 O O . ASP B 1 341 ? 12.375 18.219 -4.266 1 94.06 341 ASP B O 1
ATOM 6748 N N . GLU B 1 342 ? 11.922 16.359 -5.336 1 94.19 342 GLU B N 1
ATOM 6749 C CA . GLU B 1 342 ? 13.164 16.422 -6.102 1 94.19 342 GLU B CA 1
ATOM 6750 C C . GLU B 1 342 ? 12.984 15.836 -7.496 1 94.19 342 GLU B C 1
ATOM 6752 O O . GLU B 1 342 ? 12.047 15.07 -7.742 1 94.19 342 GLU B O 1
ATOM 6757 N N . VAL B 1 343 ? 13.867 16.219 -8.391 1 96.5 343 VAL B N 1
ATOM 6758 C CA . VAL B 1 343 ? 13.852 15.672 -9.75 1 96.5 343 VAL B CA 1
ATOM 6759 C C . VAL B 1 343 ? 15.023 14.711 -9.93 1 96.5 343 VAL B C 1
ATOM 6761 O O . VAL B 1 343 ? 16.172 15.062 -9.656 1 96.5 343 VAL B O 1
ATOM 6764 N N . VAL B 1 344 ? 14.766 13.5 -10.305 1 97.75 344 VAL B N 1
ATOM 6765 C CA . VAL B 1 344 ? 15.773 12.523 -10.711 1 97.75 344 VAL B CA 1
ATOM 6766 C C . VAL B 1 344 ? 16.016 12.633 -12.211 1 97.75 344 VAL B C 1
ATOM 6768 O O . VAL B 1 344 ? 15.156 12.266 -13.016 1 97.75 344 VAL B O 1
ATOM 6771 N N . ASP B 1 345 ? 17.188 13.109 -12.555 1 97.69 345 ASP B N 1
ATOM 6772 C CA . ASP B 1 345 ? 17.531 13.25 -13.969 1 97.69 345 ASP B CA 1
ATOM 6773 C C . ASP B 1 345 ? 17.594 11.891 -14.656 1 97.69 345 ASP B C 1
ATOM 6775 O O . ASP B 1 345 ? 18.141 10.938 -14.102 1 97.69 345 ASP B O 1
ATOM 6779 N N . ALA B 1 346 ? 17.031 11.852 -15.867 1 98.38 346 ALA B N 1
ATOM 6780 C CA . ALA B 1 346 ? 17.047 10.578 -16.578 1 98.38 346 ALA B CA 1
ATOM 6781 C C . ALA B 1 346 ? 16.922 10.805 -18.094 1 98.38 346 ALA B C 1
ATOM 6783 O O . ALA B 1 346 ? 16.188 11.695 -18.531 1 98.38 346 ALA B O 1
ATOM 6784 N N . ASP B 1 347 ? 17.641 9.984 -18.797 1 98.31 347 ASP B N 1
ATOM 6785 C CA . ASP B 1 347 ? 17.531 9.914 -20.25 1 98.31 347 ASP B CA 1
ATOM 6786 C C . ASP B 1 347 ? 16.578 8.805 -20.688 1 98.31 347 ASP B C 1
ATOM 6788 O O . ASP B 1 347 ? 16 8.852 -21.781 1 98.31 347 ASP B O 1
ATOM 6792 N N . ILE B 1 348 ? 16.484 7.84 -19.891 1 98.44 348 ILE B N 1
ATOM 6793 C CA . ILE B 1 348 ? 15.617 6.691 -20.109 1 98.44 348 ILE B CA 1
ATOM 6794 C C . ILE B 1 348 ? 14.812 6.391 -18.844 1 98.44 348 ILE B C 1
ATOM 6796 O O . ILE B 1 348 ? 15.344 6.434 -17.734 1 98.44 348 ILE B O 1
ATOM 6800 N N . ILE B 1 349 ? 13.555 6.18 -18.984 1 98.38 349 ILE B N 1
ATOM 6801 C CA . ILE B 1 349 ? 12.711 5.688 -17.906 1 98.38 349 ILE B CA 1
ATOM 6802 C C . ILE B 1 349 ? 12.375 4.219 -18.125 1 98.38 349 ILE B C 1
ATOM 6804 O O . ILE B 1 349 ? 11.898 3.846 -19.203 1 98.38 349 ILE B O 1
ATOM 6808 N N . VAL B 1 350 ? 12.695 3.361 -17.203 1 98.06 350 VAL B N 1
ATOM 6809 C CA . VAL B 1 350 ? 12.32 1.953 -17.25 1 98.06 350 VAL B CA 1
ATOM 6810 C C . VAL B 1 350 ? 11.18 1.688 -16.266 1 98.06 350 VAL B C 1
ATOM 6812 O O . VAL B 1 350 ? 11.344 1.861 -15.062 1 98.06 350 VAL B O 1
ATOM 6815 N N . MET B 1 351 ? 10.078 1.279 -16.828 1 97.56 351 MET B N 1
ATOM 6816 C CA . MET B 1 351 ? 8.922 0.933 -16.016 1 97.56 351 MET B CA 1
ATOM 6817 C C . MET B 1 351 ? 9.047 -0.483 -15.461 1 97.56 351 MET B C 1
ATOM 6819 O O . MET B 1 351 ? 8.719 -1.453 -16.141 1 97.56 351 MET B O 1
ATOM 6823 N N . ALA B 1 352 ? 9.484 -0.554 -14.211 1 96.69 352 ALA B N 1
ATOM 6824 C CA . ALA B 1 352 ? 9.5 -1.817 -13.484 1 96.69 352 ALA B CA 1
ATOM 6825 C C . ALA B 1 352 ? 8.234 -1.983 -12.641 1 96.69 352 ALA B C 1
ATOM 6827 O O . ALA B 1 352 ? 8.312 -2.229 -11.438 1 96.69 352 ALA B O 1
ATOM 6828 N N . THR B 1 353 ? 7.152 -1.933 -13.297 1 94.62 353 THR B N 1
ATOM 6829 C CA . THR B 1 353 ? 5.848 -1.837 -12.648 1 94.62 353 THR B CA 1
ATOM 6830 C C . THR B 1 353 ? 5.113 -3.172 -12.711 1 94.62 353 THR B C 1
ATOM 6832 O O . THR B 1 353 ? 3.916 -3.242 -12.43 1 94.62 353 THR B O 1
ATOM 6835 N N . GLY B 1 354 ? 5.738 -4.184 -13.141 1 93.44 354 GLY B N 1
ATOM 6836 C CA . GLY B 1 354 ? 5.227 -5.539 -13.039 1 93.44 354 GLY B CA 1
ATOM 6837 C C . GLY B 1 354 ? 4.242 -5.891 -14.141 1 93.44 354 GLY B C 1
ATOM 6838 O O . GLY B 1 354 ? 4.312 -5.348 -15.242 1 93.44 354 GLY B O 1
ATOM 6839 N N . PHE B 1 355 ? 3.406 -6.961 -13.844 1 94.06 355 PHE B N 1
ATOM 6840 C CA . PHE B 1 355 ? 2.461 -7.543 -14.797 1 94.06 355 PHE B CA 1
ATOM 6841 C C . PHE B 1 355 ? 1.068 -7.633 -14.18 1 94.06 355 PHE B C 1
ATOM 6843 O O . PHE B 1 355 ? 0.928 -7.77 -12.961 1 94.06 355 PHE B O 1
ATOM 6850 N N . LYS B 1 356 ? 0.146 -7.516 -15.039 1 93.19 356 LYS B N 1
ATOM 6851 C CA . LYS B 1 356 ? -1.22 -7.793 -14.602 1 93.19 356 LYS B CA 1
ATOM 6852 C C . LYS B 1 356 ? -1.43 -9.281 -14.359 1 93.19 356 LYS B C 1
ATOM 6854 O O . LYS B 1 356 ? -0.988 -10.117 -15.156 1 93.19 356 LYS B O 1
ATOM 6859 N N . ARG B 1 357 ? -2.084 -9.633 -13.297 1 94.38 357 ARG B N 1
ATOM 6860 C CA . ARG B 1 357 ? -2.377 -11.031 -13 1 94.38 357 ARG B CA 1
ATOM 6861 C C . ARG B 1 357 ? -3.482 -11.562 -13.906 1 94.38 357 ARG B C 1
ATOM 6863 O O . ARG B 1 357 ? -4.531 -10.93 -14.047 1 94.38 357 ARG B O 1
ATOM 6870 N N . PRO B 1 358 ? -3.246 -12.703 -14.508 1 95.19 358 PRO B N 1
ATOM 6871 C CA . PRO B 1 358 ? -4.316 -13.297 -15.312 1 95.19 358 PRO B CA 1
ATOM 6872 C C . PRO B 1 358 ? -5.547 -13.664 -14.492 1 95.19 358 PRO B C 1
ATOM 6874 O O . PRO B 1 358 ? -5.414 -14.109 -13.344 1 95.19 358 PRO B O 1
ATOM 6877 N N . SER B 1 359 ? -6.652 -13.547 -15.086 1 94 359 SER B N 1
ATOM 6878 C CA . SER B 1 359 ? -7.926 -13.812 -14.422 1 94 359 SER B CA 1
ATOM 6879 C C . SER B 1 359 ? -8.211 -15.305 -14.344 1 94 359 SER B C 1
ATOM 6881 O O . SER B 1 359 ? -7.863 -16.062 -15.258 1 94 359 SER B O 1
ATOM 6883 N N . LEU B 1 360 ? -8.883 -15.734 -13.273 1 96 360 LEU B N 1
ATOM 6884 C CA . LEU B 1 360 ? -9.352 -17.109 -13.102 1 96 360 LEU B CA 1
ATOM 6885 C C . LEU B 1 360 ? -10.844 -17.219 -13.367 1 96 360 LEU B C 1
ATOM 6887 O O . LEU B 1 360 ? -11.461 -18.234 -13.055 1 96 360 LEU B O 1
ATOM 6891 N N . SER B 1 361 ? -11.359 -16.219 -14.008 1 94 361 SER B N 1
ATOM 6892 C CA . SER B 1 361 ? -12.805 -16.094 -14.172 1 94 361 SER B CA 1
ATOM 6893 C C . SER B 1 361 ? -13.344 -17.172 -15.102 1 94 361 SER B C 1
ATOM 6895 O O . SER B 1 361 ? -14.555 -17.375 -15.195 1 94 361 SER B O 1
ATOM 6897 N N . PHE B 1 362 ? -12.469 -17.906 -15.797 1 96.94 362 PHE B N 1
ATOM 6898 C CA . PHE B 1 362 ? -12.938 -19 -16.625 1 96.94 362 PHE B CA 1
ATOM 6899 C C . PHE B 1 362 ? -13.422 -20.172 -15.773 1 96.94 362 PHE B C 1
ATOM 6901 O O . PHE B 1 362 ? -14.117 -21.062 -16.266 1 96.94 362 PHE B O 1
ATOM 6908 N N . LEU B 1 363 ? -13.062 -20.234 -14.5 1 97.5 363 LEU B N 1
ATOM 6909 C CA . LEU B 1 363 ? -13.562 -21.25 -13.57 1 97.5 363 LEU B CA 1
ATOM 6910 C C . LEU B 1 363 ? -15 -20.953 -13.164 1 97.5 363 LEU B C 1
ATOM 6912 O O . LEU B 1 363 ? -15.461 -19.812 -13.281 1 97.5 363 LEU B O 1
ATOM 6916 N N . PRO B 1 364 ? -15.695 -21.938 -12.648 1 96.56 364 PRO B N 1
ATOM 6917 C CA . PRO B 1 364 ? -17.062 -21.719 -12.188 1 96.56 364 PRO B CA 1
ATOM 6918 C C . PRO B 1 364 ? -17.141 -20.672 -11.078 1 96.56 364 PRO B C 1
ATOM 6920 O O . PRO B 1 364 ? -16.281 -20.625 -10.203 1 96.56 364 PRO B O 1
ATOM 6923 N N . ASP B 1 365 ? -18.234 -19.922 -10.992 1 93.75 365 ASP B N 1
ATOM 6924 C CA . ASP B 1 365 ? -18.406 -18.828 -10.047 1 93.75 365 ASP B CA 1
ATOM 6925 C C . ASP B 1 365 ? -18.375 -19.312 -8.609 1 93.75 365 ASP B C 1
ATOM 6927 O O . ASP B 1 365 ? -17.938 -18.594 -7.707 1 93.75 365 ASP B O 1
ATOM 6931 N N . ASP B 1 366 ? -18.812 -20.5 -8.406 1 95 366 ASP B N 1
ATOM 6932 C CA . ASP B 1 366 ? -18.875 -21.016 -7.039 1 95 366 ASP B CA 1
ATOM 6933 C C . ASP B 1 366 ? -17.484 -21.25 -6.469 1 95 366 ASP B C 1
ATOM 6935 O O . ASP B 1 366 ? -17.328 -21.422 -5.262 1 95 366 ASP B O 1
ATOM 6939 N N . CYS B 1 367 ? -16.422 -21.25 -7.371 1 95.62 367 CYS B N 1
ATOM 6940 C CA . CYS B 1 367 ? -15.039 -21.312 -6.895 1 95.62 367 CYS B CA 1
ATOM 6941 C C . CYS B 1 367 ? -14.68 -20.078 -6.09 1 95.62 367 CYS B C 1
ATOM 6943 O O . CYS B 1 367 ? -13.711 -20.078 -5.324 1 95.62 367 CYS B O 1
ATOM 6945 N N . PHE B 1 368 ? -15.469 -19.031 -6.258 1 95.12 368 PHE B N 1
ATOM 6946 C CA . PHE B 1 368 ? -15.078 -17.75 -5.703 1 95.12 368 PHE B CA 1
ATOM 6947 C C . PHE B 1 368 ? -16.031 -17.328 -4.59 1 95.12 368 PHE B C 1
ATOM 6949 O O . PHE B 1 368 ? -15.953 -16.203 -4.094 1 95.12 368 PHE B O 1
ATOM 6956 N N . ALA B 1 369 ? -16.844 -18.219 -4.184 1 92.94 369 ALA B N 1
ATOM 6957 C CA . ALA B 1 369 ? -17.859 -17.891 -3.201 1 92.94 369 ALA B CA 1
ATOM 6958 C C . ALA B 1 369 ? -17.266 -17.703 -1.813 1 92.94 369 ALA B C 1
ATOM 6960 O O . ALA B 1 369 ? -16.344 -18.422 -1.425 1 92.94 369 ALA B O 1
ATOM 6961 N N . ASP B 1 370 ? -17.734 -16.734 -1.033 1 89.44 370 ASP B N 1
ATOM 6962 C CA . ASP B 1 370 ? -17.359 -16.531 0.363 1 89.44 370 ASP B CA 1
ATOM 6963 C C . ASP B 1 370 ? -17.844 -17.703 1.232 1 89.44 370 ASP B C 1
ATOM 6965 O O . ASP B 1 370 ? -18.891 -18.281 0.972 1 89.44 370 ASP B O 1
ATOM 6969 N N . PRO B 1 371 ? -17.031 -18 2.1 1 91.12 371 PRO B N 1
ATOM 6970 C CA . PRO B 1 371 ? -15.805 -17.359 2.594 1 91.12 371 PRO B CA 1
ATOM 6971 C C . PRO B 1 371 ? -14.539 -18.031 2.072 1 91.12 371 PRO B C 1
ATOM 6973 O O . PRO B 1 371 ? -13.477 -17.922 2.693 1 91.12 371 PRO B O 1
ATOM 6976 N N . TYR B 1 372 ? -14.664 -18.75 0.925 1 94.62 372 TYR B N 1
ATOM 6977 C CA . TYR B 1 372 ? -13.484 -19.5 0.488 1 94.62 372 TYR B CA 1
ATOM 6978 C C . TYR B 1 372 ? -13.062 -19.078 -0.913 1 94.62 372 TYR B C 1
ATOM 6980 O O . TYR B 1 372 ? -12.836 -19.922 -1.782 1 94.62 372 TYR B O 1
ATOM 6988 N N . PRO B 1 373 ? -12.961 -17.781 -1.194 1 94.38 373 PRO B N 1
ATOM 6989 C CA . PRO B 1 373 ? -12.344 -17.375 -2.453 1 94.38 373 PRO B CA 1
ATOM 6990 C C . PRO B 1 373 ? -10.828 -17.562 -2.457 1 94.38 373 PRO B C 1
ATOM 6992 O O . PRO B 1 373 ? -10.234 -17.797 -1.406 1 94.38 373 PRO B O 1
ATOM 6995 N N . PRO B 1 374 ? -10.234 -17.531 -3.631 1 94.69 374 PRO B N 1
ATOM 6996 C CA . PRO B 1 374 ? -8.773 -17.641 -3.639 1 94.69 374 PRO B CA 1
ATOM 6997 C C . PRO B 1 374 ? -8.086 -16.516 -2.871 1 94.69 374 PRO B C 1
ATOM 6999 O O . PRO B 1 374 ? -8.57 -15.383 -2.877 1 94.69 374 PRO B O 1
ATOM 7002 N N . PRO B 1 375 ? -7.051 -16.828 -2.195 1 94.44 375 PRO B N 1
ATOM 7003 C CA . PRO B 1 375 ? -6.273 -18.078 -2.15 1 94.44 375 PRO B CA 1
ATOM 7004 C C . PRO B 1 375 ? -6.742 -19.031 -1.049 1 94.44 375 PRO B C 1
ATOM 7006 O O . PRO B 1 375 ? -6.012 -19.938 -0.668 1 94.44 375 PRO B O 1
ATOM 7009 N N . ASN B 1 376 ? -7.922 -18.766 -0.529 1 95.31 376 ASN B N 1
ATOM 7010 C CA . ASN B 1 376 ? -8.469 -19.609 0.531 1 95.31 376 ASN B CA 1
ATOM 7011 C C . ASN B 1 376 ? -9.031 -20.922 -0.023 1 95.31 376 ASN B C 1
ATOM 7013 O O . ASN B 1 376 ? -10.219 -21.203 0.12 1 95.31 376 ASN B O 1
ATOM 7017 N N . TRP B 1 377 ? -8.211 -21.656 -0.622 1 97.06 377 TRP B N 1
ATOM 7018 C CA . TRP B 1 377 ? -8.539 -22.953 -1.192 1 97.06 377 TRP B CA 1
ATOM 7019 C C . TRP B 1 377 ? -7.754 -24.062 -0.512 1 97.06 377 TRP B C 1
ATOM 7021 O O . TRP B 1 377 ? -6.777 -23.797 0.193 1 97.06 377 TRP B O 1
ATOM 7031 N N . TYR B 1 378 ? -8.242 -25.375 -0.633 1 96.19 378 TYR B N 1
ATOM 7032 C CA . TYR B 1 378 ? -7.539 -26.531 -0.079 1 96.19 378 TYR B CA 1
ATOM 7033 C C . TYR B 1 378 ? -6.133 -26.641 -0.663 1 96.19 378 TYR B C 1
ATOM 7035 O O . TYR B 1 378 ? -5.961 -26.625 -1.884 1 96.19 378 TYR B O 1
ATOM 7043 N N . LEU B 1 379 ? -5.078 -26.594 0.183 1 95.44 379 LEU B N 1
ATOM 7044 C CA . LEU B 1 379 ? -3.67 -26.547 -0.188 1 95.44 379 LEU B CA 1
ATOM 7045 C C . LEU B 1 379 ? -3.387 -25.359 -1.1 1 95.44 379 LEU B C 1
ATOM 7047 O O . LEU B 1 379 ? -2.484 -25.422 -1.938 1 95.44 379 LEU B O 1
ATOM 7051 N N . GLN B 1 380 ? -4.25 -24.328 -1.046 1 94.5 380 GLN B N 1
ATOM 7052 C CA . GLN B 1 380 ? -4.125 -23.031 -1.701 1 94.5 380 GLN B CA 1
ATOM 7053 C C . GLN B 1 380 ? -4.469 -23.141 -3.186 1 94.5 380 GLN B C 1
ATOM 7055 O O . GLN B 1 380 ? -4.586 -22.109 -3.869 1 94.5 380 GLN B O 1
ATOM 7060 N N . THR B 1 381 ? -4.715 -24.438 -3.715 1 96.62 381 THR B N 1
ATOM 7061 C CA . THR B 1 381 ? -4.855 -24.531 -5.164 1 96.62 381 THR B CA 1
ATOM 7062 C C . THR B 1 381 ? -6.156 -25.25 -5.531 1 96.62 381 THR B C 1
ATOM 7064 O O . THR B 1 381 ? -6.586 -25.203 -6.688 1 96.62 381 THR B O 1
ATOM 7067 N N . PHE B 1 382 ? -6.824 -25.953 -4.582 1 97.44 382 PHE B N 1
ATOM 7068 C CA . PHE B 1 382 ? -8.016 -26.75 -4.867 1 97.44 382 PHE B CA 1
ATOM 7069 C C . PHE B 1 382 ? -9.266 -26.047 -4.348 1 97.44 382 PHE B C 1
ATOM 7071 O O . PHE B 1 382 ? -9.516 -26.031 -3.141 1 97.44 382 PHE B O 1
ATOM 7078 N N . PRO B 1 383 ? -10.062 -25.484 -5.246 1 97 383 PRO B N 1
ATOM 7079 C CA . PRO B 1 383 ? -11.305 -24.891 -4.754 1 97 383 PRO B CA 1
ATOM 7080 C C . PRO B 1 383 ? -12.25 -25.906 -4.129 1 97 383 PRO B C 1
ATOM 7082 O O . PRO B 1 383 ? -12.484 -26.969 -4.711 1 97 383 PRO B O 1
ATOM 7085 N N . PRO B 1 384 ? -12.797 -25.609 -3.029 1 95.75 384 PRO B N 1
ATOM 7086 C CA . PRO B 1 384 ? -13.578 -26.594 -2.279 1 95.75 384 PRO B CA 1
ATOM 7087 C C . PRO B 1 384 ? -14.734 -27.172 -3.094 1 95.75 384 PRO B C 1
ATOM 7089 O O . PRO B 1 384 ? -14.984 -28.375 -3.053 1 95.75 384 PRO B O 1
ATOM 7092 N N . PRO B 1 385 ? -15.453 -26.438 -3.896 1 94.62 385 PRO B N 1
ATOM 7093 C CA . PRO B 1 385 ? -16.578 -27.047 -4.621 1 94.62 385 PRO B CA 1
ATOM 7094 C C . PRO B 1 385 ? -16.125 -28.031 -5.691 1 94.62 385 PRO B C 1
ATOM 7096 O O . PRO B 1 385 ? -16.906 -28.875 -6.141 1 94.62 385 PRO B O 1
ATOM 7099 N N . HIS B 1 386 ? -14.867 -27.938 -6.129 1 95.31 386 HIS B N 1
ATOM 7100 C CA . HIS B 1 386 ? -14.414 -28.766 -7.238 1 95.31 386 HIS B CA 1
ATOM 7101 C C . HIS B 1 386 ? -13.031 -29.359 -6.957 1 95.31 386 HIS B C 1
ATOM 7103 O O . HIS B 1 386 ? -12.031 -28.922 -7.516 1 95.31 386 HIS B O 1
ATOM 7109 N N . PRO B 1 387 ? -12.945 -30.469 -6.285 1 94.88 387 PRO B N 1
ATOM 7110 C CA . PRO B 1 387 ? -11.656 -31.078 -5.953 1 94.88 387 PRO B CA 1
ATOM 7111 C C . PRO B 1 387 ? -10.922 -31.609 -7.184 1 94.88 387 PRO B C 1
ATOM 7113 O O . PRO B 1 387 ? -9.742 -31.969 -7.094 1 94.88 387 PRO B O 1
ATOM 7116 N N . SER B 1 388 ? -11.609 -31.656 -8.344 1 96.38 388 SER B N 1
ATOM 7117 C CA . SER B 1 388 ? -10.992 -32.125 -9.578 1 96.38 388 SER B CA 1
ATOM 7118 C C . SER B 1 388 ? -10.258 -30.984 -10.289 1 96.38 388 SER B C 1
ATOM 7120 O O . SER B 1 388 ? -9.711 -31.172 -11.375 1 96.38 388 SER B O 1
ATOM 7122 N N . VAL B 1 389 ? -10.25 -29.781 -9.633 1 97.69 389 VAL B N 1
ATOM 7123 C CA . VAL B 1 389 ? -9.539 -28.625 -10.172 1 97.69 389 VAL B CA 1
ATOM 7124 C C . VAL B 1 389 ? -8.312 -28.328 -9.312 1 97.69 389 VAL B C 1
ATOM 7126 O O . VAL B 1 389 ? -8.383 -28.391 -8.086 1 97.69 389 VAL B O 1
ATOM 7129 N N . SER B 1 390 ? -7.199 -28.047 -9.922 1 98.12 390 SER B N 1
ATOM 7130 C CA . SER B 1 390 ? -6.012 -27.562 -9.234 1 98.12 390 SER B CA 1
ATOM 7131 C C . SER B 1 390 ? -5.438 -26.328 -9.938 1 98.12 390 SER B C 1
ATOM 7133 O O . SER B 1 390 ? -5 -26.422 -11.086 1 98.12 390 SER B O 1
ATOM 7135 N N . ALA B 1 391 ? -5.469 -25.188 -9.258 1 97.81 391 ALA B N 1
ATOM 7136 C CA . ALA B 1 391 ? -4.934 -23.953 -9.812 1 97.81 391 ALA B CA 1
ATOM 7137 C C . ALA B 1 391 ? -3.49 -23.734 -9.375 1 97.81 391 ALA B C 1
ATOM 7139 O O . ALA B 1 391 ? -3.189 -22.766 -8.664 1 97.81 391 ALA B O 1
ATOM 7140 N N . ILE B 1 392 ? -2.619 -24.469 -9.969 1 97.5 392 ILE B N 1
ATOM 7141 C CA . ILE B 1 392 ? -1.227 -24.516 -9.539 1 97.5 392 ILE B CA 1
ATOM 7142 C C . ILE B 1 392 ? -0.532 -23.203 -9.852 1 97.5 392 ILE B C 1
ATOM 7144 O O . ILE B 1 392 ? -0.446 -22.797 -11.016 1 97.5 392 ILE B O 1
ATOM 7148 N N . ASN B 1 393 ? -0.019 -22.5 -8.844 1 94.81 393 ASN B N 1
ATOM 7149 C CA . ASN B 1 393 ? 0.757 -21.266 -8.898 1 94.81 393 ASN B CA 1
ATOM 7150 C C . ASN B 1 393 ? -0.124 -20.062 -9.219 1 94.81 393 ASN B C 1
ATOM 7152 O O . ASN B 1 393 ? 0.317 -18.922 -9.109 1 94.81 393 ASN B O 1
ATOM 7156 N N . CYS B 1 394 ? -1.396 -20.266 -9.578 1 94.88 394 CYS B N 1
ATOM 7157 C CA . CYS B 1 394 ? -2.266 -19.156 -9.961 1 94.88 394 CYS B CA 1
ATOM 7158 C C . CYS B 1 394 ? -2.713 -18.375 -8.734 1 94.88 394 CYS B C 1
ATOM 7160 O O . CYS B 1 394 ? -3.049 -17.188 -8.844 1 94.88 394 CYS B O 1
ATOM 7162 N N . THR B 1 395 ? -2.717 -19.016 -7.605 1 93.75 395 THR B N 1
ATOM 7163 C CA . THR B 1 395 ? -3.211 -18.391 -6.383 1 93.75 395 THR B CA 1
ATOM 7164 C C . THR B 1 395 ? -2.051 -17.984 -5.48 1 93.75 395 THR B C 1
ATOM 7166 O O . THR B 1 395 ? -2.248 -17.719 -4.293 1 93.75 395 THR B O 1
ATOM 7169 N N . TYR B 1 396 ? -0.966 -17.906 -6.133 1 90.5 396 TYR B N 1
ATOM 7170 C CA . TYR B 1 396 ? 0.246 -17.5 -5.434 1 90.5 396 TYR B CA 1
ATOM 7171 C C . TYR B 1 396 ? 0.113 -16.078 -4.902 1 90.5 396 TYR B C 1
ATOM 7173 O O . TYR B 1 396 ? -0.43 -15.203 -5.582 1 90.5 396 TYR B O 1
ATOM 7181 N N . VAL B 1 397 ? 0.66 -15.805 -3.654 1 90.62 397 VAL B N 1
ATOM 7182 C CA . VAL B 1 397 ? 0.603 -14.469 -3.068 1 90.62 397 VAL B CA 1
ATOM 7183 C C . VAL B 1 397 ? 2.014 -13.906 -2.939 1 90.62 397 VAL B C 1
ATOM 7185 O O . VAL B 1 397 ? 2.393 -12.992 -3.676 1 90.62 397 VAL B O 1
ATOM 7188 N N . SER B 1 398 ? 2.795 -14.461 -2.107 1 86.5 398 SER B N 1
ATOM 7189 C CA . SER B 1 398 ? 4.184 -14.07 -1.887 1 86.5 398 SER B CA 1
ATOM 7190 C C . SER B 1 398 ? 5.008 -15.242 -1.358 1 86.5 398 SER B C 1
ATOM 7192 O O . SER B 1 398 ? 4.457 -16.203 -0.829 1 86.5 398 SER B O 1
ATOM 7194 N N . ALA B 1 399 ? 6.27 -15.156 -1.572 1 81.94 399 ALA B N 1
ATOM 7195 C CA . ALA B 1 399 ? 7.109 -16.25 -1.08 1 81.94 399 ALA B CA 1
ATOM 7196 C C . ALA B 1 399 ? 8.586 -15.898 -1.191 1 81.94 399 ALA B C 1
ATOM 7198 O O . ALA B 1 399 ? 8.953 -14.945 -1.882 1 81.94 399 ALA B O 1
ATOM 7199 N N . ILE B 1 400 ? 9.297 -16.547 -0.323 1 73.5 400 ILE B N 1
ATOM 7200 C CA . ILE B 1 400 ? 10.719 -16.75 -0.598 1 73.5 400 ILE B CA 1
ATOM 7201 C C . ILE B 1 400 ? 10.93 -18.094 -1.289 1 73.5 400 ILE B C 1
ATOM 7203 O O . ILE B 1 400 ? 10.805 -19.141 -0.663 1 73.5 400 ILE B O 1
ATOM 7207 N N . GLY B 1 401 ? 10.938 -18.047 -2.592 1 67.12 401 GLY B N 1
ATOM 7208 C CA . GLY B 1 401 ? 11.039 -19.234 -3.422 1 67.12 401 GLY B CA 1
ATOM 7209 C C . GLY B 1 401 ? 10.609 -19 -4.859 1 67.12 401 GLY B C 1
ATOM 7210 O O . GLY B 1 401 ? 10.727 -17.875 -5.371 1 67.12 401 GLY B O 1
ATOM 7211 N N . SER B 1 402 ? 10.461 -20.172 -5.477 1 70.31 402 SER B N 1
ATOM 7212 C CA . SER B 1 402 ? 10.172 -20.047 -6.902 1 70.31 402 SER B CA 1
ATOM 7213 C C . SER B 1 402 ? 8.859 -20.75 -7.258 1 70.31 402 SER B C 1
ATOM 7215 O O . SER B 1 402 ? 8.43 -21.672 -6.562 1 70.31 402 SER B O 1
ATOM 7217 N N . VAL B 1 403 ? 8.289 -20.219 -8.219 1 72.75 403 VAL B N 1
ATOM 7218 C CA . VAL B 1 403 ? 7.055 -20.797 -8.75 1 72.75 403 VAL B CA 1
ATOM 7219 C C . VAL B 1 403 ? 7.383 -21.953 -9.68 1 72.75 403 VAL B C 1
ATOM 7221 O O . VAL B 1 403 ? 6.492 -22.703 -10.078 1 72.75 403 VAL B O 1
ATOM 7224 N N . GLY B 1 404 ? 8.633 -22.172 -9.922 1 86.56 404 GLY B N 1
ATOM 7225 C CA . GLY B 1 404 ? 9.016 -23.234 -10.844 1 86.56 404 GLY B CA 1
ATOM 7226 C C . GLY B 1 404 ? 9.844 -24.328 -10.195 1 86.56 404 GLY B C 1
ATOM 7227 O O . GLY B 1 404 ? 10.945 -24.625 -10.648 1 86.56 404 GLY B O 1
ATOM 7228 N N . ASN B 1 405 ? 9.211 -24.922 -9.234 1 89.56 405 ASN B N 1
ATOM 7229 C CA . ASN B 1 405 ? 9.938 -25.969 -8.508 1 89.56 405 ASN B CA 1
ATOM 7230 C C . ASN B 1 405 ? 9.133 -27.25 -8.422 1 89.56 405 ASN B C 1
ATOM 7232 O O . ASN B 1 405 ? 8.148 -27.422 -9.148 1 89.56 405 ASN B O 1
ATOM 7236 N N . TRP B 1 406 ? 9.633 -28.203 -7.664 1 91.94 406 TRP B N 1
ATOM 7237 C CA . TRP B 1 406 ? 9.141 -29.578 -7.609 1 91.94 406 TRP B CA 1
ATOM 7238 C C . TRP B 1 406 ? 7.695 -29.625 -7.117 1 91.94 406 TRP B C 1
ATOM 7240 O O . TRP B 1 406 ? 6.984 -30.609 -7.34 1 91.94 406 TRP B O 1
ATOM 7250 N N . HIS B 1 407 ? 7.227 -28.531 -6.508 1 94.62 407 HIS B N 1
ATOM 7251 C CA . HIS B 1 407 ? 5.859 -28.531 -5.992 1 94.62 407 HIS B CA 1
ATOM 7252 C C . HIS B 1 407 ? 4.844 -28.656 -7.121 1 94.62 407 HIS B C 1
ATOM 7254 O O . HIS B 1 407 ? 3.727 -29.125 -6.906 1 94.62 407 HIS B O 1
ATOM 7260 N N . ILE B 1 408 ? 5.18 -28.266 -8.328 1 96.94 408 ILE B N 1
ATOM 7261 C CA . ILE B 1 408 ? 4.277 -28.422 -9.469 1 96.94 408 ILE B CA 1
ATOM 7262 C C . ILE B 1 408 ? 3.924 -29.891 -9.664 1 96.94 408 ILE B C 1
ATOM 7264 O O . ILE B 1 408 ? 2.752 -30.234 -9.828 1 96.94 408 ILE B O 1
ATOM 7268 N N . GLY B 1 409 ? 4.969 -30.719 -9.625 1 97.44 409 GLY B N 1
ATOM 7269 C CA . GLY B 1 409 ? 4.746 -32.156 -9.75 1 97.44 409 GLY B CA 1
ATOM 7270 C C . GLY B 1 409 ? 3.918 -32.719 -8.617 1 97.44 409 GLY B C 1
ATOM 7271 O O . GLY B 1 409 ? 3.027 -33.562 -8.852 1 97.44 409 GLY B O 1
ATOM 7272 N N . ILE B 1 410 ? 4.18 -32.25 -7.434 1 97.25 410 ILE B N 1
ATOM 7273 C CA . ILE B 1 410 ? 3.479 -32.781 -6.266 1 97.25 410 ILE B CA 1
ATOM 7274 C C . ILE B 1 410 ? 2 -32.406 -6.344 1 97.25 410 ILE B C 1
ATOM 7276 O O . ILE B 1 410 ? 1.128 -33.25 -6.152 1 97.25 410 ILE B O 1
ATOM 7280 N N . TYR B 1 411 ? 1.694 -31.172 -6.637 1 97.94 411 TYR B N 1
ATOM 7281 C CA . TYR B 1 411 ? 0.308 -30.734 -6.793 1 97.94 411 TYR B CA 1
ATOM 7282 C C . TYR B 1 411 ? -0.396 -31.562 -7.871 1 97.94 411 TYR B C 1
ATOM 7284 O O . TYR B 1 411 ? -1.551 -31.953 -7.699 1 97.94 411 TYR B O 1
ATOM 7292 N N . THR B 1 412 ? 0.274 -31.781 -8.977 1 98.38 412 THR B N 1
ATOM 7293 C CA . THR B 1 412 ? -0.298 -32.531 -10.086 1 98.38 412 THR B CA 1
ATOM 7294 C C . THR B 1 412 ? -0.622 -33.969 -9.656 1 98.38 412 THR B C 1
ATOM 7296 O O . THR B 1 412 ? -1.699 -34.469 -9.961 1 98.38 412 THR B O 1
ATOM 7299 N N . ARG B 1 413 ? 0.259 -34.562 -8.945 1 97.94 413 ARG B N 1
ATOM 7300 C CA . ARG B 1 413 ? 0.07 -35.969 -8.531 1 97.94 413 ARG B CA 1
ATOM 7301 C C . ARG B 1 413 ? -0.98 -36.062 -7.43 1 97.94 413 ARG B C 1
ATOM 7303 O O . ARG B 1 413 ? -1.675 -37.062 -7.316 1 97.94 413 ARG B O 1
ATOM 7310 N N . ILE B 1 414 ? -1.093 -35 -6.625 1 97.62 414 ILE B N 1
ATOM 7311 C CA . ILE B 1 414 ? -2.203 -34.969 -5.68 1 97.62 414 ILE B CA 1
ATOM 7312 C C . ILE B 1 414 ? -3.527 -34.938 -6.441 1 97.62 414 ILE B C 1
ATOM 7314 O O . ILE B 1 414 ? -4.473 -35.625 -6.09 1 97.62 414 ILE B O 1
ATOM 7318 N N . LEU B 1 415 ? -3.582 -34.125 -7.469 1 97.69 415 LEU B N 1
ATOM 7319 C CA . LEU B 1 415 ? -4.781 -34.094 -8.305 1 97.69 415 LEU B CA 1
ATOM 7320 C C . LEU B 1 415 ? -5.078 -35.469 -8.891 1 97.69 415 LEU B C 1
ATOM 7322 O O . LEU B 1 415 ? -6.223 -35.938 -8.859 1 97.69 415 LEU B O 1
ATOM 7326 N N . LEU B 1 416 ? -4.086 -36.125 -9.422 1 96.75 416 LEU B N 1
ATOM 7327 C CA . LEU B 1 416 ? -4.258 -37.469 -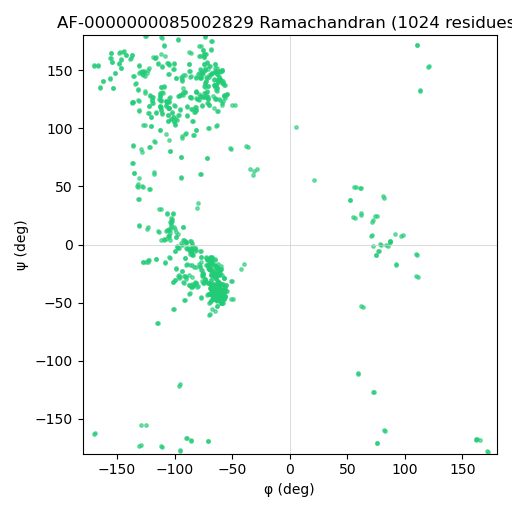10.008 1 96.75 416 LEU B CA 1
ATOM 7328 C C . LEU B 1 416 ? -4.75 -38.469 -8.961 1 96.75 416 LEU B C 1
ATOM 7330 O O . LEU B 1 416 ? -5.629 -39.281 -9.242 1 96.75 416 LEU B O 1
ATOM 7334 N N . MET B 1 417 ? -4.133 -38.344 -7.75 1 95.81 417 MET B N 1
ATOM 7335 C CA . MET B 1 417 ? -4.602 -39.188 -6.648 1 95.81 417 MET B CA 1
ATOM 7336 C C . MET B 1 417 ? -6.094 -39 -6.406 1 95.81 417 MET B C 1
ATOM 7338 O O . MET B 1 417 ? -6.844 -39.969 -6.285 1 95.81 417 MET B O 1
ATOM 7342 N N . PHE B 1 418 ? -6.555 -37.75 -6.398 1 95 418 PHE B N 1
ATOM 7343 C CA . PHE B 1 418 ? -7.953 -37.406 -6.152 1 95 418 PHE B CA 1
ATOM 7344 C C . PHE B 1 418 ? -8.836 -37.938 -7.277 1 95 418 PHE B C 1
ATOM 7346 O O . PHE B 1 418 ? -9.984 -38.344 -7.047 1 95 418 PHE B O 1
ATOM 7353 N N . LEU B 1 419 ? -8.344 -37.969 -8.508 1 93.81 419 LEU B N 1
ATOM 7354 C CA . LEU B 1 419 ? -9.133 -38.344 -9.672 1 93.81 419 LEU B CA 1
ATOM 7355 C C . LEU B 1 419 ? -9.227 -39.875 -9.781 1 93.81 419 LEU B C 1
ATOM 7357 O O . LEU B 1 419 ? -10.25 -40.406 -10.195 1 93.81 419 LEU B O 1
ATOM 7361 N N . VAL B 1 420 ? -8.172 -40.531 -9.43 1 91.94 420 VAL B N 1
ATOM 7362 C CA . VAL B 1 420 ? -8.078 -41.969 -9.625 1 91.94 420 VAL B CA 1
ATOM 7363 C C . VAL B 1 420 ? -8.719 -42.719 -8.453 1 91.94 420 VAL B C 1
ATOM 7365 O O . VAL B 1 420 ? -9.305 -43.781 -8.625 1 91.94 420 VAL B O 1
ATOM 7368 N N . ASP B 1 421 ? -8.586 -42.125 -7.23 1 91 421 ASP B N 1
ATOM 7369 C CA . ASP B 1 421 ? -9.008 -42.812 -6.004 1 91 421 ASP B CA 1
ATOM 7370 C C . ASP B 1 421 ? -10.086 -42 -5.281 1 91 421 ASP B C 1
ATOM 7372 O O . ASP B 1 421 ? -9.766 -41.094 -4.496 1 91 421 ASP B O 1
ATOM 7376 N N . PRO B 1 422 ? -11.273 -42.375 -5.398 1 85.94 422 PRO B N 1
ATOM 7377 C CA . PRO B 1 422 ? -12.367 -41.656 -4.75 1 85.94 422 PRO B CA 1
ATOM 7378 C C . PRO B 1 422 ? -12.242 -41.656 -3.229 1 85.94 422 PRO B C 1
ATOM 7380 O O . PRO B 1 422 ? -12.703 -40.688 -2.576 1 85.94 422 PRO B O 1
ATOM 7383 N N . LEU B 1 423 ? -11.602 -42.594 -2.686 1 87.25 423 LEU B N 1
ATOM 7384 C CA . LEU B 1 423 ? -11.461 -42.656 -1.236 1 87.25 423 LEU B CA 1
ATOM 7385 C C . LEU B 1 423 ? -10.414 -41.656 -0.747 1 87.25 423 LEU B C 1
ATOM 7387 O O . LEU B 1 423 ? -10.43 -41.25 0.422 1 87.25 423 LEU B O 1
ATOM 7391 N N . ALA B 1 424 ? -9.57 -41.281 -1.632 1 92.25 424 ALA B N 1
ATOM 7392 C CA . ALA B 1 424 ? -8.523 -40.344 -1.271 1 92.25 424 ALA B CA 1
ATOM 7393 C C . ALA B 1 424 ? -8.977 -38.906 -1.511 1 92.25 424 ALA B C 1
ATOM 7395 O O . ALA B 1 424 ? -8.352 -37.938 -1.021 1 92.25 424 ALA B O 1
ATOM 7396 N N . ARG B 1 425 ? -10.062 -38.719 -2.191 1 92.44 425 ARG B N 1
ATOM 7397 C CA . ARG B 1 425 ? -10.57 -37.406 -2.537 1 92.44 425 ARG B CA 1
ATOM 7398 C C . ARG B 1 425 ? -11.328 -36.781 -1.367 1 92.44 425 ARG B C 1
ATOM 7400 O O . ARG B 1 425 ? -12.266 -37.375 -0.842 1 92.44 425 ARG B O 1
ATOM 7407 N N . PRO B 1 426 ? -10.898 -35.594 -1.009 1 92.31 426 PRO B N 1
ATOM 7408 C CA . PRO B 1 426 ? -11.609 -34.969 0.113 1 92.31 426 PRO B CA 1
ATOM 7409 C C . PRO B 1 426 ? -12.977 -34.406 -0.283 1 92.31 426 PRO B C 1
ATOM 7411 O O . PRO B 1 426 ? -13.156 -33.969 -1.421 1 92.31 426 PRO B O 1
ATOM 7414 N N . SER B 1 427 ? -13.891 -34.469 0.659 1 91.06 427 SER B N 1
ATOM 7415 C CA . SER B 1 427 ? -15.18 -33.781 0.47 1 91.06 427 SER B CA 1
ATOM 7416 C C . SER B 1 427 ? -15.047 -32.281 0.634 1 91.06 427 SER B C 1
ATOM 7418 O O . SER B 1 427 ? -14.133 -31.797 1.309 1 91.06 427 SER B O 1
ATOM 7420 N N . PRO B 1 428 ? -15.953 -31.594 0.011 1 92.5 428 PRO B N 1
ATOM 7421 C CA . PRO B 1 428 ? -15.938 -30.141 0.205 1 92.5 428 PRO B CA 1
ATOM 7422 C C . PRO B 1 428 ? -16.016 -29.734 1.676 1 92.5 428 PRO B C 1
ATOM 7424 O O . PRO B 1 428 ? -15.375 -28.766 2.09 1 92.5 428 PRO B O 1
ATOM 7427 N N . PHE B 1 429 ? -16.734 -30.484 2.398 1 92.62 429 PHE B N 1
ATOM 7428 C CA . PHE B 1 429 ? -16.859 -30.219 3.826 1 92.62 429 PHE B CA 1
ATOM 7429 C C . PHE B 1 429 ? -15.508 -30.266 4.52 1 92.62 429 PHE B C 1
ATOM 7431 O O . PHE B 1 429 ? -15.148 -29.344 5.25 1 92.62 429 PHE B O 1
ATOM 7438 N N . TRP B 1 430 ? -14.789 -31.266 4.223 1 92.19 430 TRP B N 1
ATOM 7439 C CA . TRP B 1 430 ? -13.508 -31.453 4.891 1 92.19 430 TRP B CA 1
ATOM 7440 C C . TRP B 1 430 ? -12.469 -30.469 4.348 1 92.19 430 TRP B C 1
ATOM 7442 O O . TRP B 1 430 ? -11.578 -30.031 5.082 1 92.19 430 TRP B O 1
ATOM 7452 N N . MET B 1 431 ? -12.594 -30.172 3.082 1 95.12 431 MET B N 1
ATOM 7453 C CA . MET B 1 431 ? -11.703 -29.172 2.518 1 95.12 431 MET B CA 1
ATOM 7454 C C . MET B 1 431 ? -11.875 -27.828 3.223 1 95.12 431 MET B C 1
ATOM 7456 O O . MET B 1 431 ? -10.891 -27.172 3.586 1 95.12 431 MET B O 1
ATOM 7460 N N . ARG B 1 432 ? -13.102 -27.469 3.443 1 95.62 432 ARG B N 1
ATOM 7461 C CA . ARG B 1 432 ? -13.406 -26.203 4.117 1 95.62 432 ARG B CA 1
ATOM 7462 C C . ARG B 1 432 ? -12.875 -26.219 5.551 1 95.62 432 ARG B C 1
ATOM 7464 O O . ARG B 1 432 ? -12.312 -25.219 6.012 1 95.62 432 ARG B O 1
ATOM 7471 N N . ARG B 1 433 ? -13.031 -27.312 6.199 1 94.56 433 ARG B N 1
ATOM 7472 C CA . ARG B 1 433 ? -12.539 -27.422 7.57 1 94.56 433 ARG B CA 1
ATOM 7473 C C . ARG B 1 433 ? -11.016 -27.344 7.617 1 94.56 433 ARG B C 1
ATOM 7475 O O . ARG B 1 433 ? -10.453 -26.766 8.547 1 94.56 433 ARG B O 1
ATOM 7482 N N . TRP B 1 434 ? -10.43 -28 6.656 1 93.88 434 TRP B N 1
ATOM 7483 C CA . TRP B 1 434 ? -8.969 -27.938 6.562 1 93.88 434 TRP B CA 1
ATOM 7484 C C . TRP B 1 434 ? -8.508 -26.5 6.383 1 93.88 434 TRP B C 1
ATOM 7486 O O . TRP B 1 434 ? -7.531 -26.062 7.008 1 93.88 434 TRP B O 1
ATOM 7496 N N . ILE B 1 435 ? -9.148 -25.781 5.555 1 95.12 435 ILE B N 1
ATOM 7497 C CA . ILE B 1 435 ? -8.812 -24.375 5.309 1 95.12 435 ILE B CA 1
ATOM 7498 C C . ILE B 1 435 ? -8.977 -23.578 6.598 1 95.12 435 ILE B C 1
ATOM 7500 O O . ILE B 1 435 ? -8.094 -22.797 6.969 1 95.12 435 ILE B O 1
ATOM 7504 N N . ASP B 1 436 ? -10.07 -23.797 7.262 1 94.44 436 ASP B N 1
ATOM 7505 C CA . ASP B 1 436 ? -10.344 -23.094 8.508 1 94.44 436 ASP B CA 1
ATOM 7506 C C . ASP B 1 436 ? -9.281 -23.391 9.562 1 94.44 436 ASP B C 1
ATOM 7508 O O . ASP B 1 436 ? -8.828 -22.5 10.273 1 94.44 436 ASP B O 1
ATOM 7512 N N . MET B 1 437 ? -8.961 -24.625 9.641 1 93 437 MET B N 1
ATOM 7513 C CA . MET B 1 437 ? -7.938 -25.047 10.594 1 93 437 MET B CA 1
ATOM 7514 C C . MET B 1 437 ? -6.598 -24.391 10.273 1 93 437 MET B C 1
ATOM 7516 O O . MET B 1 437 ? -5.914 -23.906 11.18 1 93 437 MET B O 1
ATOM 7520 N N . THR B 1 438 ? -6.23 -24.422 9.055 1 90.69 438 THR B N 1
ATOM 7521 C CA . THR B 1 438 ? -4.973 -23.812 8.641 1 90.69 438 THR B CA 1
ATOM 7522 C C . THR B 1 438 ? -4.973 -22.312 8.938 1 90.69 438 THR B C 1
ATOM 7524 O O . THR B 1 438 ? -3.971 -21.766 9.406 1 90.69 438 THR B O 1
ATOM 7527 N N . ARG B 1 439 ? -6.051 -21.688 8.688 1 88.75 439 ARG B N 1
ATOM 7528 C CA . ARG B 1 439 ? -6.199 -20.266 8.992 1 88.75 439 ARG B CA 1
ATOM 7529 C C . ARG B 1 439 ? -6.035 -20.016 10.484 1 88.75 439 ARG B C 1
ATOM 7531 O O . ARG B 1 439 ? -5.426 -19.016 10.883 1 88.75 439 ARG B O 1
ATOM 7538 N N . LEU B 1 440 ? -6.586 -20.859 11.227 1 87.31 440 LEU B N 1
ATOM 7539 C CA . LEU B 1 440 ? -6.48 -20.734 12.672 1 87.31 440 LEU B CA 1
ATOM 7540 C C . LEU B 1 440 ? -5.035 -20.891 13.133 1 87.31 440 LEU B C 1
ATOM 7542 O O . LEU B 1 440 ? -4.566 -20.156 14 1 87.31 440 LEU B O 1
ATOM 7546 N N . LEU B 1 441 ? -4.355 -21.828 12.562 1 86.06 441 LEU B N 1
ATOM 7547 C CA . LEU B 1 441 ? -2.967 -22.094 12.93 1 86.06 441 LEU B CA 1
ATOM 7548 C C . LEU B 1 441 ? -2.066 -20.922 12.523 1 86.06 441 LEU B C 1
ATOM 7550 O O . LEU B 1 441 ? -1.064 -20.656 13.188 1 86.06 441 LEU B O 1
ATOM 7554 N N . LYS B 1 442 ? -2.516 -20.234 11.516 1 85.75 442 LYS B N 1
ATOM 7555 C CA . LYS B 1 442 ? -1.702 -19.125 11.016 1 85.75 442 LYS B CA 1
ATOM 7556 C C . LYS B 1 442 ? -2.26 -17.781 11.477 1 85.75 442 LYS B C 1
ATOM 7558 O O . LYS B 1 442 ? -1.947 -16.75 10.891 1 85.75 442 LYS B O 1
ATOM 7563 N N . ARG B 1 443 ? -2.971 -17.75 12.406 1 79.62 443 ARG B N 1
ATOM 7564 C CA . ARG B 1 443 ? -3.648 -16.562 12.883 1 79.62 443 ARG B CA 1
ATOM 7565 C C . ARG B 1 443 ? -2.643 -15.516 13.359 1 79.62 443 ARG B C 1
ATOM 7567 O O . ARG B 1 443 ? -2.902 -14.312 13.273 1 79.62 443 ARG B O 1
ATOM 7574 N N . SER B 1 444 ? -1.538 -15.945 13.781 1 75.5 444 SER B N 1
ATOM 7575 C CA . SER B 1 444 ? -0.544 -15.023 14.32 1 75.5 444 SER B CA 1
ATOM 7576 C C . SER B 1 444 ? 0.325 -14.445 13.211 1 75.5 444 SER B C 1
ATOM 7578 O O . SER B 1 444 ? 1.183 -13.594 13.461 1 75.5 444 SER B O 1
ATOM 7580 N N . SER B 1 445 ? 0.078 -14.938 12.031 1 78.31 445 SER B N 1
ATOM 7581 C CA . SER B 1 445 ? 0.832 -14.391 10.906 1 78.31 445 SER B CA 1
ATOM 7582 C C . SER B 1 445 ? 0.526 -12.914 10.703 1 78.31 445 SER B C 1
ATOM 7584 O O . SER B 1 445 ? -0.634 -12.5 10.75 1 78.31 445 SER B O 1
ATOM 7586 N N . PRO B 1 446 ? 1.56 -12.172 10.555 1 74.81 446 PRO B N 1
ATOM 7587 C CA . PRO B 1 446 ? 1.323 -10.734 10.344 1 74.81 446 PRO B CA 1
ATOM 7588 C C . PRO B 1 446 ? 0.738 -10.438 8.961 1 74.81 446 PRO B C 1
ATOM 7590 O O . PRO B 1 446 ? 0.272 -9.32 8.719 1 74.81 446 PRO B O 1
ATOM 7593 N N . THR B 1 447 ? 0.849 -11.508 8.164 1 78.94 447 THR B N 1
ATOM 7594 C CA . THR B 1 447 ? 0.25 -11.312 6.844 1 78.94 447 THR B CA 1
ATOM 7595 C C . THR B 1 447 ? -1.194 -11.805 6.828 1 78.94 447 THR B C 1
ATOM 7597 O O . THR B 1 447 ? -1.547 -12.734 7.559 1 78.94 447 THR B O 1
ATOM 7600 N N . GLY B 1 448 ? -2.166 -11.195 6.34 1 75.88 448 GLY B N 1
ATOM 7601 C CA . GLY B 1 448 ? -3.588 -11.492 6.3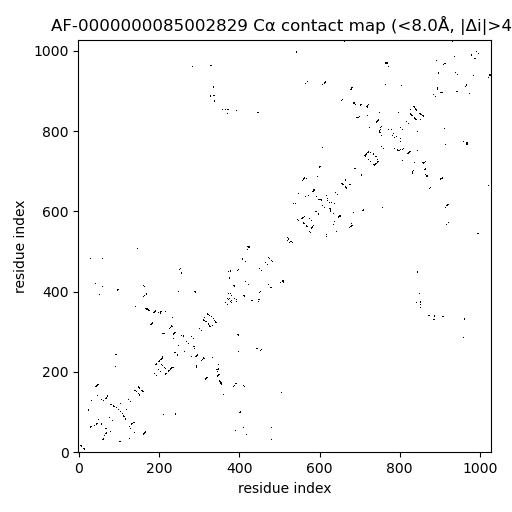67 1 75.88 448 GLY B CA 1
ATOM 7602 C C . GLY B 1 448 ? -3.996 -12.555 5.367 1 75.88 448 GLY B C 1
ATOM 7603 O O . GLY B 1 448 ? -4.961 -13.289 5.59 1 75.88 448 GLY B O 1
ATOM 7604 N N . ALA B 1 449 ? -3.215 -12.859 4.406 1 80.31 449 ALA B N 1
ATOM 7605 C CA . ALA B 1 449 ? -3.621 -13.758 3.324 1 80.31 449 ALA B CA 1
ATOM 7606 C C . ALA B 1 449 ? -3.264 -15.203 3.648 1 80.31 449 ALA B C 1
ATOM 7608 O O . ALA B 1 449 ? -2.27 -15.469 4.328 1 80.31 449 ALA B O 1
ATOM 7609 N N . PHE B 1 450 ? -4.117 -16.109 3.195 1 85.06 450 PHE B N 1
ATOM 7610 C CA . PHE B 1 450 ? -3.822 -17.531 3.238 1 85.06 450 PHE B CA 1
ATOM 7611 C C . PHE B 1 450 ? -2.729 -17.891 2.238 1 85.06 450 PHE B C 1
ATOM 7613 O O . PHE B 1 450 ? -2.941 -17.812 1.027 1 85.06 450 PHE B O 1
ATOM 7620 N N . ASP B 1 451 ? -1.479 -18.031 2.77 1 85.88 451 ASP B N 1
ATOM 7621 C CA . ASP B 1 451 ? -0.392 -18.359 1.853 1 85.88 451 ASP B CA 1
ATOM 7622 C C . ASP B 1 451 ? 0.646 -19.25 2.527 1 85.88 451 ASP B C 1
ATOM 7624 O O . ASP B 1 451 ? 0.706 -19.312 3.756 1 85.88 451 ASP B O 1
ATOM 7628 N N . PHE B 1 452 ? 1.273 -20.016 1.73 1 87.94 452 PHE B N 1
ATOM 7629 C CA . PHE B 1 452 ? 2.453 -20.766 2.141 1 87.94 452 PHE B CA 1
ATOM 7630 C C . PHE B 1 452 ? 3.727 -20.078 1.665 1 87.94 452 PHE B C 1
ATOM 7632 O O . PHE B 1 452 ? 4.141 -20.266 0.518 1 87.94 452 PHE B O 1
ATOM 7639 N N . PHE B 1 453 ? 4.391 -19.484 2.549 1 86 453 PHE B N 1
ATOM 7640 C CA . PHE B 1 453 ? 5.402 -18.484 2.203 1 86 453 PHE B CA 1
ATOM 7641 C C . PHE B 1 453 ? 6.73 -19.156 1.868 1 86 453 PHE B C 1
ATOM 7643 O O . PHE B 1 453 ? 7.469 -18.672 1.002 1 86 453 PHE B O 1
ATOM 7650 N N . THR B 1 454 ? 7.035 -20.203 2.547 1 86.5 454 THR B N 1
ATOM 7651 C CA . THR B 1 454 ? 8.305 -20.891 2.299 1 86.5 454 THR B CA 1
ATOM 7652 C C . THR B 1 454 ? 8.07 -22.297 1.772 1 86.5 454 THR B C 1
ATOM 7654 O O . THR B 1 454 ? 6.988 -22.859 1.95 1 86.5 454 THR B O 1
ATOM 7657 N N . TYR B 1 455 ? 9.031 -22.875 1.187 1 84.38 455 TYR B N 1
ATOM 7658 C CA . TYR B 1 455 ? 8.914 -24.234 0.648 1 84.38 455 TYR B CA 1
ATOM 7659 C C . TYR B 1 455 ? 8.781 -25.25 1.768 1 84.38 455 TYR B C 1
ATOM 7661 O O . TYR B 1 455 ? 8.055 -26.25 1.626 1 84.38 455 TYR B O 1
ATOM 7669 N N . LEU B 1 456 ? 9.531 -24.969 2.803 1 86.75 456 LEU B N 1
ATOM 7670 C CA . LEU B 1 456 ? 9.43 -25.922 3.898 1 86.75 456 LEU B CA 1
ATOM 7671 C C . LEU B 1 456 ? 8.008 -25.938 4.465 1 86.75 456 LEU B C 1
ATOM 7673 O O . LEU B 1 456 ? 7.496 -27 4.816 1 86.75 456 LEU B O 1
ATOM 7677 N N . GLU B 1 457 ? 7.426 -24.812 4.559 1 88.94 457 GLU B N 1
ATOM 7678 C CA . GLU B 1 457 ? 6.031 -24.781 4.996 1 88.94 457 GLU B CA 1
ATOM 7679 C C . GLU B 1 457 ? 5.137 -25.562 4.027 1 88.94 457 GLU B C 1
ATOM 7681 O O . GLU B 1 457 ? 4.27 -26.328 4.457 1 88.94 457 GLU B O 1
ATOM 7686 N N . LEU B 1 458 ? 5.363 -25.375 2.83 1 89.81 458 LEU B N 1
ATOM 7687 C CA . LEU B 1 458 ? 4.574 -26.062 1.807 1 89.81 458 LEU B CA 1
ATOM 7688 C C . LEU B 1 458 ? 4.719 -27.578 1.927 1 89.81 458 LEU B C 1
ATOM 7690 O O . LEU B 1 458 ? 3.73 -28.297 1.851 1 89.81 458 LEU B O 1
ATOM 7694 N N . VAL B 1 459 ? 5.906 -28 2.156 1 88.94 459 VAL B N 1
ATOM 7695 C CA . VAL B 1 459 ? 6.184 -29.422 2.275 1 88.94 459 VAL B CA 1
ATOM 7696 C C . VAL B 1 459 ? 5.445 -30 3.486 1 88.94 459 VAL B C 1
ATOM 7698 O O . VAL B 1 459 ? 4.883 -31.094 3.422 1 88.94 459 VAL B O 1
ATOM 7701 N N . TRP B 1 460 ? 5.504 -29.234 4.453 1 90.69 460 TRP B N 1
ATOM 7702 C CA . TRP B 1 460 ? 4.816 -29.672 5.664 1 90.69 460 TRP B CA 1
ATOM 7703 C C . TRP B 1 460 ? 3.328 -29.875 5.402 1 90.69 460 TRP B C 1
ATOM 7705 O O . TRP B 1 460 ? 2.738 -30.844 5.863 1 90.69 460 TRP B O 1
ATOM 7715 N N . TRP B 1 461 ? 2.723 -29.047 4.68 1 91.75 461 TRP B N 1
ATOM 7716 C CA . TRP B 1 461 ? 1.293 -29.156 4.406 1 91.75 461 TRP B CA 1
ATOM 7717 C C . TRP B 1 461 ? 1.002 -30.297 3.443 1 91.75 461 TRP B C 1
ATOM 7719 O O . TRP B 1 461 ? -0.044 -30.938 3.535 1 91.75 461 TRP B O 1
ATOM 7729 N N . PHE B 1 462 ? 1.916 -30.578 2.547 1 94.44 462 PHE B N 1
ATOM 7730 C CA . PHE B 1 462 ? 1.794 -31.75 1.683 1 94.44 462 PHE B CA 1
ATOM 7731 C C . PHE B 1 462 ? 1.8 -33.031 2.502 1 94.44 462 PHE B C 1
ATOM 7733 O O . PHE B 1 462 ? 0.964 -33.906 2.291 1 94.44 462 PHE B O 1
ATOM 7740 N N . VAL B 1 463 ? 2.748 -33.031 3.406 1 94.94 463 VAL B N 1
ATOM 7741 C CA . VAL B 1 463 ? 2.883 -34.219 4.246 1 94.94 463 VAL B CA 1
ATOM 7742 C C . VAL B 1 463 ? 1.616 -34.406 5.078 1 94.94 463 VAL B C 1
ATOM 7744 O O . VAL B 1 463 ? 1.106 -35.531 5.195 1 94.94 463 VAL B O 1
ATOM 7747 N N . PHE B 1 464 ? 1.182 -33.344 5.562 1 92.62 464 PHE B N 1
ATOM 7748 C CA . PHE B 1 464 ? -0.031 -33.406 6.367 1 92.62 464 PHE B CA 1
ATOM 7749 C C . PHE B 1 464 ? -1.216 -33.875 5.535 1 92.62 464 PHE B C 1
ATOM 7751 O O . PHE B 1 464 ? -2.041 -34.656 6.008 1 92.62 464 PHE B O 1
ATOM 7758 N N . CYS B 1 465 ? -1.348 -33.406 4.324 1 92.88 465 CYS B N 1
ATOM 7759 C CA . CYS B 1 465 ? -2.414 -33.812 3.41 1 92.88 465 CYS B CA 1
ATOM 7760 C C . CYS B 1 465 ? -2.451 -35.312 3.232 1 92.88 465 CYS B C 1
ATOM 7762 O O . CYS B 1 465 ? -3.525 -35.906 3.248 1 92.88 465 CYS B O 1
ATOM 7764 N N . VAL B 1 466 ? -1.332 -35.969 3.143 1 94.5 466 VAL B N 1
ATOM 7765 C CA . VAL B 1 466 ? -1.245 -37.406 2.893 1 94.5 466 VAL B CA 1
ATOM 7766 C C . VAL B 1 466 ? -1.352 -38.156 4.215 1 94.5 466 VAL B C 1
ATOM 7768 O O . VAL B 1 466 ? -2.066 -39.156 4.305 1 94.5 466 VAL B O 1
ATOM 7771 N N . ALA B 1 467 ? -0.778 -37.594 5.277 1 93.38 467 ALA B N 1
ATOM 7772 C CA . ALA B 1 467 ? -0.634 -38.312 6.543 1 93.38 467 ALA B CA 1
ATOM 7773 C C . ALA B 1 467 ? -1.967 -38.406 7.281 1 93.38 467 ALA B C 1
ATOM 7775 O O . ALA B 1 467 ? -2.238 -39.375 7.98 1 93.38 467 ALA B O 1
ATOM 7776 N N . ILE B 1 468 ? -2.73 -37.469 7.129 1 90.62 468 ILE B N 1
ATOM 7777 C CA . ILE B 1 468 ? -3.916 -37.344 7.973 1 90.62 468 ILE B CA 1
ATOM 7778 C C . ILE B 1 468 ? -4.98 -38.344 7.508 1 90.62 468 ILE B C 1
ATOM 7780 O O . ILE B 1 468 ? -5.824 -38.781 8.297 1 90.62 468 ILE B O 1
ATOM 7784 N N . ASN B 1 469 ? -5.02 -38.75 6.254 1 91.88 469 ASN B N 1
ATOM 7785 C CA . ASN B 1 469 ? -5.984 -39.656 5.695 1 91.88 469 ASN B CA 1
ATOM 7786 C C . ASN B 1 469 ? -5.332 -41 5.324 1 91.88 469 ASN B C 1
ATOM 7788 O O . ASN B 1 469 ? -4.602 -41.094 4.332 1 91.88 469 ASN B O 1
ATOM 7792 N N . PRO B 1 470 ? -5.695 -42.062 6.023 1 91.62 470 PRO B N 1
ATOM 7793 C CA . PRO B 1 470 ? -5.051 -43.344 5.785 1 91.62 470 PRO B CA 1
ATOM 7794 C C . PRO B 1 470 ? -5.258 -43.875 4.359 1 91.62 470 PRO B C 1
ATOM 7796 O O . PRO B 1 470 ? -4.422 -44.594 3.836 1 91.62 470 PRO B O 1
ATOM 7799 N N . PHE B 1 471 ? -6.305 -43.469 3.709 1 90.06 471 PHE B N 1
ATOM 7800 C CA . PHE B 1 471 ? -6.555 -43.906 2.34 1 90.06 471 PHE B CA 1
ATOM 7801 C C . PHE B 1 471 ? -5.535 -43.312 1.383 1 90.06 471 PHE B C 1
ATOM 7803 O O . PHE B 1 471 ? -5.406 -43.75 0.24 1 90.06 471 PHE B O 1
ATOM 7810 N N . ARG B 1 472 ? -4.75 -42.344 1.844 1 94.94 472 ARG B N 1
ATOM 7811 C CA . ARG B 1 472 ? -3.775 -41.688 0.985 1 94.94 472 ARG B CA 1
ATOM 7812 C C . ARG B 1 472 ? -2.373 -42.25 1.214 1 94.94 472 ARG B C 1
ATOM 7814 O O . ARG B 1 472 ? -1.445 -41.906 0.465 1 94.94 472 ARG B O 1
ATOM 7821 N N . TRP B 1 473 ? -2.211 -43.125 2.188 1 95.44 473 TRP B N 1
ATOM 7822 C CA . TRP B 1 473 ? -0.887 -43.625 2.527 1 95.44 473 TRP B CA 1
ATOM 7823 C C . TRP B 1 473 ? -0.3 -44.438 1.373 1 95.44 473 TRP B C 1
ATOM 7825 O O . TRP B 1 473 ? 0.904 -44.375 1.11 1 95.44 473 TRP B O 1
ATOM 7835 N N . LYS B 1 474 ? -1.144 -45.156 0.687 1 95 474 LYS B N 1
ATOM 7836 C CA . LYS B 1 474 ? -0.682 -46 -0.425 1 95 474 LYS B CA 1
ATOM 7837 C C . LYS B 1 474 ? -0.159 -45.125 -1.57 1 95 474 LYS B C 1
ATOM 7839 O O . LYS B 1 474 ? 0.536 -45.625 -2.459 1 95 474 LYS B O 1
ATOM 7844 N N . TRP B 1 475 ? -0.535 -43.812 -1.537 1 96.25 475 TRP B N 1
ATOM 7845 C CA . TRP B 1 475 ? -0.163 -42.906 -2.613 1 96.25 475 TRP B CA 1
ATOM 7846 C C . TRP B 1 475 ? 1.073 -42.094 -2.236 1 96.25 475 TRP B C 1
ATOM 7848 O O . TRP B 1 475 ? 1.596 -41.344 -3.055 1 96.25 475 TRP B O 1
ATOM 7858 N N . ALA B 1 476 ? 1.66 -42.219 -1.06 1 96.81 476 ALA B N 1
ATOM 7859 C CA . ALA B 1 476 ? 2.697 -41.344 -0.521 1 96.81 476 ALA B CA 1
ATOM 7860 C C . ALA B 1 476 ? 3.914 -41.312 -1.442 1 96.81 476 ALA B C 1
ATOM 7862 O O . ALA B 1 476 ? 4.375 -40.25 -1.825 1 96.81 476 ALA B O 1
ATOM 7863 N N . VAL B 1 477 ? 4.379 -42.438 -1.818 1 95.75 477 VAL B N 1
ATOM 7864 C CA . VAL B 1 477 ? 5.586 -42.531 -2.637 1 95.75 477 VAL B CA 1
ATOM 7865 C C . VAL B 1 477 ? 5.32 -41.906 -4.004 1 95.75 477 VAL B C 1
ATOM 7867 O O . VAL B 1 477 ? 6.148 -41.125 -4.52 1 95.75 477 VAL B O 1
ATOM 7870 N N . PHE B 1 478 ? 4.152 -42.188 -4.535 1 95.94 478 PHE B N 1
ATOM 7871 C CA . PHE B 1 478 ? 3.781 -41.656 -5.828 1 95.94 478 PHE B CA 1
ATOM 7872 C C . PHE B 1 478 ? 3.656 -40.125 -5.746 1 95.94 478 PHE B C 1
ATOM 7874 O O . PHE B 1 478 ? 4.199 -39.406 -6.586 1 95.94 478 PHE B O 1
ATOM 7881 N N . VAL B 1 479 ? 2.975 -39.625 -4.746 1 97 479 VAL B N 1
ATOM 7882 C CA . VAL B 1 479 ? 2.686 -38.188 -4.621 1 97 479 VAL B CA 1
ATOM 7883 C C . VAL B 1 479 ? 3.982 -37.406 -4.402 1 97 479 VAL B C 1
ATOM 7885 O O . VAL B 1 479 ? 4.227 -36.406 -5.059 1 97 479 VAL B O 1
ATOM 7888 N N . PHE B 1 480 ? 4.914 -37.844 -3.635 1 96 480 PHE B N 1
ATOM 7889 C CA . PHE B 1 480 ? 6.078 -37.094 -3.234 1 96 480 PHE B CA 1
ATOM 7890 C C . PHE B 1 480 ? 7.238 -37.312 -4.195 1 96 480 PHE B C 1
ATOM 7892 O O . PHE B 1 480 ? 8.047 -36.406 -4.43 1 96 480 PHE B O 1
ATOM 7899 N N . LEU B 1 481 ? 7.254 -38.5 -4.879 1 94.25 481 LEU B N 1
ATOM 7900 C CA . LEU B 1 481 ? 8.453 -38.812 -5.645 1 94.25 481 LEU B CA 1
ATOM 7901 C C . LEU B 1 481 ? 8.109 -39.094 -7.105 1 94.25 481 LEU B C 1
ATOM 7903 O O . LEU B 1 481 ? 8.992 -39.125 -7.961 1 94.25 481 LEU B O 1
ATOM 7907 N N . GLY B 1 482 ? 6.871 -39.312 -7.387 1 94 482 GLY B N 1
ATOM 7908 C CA . GLY B 1 482 ? 6.449 -39.562 -8.758 1 94 482 GLY B CA 1
ATOM 7909 C C . GLY B 1 482 ? 6.797 -40.938 -9.242 1 94 482 GLY B C 1
ATOM 7910 O O . GLY B 1 482 ? 6.973 -41.156 -10.445 1 94 482 GLY B O 1
ATOM 7911 N N . VAL B 1 483 ? 6.945 -41.844 -8.234 1 91.44 483 VAL B N 1
ATOM 7912 C CA . VAL B 1 483 ? 7.289 -43.188 -8.602 1 91.44 483 VAL B CA 1
ATOM 7913 C C . VAL B 1 483 ? 6.289 -44.188 -7.98 1 91.44 483 VAL B C 1
ATOM 7915 O O . VAL B 1 483 ? 5.668 -43.875 -6.961 1 91.44 483 VAL B O 1
ATOM 7918 N N . GLY B 1 484 ? 6.055 -45.312 -8.688 1 87.5 484 GLY B N 1
ATOM 7919 C CA . GLY B 1 484 ? 5.301 -46.406 -8.117 1 87.5 484 GLY B CA 1
ATOM 7920 C C . GLY B 1 484 ? 3.799 -46.219 -8.195 1 87.5 484 GLY B C 1
ATOM 7921 O O . GLY B 1 484 ? 3.08 -46.469 -7.234 1 87.5 484 GLY B O 1
ATOM 7922 N N . ILE B 1 485 ? 3.355 -45.688 -9.32 1 88.25 485 ILE B N 1
ATOM 7923 C CA . ILE B 1 485 ? 1.924 -45.438 -9.445 1 88.25 485 ILE B CA 1
ATOM 7924 C C . ILE B 1 485 ? 1.174 -46.781 -9.547 1 88.25 485 ILE B C 1
ATOM 7926 O O . ILE B 1 485 ? -0.013 -46.844 -9.219 1 88.25 485 ILE B O 1
ATOM 7930 N N . ASP B 1 486 ? 1.809 -47.844 -9.914 1 89 486 ASP B N 1
ATOM 7931 C CA . ASP B 1 486 ? 1.158 -49.125 -10.172 1 89 486 ASP B CA 1
ATOM 7932 C C . ASP B 1 486 ? 0.615 -49.75 -8.875 1 89 486 ASP B C 1
ATOM 7934 O O . ASP B 1 486 ? -0.463 -50.344 -8.875 1 89 486 ASP B O 1
ATOM 7938 N N . LEU B 1 487 ? 1.371 -49.531 -7.863 1 86.69 487 LEU B N 1
ATOM 7939 C CA . LEU B 1 487 ? 0.968 -50.156 -6.598 1 86.69 487 LEU B CA 1
ATOM 7940 C C . LEU B 1 487 ? -0.33 -49.531 -6.09 1 86.69 487 LEU B C 1
ATOM 7942 O O . LEU B 1 487 ? -1.302 -50.25 -5.828 1 86.69 487 LEU B O 1
ATOM 7946 N N . PRO B 1 488 ? -0.345 -48.281 -5.934 1 86.56 488 PRO B N 1
ATOM 7947 C CA . PRO B 1 488 ? -1.611 -47.719 -5.469 1 86.56 488 PRO B CA 1
ATOM 7948 C C . PRO B 1 488 ? -2.756 -47.938 -6.453 1 86.56 488 PRO B C 1
ATOM 7950 O O . PRO B 1 488 ? -3.9 -48.156 -6.039 1 86.56 488 PRO B O 1
ATOM 7953 N N . LYS B 1 489 ? -2.551 -47.969 -7.645 1 88.25 489 LYS B N 1
ATOM 7954 C CA . LYS B 1 489 ? -3.596 -48.25 -8.625 1 88.25 489 LYS B CA 1
ATOM 7955 C C . LYS B 1 489 ? -4.16 -49.656 -8.43 1 88.25 489 LYS B C 1
ATOM 7957 O O . LYS B 1 489 ? -5.371 -49.875 -8.531 1 88.25 489 LYS B O 1
ATOM 7962 N N . ALA B 1 490 ? -3.287 -50.562 -8.219 1 87.62 490 ALA B N 1
ATOM 7963 C CA . ALA B 1 490 ? -3.707 -51.938 -7.969 1 87.62 490 ALA B CA 1
ATOM 7964 C C . ALA B 1 490 ? -4.566 -52.031 -6.711 1 87.62 490 ALA B C 1
ATOM 7966 O O . ALA B 1 490 ? -5.559 -52.781 -6.688 1 87.62 490 ALA B O 1
ATOM 7967 N N . PHE B 1 491 ? -4.121 -51.344 -5.773 1 86.25 491 PHE B N 1
ATOM 7968 C CA . PHE B 1 491 ? -4.898 -51.312 -4.539 1 86.25 491 PHE B CA 1
ATOM 7969 C C . PHE B 1 491 ? -6.285 -50.75 -4.777 1 86.25 491 PHE B C 1
ATOM 7971 O O . PHE B 1 491 ? -7.277 -51.25 -4.262 1 86.25 491 PHE B O 1
ATOM 7978 N N . VAL B 1 492 ? -6.352 -49.719 -5.508 1 86.06 492 VAL B N 1
ATOM 7979 C CA . VAL B 1 492 ? -7.617 -49.031 -5.797 1 86.06 492 VAL B CA 1
ATOM 7980 C C . VAL B 1 492 ? -8.539 -50 -6.551 1 86.06 492 VAL B C 1
ATOM 7982 O O . VAL B 1 492 ? -9.742 -50.062 -6.273 1 86.06 492 VAL B O 1
ATOM 7985 N N . GLU B 1 493 ? -8.016 -50.75 -7.48 1 84.94 493 GLU B N 1
ATOM 7986 C CA . GLU B 1 493 ? -8.805 -51.719 -8.234 1 84.94 493 GLU B CA 1
ATOM 7987 C C . GLU B 1 493 ? -9.375 -52.781 -7.32 1 84.94 493 GLU B C 1
ATOM 7989 O O . GLU B 1 493 ? -10.516 -53.219 -7.496 1 84.94 493 GLU B O 1
ATOM 7994 N N . ARG B 1 494 ? -8.625 -53.188 -6.414 1 83.75 494 ARG B N 1
ATOM 7995 C CA . ARG B 1 494 ? -9.086 -54.188 -5.449 1 83.75 494 ARG B CA 1
ATOM 7996 C C . ARG B 1 494 ? -10.164 -53.625 -4.539 1 83.75 494 ARG B C 1
ATOM 7998 O O . ARG B 1 494 ? -11.148 -54.312 -4.238 1 83.75 494 ARG B O 1
ATOM 8005 N N . GLU B 1 495 ? -9.852 -52.469 -4.133 1 81.75 495 GLU B N 1
ATOM 8006 C CA . GLU B 1 495 ? -10.828 -51.812 -3.287 1 81.75 495 GLU B CA 1
ATOM 8007 C C . GLU B 1 495 ? -12.156 -51.625 -4.023 1 81.75 495 GLU B C 1
ATOM 8009 O O . GLU B 1 495 ? -13.227 -51.781 -3.438 1 81.75 495 GLU B O 1
ATOM 8014 N N . ARG B 1 496 ? -12.102 -51.25 -5.25 1 79.62 496 ARG B N 1
ATOM 8015 C CA . ARG B 1 496 ? -13.289 -51.062 -6.078 1 79.62 496 ARG B CA 1
ATOM 8016 C C . ARG B 1 496 ? -14.078 -52.375 -6.195 1 79.62 496 ARG B C 1
ATOM 8018 O O . ARG B 1 496 ? -15.312 -52.375 -6.164 1 79.62 496 ARG B O 1
ATOM 8025 N N . ARG B 1 497 ? -13.453 -53.438 -6.344 1 79.12 497 ARG B N 1
ATOM 8026 C CA . ARG B 1 497 ? -14.094 -54.75 -6.453 1 79.12 497 ARG B CA 1
ATOM 8027 C C . ARG B 1 497 ? -14.789 -55.125 -5.152 1 79.12 497 ARG B C 1
ATOM 8029 O O . ARG B 1 497 ? -15.875 -55.719 -5.168 1 79.12 497 ARG B O 1
ATOM 8036 N N . LEU B 1 498 ? -14.086 -54.781 -4.129 1 77.5 498 LEU B N 1
ATOM 8037 C CA . LEU B 1 498 ? -14.617 -55.125 -2.812 1 77.5 498 LEU B CA 1
ATOM 8038 C C . LEU B 1 498 ? -15.82 -54.25 -2.467 1 77.5 498 LEU B C 1
ATOM 8040 O O . LEU B 1 498 ? -16.766 -54.719 -1.821 1 77.5 498 LEU B O 1
ATOM 8044 N N . LEU B 1 499 ? -15.641 -53 -2.762 1 71.44 499 LEU B N 1
ATOM 8045 C CA . LEU B 1 499 ? -16.703 -52.062 -2.395 1 71.44 499 LEU B CA 1
ATOM 8046 C C . LEU B 1 499 ? -17.844 -52.125 -3.402 1 71.44 499 LEU B C 1
ATOM 8048 O O . LEU B 1 499 ? -18.875 -51.5 -3.211 1 71.44 499 LEU B O 1
ATOM 8052 N N . ASN B 1 500 ? -18.188 -53.188 -3.949 1 58.34 500 ASN B N 1
ATOM 8053 C CA . ASN B 1 500 ? -19.297 -53.656 -4.785 1 58.34 500 ASN B CA 1
ATOM 8054 C C . ASN B 1 500 ? -20.219 -52.5 -5.148 1 58.34 500 ASN B C 1
ATOM 8056 O O . ASN B 1 500 ? -21.125 -52.156 -4.383 1 58.34 500 ASN B O 1
ATOM 8060 N N . GLY B 1 501 ? -20.344 -51.719 -6.352 1 53.31 501 GLY B N 1
ATOM 8061 C CA . GLY B 1 501 ? -21.391 -50.844 -6.844 1 53.31 501 GLY B CA 1
ATOM 8062 C C . GLY B 1 501 ? -21.484 -49.531 -6.102 1 53.31 501 GLY B C 1
ATOM 8063 O O . GLY B 1 501 ? -22.5 -48.844 -6.152 1 53.31 501 GLY B O 1
ATOM 8064 N N . VAL B 1 502 ? -20.734 -49.25 -5.141 1 50.66 502 VAL B N 1
ATOM 8065 C CA . VAL B 1 502 ? -20.969 -48.031 -4.371 1 50.66 502 VAL B CA 1
ATOM 8066 C C . VAL B 1 502 ? -20.734 -46.812 -5.25 1 50.66 502 VAL B C 1
ATOM 8068 O O . VAL B 1 502 ? -19.734 -46.75 -5.98 1 50.66 502 VAL B O 1
ATOM 8071 N N . GLU B 1 503 ? -21.703 -46 -5.496 1 51.09 503 GLU B N 1
ATOM 8072 C CA . GLU B 1 503 ? -21.938 -44.75 -6.246 1 51.09 503 GLU B CA 1
ATOM 8073 C C . GLU B 1 503 ? -20.766 -43.781 -6.098 1 51.09 503 GLU B C 1
ATOM 8075 O O . GLU B 1 503 ? -20.578 -42.906 -6.93 1 51.09 503 GLU B O 1
ATOM 8080 N N . GLY B 1 504 ? -19.906 -43.969 -5.129 1 52.12 504 GLY B N 1
ATOM 8081 C CA . GLY B 1 504 ? -18.922 -42.938 -4.848 1 52.12 504 GLY B CA 1
ATOM 8082 C C . GLY B 1 504 ? -17.875 -42.781 -5.945 1 52.12 504 GLY B C 1
ATOM 8083 O O . GLY B 1 504 ? -17.234 -41.75 -6.062 1 52.12 504 GLY B O 1
ATOM 8084 N N . TYR B 1 505 ? -17.641 -43.844 -6.695 1 54.28 505 TYR B N 1
ATOM 8085 C CA . TYR B 1 505 ? -16.625 -43.812 -7.746 1 54.28 505 TYR B CA 1
ATOM 8086 C C . TYR B 1 505 ? -17.172 -43.188 -9.016 1 54.28 505 TYR B C 1
ATOM 8088 O O . TYR B 1 505 ? -16.422 -42.906 -9.953 1 54.28 505 TYR B O 1
ATOM 8096 N N . GLU B 1 506 ? -18.422 -42.844 -9.031 1 52.16 506 GLU B N 1
ATOM 8097 C CA . GLU B 1 506 ? -18.984 -42.281 -10.25 1 52.16 506 GLU B CA 1
ATOM 8098 C C . GLU B 1 506 ? -18.781 -40.75 -10.297 1 52.16 506 GLU B C 1
ATOM 8100 O O . GLU B 1 506 ? -18.547 -40.188 -11.367 1 52.16 506 GLU B O 1
ATOM 8105 N N . ASN B 1 507 ? -19.016 -40.062 -9.086 1 53.16 507 ASN B N 1
ATOM 8106 C CA . ASN B 1 507 ? -18.969 -38.625 -9.18 1 53.16 507 ASN B CA 1
ATOM 8107 C C . ASN B 1 507 ? -17.625 -38.062 -8.695 1 53.16 507 ASN B C 1
ATOM 8109 O O . ASN B 1 507 ? -17.375 -38 -7.492 1 53.16 507 ASN B O 1
ATOM 8113 N N . ARG B 1 508 ? -16.75 -37.656 -9.672 1 54.69 508 ARG B N 1
ATOM 8114 C CA . ARG B 1 508 ? -15.359 -37.281 -9.461 1 54.69 508 ARG B CA 1
ATOM 8115 C C . ARG B 1 508 ? -15.242 -35.969 -8.711 1 54.69 508 ARG B C 1
ATOM 8117 O O . ARG B 1 508 ? -14.148 -35.562 -8.289 1 54.69 508 ARG B O 1
ATOM 8124 N N . ASP B 1 509 ? -16.375 -35.219 -8.578 1 60.22 509 ASP B N 1
ATOM 8125 C CA . ASP B 1 509 ? -16.312 -34 -7.785 1 60.22 509 ASP B CA 1
ATOM 8126 C C . ASP B 1 509 ? -16.953 -34.188 -6.414 1 60.22 509 ASP B C 1
ATOM 8128 O O . ASP B 1 509 ? -17.078 -33.219 -5.641 1 60.22 509 ASP B O 1
ATOM 8132 N N . ALA B 1 510 ? -17.344 -35.406 -6.23 1 59.25 510 ALA B N 1
ATOM 8133 C CA . ALA B 1 510 ? -17.938 -35.688 -4.93 1 59.25 510 ALA B CA 1
ATOM 8134 C C . ALA B 1 510 ? -16.969 -36.469 -4.051 1 59.25 510 ALA B C 1
ATOM 8136 O O . ALA B 1 510 ? -16.578 -37.594 -4.387 1 59.25 510 ALA B O 1
ATOM 8137 N N . GLY B 1 511 ? -16.203 -35.719 -3.324 1 53.62 511 GLY B N 1
ATOM 8138 C CA . GLY B 1 511 ? -15.289 -36.375 -2.4 1 53.62 511 GLY B CA 1
ATOM 8139 C C . GLY B 1 511 ? -15.961 -36.844 -1.122 1 53.62 511 GLY B C 1
ATOM 8140 O O . GLY B 1 511 ? -16.906 -36.188 -0.65 1 53.62 511 GLY B O 1
ATOM 8141 N N . ARG B 1 512 ? -15.789 -38 -0.771 1 52.41 512 ARG B N 1
ATOM 8142 C CA . ARG B 1 512 ? -16.438 -38.531 0.422 1 52.41 512 ARG B CA 1
ATOM 8143 C C . ARG B 1 512 ? -15.43 -38.719 1.551 1 52.41 512 ARG B C 1
ATOM 8145 O O . ARG B 1 512 ? -15.797 -39.094 2.666 1 52.41 512 ARG B O 1
ATOM 8152 N N . SER B 1 513 ? -14.164 -38.281 1.303 1 50.53 513 SER B N 1
ATOM 8153 C CA . SER B 1 513 ? -13.172 -38.656 2.309 1 50.53 513 SER B CA 1
ATOM 8154 C C . SER B 1 513 ? -12.672 -37.438 3.072 1 50.53 513 SER B C 1
ATOM 8156 O O . SER B 1 513 ? -12.898 -36.281 2.648 1 50.53 513 SER B O 1
ATOM 8158 N N . PHE B 1 514 ? -11.977 -37.594 4.285 1 56.72 514 PHE B N 1
ATOM 8159 C CA . PHE B 1 514 ? -11.375 -36.594 5.141 1 56.72 514 PHE B CA 1
ATOM 8160 C C . PHE B 1 514 ? -10.086 -36.031 4.52 1 56.72 514 PHE B C 1
ATOM 8162 O O . PHE B 1 514 ? -9.352 -36.781 3.865 1 56.72 514 PHE B O 1
#

Nearest PDB structures (foldseek):
  8odw-assembly1_A  TM=7.554E-01  e=2.193E-21  Gynuella sunshinyii
  8odw-assembly2_B  TM=7.532E-01  e=1.003E-19  Gynuella sunshinyii
  4rg4-assembly1_A  TM=7.028E-01  e=2.981E-20  Rhodococcus sp. HI-31
  7v4x-assembly1_A  TM=6.717E-01  e=1.137E-18  Acinetobacter calcoaceticus
  6er9-assembly1_A  TM=6.546E-01  e=2.078E-19  Rhodococcus sp. Phi1

Secondary structure (DSSP, 8-state):
-----PPP-TTT-HHHHHHHHHHHHHHHHHPPPPPPTT---EEEEEEEE--BHHHHHHHHHHHHTTEEEEEE-SS-GGGTBGGGGSS-TT-B-SS-GGG--SSTT---SSSS-BHHHHHHHHHHHHHHTT-GGGEE-S-----EEE-TTS-EEESSGGG--BSEEEE---S--SBP----TTGGG--SEEEETT--TT---TT-EEEEE--SHHHHHHHHHHHHTT-SEEEEEESS---EE-S-HHHHHHHHT-TT-S--GGGHHHHHHIIIIIIGGGGGGS--TTS-GGGSPPEE-SHHHHHHHTTSEEEEEEEEEEEETTEEEEEE--TTPPTT-S-EEEEEE-SEEEE---BPPPP-TTS-GGGG-TT--TT-SBTTTB-TT-TTEE-TTTT----BS-SSSTHHHHHHHHHHHHHH-TTTSBPHHHHHHHHHHHHHHTTT-SS-S----BHHHHHHHHHHHHHT-GGGGGGHHHHHHS---HHHHHHHHHHHHHTTT-GGGT-TT---B-/-----PPP-TTT-HHHHHHHHHHHHHHHHHPPPPPPTT---EEEEEEEE--BHHHHHHHHHHHHTTEEEEEE-SS-GGGTBGGGGSS-TT-B-SS-GGG--SSTT---SSSS-BHHHHHHHHHHHHHHTT-GGGEE-S-----EEE-TTS-EEESSGGG--BSEEEE---S--SBP----TTGGG--SEEEETT--TT---TT-EEEEE--SHHHHHHHHHHHHTT-SEEEEEESS---EE-S-HHHHHHHHT-TT-S--GGGHHHHHHIIIIIIGGGGGGS--TTS-GGGSPPEE-SHHHHHHHTTSEEEEEEEEEEEETTEEEEEE--TTPPTT-S-EEEEEE-SEEEE---BPPPP-TTS-GGGG-TT--TT-SBTTTB-TT-TTEE-TTTT----BS-SSSTHHHHHHHHHHHHHH-TTTSBPHHHHHHHHHHHHHHTTT-SS-S----BHHHHHHHHHHHHHT-GGGGGGHHHHHHS---HHHHHHHHHHHHHSTT-GGGT-TT---B-

Sequence (1028 aa):
MASRSQLANPLLNPLLFVYQIIQWLINYALSPSPPRADAELSRPKIAVVGAGITGITAAAHCVGHGFDVTIFEAGPEEQLGGIWSRVNDTSALQIHSVMYRFHPSVKWERGYPDRKQIIHEAKQLWRRYNLQNKTRFDFRVDKAYQDDKARWIINNPSNGRFDGLVAAVGTCGDIKMPNLPGLDSFKGDVYHSSQLTGKNAKGKKLAVIGGGASAIEALEFAARADAAKVTIISRSEKWIIPRNIVVDTLLSFNILGQETVLSFIPEFLLRKLFYRDLEDIAPARGNGLFMDTPMVNSDIMAKLRDGKAAWVRGDIEAVVERGVRVNRRARGVPKGGPGHDEVVDADIIVMATGFKRPSLSFLPDDCFADPYPPPNWYLQTFPPPHPSVSAINCTYVSAIGSVGNWHIGIYTRILLMFLVDPLARPSPFWMRRWIDMTRLLKRSSPTGAFDFFTYLELVWWFVFCVAINPFRWKWAVFVFLGVGIDLPKAFVERERRLLNGVEGYENRDAGRSFMASRSQLANPLLNPLLFVYQIIQWLINYALSPSPPRADAELSRPKIAVVGAGITGITAAAHCVGHGFDVTIFEAGPEEQLGGIWSRVNDTSALQIHSVMYRFHPSVKWERGYPDRKQIIHEAKQLWRRYNLQNKTRFDFRVDKAYQDDKARWIINNPSNGRFDGLVAAVGTCGDIKMPNLPGLDSFKGDVYHSSQLTGKNAKGKKLAVIGGGASAIEALEFAARADAAKVTIISRSEKWIIPRNIVVDTLLSFNILGQETVLSFIPEFLLRKLFYRDLEDIAPARGNGLFMDTPMVNSDIMAKLRDGKAAWVRGDIEAVVERGVRVNRRARGVPKGGPGHDEVVDADIIVMATGFKRPSLSFLPDDCFADPYPPPNWYLQTFPPPHPSVSAINCTYVSAIGSVGNWHIGIYTRILLMFLVDPLARPSPFWMRRWIDMTRLLKRSSPTGAFDFFTYLELVWWFVFCVAINPFRWKWAVFVFLGVGIDLPKAFVERERRLLNGVEGYENRDAGRSF

Foldseek 3Di:
DPPPLDQDDCVVCVVLNVVQVVLVVLCVFFQQAADDPPDDADDQEEEEEAQALLRLLLQLLQVSVRHHYAYEHQAAPCCRRPVLSQFAQFAKALAFCVQFAQGSNQDDSDRIDGSVSSSVSSVCSCVNNPCVVRYDHNGDFQAWDADPLRWIDTPHCVVDTHLFYEAANAFFDAWDDDDFAAPVLAQAAEAALRPCYPPAQAQWEEEEEADAQSSVSVVVSCVVNNHQAYEYEHQDAAAEDERDNVLLVVVLQPQLLFDDPCLVVNLVCCLCPQCNVNSQSHADPPDTHSQAAHHYYRCVSVCCVVRRYHYFHFAFRGAHHFFTWTFGDGHPAHYPGHGDTDTDGGNYYYYHPGGHTDDPNNYDPVLQDPPQHACLWQLSFARLQFNSYGHQNSRADHASGDSRRHVSSLSSLLSVCLQLALQLNAHSVVRNVNSVVQCVVCVPGPHNHPHRHHVSNSVVSSCCSQPVFVLSVQCVCCNRRVDDPVRNNVVRVVVVVVVPPPCSNSRSRGRDYD/DPPPLDQDDCVVCVVLNVVQVVLVVLCVFFQQAADDPPDDADDQEEEEEAQALLRLLLQLLQVSVRHHYAYEAQADPCCRRPVLSQFAQFAKALAFCVQFAQGSNQDDSDRIDGSVSSSVSSVCSCVNNPCVVRYDHNGDFQAWDADPLRWIDTVHCVVDTHLFYEAANAFFDAWDDDDFAAPVLAQAAEAALRPCYPPAQAQWEEEEEADAQSSVSVVVSCVVNNHQAYEYEHQDAAAEDENDNVLLVVVLQPQLLFDDPCLVPNLVCCLCPQCNVNSQSHADPPDTHSQAAHHYYRCQNVCCVVRRYHYFHFAFRGAHHFFTWTFGDGHPAHYPGHGDTDTDGGNYYYYHPGGHTDDPNNYDPVLQDPPQHACLWQLSFARLQFNSYGHQNSRADHASGDSRRHVSQLSSLLSVCLSLALQLNAHSVVRNVNSVVQCVVCVVGPHNHPHNHHVSNSVVSSCCSQPVFVLSVQCVCCNRRVDDPPRNNVVRVVVPVVVPPDCSNSRSRGRPYD

InterPro domains:
  IPR023753 FAD/NAD(P)-binding domain [PF07992] (45-238)
  IPR036188 FAD/NAD(P)-binding domain superfamily [G3DSA:3.50.50.60] (43-376)
  IPR036188 FAD/NAD(P)-binding domain superfamily [SSF51905] (45-389)
  IPR050346 Flavin-containing monooxygenases-like [PTHR23023] (45-394)

Organism: Metarhizium robertsii (strain ARSEF 23 / ATCC MYA-3075) (NCBI:txid655844)